Protein 3TD3 (pdb70)

Structure (mmCIF, N/CA/C/O backbone):
data_3TD3
#
_entry.id   3TD3
#
_cell.length_a   58.108
_cell.length_b   98.751
_cell.length_c   98.321
_cell.angle_alpha   90.00
_cell.angle_beta   105.84
_cell.angle_gamma   90.00
#
_symmetry.space_group_name_H-M   'P 1 21 1'
#
loop_
_entity.id
_entity.type
_entity.pdbx_description
1 polymer 'Outer membrane protein omp38'
2 non-polymer GLYCINE
3 water water
#
loop_
_atom_site.group_PDB
_atom_site.id
_atom_site.type_symbol
_atom_site.label_atom_id
_atom_site.label_alt_id
_atom_site.label_comp_id
_atom_site.label_asym_id
_atom_site.label_entity_id
_atom_site.label_seq_id
_atom_site.pdbx_PDB_ins_code
_atom_site.Cartn_x
_atom_site.Cartn_y
_atom_site.Cartn_z
_atom_site.occupancy
_atom_site.B_iso_or_equiv
_atom_site.auth_seq_id
_atom_site.auth_comp_id
_atom_site.auth_asym_id
_atom_site.auth_atom_id
_atom_site.pdbx_PDB_model_num
ATOM 1 N N . MET A 1 4 ? -19.792 43.438 -8.354 1.00 19.47 220 MET A N 1
ATOM 2 C CA . MET A 1 4 ? -18.553 44.145 -7.791 1.00 19.18 220 MET A CA 1
ATOM 3 C C . MET A 1 4 ? -17.703 43.148 -7.035 1.00 18.43 220 MET A C 1
ATOM 4 O O . MET A 1 4 ? -18.209 42.188 -6.409 1.00 21.23 220 MET A O 1
ATOM 9 N N . GLU A 1 5 ? -16.397 43.317 -7.131 1.00 15.24 221 GLU A N 1
ATOM 10 C CA . GLU A 1 5 ? -15.446 42.477 -6.416 1.00 15.83 221 GLU A CA 1
ATOM 11 C C . GLU A 1 5 ? -14.644 43.467 -5.570 1.00 15.61 221 GLU A C 1
ATOM 12 O O . GLU A 1 5 ? -14.243 44.527 -6.020 1.00 16.29 221 GLU A O 1
ATOM 18 N N . LEU A 1 6 ? -14.556 43.184 -4.302 1.00 11.92 222 LEU A N 1
ATOM 19 C CA . LEU A 1 6 ? -13.841 44.133 -3.405 1.00 12.10 222 LEU A CA 1
ATOM 20 C C . LEU A 1 6 ? -12.940 43.258 -2.497 1.00 12.21 222 LEU A C 1
ATOM 21 O O . LEU A 1 6 ? -13.443 42.285 -1.871 1.00 12.59 222 LEU A O 1
ATOM 26 N N . THR A 1 7 ? -11.656 43.599 -2.381 1.00 10.72 223 THR A N 1
ATOM 27 C CA . THR A 1 7 ? -10.794 42.836 -1.433 1.00 10.47 223 THR A CA 1
ATOM 28 C C . THR A 1 7 ? -9.959 43.857 -0.744 1.00 11.75 223 THR A C 1
ATOM 29 O O . THR A 1 7 ? -9.563 44.886 -1.340 1.00 11.25 223 THR A O 1
ATOM 33 N N . GLU A 1 8 ? -9.710 43.618 0.504 1.00 8.80 224 GLU A N 1
ATOM 34 C CA . GLU A 1 8 ? -8.751 44.443 1.232 1.00 6.06 224 GLU A CA 1
ATOM 35 C C . GLU A 1 8 ? -7.775 43.415 1.810 1.00 9.33 224 GLU A C 1
ATOM 36 O O . GLU A 1 8 ? -8.212 42.401 2.405 1.00 9.07 224 GLU A O 1
ATOM 42 N N . ASP A 1 9 ? -6.475 43.672 1.613 1.00 8.74 225 ASP A N 1
ATOM 43 C CA . ASP A 1 9 ? -5.485 42.661 2.054 1.00 8.76 225 ASP A CA 1
ATOM 44 C C . ASP A 1 9 ? -4.738 43.300 3.182 1.00 9.01 225 ASP A C 1
ATOM 45 O O . ASP A 1 9 ? -4.155 44.427 3.051 1.00 9.74 225 ASP A O 1
ATOM 50 N N . LEU A 1 10 ? -4.654 42.560 4.284 1.00 7.94 226 LEU A N 1
ATOM 51 C CA . LEU A 1 10 ? -3.862 42.984 5.443 1.00 8.46 226 LEU A CA 1
ATOM 52 C C . LEU A 1 10 ? -2.463 42.396 5.459 1.00 9.80 226 LEU A C 1
ATOM 53 O O . LEU A 1 10 ? -2.247 41.233 5.174 1.00 9.25 226 LEU A O 1
ATOM 58 N N . ASN A 1 11 ? -1.449 43.259 5.802 1.00 10.90 227 ASN A N 1
ATOM 59 C CA . ASN A 1 11 ? -0.072 42.722 6.018 1.00 10.81 227 ASN A CA 1
ATOM 60 C C . ASN A 1 11 ? 0.484 43.388 7.239 1.00 12.18 227 ASN A C 1
ATOM 61 O O . ASN A 1 11 ? 0.476 44.608 7.316 1.00 12.55 227 ASN A O 1
ATOM 66 N N . MET A 1 12 ? 0.791 42.616 8.279 1.00 10.24 228 MET A N 1
ATOM 67 C CA . MET A 1 12 ? 1.218 43.244 9.489 1.00 9.99 228 MET A CA 1
ATOM 68 C C . MET A 1 12 ? 2.427 42.427 9.994 1.00 8.46 228 MET A C 1
ATOM 69 O O . MET A 1 12 ? 2.427 41.196 9.884 1.00 9.14 228 MET A O 1
ATOM 74 N N . GLU A 1 13 ? 3.392 43.140 10.566 1.00 7.15 229 GLU A N 1
ATOM 75 C CA . GLU A 1 13 ? 4.612 42.466 11.097 1.00 7.70 229 GLU A CA 1
ATOM 76 C C . GLU A 1 13 ? 4.725 42.934 12.553 1.00 10.75 229 GLU A C 1
ATOM 77 O O . GLU A 1 13 ? 4.741 44.192 12.827 1.00 14.49 229 GLU A O 1
ATOM 83 N N . LEU A 1 14 ? 4.809 41.954 13.474 1.00 8.69 230 LEU A N 1
ATOM 84 C CA . LEU A 1 14 ? 4.939 42.219 14.910 1.00 7.86 230 LEU A CA 1
ATOM 85 C C . LEU A 1 14 ? 6.356 41.788 15.342 1.00 8.92 230 LEU A C 1
ATOM 86 O O . LEU A 1 14 ? 6.824 40.748 14.856 1.00 8.54 230 LEU A O 1
ATOM 91 N N . ARG A 1 15 ? 6.981 42.602 16.200 1.00 9.47 231 ARG A N 1
ATOM 92 C CA . ARG A 1 15 ? 8.326 42.214 16.758 1.00 8.98 231 ARG A CA 1
ATOM 93 C C . ARG A 1 15 ? 8.257 42.310 18.277 1.00 9.12 231 ARG A C 1
ATOM 94 O O . ARG A 1 15 ? 7.810 43.352 18.823 1.00 12.48 231 ARG A O 1
ATOM 102 N N . VAL A 1 16 ? 8.561 41.215 18.980 1.00 8.12 232 VAL A N 1
ATOM 103 C CA . VAL A 1 16 ? 8.502 41.275 20.407 1.00 7.56 232 VAL A CA 1
ATOM 104 C C . VAL A 1 16 ? 9.917 40.807 20.846 1.00 8.52 232 VAL A C 1
ATOM 105 O O . VAL A 1 16 ? 10.501 39.859 20.256 1.00 8.50 232 VAL A O 1
ATOM 109 N N . PHE A 1 17 ? 10.429 41.406 21.885 1.00 7.24 233 PHE A N 1
ATOM 110 C CA . PHE A 1 17 ? 11.823 40.993 22.335 1.00 8.06 233 PHE A CA 1
ATOM 111 C C . PHE A 1 17 ? 11.789 40.562 23.797 1.00 10.67 233 PHE A C 1
ATOM 112 O O . PHE A 1 17 ? 10.916 40.998 24.568 1.00 12.63 233 PHE A O 1
ATOM 120 N N . PHE A 1 18 ? 12.801 39.774 24.190 1.00 9.24 234 PHE A N 1
ATOM 121 C CA . PHE A 1 18 ? 12.725 39.078 25.441 1.00 8.73 234 PHE A CA 1
ATOM 122 C C . PHE A 1 18 ? 13.982 39.295 26.259 1.00 10.32 234 PHE A C 1
ATOM 123 O O . PHE A 1 18 ? 15.073 39.319 25.724 1.00 11.20 234 PHE A O 1
ATOM 131 N N . ASP A 1 19 ? 13.780 39.187 27.576 1.00 11.05 235 ASP A N 1
ATOM 132 C CA . ASP A 1 19 ? 15.002 39.099 28.405 1.00 11.64 235 ASP A CA 1
ATOM 133 C C . ASP A 1 19 ? 15.640 37.741 28.381 1.00 11.47 235 ASP A C 1
ATOM 134 O O . ASP A 1 19 ? 15.053 36.718 28.078 1.00 12.00 235 ASP A O 1
ATOM 139 N N . THR A 1 20 ? 16.903 37.656 28.822 1.00 13.21 236 THR A N 1
ATOM 140 C CA . THR A 1 20 ? 17.619 36.433 28.738 1.00 11.79 236 THR A CA 1
ATOM 141 C C . THR A 1 20 ? 16.978 35.371 29.536 1.00 14.06 236 THR A C 1
ATOM 142 O O . THR A 1 20 ? 16.574 35.661 30.666 1.00 14.84 236 THR A O 1
ATOM 146 N N . ASN A 1 21 ? 16.863 34.201 28.943 1.00 11.54 237 ASN A N 1
ATOM 147 C CA . ASN A 1 21 ? 16.219 33.027 29.547 1.00 14.02 237 ASN A CA 1
ATOM 148 C C . ASN A 1 21 ? 14.738 33.168 29.898 1.00 15.22 237 ASN A C 1
ATOM 149 O O . ASN A 1 21 ? 14.148 32.260 30.509 1.00 17.00 237 ASN A O 1
ATOM 154 N N . LYS A 1 22 ? 14.088 34.214 29.353 1.00 13.27 238 LYS A N 1
ATOM 155 C CA . LYS A 1 22 ? 12.713 34.496 29.687 1.00 12.06 238 LYS A CA 1
ATOM 156 C C . LYS A 1 22 ? 11.814 34.414 28.435 1.00 14.38 238 LYS A C 1
ATOM 157 O O . LYS A 1 22 ? 12.281 34.685 27.299 1.00 12.74 238 LYS A O 1
ATOM 163 N N . SER A 1 23 ? 10.552 34.071 28.670 1.00 13.40 239 SER A N 1
ATOM 164 C CA . SER A 1 23 ? 9.586 34.046 27.577 1.00 14.04 239 SER A CA 1
ATOM 165 C C . SER A 1 23 ? 8.325 34.799 27.917 1.00 14.71 239 SER A C 1
ATOM 166 O O . SER A 1 23 ? 7.356 34.765 27.164 1.00 13.68 239 SER A O 1
ATOM 169 N N . ASN A 1 24 ? 8.384 35.616 28.965 1.00 15.99 240 ASN A N 1
ATOM 170 C CA . ASN A 1 24 ? 7.229 36.506 29.222 1.00 17.50 240 ASN A CA 1
ATOM 171 C C . ASN A 1 24 ? 7.185 37.703 28.264 1.00 16.06 240 ASN A C 1
ATOM 172 O O . ASN A 1 24 ? 8.180 38.158 27.768 1.00 14.65 240 ASN A O 1
ATOM 177 N N . ILE A 1 25 ? 5.976 38.202 28.034 1.00 15.83 241 ILE A N 1
ATOM 178 C CA . ILE A 1 25 ? 5.750 39.380 27.303 1.00 15.68 241 ILE A CA 1
ATOM 179 C C . ILE A 1 25 ? 5.891 40.577 28.203 1.00 17.58 241 ILE A C 1
ATOM 180 O O . ILE A 1 25 ? 5.085 40.748 29.168 1.00 18.73 241 ILE A O 1
ATOM 185 N N . LYS A 1 26 ? 6.882 41.397 27.912 1.00 17.60 242 LYS A N 1
ATOM 186 C CA . LYS A 1 26 ? 7.130 42.655 28.651 1.00 21.67 242 LYS A CA 1
ATOM 187 C C . LYS A 1 26 ? 6.043 43.652 28.353 1.00 24.10 242 LYS A C 1
ATOM 188 O O . LYS A 1 26 ? 5.518 43.690 27.245 1.00 21.44 242 LYS A O 1
ATOM 194 N N . ASP A 1 27 ? 5.621 44.428 29.369 1.00 26.01 243 ASP A N 1
ATOM 195 C CA . ASP A 1 27 ? 4.461 45.290 29.219 1.00 28.73 243 ASP A CA 1
ATOM 196 C C . ASP A 1 27 ? 4.569 46.236 28.039 1.00 28.03 243 ASP A C 1
ATOM 197 O O . ASP A 1 27 ? 3.569 46.651 27.512 1.00 27.97 243 ASP A O 1
ATOM 202 N N . GLN A 1 28 ? 5.795 46.605 27.703 1.00 28.13 244 GLN A N 1
ATOM 203 C CA . GLN A 1 28 ? 6.236 47.360 26.523 1.00 30.17 244 GLN A CA 1
ATOM 204 C C . GLN A 1 28 ? 5.505 46.886 25.229 1.00 28.28 244 GLN A C 1
ATOM 205 O O . GLN A 1 28 ? 5.173 47.699 24.341 1.00 28.67 244 GLN A O 1
ATOM 211 N N . TYR A 1 29 ? 5.253 45.585 25.147 1.00 24.19 245 TYR A N 1
ATOM 212 C CA . TYR A 1 29 ? 4.845 44.985 23.851 1.00 23.22 245 TYR A CA 1
ATOM 213 C C . TYR A 1 29 ? 3.350 44.853 23.773 1.00 24.76 245 TYR A C 1
ATOM 214 O O . TYR A 1 29 ? 2.801 44.494 22.704 1.00 23.50 245 TYR A O 1
ATOM 223 N N . LYS A 1 30 ? 2.691 45.070 24.901 1.00 25.75 246 LYS A N 1
ATOM 224 C CA . LYS A 1 30 ? 1.249 44.830 25.036 1.00 28.16 246 LYS A CA 1
ATOM 225 C C . LYS A 1 30 ? 0.386 45.681 24.097 1.00 26.95 246 LYS A C 1
ATOM 226 O O . LYS A 1 30 ? -0.532 45.133 23.502 1.00 27.12 246 LYS A O 1
ATOM 232 N N . PRO A 1 31 ? 0.663 46.994 23.968 1.00 27.50 247 PRO A N 1
ATOM 233 C CA . PRO A 1 31 ? -0.054 47.780 22.944 1.00 26.69 247 PRO A CA 1
ATOM 234 C C . PRO A 1 31 ? 0.047 47.184 21.502 1.00 26.01 247 PRO A C 1
ATOM 235 O O . PRO A 1 31 ? -0.929 47.250 20.749 1.00 26.01 247 PRO A O 1
ATOM 239 N N . GLU A 1 32 ? 1.214 46.680 21.123 1.00 24.63 248 GLU A N 1
ATOM 240 C CA . GLU A 1 32 ? 1.420 46.118 19.781 1.00 23.69 248 GLU A CA 1
ATOM 241 C C . GLU A 1 32 ? 0.657 44.804 19.622 1.00 21.37 248 GLU A C 1
ATOM 242 O O . GLU A 1 32 ? -0.033 44.545 18.605 1.00 19.05 248 GLU A O 1
ATOM 248 N N . ILE A 1 33 ? 0.706 43.975 20.648 1.00 19.13 249 ILE A N 1
ATOM 249 C CA . ILE A 1 33 ? -0.056 42.768 20.635 1.00 17.95 249 ILE A CA 1
ATOM 250 C C . ILE A 1 33 ? -1.593 43.089 20.582 1.00 18.31 249 ILE A C 1
ATOM 251 O O . ILE A 1 33 ? -2.302 42.423 19.828 1.00 15.61 249 ILE A O 1
ATOM 256 N N . ALA A 1 34 ? -2.039 44.116 21.316 1.00 17.44 250 ALA A N 1
ATOM 257 C CA . ALA A 1 34 ? -3.466 44.560 21.266 1.00 18.70 250 ALA A CA 1
ATOM 258 C C . ALA A 1 34 ? -3.858 44.978 19.840 1.00 18.87 250 ALA A C 1
ATOM 259 O O . ALA A 1 34 ? -4.941 44.645 19.370 1.00 18.26 250 ALA A O 1
ATOM 261 N N . LYS A 1 35 ? -2.952 45.654 19.184 1.00 18.22 251 LYS A N 1
ATOM 262 C CA . LYS A 1 35 ? -3.197 46.103 17.788 1.00 18.45 251 LYS A CA 1
ATOM 263 C C . LYS A 1 35 ? -3.342 44.902 16.840 1.00 18.23 251 LYS A C 1
ATOM 264 O O . LYS A 1 35 ? -4.215 44.876 15.928 1.00 16.23 251 LYS A O 1
ATOM 270 N N . VAL A 1 36 ? -2.508 43.877 17.040 1.00 16.06 252 VAL A N 1
ATOM 271 C CA . VAL A 1 36 ? -2.640 42.688 16.227 1.00 13.37 252 VAL A CA 1
ATOM 272 C C . VAL A 1 36 ? -3.940 42.048 16.437 1.00 14.35 252 VAL A C 1
ATOM 273 O O . VAL A 1 36 ? -4.602 41.643 15.539 1.00 12.41 252 VAL A O 1
ATOM 277 N N . ALA A 1 37 ? -4.345 41.920 17.700 1.00 14.55 253 ALA A N 1
ATOM 278 C CA . ALA A 1 37 ? -5.638 41.334 17.934 1.00 14.18 253 ALA A CA 1
ATOM 279 C C . ALA A 1 37 ? -6.796 42.112 17.335 1.00 13.18 253 ALA A C 1
ATOM 280 O O . ALA A 1 37 ? -7.681 41.452 16.808 1.00 13.31 253 ALA A O 1
ATOM 282 N N . GLU A 1 38 ? -6.676 43.437 17.383 1.00 17.02 254 GLU A N 1
ATOM 283 C CA . GLU A 1 38 ? -7.671 44.299 16.716 1.00 17.22 254 GLU A CA 1
ATOM 284 C C . GLU A 1 38 ? -7.768 43.958 15.203 1.00 16.29 254 GLU A C 1
ATOM 285 O O . GLU A 1 38 ? -8.872 43.725 14.699 1.00 15.76 254 GLU A O 1
ATOM 291 N N . LYS A 1 39 ? -6.645 43.851 14.510 1.00 14.17 255 LYS A N 1
ATOM 292 C CA . LYS A 1 39 ? -6.708 43.521 13.094 1.00 12.94 255 LYS A CA 1
ATOM 293 C C . LYS A 1 39 ? -7.163 42.103 12.806 1.00 12.47 255 LYS A C 1
ATOM 294 O O . LYS A 1 39 ? -7.786 41.828 11.777 1.00 12.37 255 LYS A O 1
ATOM 300 N N . LEU A 1 40 ? -6.826 41.135 13.693 1.00 11.79 256 LEU A N 1
ATOM 301 C CA . LEU A 1 40 ? -7.339 39.850 13.569 1.00 12.32 256 LEU A CA 1
ATOM 302 C C . LEU A 1 40 ? -8.892 39.687 13.680 1.00 10.92 256 LEU A C 1
ATOM 303 O O . LEU A 1 40 ? -9.490 38.761 13.126 1.00 11.30 256 LEU A O 1
ATOM 308 N N . SER A 1 41 ? -9.464 40.622 14.449 1.00 14.02 257 SER A N 1
ATOM 309 C CA . SER A 1 41 ? -10.895 40.771 14.528 1.00 14.48 257 SER A CA 1
ATOM 310 C C . SER A 1 41 ? -11.452 41.497 13.276 1.00 13.07 257 SER A C 1
ATOM 311 O O . SER A 1 41 ? -12.471 41.026 12.758 1.00 15.74 257 SER A O 1
ATOM 314 N N . GLU A 1 42 ? -10.732 42.493 12.747 1.00 13.72 258 GLU A N 1
ATOM 315 C CA . GLU A 1 42 ? -11.188 43.332 11.563 1.00 14.97 258 GLU A CA 1
ATOM 316 C C . GLU A 1 42 ? -11.035 42.474 10.282 1.00 14.53 258 GLU A C 1
ATOM 317 O O . GLU A 1 42 ? -11.788 42.602 9.360 1.00 13.28 258 GLU A O 1
ATOM 323 N N . TYR A 1 43 ? -10.167 41.470 10.346 1.00 12.23 259 TYR A N 1
ATOM 324 C CA . TYR A 1 43 ? -9.946 40.539 9.214 1.00 10.00 259 TYR A CA 1
ATOM 325 C C . TYR A 1 43 ? -10.076 39.107 9.779 1.00 11.75 259 TYR A C 1
ATOM 326 O O . TYR A 1 43 ? -9.071 38.412 10.127 1.00 11.46 259 TYR A O 1
ATOM 335 N N . PRO A 1 44 ? -11.292 38.610 9.910 1.00 11.06 260 PRO A N 1
ATOM 336 C CA . PRO A 1 44 ? -11.512 37.338 10.662 1.00 14.30 260 PRO A CA 1
ATOM 337 C C . PRO A 1 44 ? -10.915 36.193 9.927 1.00 14.90 260 PRO A C 1
ATOM 338 O O . PRO A 1 44 ? -10.784 35.104 10.583 1.00 18.60 260 PRO A O 1
ATOM 342 N N . ASN A 1 45 ? -10.558 36.321 8.644 1.00 11.33 261 ASN A N 1
ATOM 343 C CA . ASN A 1 45 ? -9.940 35.235 7.887 1.00 11.14 261 ASN A CA 1
ATOM 344 C C . ASN A 1 45 ? -8.386 35.239 7.977 1.00 10.61 261 ASN A C 1
ATOM 345 O O . ASN A 1 45 ? -7.760 34.262 7.501 1.00 10.76 261 ASN A O 1
ATOM 350 N N . ALA A 1 46 ? -7.837 36.282 8.573 1.00 10.50 262 ALA A N 1
ATOM 351 C CA . ALA A 1 46 ? -6.337 36.481 8.571 1.00 7.84 262 ALA A CA 1
ATOM 352 C C . ALA A 1 46 ? -5.763 35.394 9.508 1.00 10.07 262 ALA A C 1
ATOM 353 O O . ALA A 1 46 ? -6.470 34.918 10.431 1.00 10.71 262 ALA A O 1
ATOM 355 N N . THR A 1 47 ? -4.498 35.050 9.244 1.00 8.38 263 THR A N 1
ATOM 356 C CA . THR A 1 47 ? -3.808 34.053 10.131 1.00 9.90 263 THR A CA 1
ATOM 357 C C . THR A 1 47 ? -2.472 34.704 10.508 1.00 10.07 263 THR A C 1
ATOM 358 O O . THR A 1 47 ? -2.023 35.680 9.889 1.00 7.83 263 THR A O 1
ATOM 362 N N . ALA A 1 48 ? -1.778 34.113 11.478 1.00 7.44 264 ALA A N 1
ATOM 363 C CA . ALA A 1 48 ? -0.504 34.685 11.878 1.00 7.73 264 ALA A CA 1
ATOM 364 C C . ALA A 1 48 ? 0.526 33.565 11.952 1.00 8.84 264 ALA A C 1
ATOM 365 O O . ALA A 1 48 ? 0.216 32.470 12.433 1.00 10.47 264 ALA A O 1
ATOM 367 N N . ARG A 1 49 ? 1.712 33.886 11.442 1.00 8.07 265 ARG A N 1
ATOM 368 C CA . ARG A 1 49 ? 2.867 32.964 11.487 1.00 8.74 265 ARG A CA 1
ATOM 369 C C . ARG A 1 49 ? 3.794 33.516 12.531 1.00 8.11 265 ARG A C 1
ATOM 370 O O . ARG A 1 49 ? 4.391 34.578 12.336 1.00 7.47 265 ARG A O 1
ATOM 378 N N . ILE A 1 50 ? 3.926 32.820 13.655 1.00 5.46 266 ILE A N 1
ATOM 379 C CA . ILE A 1 50 ? 4.607 33.384 14.841 1.00 7.80 266 ILE A CA 1
ATOM 380 C C . ILE A 1 50 ? 5.887 32.518 15.004 1.00 6.85 266 ILE A C 1
ATOM 381 O O . ILE A 1 50 ? 5.820 31.311 15.140 1.00 7.93 266 ILE A O 1
ATOM 386 N N . GLU A 1 51 ? 7.032 33.194 15.019 1.00 6.56 267 GLU A N 1
ATOM 387 C CA . GLU A 1 51 ? 8.350 32.484 15.029 1.00 6.42 267 GLU A CA 1
ATOM 388 C C . GLU A 1 51 ? 9.221 33.063 16.103 1.00 6.65 267 GLU A C 1
ATOM 389 O O . GLU A 1 51 ? 9.436 34.238 16.229 1.00 7.39 267 GLU A O 1
ATOM 395 N N . GLY A 1 52 ? 9.728 32.156 16.980 1.00 6.58 268 GLY A N 1
ATOM 396 C CA . GLY A 1 52 ? 10.555 32.572 18.122 1.00 6.31 268 GLY A CA 1
ATOM 397 C C . GLY A 1 52 ? 12.005 32.093 17.976 1.00 5.83 268 GLY A C 1
ATOM 398 O O . GLY A 1 52 ? 12.321 31.158 17.251 1.00 8.03 268 GLY A O 1
ATOM 399 N N . HIS A 1 53 ? 12.813 32.812 18.716 1.00 5.54 269 HIS A N 1
ATOM 400 C CA . HIS A 1 53 ? 14.304 32.752 18.526 1.00 6.79 269 HIS A CA 1
ATOM 401 C C . HIS A 1 53 ? 15.007 33.048 19.790 1.00 5.30 269 HIS A C 1
ATOM 402 O O . HIS A 1 53 ? 14.442 33.620 20.741 1.00 7.79 269 HIS A O 1
ATOM 409 N N . THR A 1 54 ? 16.263 32.607 19.820 1.00 8.20 270 THR A N 1
ATOM 410 C CA . THR A 1 54 ? 17.089 32.896 20.969 1.00 7.11 270 THR A CA 1
ATOM 411 C C . THR A 1 54 ? 18.419 33.481 20.516 1.00 7.99 270 THR A C 1
ATOM 412 O O . THR A 1 54 ? 18.783 33.387 19.313 1.00 7.64 270 THR A O 1
ATOM 416 N N . ASP A 1 55 ? 19.152 34.062 21.443 1.00 7.63 271 ASP A N 1
ATOM 417 C CA . ASP A 1 55 ? 20.598 34.295 21.157 1.00 8.06 271 ASP A CA 1
ATOM 418 C C . ASP A 1 55 ? 21.359 32.958 21.334 1.00 9.33 271 ASP A C 1
ATOM 419 O O . ASP A 1 55 ? 20.762 31.887 21.574 1.00 7.66 271 ASP A O 1
ATOM 424 N N . ASN A 1 56 ? 22.668 32.961 21.075 1.00 8.31 272 ASN A N 1
ATOM 425 C CA . ASN A 1 56 ? 23.385 31.649 20.984 1.00 10.00 272 ASN A CA 1
ATOM 426 C C . ASN A 1 56 ? 24.059 31.268 22.278 1.00 13.25 272 ASN A C 1
ATOM 427 O O . ASN A 1 56 ? 24.939 30.380 22.266 1.00 14.75 272 ASN A O 1
ATOM 432 N N . THR A 1 57 ? 23.692 31.885 23.408 1.00 11.96 273 THR A N 1
ATOM 433 C CA . THR A 1 57 ? 24.228 31.475 24.695 1.00 14.36 273 THR A CA 1
ATOM 434 C C . THR A 1 57 ? 23.443 30.318 25.352 1.00 14.85 273 THR A C 1
ATOM 435 O O . THR A 1 57 ? 22.208 30.208 25.279 1.00 13.98 273 THR A O 1
ATOM 439 N N . GLY A 1 58 ? 24.169 29.434 26.036 1.00 11.80 274 GLY A N 1
ATOM 440 C CA . GLY A 1 58 ? 23.406 28.426 26.755 1.00 12.58 274 GLY A CA 1
ATOM 441 C C . GLY A 1 58 ? 23.240 27.122 26.019 1.00 11.00 274 GLY A C 1
ATOM 442 O O . GLY A 1 58 ? 23.608 26.998 24.855 1.00 11.68 274 GLY A O 1
ATOM 443 N N . PRO A 1 59 ? 22.759 26.077 26.760 1.00 10.98 275 PRO A N 1
ATOM 444 C CA . PRO A 1 59 ? 22.661 24.755 26.136 1.00 10.41 275 PRO A CA 1
ATOM 445 C C . PRO A 1 59 ? 21.663 24.760 24.972 1.00 11.24 275 PRO A C 1
ATOM 446 O O . PRO A 1 59 ? 20.669 25.493 25.002 1.00 11.77 275 PRO A O 1
ATOM 450 N N . ARG A 1 60 ? 21.974 23.932 23.997 1.00 11.29 276 ARG A N 1
ATOM 451 C CA . ARG A 1 60 ? 21.150 23.972 22.751 1.00 12.67 276 ARG A CA 1
ATOM 452 C C . ARG A 1 60 ? 19.699 23.612 23.078 1.00 14.05 276 ARG A C 1
ATOM 453 O O . ARG A 1 60 ? 18.740 24.270 22.556 1.00 12.70 276 ARG A O 1
ATOM 461 N N . LYS A 1 61 ? 19.429 22.590 23.920 1.00 12.02 277 LYS A N 1
ATOM 462 C CA . LYS A 1 61 ? 17.967 22.276 24.142 1.00 13.47 277 LYS A CA 1
ATOM 463 C C . LYS A 1 61 ? 17.215 23.308 24.937 1.00 13.39 277 LYS A C 1
ATOM 464 O O . LYS A 1 61 ? 15.964 23.494 24.748 1.00 15.29 277 LYS A O 1
ATOM 470 N N . LEU A 1 62 ? 17.935 24.039 25.789 1.00 11.08 278 LEU A N 1
ATOM 471 C CA . LEU A 1 62 ? 17.346 25.118 26.530 1.00 10.64 278 LEU A CA 1
ATOM 472 C C . LEU A 1 62 ? 16.784 26.151 25.479 1.00 12.95 278 LEU A C 1
ATOM 473 O O . LEU A 1 62 ? 15.662 26.617 25.629 1.00 13.71 278 LEU A O 1
ATOM 478 N N . ASN A 1 63 ? 17.597 26.350 24.451 1.00 10.20 279 ASN A N 1
ATOM 479 C CA . ASN A 1 63 ? 17.256 27.361 23.403 1.00 9.52 279 ASN A CA 1
ATOM 480 C C . ASN A 1 63 ? 16.227 26.853 22.453 1.00 10.48 279 ASN A C 1
ATOM 481 O O . ASN A 1 63 ? 15.350 27.650 21.995 1.00 10.57 279 ASN A O 1
ATOM 486 N N . GLU A 1 64 ? 16.255 25.592 22.156 1.00 10.89 280 GLU A N 1
ATOM 487 C CA . GLU A 1 64 ? 15.127 25.060 21.347 1.00 11.32 280 GLU A CA 1
ATOM 488 C C . GLU A 1 64 ? 13.775 25.284 22.096 1.00 13.30 280 GLU A C 1
ATOM 489 O O . GLU A 1 64 ? 12.807 25.872 21.505 1.00 12.08 280 GLU A O 1
ATOM 495 N N . ARG A 1 65 ? 13.688 24.847 23.369 1.00 11.88 281 ARG A N 1
ATOM 496 C CA . ARG A 1 65 ? 12.502 25.015 24.173 1.00 11.84 281 ARG A CA 1
ATOM 497 C C . ARG A 1 65 ? 12.128 26.504 24.263 1.00 11.12 281 ARG A C 1
ATOM 498 O O . ARG A 1 65 ? 10.953 26.836 24.169 1.00 11.41 281 ARG A O 1
ATOM 506 N N . LEU A 1 66 ? 13.111 27.380 24.558 1.00 10.14 282 LEU A N 1
ATOM 507 C CA . LEU A 1 66 ? 12.825 28.756 24.938 1.00 9.37 282 LEU A CA 1
ATOM 508 C C . LEU A 1 66 ? 12.305 29.453 23.642 1.00 7.87 282 LEU A C 1
ATOM 509 O O . LEU A 1 66 ? 11.438 30.326 23.744 1.00 10.03 282 LEU A O 1
ATOM 514 N N . SER A 1 67 ? 12.917 29.128 22.512 1.00 8.11 283 SER A N 1
ATOM 515 C CA . SER A 1 67 ? 12.449 29.776 21.289 1.00 7.37 283 SER A CA 1
ATOM 516 C C . SER A 1 67 ? 11.003 29.432 21.026 1.00 8.99 283 SER A C 1
ATOM 517 O O . SER A 1 67 ? 10.248 30.362 20.636 1.00 9.56 283 SER A O 1
ATOM 520 N N . LEU A 1 68 ? 10.619 28.158 21.122 1.00 9.99 284 LEU A N 1
ATOM 521 C CA . LEU A 1 68 ? 9.173 27.745 20.963 1.00 10.49 284 LEU A CA 1
ATOM 522 C C . LEU A 1 68 ? 8.339 28.354 22.094 1.00 11.05 284 LEU A C 1
ATOM 523 O O . LEU A 1 68 ? 7.216 28.872 21.839 1.00 8.90 284 LEU A O 1
ATOM 528 N N . ALA A 1 69 ? 8.838 28.433 23.340 1.00 8.83 285 ALA A N 1
ATOM 529 C CA . ALA A 1 69 ? 8.096 29.095 24.389 1.00 9.50 285 ALA A CA 1
ATOM 530 C C . ALA A 1 69 ? 7.812 30.561 24.142 1.00 9.95 285 ALA A C 1
ATOM 531 O O . ALA A 1 69 ? 6.746 31.031 24.458 1.00 10.82 285 ALA A O 1
ATOM 533 N N . ARG A 1 70 ? 8.809 31.281 23.538 1.00 9.32 286 ARG A N 1
ATOM 534 C CA . ARG A 1 70 ? 8.547 32.620 23.175 1.00 9.37 286 ARG A CA 1
ATOM 535 C C . ARG A 1 70 ? 7.395 32.761 22.175 1.00 7.26 286 ARG A C 1
ATOM 536 O O . ARG A 1 70 ? 6.532 33.671 22.378 1.00 8.42 286 ARG A O 1
ATOM 544 N N . ALA A 1 71 ? 7.489 31.989 21.129 1.00 8.85 287 ALA A N 1
ATOM 545 C CA . ALA A 1 71 ? 6.392 32.005 20.073 1.00 8.35 287 ALA A CA 1
ATOM 546 C C . ALA A 1 71 ? 5.050 31.659 20.766 1.00 10.42 287 ALA A C 1
ATOM 547 O O . ALA A 1 71 ? 4.011 32.317 20.544 1.00 9.07 287 ALA A O 1
ATOM 549 N N . ASN A 1 72 ? 5.102 30.649 21.660 1.00 10.23 288 ASN A N 1
ATOM 550 C CA . ASN A 1 72 ? 3.837 30.297 22.331 1.00 12.41 288 ASN A CA 1
ATOM 551 C C . ASN A 1 72 ? 3.314 31.335 23.305 1.00 13.68 288 ASN A C 1
ATOM 552 O O . ASN A 1 72 ? 2.098 31.412 23.480 1.00 14.22 288 ASN A O 1
ATOM 557 N N . SER A 1 73 ? 4.177 32.168 23.921 1.00 10.16 289 SER A N 1
ATOM 558 C CA . SER A 1 73 ? 3.748 33.180 24.794 1.00 12.05 289 SER A CA 1
ATOM 559 C C . SER A 1 73 ? 3.018 34.242 24.007 1.00 13.08 289 SER A C 1
ATOM 560 O O . SER A 1 73 ? 2.034 34.749 24.464 1.00 13.76 289 SER A O 1
ATOM 563 N N . VAL A 1 74 ? 3.509 34.604 22.800 1.00 9.55 290 VAL A N 1
ATOM 564 C CA . VAL A 1 74 ? 2.761 35.530 21.976 1.00 9.12 290 VAL A CA 1
ATOM 565 C C . VAL A 1 74 ? 1.401 34.949 21.574 1.00 9.98 290 VAL A C 1
ATOM 566 O O . VAL A 1 74 ? 0.390 35.672 21.641 1.00 11.19 290 VAL A O 1
ATOM 570 N N . LYS A 1 75 ? 1.372 33.711 21.161 1.00 10.44 291 LYS A N 1
ATOM 571 C CA . LYS A 1 75 ? 0.100 33.049 20.771 1.00 9.71 291 LYS A CA 1
ATOM 572 C C . LYS A 1 75 ? -0.797 33.083 21.985 1.00 12.86 291 LYS A C 1
ATOM 573 O O . LYS A 1 75 ? -1.969 33.434 21.878 1.00 12.89 291 LYS A O 1
ATOM 579 N N . SER A 1 76 ? -0.265 32.691 23.141 1.00 13.58 292 SER A N 1
ATOM 580 C CA . SER A 1 76 ? -1.150 32.622 24.343 1.00 14.91 292 SER A CA 1
ATOM 581 C C . SER A 1 76 ? -1.728 33.982 24.697 1.00 15.69 292 SER A C 1
ATOM 582 O O . SER A 1 76 ? -2.885 34.013 25.101 1.00 18.84 292 SER A O 1
ATOM 585 N N . ALA A 1 77 ? -1.025 35.092 24.510 1.00 11.89 293 ALA A N 1
ATOM 586 C CA . ALA A 1 77 ? -1.522 36.431 24.802 1.00 15.91 293 ALA A CA 1
ATOM 587 C C . ALA A 1 77 ? -2.737 36.663 23.862 1.00 16.08 293 ALA A C 1
ATOM 588 O O . ALA A 1 77 ? -3.863 37.059 24.327 1.00 15.62 293 ALA A O 1
ATOM 590 N N . LEU A 1 78 ? -2.573 36.294 22.574 1.00 12.73 294 LEU A N 1
ATOM 591 C CA . LEU A 1 78 ? -3.690 36.464 21.589 1.00 12.15 294 LEU A CA 1
ATOM 592 C C . LEU A 1 78 ? -4.904 35.589 21.891 1.00 14.11 294 LEU A C 1
ATOM 593 O O . LEU A 1 78 ? -6.064 36.090 21.890 1.00 16.68 294 LEU A O 1
ATOM 598 N N . VAL A 1 79 ? -4.661 34.335 22.209 1.00 14.55 295 VAL A N 1
ATOM 599 C CA . VAL A 1 79 ? -5.730 33.329 22.471 1.00 16.10 295 VAL A CA 1
ATOM 600 C C . VAL A 1 79 ? -6.469 33.685 23.759 1.00 18.49 295 VAL A C 1
ATOM 601 O O . VAL A 1 79 ? -7.742 33.555 23.817 1.00 17.01 295 VAL A O 1
ATOM 605 N N . ASN A 1 80 ? -5.679 33.985 24.802 1.00 18.66 296 ASN A N 1
ATOM 606 C CA . ASN A 1 80 ? -6.220 34.105 26.215 1.00 21.43 296 ASN A CA 1
ATOM 607 C C . ASN A 1 80 ? -6.695 35.451 26.637 1.00 23.33 296 ASN A C 1
ATOM 608 O O . ASN A 1 80 ? -7.762 35.508 27.273 1.00 27.28 296 ASN A O 1
ATOM 613 N N . GLU A 1 81 ? -6.023 36.540 26.273 1.00 21.59 297 GLU A N 1
ATOM 614 C CA . GLU A 1 81 ? -6.406 37.859 26.613 1.00 22.54 297 GLU A CA 1
ATOM 615 C C . GLU A 1 81 ? -7.353 38.432 25.572 1.00 22.12 297 GLU A C 1
ATOM 616 O O . GLU A 1 81 ? -8.217 39.243 25.904 1.00 23.24 297 GLU A O 1
ATOM 622 N N . TYR A 1 82 ? -7.152 38.051 24.306 1.00 18.50 298 TYR A N 1
ATOM 623 C CA . TYR A 1 82 ? -7.933 38.680 23.247 1.00 16.97 298 TYR A CA 1
ATOM 624 C C . TYR A 1 82 ? -8.839 37.704 22.556 1.00 16.22 298 TYR A C 1
ATOM 625 O O . TYR A 1 82 ? -9.560 38.069 21.618 1.00 17.12 298 TYR A O 1
ATOM 634 N N . ASN A 1 83 ? -8.963 36.482 23.050 1.00 16.28 299 ASN A N 1
ATOM 635 C CA . ASN A 1 83 ? -9.953 35.497 22.466 1.00 16.66 299 ASN A CA 1
ATOM 636 C C . ASN A 1 83 ? -9.887 35.225 20.967 1.00 16.12 299 ASN A C 1
ATOM 637 O O . ASN A 1 83 ? -10.844 34.904 20.272 1.00 17.15 299 ASN A O 1
ATOM 642 N N . VAL A 1 84 ? -8.669 35.281 20.470 1.00 14.70 300 VAL A N 1
ATOM 643 C CA . VAL A 1 84 ? -8.436 34.902 19.109 1.00 12.70 300 VAL A CA 1
ATOM 644 C C . VAL A 1 84 ? -8.409 33.397 19.000 1.00 13.67 300 VAL A C 1
ATOM 645 O O . VAL A 1 84 ? -7.807 32.712 19.864 1.00 15.72 300 VAL A O 1
ATOM 649 N N . ASP A 1 85 ? -9.110 32.830 18.036 1.00 13.21 301 ASP A N 1
ATOM 650 C CA . ASP A 1 85 ? -9.083 31.376 17.817 1.00 15.63 301 ASP A CA 1
ATOM 651 C C . ASP A 1 85 ? -7.655 30.851 17.615 1.00 14.52 301 ASP A C 1
ATOM 652 O O . ASP A 1 85 ? -6.941 31.281 16.696 1.00 12.90 301 ASP A O 1
ATOM 657 N N . ALA A 1 86 ? -7.273 29.903 18.485 1.00 14.35 302 ALA A N 1
ATOM 658 C CA . ALA A 1 86 ? -5.935 29.406 18.467 1.00 13.79 302 ALA A CA 1
ATOM 659 C C . ALA A 1 86 ? -5.499 28.789 17.118 1.00 11.75 302 ALA A C 1
ATOM 660 O O . ALA A 1 86 ? -4.290 28.894 16.756 1.00 12.81 302 ALA A O 1
ATOM 662 N N . SER A 1 87 ? -6.444 28.194 16.336 1.00 11.02 303 SER A N 1
ATOM 663 C CA . SER A 1 87 ? -6.148 27.526 15.085 1.00 12.98 303 SER A CA 1
ATOM 664 C C . SER A 1 87 ? -5.746 28.537 14.016 1.00 10.68 303 SER A C 1
ATOM 665 O O . SER A 1 87 ? -5.181 28.071 13.033 1.00 11.19 303 SER A O 1
ATOM 668 N N . ARG A 1 88 ? -5.933 29.834 14.296 1.00 9.88 304 ARG A N 1
ATOM 669 C CA . ARG A 1 88 ? -5.538 30.820 13.274 1.00 8.62 304 ARG A CA 1
ATOM 670 C C . ARG A 1 88 ? -4.050 31.147 13.381 1.00 9.57 304 ARG A C 1
ATOM 671 O O . ARG A 1 88 ? -3.552 31.936 12.550 1.00 8.04 304 ARG A O 1
ATOM 679 N N . LEU A 1 89 ? -3.360 30.616 14.408 1.00 8.61 305 LEU A N 1
ATOM 680 C CA . LEU A 1 89 ? -2.035 31.147 14.771 1.00 8.05 305 LEU A CA 1
ATOM 681 C C . LEU A 1 89 ? -1.055 29.934 14.748 1.00 10.55 305 LEU A C 1
ATOM 682 O O . LEU A 1 89 ? -1.299 28.902 15.374 1.00 14.03 305 LEU A O 1
ATOM 687 N N . SER A 1 90 ? 0.022 29.991 13.992 1.00 6.99 306 SER A N 1
ATOM 688 C CA . SER A 1 90 ? 1.045 28.902 14.015 1.00 7.41 306 SER A CA 1
ATOM 689 C C . SER A 1 90 ? 2.243 29.416 14.822 1.00 6.43 306 SER A C 1
ATOM 690 O O . SER A 1 90 ? 2.470 30.629 14.925 1.00 7.27 306 SER A O 1
ATOM 693 N N . THR A 1 91 ? 2.897 28.462 15.487 1.00 6.54 307 THR A N 1
ATOM 694 C CA . THR A 1 91 ? 4.092 28.812 16.298 1.00 8.08 307 THR A CA 1
ATOM 695 C C . THR A 1 91 ? 5.171 27.825 15.957 1.00 6.66 307 THR A C 1
ATOM 696 O O . THR A 1 91 ? 4.938 26.579 15.707 1.00 12.02 307 THR A O 1
ATOM 700 N N . GLN A 1 92 ? 6.393 28.384 15.981 1.00 8.76 308 GLN A N 1
ATOM 701 C CA . GLN A 1 92 ? 7.556 27.536 15.701 1.00 7.47 308 GLN A CA 1
ATOM 702 C C . GLN A 1 92 ? 8.759 28.227 16.313 1.00 10.30 308 GLN A C 1
ATOM 703 O O . GLN A 1 92 ? 8.861 29.471 16.253 1.00 7.73 308 GLN A O 1
ATOM 709 N N . GLY A 1 93 ? 9.671 27.419 16.889 1.00 9.36 309 GLY A N 1
ATOM 710 C CA . GLY A 1 93 ? 10.903 28.005 17.432 1.00 9.21 309 GLY A CA 1
ATOM 711 C C . GLY A 1 93 ? 12.124 27.583 16.576 1.00 10.47 309 GLY A C 1
ATOM 712 O O . GLY A 1 93 ? 12.131 26.537 15.914 1.00 12.96 309 GLY A O 1
ATOM 713 N N . PHE A 1 94 ? 13.147 28.453 16.502 1.00 6.76 310 PHE A N 1
ATOM 714 C CA . PHE A 1 94 ? 14.314 28.225 15.639 1.00 8.81 310 PHE A CA 1
ATOM 715 C C . PHE A 1 94 ? 15.617 28.276 16.457 1.00 8.11 310 PHE A C 1
ATOM 716 O O . PHE A 1 94 ? 16.686 28.375 15.847 1.00 10.02 310 PHE A O 1
ATOM 724 N N . ALA A 1 95 ? 15.486 28.198 17.769 1.00 8.15 311 ALA A N 1
ATOM 725 C CA . ALA A 1 95 ? 16.671 28.265 18.654 1.00 8.79 311 ALA A CA 1
ATOM 726 C C . ALA A 1 95 ? 17.547 29.417 18.205 1.00 9.20 311 ALA A C 1
ATOM 727 O O . ALA A 1 95 ? 16.985 30.515 17.982 1.00 8.60 311 ALA A O 1
ATOM 729 N N . TRP A 1 96 ? 18.874 29.231 18.073 1.00 7.15 312 TRP A N 1
ATOM 730 C CA . TRP A 1 96 ? 19.724 30.410 17.690 1.00 7.27 312 TRP A CA 1
ATOM 731 C C . TRP A 1 96 ? 20.071 30.331 16.210 1.00 8.72 312 TRP A C 1
ATOM 732 O O . TRP A 1 96 ? 20.991 30.978 15.749 1.00 9.91 312 TRP A O 1
ATOM 743 N N . ASP A 1 97 ? 19.307 29.603 15.411 1.00 8.79 313 ASP A N 1
ATOM 744 C CA . ASP A 1 97 ? 19.676 29.319 14.044 1.00 7.88 313 ASP A CA 1
ATOM 745 C C . ASP A 1 97 ? 19.467 30.474 13.045 1.00 9.38 313 ASP A C 1
ATOM 746 O O . ASP A 1 97 ? 20.023 30.406 11.944 1.00 10.78 313 ASP A O 1
ATOM 751 N N . GLN A 1 98 ? 18.682 31.508 13.426 1.00 8.38 314 GLN A N 1
ATOM 752 C CA . GLN A 1 98 ? 18.343 32.562 12.484 1.00 9.18 314 GLN A CA 1
ATOM 753 C C . GLN A 1 98 ? 18.631 33.899 13.142 1.00 8.85 314 GLN A C 1
ATOM 754 O O . GLN A 1 98 ? 17.728 34.708 13.407 1.00 10.73 314 GLN A O 1
ATOM 760 N N . PRO A 1 99 ? 19.907 34.212 13.399 1.00 10.07 315 PRO A N 1
ATOM 761 C CA . PRO A 1 99 ? 20.179 35.488 14.027 1.00 10.03 315 PRO A CA 1
ATOM 762 C C . PRO A 1 99 ? 19.879 36.663 13.078 1.00 8.71 315 PRO A C 1
ATOM 763 O O . PRO A 1 99 ? 20.022 36.559 11.843 1.00 9.21 315 PRO A O 1
ATOM 767 N N . ILE A 1 100 ? 19.493 37.746 13.701 1.00 7.88 316 ILE A N 1
ATOM 768 C CA . ILE A 1 100 ? 19.326 39.069 13.004 1.00 5.91 316 ILE A CA 1
ATOM 769 C C . ILE A 1 100 ? 20.397 40.034 13.467 1.00 8.15 316 ILE A C 1
ATOM 770 O O . ILE A 1 100 ? 20.401 41.175 12.932 1.00 8.37 316 ILE A O 1
ATOM 775 N N . ALA A 1 101 ? 21.244 39.617 14.405 1.00 8.88 317 ALA A N 1
ATOM 776 C CA . ALA A 1 101 ? 22.278 40.572 14.892 1.00 10.42 317 ALA A CA 1
ATOM 777 C C . ALA A 1 101 ? 23.447 39.800 15.479 1.00 9.74 317 ALA A C 1
ATOM 778 O O . ALA A 1 101 ? 23.447 38.590 15.527 1.00 9.13 317 ALA A O 1
ATOM 780 N N . ASP A 1 102 ? 24.493 40.538 15.849 1.00 11.83 318 ASP A N 1
ATOM 781 C CA . ASP A 1 102 ? 25.735 39.981 16.302 1.00 12.76 318 ASP A CA 1
ATOM 782 C C . ASP A 1 102 ? 25.635 39.399 17.669 1.00 12.72 318 ASP A C 1
ATOM 783 O O . ASP A 1 102 ? 25.425 40.115 18.646 1.00 12.67 318 ASP A O 1
ATOM 788 N N . ASN A 1 103 ? 25.803 38.061 17.794 1.00 10.00 319 ASN A N 1
ATOM 789 C CA . ASN A 1 103 ? 25.770 37.496 19.154 1.00 10.46 319 ASN A CA 1
ATOM 790 C C . ASN A 1 103 ? 26.984 37.822 20.042 1.00 10.54 319 ASN A C 1
ATOM 791 O O . ASN A 1 103 ? 26.961 37.450 21.221 1.00 12.64 319 ASN A O 1
ATOM 796 N N . LYS A 1 104 ? 27.969 38.509 19.465 1.00 12.30 320 LYS A N 1
ATOM 797 C CA . LYS A 1 104 ? 29.133 38.914 20.291 1.00 13.49 320 LYS A CA 1
ATOM 798 C C . LYS A 1 104 ? 28.927 40.130 21.169 1.00 14.01 320 LYS A C 1
ATOM 799 O O . LYS A 1 104 ? 29.745 40.375 22.073 1.00 16.72 320 LYS A O 1
ATOM 805 N N . THR A 1 105 ? 27.793 40.825 20.998 1.00 12.33 321 THR A N 1
ATOM 806 C CA . THR A 1 105 ? 27.510 41.963 21.862 1.00 11.78 321 THR A CA 1
ATOM 807 C C . THR A 1 105 ? 26.218 41.778 22.624 1.00 9.22 321 THR A C 1
ATOM 808 O O . THR A 1 105 ? 25.290 41.021 22.175 1.00 10.65 321 THR A O 1
ATOM 812 N N . LYS A 1 106 ? 26.092 42.461 23.715 1.00 9.98 322 LYS A N 1
ATOM 813 C CA . LYS A 1 106 ? 24.878 42.438 24.519 1.00 10.88 322 LYS A CA 1
ATOM 814 C C . LYS A 1 106 ? 23.679 42.938 23.629 1.00 11.34 322 LYS A C 1
ATOM 815 O O . LYS A 1 106 ? 22.607 42.348 23.623 1.00 11.07 322 LYS A O 1
ATOM 821 N N . GLU A 1 107 ? 23.917 44.018 22.882 1.00 9.62 323 GLU A N 1
ATOM 822 C CA . GLU A 1 107 ? 22.845 44.606 22.069 1.00 9.50 323 GLU A CA 1
ATOM 823 C C . GLU A 1 107 ? 22.419 43.607 20.969 1.00 7.91 323 GLU A C 1
ATOM 824 O O . GLU A 1 107 ? 21.174 43.504 20.692 1.00 7.91 323 GLU A O 1
ATOM 830 N N . GLY A 1 108 ? 23.386 42.960 20.291 1.00 8.91 324 GLY A N 1
ATOM 831 C CA . GLY A 1 108 ? 22.977 42.000 19.246 1.00 8.24 324 GLY A CA 1
ATOM 832 C C . GLY A 1 108 ? 22.241 40.816 19.874 1.00 6.99 324 GLY A C 1
ATOM 833 O O . GLY A 1 108 ? 21.286 40.334 19.262 1.00 7.99 324 GLY A O 1
ATOM 834 N N . ARG A 1 109 ? 22.771 40.296 20.986 1.00 7.38 325 ARG A N 1
ATOM 835 C CA . ARG A 1 109 ? 22.037 39.170 21.635 1.00 7.25 325 ARG A CA 1
ATOM 836 C C . ARG A 1 109 ? 20.592 39.563 21.998 1.00 7.94 325 ARG A C 1
ATOM 837 O O . ARG A 1 109 ? 19.691 38.776 21.813 1.00 8.12 325 ARG A O 1
ATOM 845 N N . ALA A 1 110 ? 20.380 40.791 22.440 1.00 7.29 326 ALA A N 1
ATOM 846 C CA . ALA A 1 110 ? 19.062 41.270 22.829 1.00 7.59 326 ALA A CA 1
ATOM 847 C C . ALA A 1 110 ? 18.172 41.317 21.552 1.00 9.38 326 ALA A C 1
ATOM 848 O O . ALA A 1 110 ? 16.970 40.954 21.631 1.00 9.64 326 ALA A O 1
ATOM 850 N N . MET A 1 111 ? 18.751 41.665 20.415 1.00 6.91 327 MET A N 1
ATOM 851 C CA . MET A 1 111 ? 17.961 41.612 19.158 1.00 8.40 327 MET A CA 1
ATOM 852 C C . MET A 1 111 ? 17.567 40.250 18.757 1.00 7.91 327 MET A C 1
ATOM 853 O O . MET A 1 111 ? 16.497 40.022 18.144 1.00 7.37 327 MET A O 1
ATOM 858 N N . ASN A 1 112 ? 18.442 39.251 19.039 1.00 5.26 328 ASN A N 1
ATOM 859 C CA . ASN A 1 112 ? 18.144 37.895 18.649 1.00 5.96 328 ASN A CA 1
ATOM 860 C C . ASN A 1 112 ? 17.144 37.192 19.546 1.00 6.03 328 ASN A C 1
ATOM 861 O O . ASN A 1 112 ? 16.514 36.255 19.029 1.00 8.64 328 ASN A O 1
ATOM 866 N N . ARG A 1 113 ? 16.958 37.672 20.772 1.00 5.90 329 ARG A N 1
ATOM 867 C CA . ARG A 1 113 ? 15.942 37.113 21.690 1.00 5.75 329 ARG A CA 1
ATOM 868 C C . ARG A 1 113 ? 14.545 37.713 21.316 1.00 5.90 329 ARG A C 1
ATOM 869 O O . ARG A 1 113 ? 14.155 38.773 21.803 1.00 7.51 329 ARG A O 1
ATOM 877 N N . ARG A 1 114 ? 13.899 37.059 20.388 1.00 7.32 330 ARG A N 1
ATOM 878 C CA . ARG A 1 114 ? 12.748 37.728 19.736 1.00 7.24 330 ARG A CA 1
ATOM 879 C C . ARG A 1 114 ? 11.718 36.717 19.316 1.00 7.09 330 ARG A C 1
ATOM 880 O O . ARG A 1 114 ? 11.980 35.566 19.054 1.00 6.99 330 ARG A O 1
ATOM 888 N N . VAL A 1 115 ? 10.554 37.313 19.033 1.00 7.36 331 VAL A N 1
ATOM 889 C CA . VAL A 1 115 ? 9.499 36.661 18.240 1.00 6.28 331 VAL A CA 1
ATOM 890 C C . VAL A 1 115 ? 9.141 37.623 17.149 1.00 7.56 331 VAL A C 1
ATOM 891 O O . VAL A 1 115 ? 8.971 38.822 17.446 1.00 9.25 331 VAL A O 1
ATOM 895 N N . PHE A 1 116 ? 9.125 37.112 15.912 1.00 5.92 332 PHE A N 1
ATOM 896 C CA . PHE A 1 116 ? 8.644 37.936 14.749 1.00 6.61 332 PHE A CA 1
ATOM 897 C C . PHE A 1 116 ? 7.393 37.230 14.314 1.00 7.24 332 PHE A C 1
ATOM 898 O O . PHE A 1 116 ? 7.360 35.981 14.174 1.00 8.78 332 PHE A O 1
ATOM 906 N N . ALA A 1 117 ? 6.300 37.983 14.112 1.00 5.94 333 ALA A N 1
ATOM 907 C CA . ALA A 1 117 ? 5.111 37.340 13.578 1.00 7.84 333 ALA A CA 1
ATOM 908 C C . ALA A 1 117 ? 4.612 38.129 12.383 1.00 9.12 333 ALA A C 1
ATOM 909 O O . ALA A 1 117 ? 4.663 39.336 12.337 1.00 9.42 333 ALA A O 1
ATOM 911 N N . THR A 1 118 ? 4.129 37.377 11.401 1.00 8.36 334 THR A N 1
ATOM 912 C CA . THR A 1 118 ? 3.609 38.022 10.122 1.00 7.33 334 THR A CA 1
ATOM 913 C C . THR A 1 118 ? 2.161 37.652 10.122 1.00 8.48 334 THR A C 1
ATOM 914 O O . THR A 1 118 ? 1.826 36.463 10.252 1.00 8.35 334 THR A O 1
ATOM 918 N N . ILE A 1 119 ? 1.303 38.647 9.944 1.00 7.83 335 ILE A N 1
ATOM 919 C CA . ILE A 1 119 ? -0.112 38.390 9.988 1.00 8.66 335 ILE A CA 1
ATOM 920 C C . ILE A 1 119 ? -0.612 38.835 8.629 1.00 9.46 335 ILE A C 1
ATOM 921 O O . ILE A 1 119 ? -0.346 39.966 8.200 1.00 9.97 335 ILE A O 1
ATOM 926 N N . THR A 1 120 ? -1.282 37.940 7.914 1.00 7.29 336 THR A N 1
ATOM 927 C CA . THR A 1 120 ? -1.751 38.210 6.531 1.00 7.08 336 THR A CA 1
ATOM 928 C C . THR A 1 120 ? -3.186 37.708 6.384 1.00 9.10 336 THR A C 1
ATOM 929 O O . THR A 1 120 ? -3.642 36.819 7.016 1.00 7.95 336 THR A O 1
ATOM 933 N N . GLY A 1 121 ? -3.948 38.385 5.536 1.00 11.39 337 GLY A N 1
ATOM 934 C CA . GLY A 1 121 ? -5.184 37.733 5.035 1.00 10.28 337 GLY A CA 1
ATOM 935 C C . GLY A 1 121 ? -6.021 38.829 4.393 1.00 9.87 337 GLY A C 1
ATOM 936 O O . GLY A 1 121 ? -5.562 39.966 4.302 1.00 10.16 337 GLY A O 1
ATOM 937 N N . SER A 1 122 ? -7.188 38.449 3.914 1.00 9.35 338 SER A N 1
ATOM 938 C CA . SER A 1 122 ? -8.036 39.405 3.150 1.00 9.84 338 SER A CA 1
ATOM 939 C C . SER A 1 122 ? -9.392 39.415 3.738 1.00 10.42 338 SER A C 1
ATOM 940 O O . SER A 1 122 ? -9.848 38.463 4.416 1.00 9.70 338 SER A O 1
ATOM 943 N N . ARG A 1 123 ? -10.110 40.521 3.473 1.00 9.60 339 ARG A N 1
ATOM 944 C CA . ARG A 1 123 ? -11.556 40.580 3.739 1.00 9.76 339 ARG A CA 1
ATOM 945 C C . ARG A 1 123 ? -12.255 41.261 2.586 1.00 12.69 339 ARG A C 1
ATOM 946 O O . ARG A 1 123 ? -11.581 41.789 1.656 1.00 11.64 339 ARG A O 1
ATOM 955 N N . MET B 1 4 ? 22.050 28.183 51.480 1.00 18.49 220 MET B N 1
ATOM 956 C CA . MET B 1 4 ? 20.638 28.718 51.412 1.00 16.99 220 MET B CA 1
ATOM 957 C C . MET B 1 4 ? 19.766 27.905 52.329 1.00 18.28 220 MET B C 1
ATOM 958 O O . MET B 1 4 ? 19.882 26.684 52.353 1.00 21.72 220 MET B O 1
ATOM 963 N N . GLU B 1 5 ? 18.929 28.559 53.136 1.00 15.33 221 GLU B N 1
ATOM 964 C CA . GLU B 1 5 ? 17.854 27.839 53.820 1.00 16.85 221 GLU B CA 1
ATOM 965 C C . GLU B 1 5 ? 16.516 28.297 53.301 1.00 14.27 221 GLU B C 1
ATOM 966 O O . GLU B 1 5 ? 16.325 29.498 53.053 1.00 15.35 221 GLU B O 1
ATOM 972 N N . LEU B 1 6 ? 15.618 27.352 53.042 1.00 12.31 222 LEU B N 1
ATOM 973 C CA . LEU B 1 6 ? 14.325 27.716 52.455 1.00 12.41 222 LEU B CA 1
ATOM 974 C C . LEU B 1 6 ? 13.298 26.806 53.121 1.00 13.18 222 LEU B C 1
ATOM 975 O O . LEU B 1 6 ? 13.424 25.556 53.033 1.00 16.33 222 LEU B O 1
ATOM 980 N N . THR B 1 7 ? 12.305 27.456 53.734 1.00 14.20 223 THR B N 1
ATOM 981 C CA . THR B 1 7 ? 11.129 26.726 54.317 1.00 15.57 223 THR B CA 1
ATOM 982 C C . THR B 1 7 ? 9.848 27.346 53.803 1.00 14.62 223 THR B C 1
ATOM 983 O O . THR B 1 7 ? 9.754 28.573 53.695 1.00 15.34 223 THR B O 1
ATOM 987 N N . GLU B 1 8 ? 8.863 26.497 53.460 1.00 13.78 224 GLU B N 1
ATOM 988 C CA . GLU B 1 8 ? 7.500 27.070 53.285 1.00 13.28 224 GLU B CA 1
ATOM 989 C C . GLU B 1 8 ? 6.596 26.293 54.204 1.00 11.10 224 GLU B C 1
ATOM 990 O O . GLU B 1 8 ? 6.695 25.063 54.194 1.00 12.04 224 GLU B O 1
ATOM 996 N N . ASP B 1 9 ? 5.753 27.009 54.965 1.00 11.67 225 ASP B N 1
ATOM 997 C CA . ASP B 1 9 ? 4.896 26.326 56.008 1.00 12.54 225 ASP B CA 1
ATOM 998 C C . ASP B 1 9 ? 3.455 26.486 55.552 1.00 12.08 225 ASP B C 1
ATOM 999 O O . ASP B 1 9 ? 3.025 27.633 55.280 1.00 13.15 225 ASP B O 1
ATOM 1004 N N . LEU B 1 10 ? 2.767 25.333 55.407 1.00 11.46 226 LEU B N 1
ATOM 1005 C CA . LEU B 1 10 ? 1.352 25.269 54.965 1.00 8.37 226 LEU B CA 1
ATOM 1006 C C . LEU B 1 10 ? 0.484 25.201 56.250 1.00 10.46 226 LEU B C 1
ATOM 1007 O O . LEU B 1 10 ? 0.774 24.397 57.193 1.00 10.74 226 LEU B O 1
ATOM 1012 N N . ASN B 1 11 ? -0.557 26.053 56.243 1.00 10.87 227 ASN B N 1
ATOM 1013 C CA . ASN B 1 11 ? -1.605 25.913 57.298 1.00 12.20 227 ASN B CA 1
ATOM 1014 C C . ASN B 1 11 ? -2.911 25.935 56.533 1.00 14.33 227 ASN B C 1
ATOM 1015 O O . ASN B 1 11 ? -3.131 26.833 55.709 1.00 14.88 227 ASN B O 1
ATOM 1020 N N . MET B 1 12 ? -3.706 24.886 56.679 1.00 12.57 228 MET B N 1
ATOM 1021 C CA . MET B 1 12 ? -5.057 24.966 56.083 1.00 11.46 228 MET B CA 1
ATOM 1022 C C . MET B 1 12 ? -6.079 24.526 57.071 1.00 11.49 228 MET B C 1
ATOM 1023 O O . MET B 1 12 ? -5.830 23.652 57.859 1.00 11.34 228 MET B O 1
ATOM 1028 N N . GLU B 1 13 ? -7.292 25.100 56.949 1.00 11.60 229 GLU B N 1
ATOM 1029 C CA . GLU B 1 13 ? -8.424 24.585 57.695 1.00 12.22 229 GLU B CA 1
ATOM 1030 C C . GLU B 1 13 ? -9.576 24.359 56.760 1.00 12.50 229 GLU B C 1
ATOM 1031 O O . GLU B 1 13 ? -9.996 25.304 56.060 1.00 14.71 229 GLU B O 1
ATOM 1037 N N . LEU B 1 14 ? -10.064 23.134 56.731 1.00 11.26 230 LEU B N 1
ATOM 1038 C CA . LEU B 1 14 ? -11.258 22.772 55.971 1.00 11.46 230 LEU B CA 1
ATOM 1039 C C . LEU B 1 14 ? -12.397 22.545 56.967 1.00 11.86 230 LEU B C 1
ATOM 1040 O O . LEU B 1 14 ? -12.257 21.888 57.991 1.00 10.56 230 LEU B O 1
ATOM 1045 N N . ARG B 1 15 ? -13.542 23.118 56.602 1.00 9.59 231 ARG B N 1
ATOM 1046 C CA . ARG B 1 15 ? -14.726 22.960 57.514 1.00 10.67 231 ARG B CA 1
ATOM 1047 C C . ARG B 1 15 ? -15.839 22.286 56.666 1.00 11.09 231 ARG B C 1
ATOM 1048 O O . ARG B 1 15 ? -16.173 22.781 55.531 1.00 14.69 231 ARG B O 1
ATOM 1056 N N . VAL B 1 16 ? -16.383 21.186 57.144 1.00 9.94 232 VAL B N 1
ATOM 1057 C CA . VAL B 1 16 ? -17.495 20.527 56.365 1.00 10.47 232 VAL B CA 1
ATOM 1058 C C . VAL B 1 16 ? -18.653 20.420 57.316 1.00 11.10 232 VAL B C 1
ATOM 1059 O O . VAL B 1 16 ? -18.476 20.091 58.478 1.00 11.00 232 VAL B O 1
ATOM 1063 N N . PHE B 1 17 ? -19.883 20.664 56.807 1.00 11.02 233 PHE B N 1
ATOM 1064 C CA . PHE B 1 17 ? -21.023 20.686 57.729 1.00 11.19 233 PHE B CA 1
ATOM 1065 C C . PHE B 1 17 ? -21.991 19.614 57.254 1.00 11.81 233 PHE B C 1
ATOM 1066 O O . PHE B 1 17 ? -21.984 19.212 56.079 1.00 16.26 233 PHE B O 1
ATOM 1074 N N . PHE B 1 18 ? -22.787 19.161 58.208 1.00 11.02 234 PHE B N 1
ATOM 1075 C CA . PHE B 1 18 ? -23.623 17.965 58.029 1.00 12.19 234 PHE B CA 1
ATOM 1076 C C . PHE B 1 18 ? -25.056 18.181 58.382 1.00 13.69 234 PHE B C 1
ATOM 1077 O O . PHE B 1 18 ? -25.389 18.898 59.298 1.00 13.77 234 PHE B O 1
ATOM 1085 N N . ASP B 1 19 ? -25.925 17.464 57.671 1.00 16.98 235 ASP B N 1
ATOM 1086 C CA . ASP B 1 19 ? -27.308 17.416 58.149 1.00 17.97 235 ASP B CA 1
ATOM 1087 C C . ASP B 1 19 ? -27.478 16.559 59.415 1.00 16.33 235 ASP B C 1
ATOM 1088 O O . ASP B 1 19 ? -26.619 15.744 59.736 1.00 16.21 235 ASP B O 1
ATOM 1093 N N . THR B 1 20 ? -28.591 16.741 60.162 1.00 16.45 236 THR B N 1
ATOM 1094 C CA . THR B 1 20 ? -28.853 16.073 61.405 1.00 16.52 236 THR B CA 1
ATOM 1095 C C . THR B 1 20 ? -28.817 14.575 61.220 1.00 15.55 236 THR B C 1
ATOM 1096 O O . THR B 1 20 ? -29.404 14.025 60.237 1.00 17.06 236 THR B O 1
ATOM 1100 N N . ASN B 1 21 ? -28.055 13.906 62.065 1.00 16.60 237 ASN B N 1
ATOM 1101 C CA . ASN B 1 21 ? -27.764 12.471 62.029 1.00 17.11 237 ASN B CA 1
ATOM 1102 C C . ASN B 1 21 ? -27.153 11.914 60.774 1.00 16.74 237 ASN B C 1
ATOM 1103 O O . ASN B 1 21 ? -27.125 10.705 60.617 1.00 17.77 237 ASN B O 1
ATOM 1108 N N . LYS B 1 22 ? -26.631 12.768 59.920 1.00 15.72 238 LYS B N 1
ATOM 1109 C CA . LYS B 1 22 ? -25.988 12.292 58.700 1.00 15.47 238 LYS B CA 1
ATOM 1110 C C . LYS B 1 22 ? -24.447 12.482 58.752 1.00 15.06 238 LYS B C 1
ATOM 1111 O O . LYS B 1 22 ? -23.984 13.448 59.387 1.00 12.86 238 LYS B O 1
ATOM 1117 N N . SER B 1 23 ? -23.732 11.555 58.126 1.00 14.27 239 SER B N 1
ATOM 1118 C CA . SER B 1 23 ? -22.246 11.654 58.043 1.00 14.87 239 SER B CA 1
ATOM 1119 C C . SER B 1 23 ? -21.685 11.721 56.620 1.00 14.69 239 SER B C 1
ATOM 1120 O O . SER B 1 23 ? -20.463 11.617 56.443 1.00 15.93 239 SER B O 1
ATOM 1123 N N . ASN B 1 24 ? -22.541 11.851 55.619 1.00 15.48 240 ASN B N 1
ATOM 1124 C CA . ASN B 1 24 ? -22.097 11.917 54.272 1.00 16.54 240 ASN B CA 1
ATOM 1125 C C . ASN B 1 24 ? -21.643 13.309 53.930 1.00 14.88 240 ASN B C 1
ATOM 1126 O O . ASN B 1 24 ? -22.134 14.325 54.465 1.00 17.80 240 ASN B O 1
ATOM 1131 N N . ILE B 1 25 ? -20.641 13.340 53.071 1.00 15.05 241 ILE B N 1
ATOM 1132 C CA . ILE B 1 25 ? -20.103 14.637 52.576 1.00 16.39 241 ILE B CA 1
ATOM 1133 C C . ILE B 1 25 ? -20.929 15.120 51.371 1.00 14.18 241 ILE B C 1
ATOM 1134 O O . ILE B 1 25 ? -20.937 14.430 50.304 1.00 16.96 241 ILE B O 1
ATOM 1139 N N . LYS B 1 26 ? -21.495 16.302 51.520 1.00 13.05 242 LYS B N 1
ATOM 1140 C CA . LYS B 1 26 ? -22.270 16.899 50.422 1.00 13.16 242 LYS B CA 1
ATOM 1141 C C . LYS B 1 26 ? -21.327 17.220 49.273 1.00 12.45 242 LYS B C 1
ATOM 1142 O O . LYS B 1 26 ? -20.214 17.694 49.472 1.00 12.49 242 LYS B O 1
ATOM 1148 N N . ASP B 1 27 ? -21.814 17.019 48.026 1.00 12.74 243 ASP B N 1
ATOM 1149 C CA . ASP B 1 27 ? -20.945 17.348 46.902 1.00 14.19 243 ASP B CA 1
ATOM 1150 C C . ASP B 1 27 ? -20.435 18.791 46.879 1.00 12.51 243 ASP B C 1
ATOM 1151 O O . ASP B 1 27 ? -19.347 19.069 46.279 1.00 14.20 243 ASP B O 1
ATOM 1156 N N . GLN B 1 28 ? -21.131 19.716 47.528 1.00 11.96 244 GLN B N 1
ATOM 1157 C CA . GLN B 1 28 ? -20.700 21.097 47.552 1.00 14.16 244 GLN B CA 1
ATOM 1158 C C . GLN B 1 28 ? -19.280 21.308 48.185 1.00 12.48 244 GLN B C 1
ATOM 1159 O O . GLN B 1 28 ? -18.663 22.311 47.938 1.00 16.73 244 GLN B O 1
ATOM 1165 N N . TYR B 1 29 ? -18.850 20.317 48.971 1.00 12.90 245 TYR B N 1
ATOM 1166 C CA . TYR B 1 29 ? -17.510 20.415 49.650 1.00 11.70 245 TYR B CA 1
ATOM 1167 C C . TYR B 1 29 ? -16.456 19.768 48.847 1.00 12.03 245 TYR B C 1
ATOM 1168 O O . TYR B 1 29 ? -15.266 19.810 49.275 1.00 14.33 245 TYR B O 1
ATOM 1177 N N . LYS B 1 30 ? -16.794 19.144 47.731 1.00 10.12 246 LYS B N 1
ATOM 1178 C CA . LYS B 1 30 ? -15.737 18.410 46.960 1.00 11.60 246 LYS B CA 1
ATOM 1179 C C . LYS B 1 30 ? -14.630 19.337 46.447 1.00 11.18 246 LYS B C 1
ATOM 1180 O O . LYS B 1 30 ? -13.439 18.952 46.507 1.00 12.47 246 LYS B O 1
ATOM 1186 N N . PRO B 1 31 ? -14.958 20.549 45.953 1.00 11.03 247 PRO B N 1
ATOM 1187 C CA . PRO B 1 31 ? -13.781 21.385 45.521 1.00 11.63 247 PRO B CA 1
ATOM 1188 C C . PRO B 1 31 ? -12.786 21.736 46.676 1.00 11.87 247 PRO B C 1
ATOM 1189 O O . PRO B 1 31 ? -11.566 21.763 46.466 1.00 11.99 247 PRO B O 1
ATOM 1193 N N . GLU B 1 32 ? -13.331 22.030 47.870 1.00 12.90 248 GLU B N 1
ATOM 1194 C CA . GLU B 1 32 ? -12.434 22.321 49.008 1.00 13.26 248 GLU B CA 1
ATOM 1195 C C . GLU B 1 32 ? -11.587 21.135 49.372 1.00 11.68 248 GLU B C 1
ATOM 1196 O O . GLU B 1 32 ? -10.397 21.264 49.668 1.00 11.47 248 GLU B O 1
ATOM 1202 N N . ILE B 1 33 ? -12.204 19.957 49.373 1.00 10.57 249 ILE B N 1
ATOM 1203 C CA . ILE B 1 33 ? -11.509 18.695 49.640 1.00 10.23 249 ILE B CA 1
ATOM 1204 C C . ILE B 1 33 ? -10.424 18.480 48.596 1.00 9.41 249 ILE B C 1
ATOM 1205 O O . ILE B 1 33 ? -9.325 18.079 48.941 1.00 11.28 249 ILE B O 1
ATOM 1210 N N . ALA B 1 34 ? -10.777 18.702 47.341 1.00 8.74 250 ALA B N 1
ATOM 1211 C CA . ALA B 1 34 ? -9.737 18.555 46.327 1.00 10.28 250 ALA B CA 1
ATOM 1212 C C . ALA B 1 34 ? -8.584 19.520 46.476 1.00 10.71 250 ALA B C 1
ATOM 1213 O O . ALA B 1 34 ? -7.436 19.116 46.201 1.00 11.22 250 ALA B O 1
ATOM 1215 N N . LYS B 1 35 ? -8.837 20.726 46.946 1.00 10.66 251 LYS B N 1
ATOM 1216 C CA . LYS B 1 35 ? -7.763 21.725 47.176 1.00 11.36 251 LYS B CA 1
ATOM 1217 C C . LYS B 1 35 ? -6.917 21.251 48.331 1.00 12.33 251 LYS B C 1
ATOM 1218 O O . LYS B 1 35 ? -5.686 21.421 48.279 1.00 11.80 251 LYS B O 1
ATOM 1224 N N . VAL B 1 36 ? -7.543 20.658 49.387 1.00 10.72 252 VAL B N 1
ATOM 1225 C CA . VAL B 1 36 ? -6.724 20.027 50.430 1.00 9.30 252 VAL B CA 1
ATOM 1226 C C . VAL B 1 36 ? -5.835 18.949 49.858 1.00 9.92 252 VAL B C 1
ATOM 1227 O O . VAL B 1 36 ? -4.606 18.894 50.169 1.00 10.03 252 VAL B O 1
ATOM 1231 N N . ALA B 1 37 ? -6.388 18.017 49.078 1.00 10.50 253 ALA B N 1
ATOM 1232 C CA . ALA B 1 37 ? -5.573 17.004 48.427 1.00 10.37 253 ALA B CA 1
ATOM 1233 C C . ALA B 1 37 ? -4.464 17.547 47.577 1.00 11.54 253 ALA B C 1
ATOM 1234 O O . ALA B 1 37 ? -3.342 17.050 47.627 1.00 11.52 253 ALA B O 1
ATOM 1236 N N . GLU B 1 38 ? -4.761 18.588 46.827 1.00 11.42 254 GLU B N 1
ATOM 1237 C CA . GLU B 1 38 ? -3.664 19.213 46.016 1.00 10.47 254 GLU B CA 1
ATOM 1238 C C . GLU B 1 38 ? -2.498 19.667 46.944 1.00 11.30 254 GLU B C 1
ATOM 1239 O O . GLU B 1 38 ? -1.332 19.409 46.638 1.00 11.97 254 GLU B O 1
ATOM 1245 N N . LYS B 1 39 ? -2.832 20.365 48.026 1.00 10.88 255 LYS B N 1
ATOM 1246 C CA . LYS B 1 39 ? -1.753 20.882 48.915 1.00 10.17 255 LYS B CA 1
ATOM 1247 C C . LYS B 1 39 ? -1.066 19.734 49.623 1.00 12.39 255 LYS B C 1
ATOM 1248 O O . LYS B 1 39 ? 0.135 19.868 49.946 1.00 11.76 255 LYS B O 1
ATOM 1254 N N . LEU B 1 40 ? -1.762 18.631 49.911 1.00 7.95 256 LEU B N 1
ATOM 1255 C CA . LEU B 1 40 ? -1.119 17.481 50.562 1.00 9.37 256 LEU B CA 1
ATOM 1256 C C . LEU B 1 40 ? -0.136 16.820 49.580 1.00 11.33 256 LEU B C 1
ATOM 1257 O O . LEU B 1 40 ? 0.801 16.155 50.005 1.00 12.08 256 LEU B O 1
ATOM 1262 N N . SER B 1 41 ? -0.363 17.015 48.284 1.00 10.97 257 SER B N 1
ATOM 1263 C CA . SER B 1 41 ? 0.590 16.506 47.257 1.00 12.65 257 SER B CA 1
ATOM 1264 C C . SER B 1 41 ? 1.735 17.494 47.147 1.00 13.96 257 SER B C 1
ATOM 1265 O O . SER B 1 41 ? 2.926 17.054 47.034 1.00 16.15 257 SER B O 1
ATOM 1268 N N . GLU B 1 42 ? 1.466 18.788 47.202 1.00 13.21 258 GLU B N 1
ATOM 1269 C CA . GLU B 1 42 ? 2.472 19.851 47.166 1.00 12.76 258 GLU B CA 1
ATOM 1270 C C . GLU B 1 42 ? 3.409 19.885 48.359 1.00 14.02 258 GLU B C 1
ATOM 1271 O O . GLU B 1 42 ? 4.581 20.264 48.234 1.00 13.78 258 GLU B O 1
ATOM 1277 N N . TYR B 1 43 ? 2.878 19.533 49.523 1.00 10.45 259 TYR B N 1
ATOM 1278 C CA . TYR B 1 43 ? 3.643 19.461 50.768 1.00 11.06 259 TYR B CA 1
ATOM 1279 C C . TYR B 1 43 ? 3.564 18.004 51.214 1.00 10.45 259 TYR B C 1
ATOM 1280 O O . TYR B 1 43 ? 2.745 17.634 52.076 1.00 10.77 259 TYR B O 1
ATOM 1289 N N . PRO B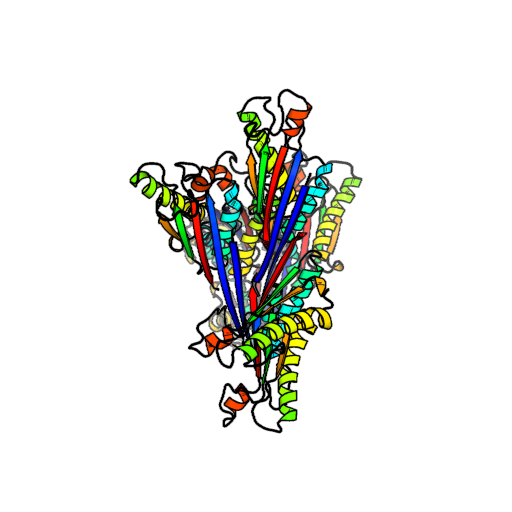 1 44 ? 4.349 17.082 50.683 1.00 11.15 260 PRO B N 1
ATOM 1290 C CA . PRO B 1 44 ? 4.148 15.671 50.898 1.00 13.37 260 PRO B CA 1
ATOM 1291 C C . PRO B 1 44 ? 4.382 15.181 52.322 1.00 11.62 260 PRO B C 1
ATOM 1292 O O . PRO B 1 44 ? 3.940 14.041 52.668 1.00 13.60 260 PRO B O 1
ATOM 1296 N N . ASN B 1 45 ? 5.018 16.013 53.138 1.00 12.33 261 ASN B N 1
ATOM 1297 C CA . ASN B 1 45 ? 5.173 15.687 54.554 1.00 13.27 261 ASN B CA 1
ATOM 1298 C C . ASN B 1 45 ? 4.081 16.224 55.396 1.00 12.05 261 ASN B C 1
ATOM 1299 O O . ASN B 1 45 ? 4.025 15.891 56.601 1.00 12.48 261 ASN B O 1
ATOM 1304 N N . ALA B 1 46 ? 3.147 16.959 54.786 1.00 11.09 262 ALA B N 1
ATOM 1305 C CA . ALA B 1 46 ? 2.076 17.518 55.641 1.00 10.41 262 ALA B CA 1
ATOM 1306 C C . ALA B 1 46 ? 1.155 16.427 56.141 1.00 8.07 262 ALA B C 1
ATOM 1307 O O . ALA B 1 46 ? 1.007 15.331 55.562 1.00 10.27 262 ALA B O 1
ATOM 1309 N N . THR B 1 47 ? 0.502 16.755 57.285 1.00 9.59 263 THR B N 1
ATOM 1310 C CA . THR B 1 47 ? -0.485 15.830 57.907 1.00 9.99 263 THR B CA 1
ATOM 1311 C C . THR B 1 47 ? -1.770 16.571 58.211 1.00 10.00 263 THR B C 1
ATOM 1312 O O . THR B 1 47 ? -1.764 17.766 58.176 1.00 10.22 263 THR B O 1
ATOM 1316 N N . ALA B 1 48 ? -2.854 15.819 58.424 1.00 9.45 264 ALA B N 1
ATOM 1317 C CA . ALA B 1 48 ? -4.127 16.448 58.819 1.00 8.75 264 ALA B CA 1
ATOM 1318 C C . ALA B 1 48 ? -4.689 15.856 60.043 1.00 7.91 264 ALA B C 1
ATOM 1319 O O . ALA B 1 48 ? -4.717 14.635 60.154 1.00 9.21 264 ALA B O 1
ATOM 1321 N N . ARG B 1 49 ? -5.190 16.765 60.851 1.00 7.73 265 ARG B N 1
ATOM 1322 C CA . ARG B 1 49 ? -5.891 16.391 62.098 1.00 7.41 265 ARG B CA 1
ATOM 1323 C C . ARG B 1 49 ? -7.355 16.635 61.792 1.00 7.79 265 ARG B C 1
ATOM 1324 O O . ARG B 1 49 ? -7.742 17.797 61.684 1.00 7.72 265 ARG B O 1
ATOM 1332 N N . ILE B 1 50 ? -8.121 15.559 61.642 1.00 7.63 266 ILE B N 1
ATOM 1333 C CA . ILE B 1 50 ? -9.535 15.733 61.185 1.00 7.10 266 ILE B CA 1
ATOM 1334 C C . ILE B 1 50 ? -10.393 15.412 62.438 1.00 7.43 266 ILE B C 1
ATOM 1335 O O . ILE B 1 50 ? -10.187 14.353 63.116 1.00 9.12 266 ILE B O 1
ATOM 1340 N N . GLU B 1 51 ? -11.241 16.394 62.804 1.00 6.79 267 GLU B N 1
ATOM 1341 C CA . GLU B 1 51 ? -12.058 16.276 64.126 1.00 7.58 267 GLU B CA 1
ATOM 1342 C C . GLU B 1 51 ? -13.481 16.447 63.792 1.00 8.41 267 GLU B C 1
ATOM 1343 O O . GLU B 1 51 ? -13.846 17.432 63.170 1.00 9.07 267 GLU B O 1
ATOM 1349 N N . GLY B 1 52 ? -14.289 15.455 64.182 1.00 7.24 268 GLY B N 1
ATOM 1350 C CA . GLY B 1 52 ? -15.731 15.454 63.891 1.00 8.08 268 GLY B CA 1
ATOM 1351 C C . GLY B 1 52 ? -16.582 15.793 65.153 1.00 7.88 268 GLY B C 1
ATOM 1352 O O . GLY B 1 52 ? -16.136 15.516 66.277 1.00 8.75 268 GLY B O 1
ATOM 1353 N N . HIS B 1 53 ? -17.756 16.361 64.924 1.00 8.50 269 HIS B N 1
ATOM 1354 C CA . HIS B 1 53 ? -18.527 16.962 66.033 1.00 7.39 269 HIS B CA 1
ATOM 1355 C C . HIS B 1 53 ? -19.974 16.745 65.763 1.00 9.30 269 HIS B C 1
ATOM 1356 O O . HIS B 1 53 ? -20.376 16.549 64.626 1.00 9.79 269 HIS B O 1
ATOM 1363 N N . THR B 1 54 ? -20.769 16.818 66.854 1.00 11.23 270 THR B N 1
ATOM 1364 C CA . THR B 1 54 ? -22.214 16.761 66.621 1.00 12.22 270 THR B CA 1
ATOM 1365 C C . THR B 1 54 ? -22.851 17.951 67.325 1.00 12.03 270 THR B C 1
ATOM 1366 O O . THR B 1 54 ? -22.244 18.608 68.163 1.00 12.28 270 THR B O 1
ATOM 1370 N N . ASP B 1 55 ? -24.107 18.268 66.946 1.00 13.10 271 ASP B N 1
ATOM 1371 C CA . ASP B 1 55 ? -24.932 19.090 67.879 1.00 15.05 271 ASP B CA 1
ATOM 1372 C C . ASP B 1 55 ? -25.288 18.269 69.115 1.00 15.59 271 ASP B C 1
ATOM 1373 O O . ASP B 1 55 ? -24.946 17.091 69.233 1.00 13.86 271 ASP B O 1
ATOM 1378 N N . ASN B 1 56 ? -25.912 18.916 70.096 1.00 16.54 272 ASN B N 1
ATOM 1379 C CA . ASN B 1 56 ? -26.090 18.166 71.383 1.00 19.15 272 ASN B CA 1
ATOM 1380 C C . ASN B 1 56 ? -27.427 17.440 71.475 1.00 21.23 272 ASN B C 1
ATOM 1381 O O . ASN B 1 56 ? -27.854 17.097 72.571 1.00 23.37 272 ASN B O 1
ATOM 1386 N N . THR B 1 57 ? -28.143 17.300 70.385 1.00 21.24 273 THR B N 1
ATOM 1387 C CA . THR B 1 57 ? -29.395 16.575 70.418 1.00 21.85 273 THR B CA 1
ATOM 1388 C C . THR B 1 57 ? -29.144 15.070 70.290 1.00 21.12 273 THR B C 1
ATOM 1389 O O . THR B 1 57 ? -28.283 14.635 69.486 1.00 19.52 273 THR B O 1
ATOM 1393 N N . GLY B 1 58 ? -29.983 14.258 70.963 1.00 21.02 274 GLY B N 1
ATOM 1394 C CA . GLY B 1 58 ? -29.922 12.825 70.824 1.00 18.98 274 GLY B CA 1
ATOM 1395 C C . GLY B 1 58 ? -29.060 12.143 71.836 1.00 18.99 274 GLY B C 1
ATOM 1396 O O . GLY B 1 58 ? -28.491 12.783 72.697 1.00 21.79 274 GLY B O 1
ATOM 1397 N N . PRO B 1 59 ? -28.914 10.814 71.736 1.00 19.07 275 PRO B N 1
ATOM 1398 C CA . PRO B 1 59 ? -28.208 10.094 72.789 1.00 19.10 275 PRO B CA 1
ATOM 1399 C C . PRO B 1 59 ? -26.702 10.164 72.739 1.00 19.38 275 PRO B C 1
ATOM 1400 O O . PRO B 1 59 ? -26.154 10.309 71.624 1.00 19.75 275 PRO B O 1
ATOM 1404 N N . ARG B 1 60 ? -26.034 9.969 73.861 1.00 18.77 276 ARG B N 1
ATOM 1405 C CA . ARG B 1 60 ? -24.589 10.273 73.932 1.00 18.12 276 ARG B CA 1
ATOM 1406 C C . ARG B 1 60 ? -23.752 9.297 73.079 1.00 17.96 276 ARG B C 1
ATOM 1407 O O . ARG B 1 60 ? -22.952 9.750 72.210 1.00 14.94 276 ARG B O 1
ATOM 1415 N N . LYS B 1 61 ? -23.957 7.985 73.207 1.00 17.20 277 LYS B N 1
ATOM 1416 C CA . LYS B 1 61 ? -23.155 7.011 72.423 1.00 18.77 277 LYS B CA 1
ATOM 1417 C C . LYS B 1 61 ? -23.347 7.076 70.912 1.00 17.49 277 LYS B C 1
ATOM 1418 O O . LYS B 1 61 ? -22.365 7.067 70.174 1.00 16.71 277 LYS B O 1
ATOM 1424 N N . LEU B 1 62 ? -24.554 7.325 70.458 1.00 17.17 278 LEU B N 1
ATOM 1425 C CA . LEU B 1 62 ? -24.838 7.459 69.038 1.00 18.61 278 LEU B CA 1
ATOM 1426 C C . LEU B 1 62 ? -24.090 8.703 68.481 1.00 17.27 278 LEU B C 1
ATOM 1427 O O . LEU B 1 62 ? -23.545 8.672 67.372 1.00 17.23 278 LEU B O 1
ATOM 1432 N N . ASN B 1 63 ? -24.023 9.752 69.276 1.00 13.79 279 ASN B N 1
ATOM 1433 C CA . ASN B 1 63 ? -23.323 11.022 68.888 1.00 14.08 279 ASN B CA 1
ATOM 1434 C C . ASN B 1 63 ? -21.831 10.944 69.009 1.00 15.47 279 ASN B C 1
ATOM 1435 O O . ASN B 1 63 ? -21.120 11.574 68.165 1.00 12.49 279 ASN B O 1
ATOM 1440 N N . GLU B 1 64 ? -21.352 10.141 69.950 1.00 12.94 280 GLU B N 1
ATOM 1441 C CA . GLU B 1 64 ? -19.910 9.786 69.871 1.00 12.33 280 GLU B CA 1
ATOM 1442 C C . GLU B 1 64 ? -19.560 9.094 68.543 1.00 14.08 280 GLU B C 1
ATOM 1443 O O . GLU B 1 64 ? -18.596 9.533 67.845 1.00 13.00 280 GLU B O 1
ATOM 1449 N N . ARG B 1 65 ? -20.428 8.148 68.154 1.00 12.30 281 ARG B N 1
ATOM 1450 C CA . ARG B 1 65 ? -20.168 7.408 66.944 1.00 13.67 281 ARG B CA 1
ATOM 1451 C C . ARG B 1 65 ? -20.325 8.311 65.731 1.00 11.36 281 ARG B C 1
ATOM 1452 O O . ARG B 1 65 ? -19.502 8.264 64.787 1.00 11.90 281 ARG B O 1
ATOM 1460 N N . LEU B 1 66 ? -21.309 9.159 65.776 1.00 12.61 282 LEU B N 1
ATOM 1461 C CA . LEU B 1 66 ? -21.633 10.004 64.649 1.00 12.85 282 LEU B CA 1
ATOM 1462 C C . LEU B 1 66 ? -20.492 11.028 64.409 1.00 13.43 282 LEU B C 1
ATOM 1463 O O . LEU B 1 66 ? -20.095 11.233 63.252 1.00 11.68 282 LEU B O 1
ATOM 1468 N N . SER B 1 67 ? -19.953 11.593 65.515 1.00 11.57 283 SER B N 1
ATOM 1469 C CA . SER B 1 67 ? -18.903 12.566 65.306 1.00 10.53 283 SER B CA 1
ATOM 1470 C C . SER B 1 67 ? -17.665 11.873 64.638 1.00 10.45 283 SER B C 1
ATOM 1471 O O . SER B 1 67 ? -16.998 12.519 63.801 1.00 9.58 283 SER B O 1
ATOM 1474 N N . LEU B 1 68 ? -17.272 10.681 65.084 1.00 9.19 284 LEU B N 1
ATOM 1475 C CA . LEU B 1 68 ? -16.166 9.971 64.497 1.00 10.04 284 LEU B CA 1
ATOM 1476 C C . LEU B 1 68 ? -16.492 9.559 63.075 1.00 10.96 284 LEU B C 1
ATOM 1477 O O . LEU B 1 68 ? -15.628 9.736 62.190 1.00 11.37 284 LEU B O 1
ATOM 1482 N N . ALA B 1 69 ? -17.707 9.070 62.796 1.00 11.86 285 ALA B N 1
ATOM 1483 C CA . ALA B 1 69 ? -18.053 8.753 61.423 1.00 11.78 285 ALA B CA 1
ATOM 1484 C C . ALA B 1 69 ? -17.939 9.975 60.484 1.00 11.23 285 ALA B C 1
ATOM 1485 O O . ALA B 1 69 ? -17.447 9.826 59.308 1.00 11.82 285 ALA B O 1
ATOM 1487 N N . ARG B 1 70 ? -18.325 11.180 60.967 1.00 9.79 286 ARG B N 1
ATOM 1488 C CA . ARG B 1 70 ? -18.133 12.429 60.185 1.00 8.24 286 ARG B CA 1
ATOM 1489 C C . ARG B 1 70 ? -16.646 12.652 59.816 1.00 10.12 286 ARG B C 1
ATOM 1490 O O . ARG B 1 70 ? -16.279 12.901 58.639 1.00 8.92 286 ARG B O 1
ATOM 1498 N N . ALA B 1 71 ? -15.781 12.534 60.850 1.00 8.61 287 ALA B N 1
ATOM 1499 C CA . ALA B 1 71 ? -14.344 12.677 60.618 1.00 9.28 287 ALA B CA 1
ATOM 1500 C C . ALA B 1 71 ? -13.813 11.611 59.637 1.00 10.07 287 ALA B C 1
ATOM 1501 O O . ALA B 1 71 ? -13.063 11.951 58.678 1.00 10.00 287 ALA B O 1
ATOM 1503 N N . ASN B 1 72 ? -14.283 10.385 59.824 1.00 10.18 288 ASN B N 1
ATOM 1504 C CA . ASN B 1 72 ? -13.895 9.300 58.957 1.00 10.51 288 ASN B CA 1
ATOM 1505 C C . ASN B 1 72 ? -14.389 9.466 57.530 1.00 9.70 288 ASN B C 1
ATOM 1506 O O . ASN B 1 72 ? -13.694 9.008 56.589 1.00 10.69 288 ASN B O 1
ATOM 1511 N N . SER B 1 73 ? -15.500 10.163 57.311 1.00 11.93 289 SER B N 1
ATOM 1512 C CA . SER B 1 73 ? -15.940 10.417 55.951 1.00 11.54 289 SER B CA 1
ATOM 1513 C C . SER B 1 73 ? -15.017 11.338 55.234 1.00 12.23 289 SER B C 1
ATOM 1514 O O . SER B 1 73 ? -14.741 11.144 54.059 1.00 12.57 289 SER B O 1
ATOM 1517 N N . VAL B 1 74 ? -14.469 12.347 55.922 1.00 10.47 290 VAL B N 1
ATOM 1518 C CA . VAL B 1 74 ? -13.526 13.240 55.298 1.00 9.93 290 VAL B CA 1
ATOM 1519 C C . VAL B 1 74 ? -12.208 12.489 54.995 1.00 8.13 290 VAL B C 1
ATOM 1520 O O . VAL B 1 74 ? -11.629 12.655 53.881 1.00 9.25 290 VAL B O 1
ATOM 1524 N N . LYS B 1 75 ? -11.741 11.669 55.976 1.00 8.46 291 LYS B N 1
ATOM 1525 C CA . LYS B 1 75 ? -10.532 10.923 55.733 1.00 10.88 291 LYS B CA 1
ATOM 1526 C C . LYS B 1 75 ? -10.770 9.962 54.538 1.00 10.33 291 LYS B C 1
ATOM 1527 O O . LYS B 1 75 ? -9.903 9.844 53.653 1.00 10.84 291 LYS B O 1
ATOM 1533 N N . SER B 1 76 ? -11.930 9.295 54.501 1.00 9.93 292 SER B N 1
ATOM 1534 C CA . SER B 1 76 ? -12.166 8.292 53.435 1.00 12.75 292 SER B CA 1
ATOM 1535 C C . SER B 1 76 ? -12.191 9.004 52.056 1.00 11.85 292 SER B C 1
ATOM 1536 O O . SER B 1 76 ? -11.713 8.424 51.076 1.00 11.84 292 SER B O 1
ATOM 1539 N N . ALA B 1 77 ? -12.753 10.212 51.959 1.00 9.83 293 ALA B N 1
ATOM 1540 C CA . ALA B 1 77 ? -12.687 10.968 50.651 1.00 9.80 293 ALA B CA 1
ATOM 1541 C C . ALA B 1 77 ? -11.236 11.219 50.244 1.00 12.11 293 ALA B C 1
ATOM 1542 O O . ALA B 1 77 ? -10.879 10.996 49.095 1.00 10.68 293 ALA B O 1
ATOM 1544 N N . LEU B 1 78 ? -10.373 11.628 51.192 1.00 9.42 294 LEU B N 1
ATOM 1545 C CA . LEU B 1 78 ? -9.009 11.960 50.781 1.00 9.72 294 LEU B CA 1
ATOM 1546 C C . LEU B 1 78 ? -8.293 10.648 50.381 1.00 10.53 294 LEU B C 1
ATOM 1547 O O . LEU B 1 78 ? -7.526 10.632 49.401 1.00 9.97 294 LEU B O 1
ATOM 1552 N N . VAL B 1 79 ? -8.508 9.583 51.138 1.00 10.99 295 VAL B N 1
ATOM 1553 C CA . VAL B 1 79 ? -7.810 8.339 50.885 1.00 11.57 295 VAL B CA 1
ATOM 1554 C C . VAL B 1 79 ? -8.290 7.681 49.609 1.00 13.31 295 VAL B C 1
ATOM 1555 O O . VAL B 1 79 ? -7.463 7.297 48.739 1.00 14.28 295 VAL B O 1
ATOM 1559 N N . ASN B 1 80 ? -9.597 7.636 49.446 1.00 14.15 296 ASN B N 1
ATOM 1560 C CA . ASN B 1 80 ? -10.217 6.872 48.322 1.00 15.32 296 ASN B CA 1
ATOM 1561 C C . ASN B 1 80 ? -10.396 7.665 47.036 1.00 16.53 296 ASN B C 1
ATOM 1562 O O . ASN B 1 80 ? -10.162 7.116 45.927 1.00 19.34 296 ASN B O 1
ATOM 1567 N N . GLU B 1 81 ? -10.698 8.944 47.127 1.00 13.62 297 GLU B N 1
ATOM 1568 C CA . GLU B 1 81 ? -10.865 9.754 45.941 1.00 15.56 297 GLU B CA 1
ATOM 1569 C C . GLU B 1 81 ? -9.615 10.443 45.466 1.00 13.73 297 GLU B C 1
ATOM 1570 O O . GLU B 1 81 ? -9.466 10.792 44.287 1.00 15.15 297 GLU B O 1
ATOM 1576 N N . TYR B 1 82 ? -8.666 10.659 46.373 1.00 13.27 298 TYR B N 1
ATOM 1577 C CA . TYR B 1 82 ? -7.490 11.458 46.093 1.00 11.40 298 TYR B CA 1
ATOM 1578 C C . TYR B 1 82 ? -6.180 10.705 46.325 1.00 10.83 298 TYR B C 1
ATOM 1579 O O . TYR B 1 82 ? -5.152 11.312 46.147 1.00 13.43 298 TYR B O 1
ATOM 1588 N N . ASN B 1 83 ? -6.275 9.422 46.756 1.00 12.43 299 ASN B N 1
ATOM 1589 C CA . ASN B 1 83 ? -5.109 8.528 46.952 1.00 13.67 299 ASN B CA 1
ATOM 1590 C C . ASN B 1 83 ? -4.149 9.104 47.999 1.00 13.72 299 ASN B C 1
ATOM 1591 O O . ASN B 1 83 ? -2.963 8.952 47.874 1.00 15.19 299 ASN B O 1
ATOM 1596 N N . VAL B 1 84 ? -4.643 9.852 48.979 1.00 11.21 300 VAL B N 1
ATOM 1597 C CA . VAL B 1 84 ? -3.729 10.321 50.030 1.00 10.03 300 VAL B CA 1
ATOM 1598 C C . VAL B 1 84 ? -3.442 9.148 50.941 1.00 9.65 300 VAL B C 1
ATOM 1599 O O . VAL B 1 84 ? -4.333 8.326 51.243 1.00 11.56 300 VAL B O 1
ATOM 1603 N N . ASP B 1 85 ? -2.161 9.025 51.372 1.00 8.84 301 ASP B N 1
ATOM 1604 C CA . ASP B 1 85 ? -1.851 7.922 52.312 1.00 11.76 301 ASP B CA 1
ATOM 1605 C C . ASP B 1 85 ? -2.589 8.107 53.628 1.00 10.37 301 ASP B C 1
ATOM 1606 O O . ASP B 1 85 ? -2.509 9.169 54.280 1.00 10.43 301 ASP B O 1
ATOM 1611 N N . ALA B 1 86 ? -3.282 7.046 54.010 1.00 9.80 302 ALA B N 1
ATOM 1612 C CA . ALA B 1 86 ? -4.167 7.104 55.218 1.00 8.67 302 ALA B CA 1
ATOM 1613 C C . ALA B 1 86 ? -3.368 7.461 56.470 1.00 10.54 302 ALA B C 1
ATOM 1614 O O . ALA B 1 86 ? -3.884 8.132 57.373 1.00 10.69 302 ALA B O 1
ATOM 1616 N N . SER B 1 87 ? -2.094 7.038 56.508 1.00 11.58 303 SER B N 1
ATOM 1617 C CA . SER B 1 87 ? -1.335 7.274 57.711 1.00 12.45 303 SER B CA 1
ATOM 1618 C C . SER B 1 87 ? -0.997 8.772 57.955 1.00 11.23 303 SER B C 1
ATOM 1619 O O . SER B 1 87 ? -0.502 9.145 59.049 1.00 11.62 303 SER B O 1
ATOM 1622 N N . ARG B 1 88 ? -1.240 9.648 56.974 1.00 9.57 304 ARG B N 1
ATOM 1623 C CA . ARG B 1 88 ? -0.982 11.044 57.124 1.00 8.67 304 ARG B CA 1
ATOM 1624 C C . ARG B 1 88 ? -2.173 11.718 57.784 1.00 7.93 304 ARG B C 1
ATOM 1625 O O . ARG B 1 88 ? -2.058 12.919 58.064 1.00 8.29 304 ARG B O 1
ATOM 1633 N N . LEU B 1 89 ? -3.267 10.981 58.060 1.00 9.09 305 LEU B N 1
ATOM 1634 C CA . LEU B 1 89 ? -4.512 11.677 58.421 1.00 9.44 305 LEU B CA 1
ATOM 1635 C C . LEU B 1 89 ? -5.016 11.020 59.738 1.00 9.93 305 LEU B C 1
ATOM 1636 O O . LEU B 1 89 ? -5.082 9.849 59.849 1.00 12.65 305 LEU B O 1
ATOM 1641 N N . SER B 1 90 ? -5.243 11.806 60.748 1.00 9.44 306 SER B N 1
ATOM 1642 C CA . SER B 1 90 ? -5.871 11.243 61.935 1.00 9.09 306 SER B CA 1
ATOM 1643 C C . SER B 1 90 ? -7.337 11.651 61.971 1.00 8.47 306 SER B C 1
ATOM 1644 O O . SER B 1 90 ? -7.700 12.690 61.462 1.00 8.22 306 SER B O 1
ATOM 1647 N N . THR B 1 91 ? -8.118 10.813 62.619 1.00 8.49 307 THR B N 1
ATOM 1648 C CA . THR B 1 91 ? -9.563 11.174 62.853 1.00 9.18 307 THR B CA 1
ATOM 1649 C C . THR B 1 91 ? -9.930 10.981 64.300 1.00 10.02 307 THR B C 1
ATOM 1650 O O . THR B 1 91 ? -9.382 10.106 64.979 1.00 11.39 307 THR B O 1
ATOM 1654 N N . GLN B 1 92 ? -10.749 11.902 64.769 1.00 8.75 308 GLN B N 1
ATOM 1655 C CA . GLN B 1 92 ? -11.276 11.813 66.159 1.00 9.55 308 GLN B CA 1
ATOM 1656 C C . GLN B 1 92 ? -12.649 12.432 66.189 1.00 8.47 308 GLN B C 1
ATOM 1657 O O . GLN B 1 92 ? -12.869 13.438 65.563 1.00 8.64 308 GLN B O 1
ATOM 1663 N N . GLY B 1 93 ? -13.537 11.876 67.049 1.00 10.50 309 GLY B N 1
ATOM 1664 C CA . GLY B 1 93 ? -14.852 12.513 67.191 1.00 9.14 309 GLY B CA 1
ATOM 1665 C C . GLY B 1 93 ? -14.979 12.969 68.619 1.00 11.90 309 GLY B C 1
ATOM 1666 O O . GLY B 1 93 ? -14.451 12.309 69.508 1.00 14.51 309 GLY B O 1
ATOM 1667 N N . PHE B 1 94 ? -15.642 14.092 68.746 1.00 10.48 310 PHE B N 1
ATOM 1668 C CA . PHE B 1 94 ? -15.776 14.740 70.067 1.00 12.37 310 PHE B CA 1
ATOM 1669 C C . PHE B 1 94 ? -17.223 14.820 70.496 1.00 11.71 310 PHE B C 1
ATOM 1670 O O . PHE B 1 94 ? -17.543 15.587 71.415 1.00 12.19 310 PHE B O 1
ATOM 1678 N N . ALA B 1 95 ? -18.107 14.073 69.825 1.00 12.11 311 ALA B N 1
ATOM 1679 C CA . ALA B 1 95 ? -19.545 14.237 70.090 1.00 11.32 311 ALA B CA 1
ATOM 1680 C C . ALA B 1 95 ? -19.929 15.704 70.124 1.00 12.06 311 ALA B C 1
ATOM 1681 O O . ALA B 1 95 ? -19.525 16.463 69.245 1.00 10.53 311 ALA B O 1
ATOM 1683 N N . TRP B 1 96 ? -20.677 16.140 71.177 1.00 11.78 312 TRP B N 1
ATOM 1684 C CA . TRP B 1 96 ? -21.141 17.516 71.315 1.00 12.33 312 TRP B CA 1
ATOM 1685 C C . TRP B 1 96 ? -20.279 18.303 72.276 1.00 14.53 312 TRP B C 1
ATOM 1686 O O . TRP B 1 96 ? -20.672 19.361 72.735 1.00 14.02 312 TRP B O 1
ATOM 1697 N N . ASP B 1 97 ? -19.100 17.798 72.590 1.00 13.12 313 ASP B N 1
ATOM 1698 C CA . ASP B 1 97 ? -18.319 18.370 73.724 1.00 14.16 313 ASP B CA 1
ATOM 1699 C C . ASP B 1 97 ? -17.609 19.662 73.357 1.00 15.24 313 ASP B C 1
ATOM 1700 O O . ASP B 1 97 ? -17.125 20.401 74.252 1.00 15.39 313 ASP B O 1
ATOM 1705 N N . GLN B 1 98 ? -17.445 19.928 72.049 1.00 13.06 314 GLN B N 1
ATOM 1706 C CA . GLN B 1 98 ? -16.809 21.152 71.624 1.00 12.12 314 GLN B CA 1
ATOM 1707 C C . GLN B 1 98 ? -17.681 21.995 70.682 1.00 14.54 314 GLN B C 1
ATOM 1708 O O . GLN B 1 98 ? -17.371 22.104 69.491 1.00 14.13 314 GLN B O 1
ATOM 1714 N N . PRO B 1 99 ? -18.731 22.613 71.211 1.00 14.05 315 PRO B N 1
ATOM 1715 C CA . PRO B 1 99 ? -19.542 23.468 70.344 1.00 16.08 315 PRO B CA 1
ATOM 1716 C C . PRO B 1 99 ? -18.795 24.714 69.829 1.00 15.10 315 PRO B C 1
ATOM 1717 O O . PRO B 1 99 ? -17.948 25.283 70.527 1.00 18.77 315 PRO B O 1
ATOM 1721 N N . ILE B 1 100 ? -19.139 25.147 68.634 1.00 16.27 316 ILE B N 1
ATOM 1722 C CA . ILE B 1 100 ? -18.666 26.466 68.262 1.00 15.60 316 ILE B CA 1
ATOM 1723 C C . ILE B 1 100 ? -19.808 27.429 68.210 1.00 18.64 316 ILE B C 1
ATOM 1724 O O . ILE B 1 100 ? -19.609 28.631 67.921 1.00 19.62 316 ILE B O 1
ATOM 1729 N N . ALA B 1 101 ? -21.016 26.920 68.445 1.00 17.85 317 ALA B N 1
ATOM 1730 C CA . ALA B 1 101 ? -22.168 27.778 68.341 1.00 19.50 317 ALA B CA 1
ATOM 1731 C C . ALA B 1 101 ? -23.207 27.332 69.378 1.00 19.46 317 ALA B C 1
ATOM 1732 O O . ALA B 1 101 ? -23.106 26.278 70.036 1.00 19.88 317 ALA B O 1
ATOM 1734 N N . ASP B 1 102 ? -24.249 28.128 69.492 1.00 21.40 318 ASP B N 1
ATOM 1735 C CA . ASP B 1 102 ? -25.281 27.888 70.497 1.00 21.95 318 ASP B CA 1
ATOM 1736 C C . ASP B 1 102 ? -26.275 26.821 70.020 1.00 20.47 318 ASP B C 1
ATOM 1737 O O . ASP B 1 102 ? -27.045 27.016 69.053 1.00 22.60 318 ASP B O 1
ATOM 1742 N N . ASN B 1 103 ? -26.294 25.705 70.739 1.00 20.60 319 ASN B N 1
ATOM 1743 C CA . ASN B 1 103 ? -27.206 24.580 70.498 1.00 20.46 319 ASN B CA 1
ATOM 1744 C C . ASN B 1 103 ? -28.699 24.935 70.645 1.00 24.18 319 ASN B C 1
ATOM 1745 O O . ASN B 1 103 ? -29.563 24.152 70.249 1.00 23.19 319 ASN B O 1
ATOM 1750 N N . LYS B 1 104 ? -28.990 26.132 71.154 1.00 27.19 320 LYS B N 1
ATOM 1751 C CA . LYS B 1 104 ? -30.427 26.571 71.294 1.00 29.07 320 LYS B CA 1
ATOM 1752 C C . LYS B 1 104 ? -31.134 27.051 69.994 1.00 30.04 320 LYS B C 1
ATOM 1753 O O . LYS B 1 104 ? -32.385 27.031 69.903 1.00 30.27 320 LYS B O 1
ATOM 1759 N N . THR B 1 105 ? -30.361 27.416 68.972 1.00 28.95 321 THR B N 1
ATOM 1760 C CA . THR B 1 105 ? -30.891 27.937 67.721 1.00 29.01 321 THR B CA 1
ATOM 1761 C C . THR B 1 105 ? -30.656 26.909 66.637 1.00 28.94 321 THR B C 1
ATOM 1762 O O . THR B 1 105 ? -29.646 26.170 66.662 1.00 27.90 321 THR B O 1
ATOM 1766 N N . LYS B 1 106 ? -31.564 26.851 65.678 1.00 27.68 322 LYS B N 1
ATOM 1767 C CA . LYS B 1 106 ? -31.344 25.981 64.545 1.00 26.65 322 LYS B CA 1
ATOM 1768 C C . LYS B 1 106 ? -29.993 26.309 63.836 1.00 23.75 322 LYS B C 1
ATOM 1769 O O . LYS B 1 106 ? -29.326 25.405 63.371 1.00 22.68 322 LYS B O 1
ATOM 1775 N N . GLU B 1 107 ? -29.608 27.586 63.761 1.00 22.35 323 GLU B N 1
ATOM 1776 C CA . GLU B 1 107 ? -28.438 27.980 63.024 1.00 21.53 323 GLU B CA 1
ATOM 1777 C C . GLU B 1 107 ? -27.211 27.439 63.822 1.00 20.97 323 GLU B C 1
ATOM 1778 O O . GLU B 1 107 ? -26.191 27.069 63.252 1.00 21.59 323 GLU B O 1
ATOM 1784 N N . GLY B 1 108 ? -27.301 27.459 65.139 1.00 19.02 324 GLY B N 1
ATOM 1785 C CA . GLY B 1 108 ? -26.172 27.136 65.983 1.00 19.08 324 GLY B CA 1
ATOM 1786 C C . GLY B 1 108 ? -25.930 25.625 65.931 1.00 19.37 324 GLY B C 1
ATOM 1787 O O . GLY B 1 108 ? -24.794 25.131 65.862 1.00 17.16 324 GLY B O 1
ATOM 1788 N N . ARG B 1 109 ? -27.030 24.875 65.998 1.00 18.53 325 ARG B N 1
ATOM 1789 C CA . ARG B 1 109 ? -26.893 23.420 65.868 1.00 17.54 325 ARG B CA 1
ATOM 1790 C C . ARG B 1 109 ? -26.277 23.074 64.507 1.00 17.03 325 ARG B C 1
ATOM 1791 O O . ARG B 1 109 ? -25.495 22.099 64.417 1.00 17.70 325 ARG B O 1
ATOM 1799 N N . ALA B 1 110 ? -26.684 23.787 63.434 1.00 15.31 326 ALA B N 1
ATOM 1800 C CA . ALA B 1 110 ? -26.198 23.494 62.082 1.00 17.08 326 ALA B CA 1
ATOM 1801 C C . ALA B 1 110 ? -24.680 23.756 62.093 1.00 15.44 326 ALA B C 1
ATOM 1802 O O . ALA B 1 110 ? -23.935 22.936 61.527 1.00 17.56 326 ALA B O 1
ATOM 1804 N N . MET B 1 111 ? -24.238 24.864 62.708 1.00 16.78 327 MET B N 1
ATOM 1805 C CA . MET B 1 111 ? -22.781 25.098 62.814 1.00 17.21 327 MET B CA 1
ATOM 1806 C C . MET B 1 111 ? -22.024 24.025 63.601 1.00 14.26 327 MET B C 1
ATOM 1807 O O . MET B 1 111 ? -20.850 23.697 63.272 1.00 14.46 327 MET B O 1
ATOM 1812 N N . ASN B 1 112 ? -22.686 23.445 64.619 1.00 13.56 328 ASN B N 1
ATOM 1813 C CA . ASN B 1 112 ? -22.007 22.391 65.430 1.00 11.11 328 ASN B CA 1
ATOM 1814 C C . ASN B 1 112 ? -21.827 21.062 64.747 1.00 12.04 328 ASN B C 1
ATOM 1815 O O . ASN B 1 112 ? -20.947 20.291 65.166 1.00 14.43 328 ASN B O 1
ATOM 1820 N N . ARG B 1 113 ? -22.716 20.738 63.771 1.00 12.23 329 ARG B N 1
ATOM 1821 C CA . ARG B 1 113 ? -22.708 19.454 63.116 1.00 9.97 329 ARG B CA 1
ATOM 1822 C C . ARG B 1 113 ? -21.603 19.573 62.012 1.00 12.07 329 ARG B C 1
ATOM 1823 O O . ARG B 1 113 ? -21.815 19.998 60.854 1.00 12.64 329 ARG B O 1
ATOM 1831 N N . ARG B 1 114 ? -20.370 19.179 62.371 1.00 12.10 330 ARG B N 1
ATOM 1832 C CA . ARG B 1 114 ? -19.260 19.661 61.453 1.00 10.58 330 ARG B CA 1
ATOM 1833 C C . ARG B 1 114 ? -18.034 18.808 61.616 1.00 10.68 330 ARG B C 1
ATOM 1834 O O . ARG B 1 114 ? -17.910 18.021 62.524 1.00 10.04 330 ARG B O 1
ATOM 1842 N N . VAL B 1 115 ? -17.146 18.902 60.630 1.00 8.71 331 VAL B N 1
ATOM 1843 C CA . VAL B 1 115 ? -15.754 18.346 60.789 1.00 8.98 331 VAL B CA 1
ATOM 1844 C C . VAL B 1 115 ? -14.904 19.543 60.536 1.00 7.94 331 VAL B C 1
ATOM 1845 O O . VAL B 1 115 ? -15.111 20.299 59.590 1.00 9.93 331 VAL B O 1
ATOM 1849 N N . PHE B 1 116 ? -13.864 19.718 61.354 1.00 8.51 332 PHE B N 1
ATOM 1850 C CA . PHE B 1 116 ? -12.840 20.694 61.004 1.00 10.18 332 PHE B CA 1
ATOM 1851 C C . PHE B 1 116 ? -11.576 19.855 60.785 1.00 8.73 332 PHE B C 1
ATOM 1852 O O . PHE B 1 116 ? -11.222 19.003 61.644 1.00 10.57 332 PHE B O 1
ATOM 1860 N N . ALA B 1 117 ? -10.901 20.081 59.654 1.00 8.86 333 ALA B N 1
ATOM 1861 C CA . ALA B 1 117 ? -9.618 19.344 59.384 1.00 9.93 333 ALA B CA 1
ATOM 1862 C C . ALA B 1 117 ? -8.572 20.470 59.377 1.00 8.57 333 ALA B C 1
ATOM 1863 O O . ALA B 1 117 ? -8.686 21.447 58.675 1.00 11.78 333 ALA B O 1
ATOM 1865 N N . THR B 1 118 ? -7.474 20.266 60.108 1.00 8.91 334 THR B N 1
ATOM 1866 C CA . THR B 1 118 ? -6.414 21.250 60.140 1.00 9.29 334 THR B CA 1
ATOM 1867 C C . THR B 1 118 ? -5.202 20.546 59.516 1.00 9.49 334 THR B C 1
ATOM 1868 O O . THR B 1 118 ? -4.753 19.483 59.977 1.00 8.80 334 THR B O 1
ATOM 1872 N N . ILE B 1 119 ? -4.677 21.177 58.488 1.00 10.28 335 ILE B N 1
ATOM 1873 C CA . ILE B 1 119 ? -3.580 20.580 57.732 1.00 10.75 335 ILE B CA 1
ATOM 1874 C C . ILE B 1 119 ? -2.361 21.407 58.051 1.00 11.63 335 ILE B C 1
ATOM 1875 O O . ILE B 1 119 ? -2.408 22.621 57.982 1.00 12.58 335 ILE B O 1
ATOM 1880 N N . THR B 1 120 ? -1.252 20.766 58.466 1.00 10.98 336 THR B N 1
ATOM 1881 C CA . THR B 1 120 ? 0.007 21.556 58.731 1.00 12.25 336 THR B CA 1
ATOM 1882 C C . THR B 1 120 ? 1.154 20.761 58.124 1.00 11.73 336 THR B C 1
ATOM 1883 O O . THR B 1 120 ? 1.153 19.548 57.960 1.00 11.74 336 THR B O 1
ATOM 1887 N N . GLY B 1 121 ? 2.203 21.483 57.860 1.00 12.63 337 GLY B N 1
ATOM 1888 C CA . GLY B 1 121 ? 3.390 20.823 57.321 1.00 12.08 337 GLY B CA 1
ATOM 1889 C C . GLY B 1 121 ? 4.264 21.816 56.617 1.00 11.84 337 GLY B C 1
ATOM 1890 O O . GLY B 1 121 ? 3.876 22.923 56.391 1.00 12.90 337 GLY B O 1
ATOM 1891 N N . SER B 1 122 ? 5.491 21.378 56.378 1.00 12.38 338 SER B N 1
ATOM 1892 C CA . SER B 1 122 ? 6.440 22.251 55.643 1.00 12.56 338 SER B CA 1
ATOM 1893 C C . SER B 1 122 ? 7.045 21.514 54.519 1.00 10.17 338 SER B C 1
ATOM 1894 O O . SER B 1 122 ? 7.088 20.269 54.464 1.00 11.11 338 SER B O 1
ATOM 1897 N N . ARG B 1 123 ? 7.656 22.306 53.677 1.00 10.35 339 ARG B N 1
ATOM 1898 C CA . ARG B 1 123 ? 8.506 21.761 52.566 1.00 11.68 339 ARG B CA 1
ATOM 1899 C C . ARG B 1 123 ? 9.690 22.694 52.386 1.00 15.64 339 ARG B C 1
ATOM 1900 O O . ARG B 1 123 ? 10.618 22.217 51.626 1.00 16.73 339 ARG B O 1
ATOM 1909 N N . MET C 1 4 ? 5.286 49.705 14.430 1.00 36.60 220 MET C N 1
ATOM 1910 C CA . MET C 1 4 ? 4.750 48.520 13.653 1.00 34.20 220 MET C CA 1
ATOM 1911 C C . MET C 1 4 ? 4.544 48.682 12.182 1.00 33.18 220 MET C C 1
ATOM 1912 O O . MET C 1 4 ? 4.135 49.764 11.672 1.00 35.84 220 MET C O 1
ATOM 1917 N N . GLU C 1 5 ? 4.796 47.599 11.462 1.00 28.10 221 GLU C N 1
ATOM 1918 C CA . GLU C 1 5 ? 4.565 47.697 10.070 1.00 24.50 221 GLU C CA 1
ATOM 1919 C C . GLU C 1 5 ? 3.167 47.125 9.892 1.00 21.16 221 GLU C C 1
ATOM 1920 O O . GLU C 1 5 ? 2.858 46.019 10.272 1.00 16.03 221 GLU C O 1
ATOM 1926 N N . LEU C 1 6 ? 2.292 47.953 9.320 1.00 17.95 222 LEU C N 1
ATOM 1927 C CA . LEU C 1 6 ? 0.940 47.524 9.088 1.00 16.54 222 LEU C CA 1
ATOM 1928 C C . LEU C 1 6 ? 0.487 48.253 7.815 1.00 14.51 222 LEU C C 1
ATOM 1929 O O . LEU C 1 6 ? 0.614 49.498 7.730 1.00 15.79 222 LEU C O 1
ATOM 1934 N N . THR C 1 7 ? -0.018 47.477 6.887 1.00 13.35 223 THR C N 1
ATOM 1935 C CA . THR C 1 7 ? -0.619 48.090 5.664 1.00 13.19 223 THR C CA 1
ATOM 1936 C C . THR C 1 7 ? -1.862 47.302 5.268 1.00 11.80 223 THR C C 1
ATOM 1937 O O . THR C 1 7 ? -2.041 46.129 5.554 1.00 11.08 223 THR C O 1
ATOM 1941 N N . GLU C 1 8 ? -2.769 48.068 4.659 1.00 9.61 224 GLU C N 1
ATOM 1942 C CA . GLU C 1 8 ? -3.947 47.455 4.068 1.00 9.26 224 GLU C CA 1
ATOM 1943 C C . GLU C 1 8 ? -4.010 47.890 2.644 1.00 9.75 224 GLU C C 1
ATOM 1944 O O . GLU C 1 8 ? -3.917 49.098 2.407 1.00 10.55 224 GLU C O 1
ATOM 1950 N N . ASP C 1 9 ? -4.233 46.934 1.729 1.00 7.32 225 ASP C N 1
ATOM 1951 C CA . ASP C 1 9 ? -4.256 47.248 0.298 1.00 8.66 225 ASP C CA 1
ATOM 1952 C C . ASP C 1 9 ? -5.677 47.039 -0.186 1.00 9.47 225 ASP C C 1
ATOM 1953 O O . ASP C 1 9 ? -6.249 45.974 0.040 1.00 10.02 225 ASP C O 1
ATOM 1958 N N . LEU C 1 10 ? -6.215 48.052 -0.869 1.00 7.34 226 LEU C N 1
ATOM 1959 C CA . LEU C 1 10 ? -7.543 47.947 -1.555 1.00 7.67 226 LEU C CA 1
ATOM 1960 C C . LEU C 1 10 ? -7.426 47.563 -2.976 1.00 6.11 226 LEU C C 1
ATOM 1961 O O . LEU C 1 10 ? -6.660 48.181 -3.736 1.00 7.34 226 LEU C O 1
ATOM 1966 N N . ASN C 1 11 ? -8.268 46.593 -3.405 1.00 7.35 227 ASN C N 1
ATOM 1967 C CA . ASN C 1 11 ? -8.399 46.229 -4.798 1.00 10.14 227 ASN C CA 1
ATOM 1968 C C . ASN C 1 11 ? -9.878 46.034 -5.068 1.00 11.78 227 ASN C C 1
ATOM 1969 O O . ASN C 1 11 ? -10.542 45.264 -4.425 1.00 14.49 227 ASN C O 1
ATOM 1974 N N . MET C 1 12 ? -10.454 46.818 -5.965 1.00 10.94 228 MET C N 1
ATOM 1975 C CA . MET C 1 12 ? -11.876 46.618 -6.239 1.00 9.46 228 MET C CA 1
ATOM 1976 C C . MET C 1 12 ? -12.070 46.625 -7.742 1.00 10.65 228 MET C C 1
ATOM 1977 O O . MET C 1 12 ? -11.333 47.296 -8.502 1.00 11.41 228 MET C O 1
ATOM 1982 N N . GLU C 1 13 ? -13.101 45.914 -8.176 1.00 9.07 229 GLU C N 1
ATOM 1983 C CA . GLU C 1 13 ? -13.459 45.957 -9.572 1.00 11.59 229 GLU C CA 1
ATOM 1984 C C . GLU C 1 13 ? -14.969 46.218 -9.651 1.00 13.90 229 GLU C C 1
ATOM 1985 O O . GLU C 1 13 ? -15.726 45.551 -8.952 1.00 15.18 229 GLU C O 1
ATOM 1991 N N . LEU C 1 14 ? -15.386 47.262 -10.384 1.00 12.51 230 LEU C N 1
ATOM 1992 C CA . LEU C 1 14 ? -16.829 47.628 -10.507 1.00 14.49 230 LEU C CA 1
ATOM 1993 C C . LEU C 1 14 ? -17.167 47.218 -11.994 1.00 13.95 230 LEU C C 1
ATOM 1994 O O . LEU C 1 14 ? -16.334 47.490 -12.907 1.00 12.98 230 LEU C O 1
ATOM 1999 N N . ARG C 1 15 ? -18.321 46.583 -12.283 1.00 13.93 231 ARG C N 1
ATOM 2000 C CA . ARG C 1 15 ? -18.761 46.337 -13.641 1.00 14.57 231 ARG C CA 1
ATOM 2001 C C . ARG C 1 15 ? -20.144 46.914 -13.736 1.00 12.66 231 ARG C C 1
ATOM 2002 O O . ARG C 1 15 ? -21.062 46.570 -12.945 1.00 13.57 231 ARG C O 1
ATOM 2010 N N . VAL C 1 16 ? -20.296 47.859 -14.669 1.00 9.49 232 VAL C N 1
ATOM 2011 C CA . VAL C 1 16 ? -21.648 48.501 -14.927 1.00 10.29 232 VAL C CA 1
ATOM 2012 C C . VAL C 1 16 ? -22.006 48.152 -16.365 1.00 13.37 232 VAL C C 1
ATOM 2013 O O . VAL C 1 16 ? -21.143 48.212 -17.246 1.00 13.45 232 VAL C O 1
ATOM 2017 N N . PHE C 1 17 ? -23.276 47.778 -16.578 1.00 12.00 233 PHE C N 1
ATOM 2018 C CA . PHE C 1 17 ? -23.709 47.405 -17.959 1.00 11.96 233 PHE C CA 1
ATOM 2019 C C . PHE C 1 17 ? -24.774 48.369 -18.477 1.00 12.45 233 PHE C C 1
ATOM 2020 O O . PHE C 1 17 ? -25.445 49.045 -17.729 1.00 12.47 233 PHE C O 1
ATOM 2028 N N . PHE C 1 18 ? -24.807 48.489 -19.812 1.00 10.11 234 PHE C N 1
ATOM 2029 C CA . PHE C 1 18 ? -25.634 49.494 -20.444 1.00 10.86 234 PHE C CA 1
ATOM 2030 C C . PHE C 1 18 ? -26.530 48.909 -21.566 1.00 12.74 234 PHE C C 1
ATOM 2031 O O . PHE C 1 18 ? -26.169 47.949 -22.283 1.00 15.35 234 PHE C O 1
ATOM 2039 N N . ASP C 1 19 ? -27.619 49.595 -21.702 1.00 13.63 235 ASP C N 1
ATOM 2040 C CA . ASP C 1 19 ? -28.497 49.236 -22.831 1.00 17.25 235 ASP C CA 1
ATOM 2041 C C . ASP C 1 19 ? -27.900 49.816 -24.134 1.00 19.12 235 ASP C C 1
ATOM 2042 O O . ASP C 1 19 ? -27.119 50.776 -24.138 1.00 17.92 235 ASP C O 1
ATOM 2047 N N . THR C 1 20 ? -28.386 49.256 -25.253 1.00 17.58 236 THR C N 1
ATOM 2048 C CA . THR C 1 20 ? -27.957 49.664 -26.591 1.00 18.55 236 THR C CA 1
ATOM 2049 C C . THR C 1 20 ? -28.088 51.191 -26.799 1.00 16.59 236 THR C C 1
ATOM 2050 O O . THR C 1 20 ? -29.146 51.827 -26.498 1.00 17.87 236 THR C O 1
ATOM 2054 N N . ASN C 1 21 ? -26.967 51.793 -27.252 1.00 16.66 237 ASN C N 1
ATOM 2055 C CA . ASN C 1 21 ? -26.790 53.251 -27.435 1.00 15.18 237 ASN C CA 1
ATOM 2056 C C . ASN C 1 21 ? -26.905 54.189 -26.252 1.00 15.06 237 ASN C C 1
ATOM 2057 O O . ASN C 1 21 ? -26.857 55.441 -26.402 1.00 16.92 237 ASN C O 1
ATOM 2062 N N . LYS C 1 22 ? -26.892 53.571 -25.034 1.00 15.62 238 LYS C N 1
ATOM 2063 C CA . LYS C 1 22 ? -27.143 54.338 -23.829 1.00 13.55 238 LYS C CA 1
ATOM 2064 C C . LYS C 1 22 ? -25.849 54.431 -23.000 1.00 9.89 238 LYS C C 1
ATOM 2065 O O . LYS C 1 22 ? -25.091 53.467 -22.955 1.00 12.02 238 LYS C O 1
ATOM 2071 N N . SER C 1 23 ? -25.747 55.556 -22.333 1.00 11.88 239 SER C N 1
ATOM 2072 C CA . SER C 1 23 ? -24.620 55.803 -21.449 1.00 12.15 239 SER C CA 1
ATOM 2073 C C . SER C 1 23 ? -25.039 56.234 -20.081 1.00 13.45 239 SER C C 1
ATOM 2074 O O . SER C 1 23 ? -24.172 56.626 -19.247 1.00 11.94 239 SER C O 1
ATOM 2077 N N . ASN C 1 24 ? -26.338 56.089 -19.794 1.00 12.44 240 ASN C N 1
ATOM 2078 C CA . ASN C 1 24 ? -26.869 56.411 -18.437 1.00 12.80 240 ASN C CA 1
ATOM 2079 C C . ASN C 1 24 ? -26.463 55.209 -17.469 1.00 10.83 240 ASN C C 1
ATOM 2080 O O . ASN C 1 24 ? -26.347 54.025 -17.828 1.00 13.44 240 ASN C O 1
ATOM 2085 N N . ILE C 1 25 ? -26.336 55.555 -16.182 1.00 13.18 241 ILE C N 1
ATOM 2086 C CA . ILE C 1 25 ? -26.169 54.532 -15.116 1.00 12.88 241 ILE C CA 1
ATOM 2087 C C . ILE C 1 25 ? -27.616 54.139 -14.619 1.00 11.88 241 ILE C C 1
ATOM 2088 O O . ILE C 1 25 ? -28.346 55.010 -14.028 1.00 13.11 241 ILE C O 1
ATOM 2093 N N . LYS C 1 26 ? -27.910 52.876 -14.826 1.00 13.17 242 LYS C N 1
ATOM 2094 C CA . LYS C 1 26 ? -29.205 52.341 -14.405 1.00 13.75 242 LYS C CA 1
ATOM 2095 C C . LYS C 1 26 ? -29.206 52.305 -12.905 1.00 14.07 242 LYS C C 1
ATOM 2096 O O . LYS C 1 26 ? -28.145 52.138 -12.267 1.00 13.30 242 LYS C O 1
ATOM 2102 N N . ASP C 1 27 ? -30.419 52.535 -12.381 1.00 14.63 243 ASP C N 1
ATOM 2103 C CA . ASP C 1 27 ? -30.560 52.643 -10.922 1.00 16.60 243 ASP C CA 1
ATOM 2104 C C . ASP C 1 27 ? -30.012 51.432 -10.164 1.00 14.38 243 ASP C C 1
ATOM 2105 O O . ASP C 1 27 ? -29.539 51.638 -9.031 1.00 13.37 243 ASP C O 1
ATOM 2110 N N . GLN C 1 28 ? -30.022 50.243 -10.731 1.00 13.36 244 GLN C N 1
ATOM 2111 C CA . GLN C 1 28 ? -29.621 49.055 -10.015 1.00 10.90 244 GLN C CA 1
ATOM 2112 C C . GLN C 1 28 ? -28.083 49.186 -9.685 1.00 8.47 244 GLN C C 1
ATOM 2113 O O . GLN C 1 28 ? -27.592 48.394 -8.871 1.00 10.12 244 GLN C O 1
ATOM 2119 N N . TYR C 1 29 ? -27.366 50.043 -10.426 1.00 8.96 245 TYR C N 1
ATOM 2120 C CA . TYR C 1 29 ? -25.875 50.141 -10.251 1.00 9.34 245 TYR C CA 1
ATOM 2121 C C . TYR C 1 29 ? -25.527 51.157 -9.186 1.00 8.41 245 TYR C C 1
ATOM 2122 O O . TYR C 1 29 ? -24.354 51.235 -8.793 1.00 9.03 245 TYR C O 1
ATOM 2131 N N . LYS C 1 30 ? -26.481 51.937 -8.670 1.00 9.14 246 LYS C N 1
ATOM 2132 C CA . LYS C 1 30 ? -26.173 52.948 -7.699 1.00 11.03 246 LYS C CA 1
ATOM 2133 C C . LYS C 1 30 ? -25.521 52.385 -6.417 1.00 10.05 246 LYS C C 1
ATOM 2134 O O . LYS C 1 30 ? -24.609 52.991 -5.872 1.00 10.84 246 LYS C O 1
ATOM 2140 N N . PRO C 1 31 ? -26.003 51.244 -5.895 1.00 8.36 247 PRO C N 1
ATOM 2141 C CA . PRO C 1 31 ? -25.354 50.771 -4.646 1.00 7.85 247 PRO C CA 1
ATOM 2142 C C . PRO C 1 31 ? -23.855 50.455 -4.837 1.00 7.69 247 PRO C C 1
ATOM 2143 O O . PRO C 1 31 ? -23.075 50.672 -3.905 1.00 8.03 247 PRO C O 1
ATOM 2147 N N . GLU C 1 32 ? -23.535 49.965 -6.035 1.00 8.07 248 GLU C N 1
ATOM 2148 C CA . GLU C 1 32 ? -22.102 49.618 -6.311 1.00 9.95 248 GLU C CA 1
ATOM 2149 C C . GLU C 1 32 ? -21.301 50.901 -6.386 1.00 9.21 248 GLU C C 1
ATOM 2150 O O . GLU C 1 32 ? -20.181 50.929 -5.852 1.00 7.46 248 GLU C O 1
ATOM 2156 N N . ILE C 1 33 ? -21.827 51.915 -7.054 1.00 8.64 249 ILE C N 1
ATOM 2157 C CA . ILE C 1 33 ? -21.068 53.212 -7.140 1.00 9.86 249 ILE C CA 1
ATOM 2158 C C . ILE C 1 33 ? -20.882 53.794 -5.746 1.00 8.10 249 ILE C C 1
ATOM 2159 O O . ILE C 1 33 ? -19.802 54.272 -5.425 1.00 9.12 249 ILE C O 1
ATOM 2164 N N . ALA C 1 34 ? -21.957 53.734 -4.914 1.00 6.92 250 ALA C N 1
ATOM 2165 C CA . ALA C 1 34 ? -21.834 54.201 -3.575 1.00 7.26 250 ALA C CA 1
ATOM 2166 C C . ALA C 1 34 ? -20.738 53.462 -2.827 1.00 6.63 250 ALA C C 1
ATOM 2167 O O . ALA C 1 34 ? -20.024 54.055 -2.036 1.00 7.70 250 ALA C O 1
ATOM 2169 N N . LYS C 1 35 ? -20.621 52.148 -3.047 1.00 6.91 251 LYS C N 1
ATOM 2170 C CA . LYS C 1 35 ? -19.548 51.448 -2.353 1.00 6.44 251 LYS C CA 1
ATOM 2171 C C . LYS C 1 35 ? -18.176 51.850 -2.808 1.00 7.76 251 LYS C C 1
ATOM 2172 O O . LYS C 1 35 ? -17.262 51.924 -1.980 1.00 6.04 251 LYS C O 1
ATOM 2178 N N . VAL C 1 36 ? -18.031 52.028 -4.120 1.00 7.54 252 VAL C N 1
ATOM 2179 C CA . VAL C 1 36 ? -16.744 52.595 -4.637 1.00 6.57 252 VAL C CA 1
ATOM 2180 C C . VAL C 1 36 ? -16.463 53.901 -3.969 1.00 6.92 252 VAL C C 1
ATOM 2181 O O . VAL C 1 36 ? -15.322 54.102 -3.500 1.00 7.29 252 VAL C O 1
ATOM 2185 N N . ALA C 1 37 ? -17.435 54.793 -3.857 1.00 6.69 253 ALA C N 1
ATOM 2186 C CA . ALA C 1 37 ? -17.180 56.089 -3.229 1.00 7.35 253 ALA C CA 1
ATOM 2187 C C . ALA C 1 37 ? -16.769 55.921 -1.765 1.00 7.71 253 ALA C C 1
ATOM 2188 O O . ALA C 1 37 ? -15.840 56.605 -1.336 1.00 9.62 253 ALA C O 1
ATOM 2190 N N . GLU C 1 38 ? -17.441 55.027 -1.046 1.00 7.05 254 GLU C N 1
ATOM 2191 C CA . GLU C 1 38 ? -17.009 54.756 0.355 1.00 6.83 254 GLU C CA 1
ATOM 2192 C C . GLU C 1 38 ? -15.584 54.251 0.409 1.00 6.69 254 GLU C C 1
ATOM 2193 O O . GLU C 1 38 ? -14.803 54.827 1.250 1.00 7.56 254 GLU C O 1
ATOM 2199 N N . LYS C 1 39 ? -15.152 53.385 -0.490 1.00 6.43 255 LYS C N 1
ATOM 2200 C CA . LYS C 1 39 ? -13.776 52.944 -0.349 1.00 8.23 255 LYS C CA 1
ATOM 2201 C C . LYS C 1 39 ? -12.749 53.991 -0.827 1.00 7.82 255 LYS C C 1
ATOM 2202 O O . LYS C 1 39 ? -11.607 54.019 -0.296 1.00 6.69 255 LYS C O 1
ATOM 2208 N N . LEU C 1 40 ? -13.136 54.853 -1.752 1.00 7.04 256 LEU C N 1
ATOM 2209 C CA . LEU C 1 40 ? -12.234 55.970 -2.145 1.00 7.31 256 LEU C CA 1
ATOM 2210 C C . LEU C 1 40 ? -12.039 56.965 -0.987 1.00 6.72 256 LEU C C 1
ATOM 2211 O O . LEU C 1 40 ? -10.977 57.651 -0.947 1.00 8.40 256 LEU C O 1
ATOM 2216 N N . SER C 1 41 ? -12.978 57.041 -0.028 1.00 5.52 257 SER C N 1
ATOM 2217 C CA . SER C 1 41 ? -12.836 57.917 1.159 1.00 8.22 257 SER C CA 1
ATOM 2218 C C . SER C 1 41 ? -12.007 57.155 2.200 1.00 8.72 257 SER C C 1
ATOM 2219 O O . SER C 1 41 ? -11.109 57.736 2.825 1.00 9.22 257 SER C O 1
ATOM 2222 N N . GLU C 1 42 ? -12.235 55.841 2.339 1.00 7.89 258 GLU C N 1
ATOM 2223 C CA . GLU C 1 42 ? -11.504 55.059 3.324 1.00 8.61 258 GLU C CA 1
ATOM 2224 C C . GLU C 1 42 ? -10.048 54.883 2.965 1.00 6.50 258 GLU C C 1
ATOM 2225 O O . GLU C 1 42 ? -9.220 54.710 3.891 1.00 6.68 258 GLU C O 1
ATOM 2231 N N . TYR C 1 43 ? -9.727 54.949 1.684 1.00 6.43 259 TYR C N 1
ATOM 2232 C CA . TYR C 1 43 ? -8.362 54.844 1.164 1.00 7.16 259 TYR C CA 1
ATOM 2233 C C . TYR C 1 43 ? -8.145 56.141 0.352 1.00 6.68 259 TYR C C 1
ATOM 2234 O O . TYR C 1 43 ? -8.266 56.125 -0.853 1.00 8.75 259 TYR C O 1
ATOM 2243 N N . PRO C 1 44 ? -7.691 57.183 1.047 1.00 7.84 260 PRO C N 1
ATOM 2244 C CA . PRO C 1 44 ? -7.663 58.447 0.323 1.00 6.83 260 PRO C CA 1
ATOM 2245 C C . PRO C 1 44 ? -6.631 58.503 -0.766 1.00 7.41 260 PRO C C 1
ATOM 2246 O O . PRO C 1 44 ? -6.730 59.386 -1.674 1.00 9.35 260 PRO C O 1
ATOM 2250 N N . ASN C 1 45 ? -5.628 57.639 -0.766 1.00 6.76 261 ASN C N 1
ATOM 2251 C CA . ASN C 1 45 ? -4.706 57.655 -1.899 1.00 8.11 261 ASN C CA 1
ATOM 2252 C C . ASN C 1 45 ? -5.179 56.829 -3.085 1.00 7.95 261 ASN C C 1
ATOM 2253 O O . ASN C 1 45 ? -4.474 56.712 -4.134 1.00 9.84 261 ASN C O 1
ATOM 2258 N N . ALA C 1 46 ? -6.424 56.280 -3.020 1.00 8.36 262 ALA C N 1
ATOM 2259 C CA . ALA C 1 46 ? -6.720 55.283 -4.033 1.00 6.48 262 ALA C CA 1
ATOM 2260 C C . ALA C 1 46 ? -7.093 56.052 -5.313 1.00 8.73 262 ALA C C 1
ATOM 2261 O O . ALA C 1 46 ? -7.488 57.185 -5.231 1.00 9.27 262 ALA C O 1
ATOM 2263 N N . THR C 1 47 ? -6.964 55.363 -6.388 1.00 8.51 263 THR C N 1
ATOM 2264 C CA . THR C 1 47 ? -7.324 55.915 -7.737 1.00 8.95 263 THR C CA 1
ATOM 2265 C C . THR C 1 47 ? -8.122 54.868 -8.459 1.00 9.22 263 THR C C 1
ATOM 2266 O O . THR C 1 47 ? -8.180 53.651 -8.115 1.00 10.94 263 THR C O 1
ATOM 2270 N N . ALA C 1 48 ? -8.795 55.280 -9.526 1.00 8.98 264 ALA C N 1
ATOM 2271 C CA . ALA C 1 48 ? -9.597 54.311 -10.312 1.00 9.22 264 ALA C CA 1
ATOM 2272 C C . ALA C 1 48 ? -9.219 54.460 -11.770 1.00 11.23 264 ALA C C 1
ATOM 2273 O O . ALA C 1 48 ? -9.094 55.604 -12.253 1.00 10.45 264 ALA C O 1
ATOM 2275 N N . ARG C 1 49 ? -9.225 53.329 -12.465 1.00 9.24 265 ARG C N 1
ATOM 2276 C CA . ARG C 1 49 ? -9.027 53.345 -13.955 1.00 9.35 265 ARG C CA 1
ATOM 2277 C C . ARG C 1 49 ? -10.348 52.845 -14.518 1.00 9.28 265 ARG C C 1
ATOM 2278 O O . ARG C 1 49 ? -10.684 51.675 -14.332 1.00 10.46 265 ARG C O 1
ATOM 2286 N N . ILE C 1 50 ? -11.115 53.759 -15.097 1.00 9.31 266 ILE C N 1
ATOM 2287 C CA . ILE C 1 50 ? -12.472 53.403 -15.603 1.00 9.54 266 ILE C CA 1
ATOM 2288 C C . ILE C 1 50 ? -12.465 53.255 -17.107 1.00 10.85 266 ILE C C 1
ATOM 2289 O O . ILE C 1 50 ? -11.966 54.143 -17.822 1.00 9.84 266 ILE C O 1
ATOM 2294 N N . GLU C 1 51 ? -12.848 52.095 -17.572 1.00 9.52 267 GLU C N 1
ATOM 2295 C CA . GLU C 1 51 ? -12.684 51.756 -18.998 1.00 11.36 267 GLU C CA 1
ATOM 2296 C C . GLU C 1 51 ? -14.038 51.409 -19.532 1.00 10.04 267 GLU C C 1
ATOM 2297 O O . GLU C 1 51 ? -14.732 50.543 -18.977 1.00 9.92 267 GLU C O 1
ATOM 2303 N N . GLY C 1 52 ? -14.428 52.105 -20.621 1.00 7.35 268 GLY C N 1
ATOM 2304 C CA . GLY C 1 52 ? -15.779 51.817 -21.235 1.00 10.22 268 GLY C CA 1
ATOM 2305 C C . GLY C 1 52 ? -15.614 51.132 -22.585 1.00 10.91 268 GLY C C 1
ATOM 2306 O O . GLY C 1 52 ? -14.536 51.244 -23.257 1.00 11.97 268 GLY C O 1
ATOM 2307 N N . HIS C 1 53 ? -16.711 50.483 -22.955 1.00 11.73 269 HIS C N 1
ATOM 2308 C CA . HIS C 1 53 ? -16.720 49.543 -24.063 1.00 12.40 269 HIS C CA 1
ATOM 2309 C C . HIS C 1 53 ? -18.110 49.575 -24.692 1.00 13.28 269 HIS C C 1
ATOM 2310 O O . HIS C 1 53 ? -19.136 49.931 -24.068 1.00 13.54 269 HIS C O 1
ATOM 2317 N N . THR C 1 54 ? -18.120 49.093 -25.946 1.00 13.80 270 THR C N 1
ATOM 2318 C CA . THR C 1 54 ? -19.360 48.947 -26.723 1.00 13.30 270 THR C CA 1
ATOM 2319 C C . THR C 1 54 ? -19.447 47.526 -27.291 1.00 16.19 270 THR C C 1
ATOM 2320 O O . THR C 1 54 ? -18.463 46.785 -27.322 1.00 15.47 270 THR C O 1
ATOM 2324 N N . ASP C 1 55 ? -20.648 47.130 -27.669 1.00 18.37 271 ASP C N 1
ATOM 2325 C CA . ASP C 1 55 ? -20.694 45.953 -28.546 1.00 21.55 271 ASP C CA 1
ATOM 2326 C C . ASP C 1 55 ? -20.256 46.404 -29.940 1.00 23.79 271 ASP C C 1
ATOM 2327 O O . ASP C 1 55 ? -19.963 47.587 -30.148 1.00 22.49 271 ASP C O 1
ATOM 2332 N N . ASN C 1 56 ? -20.226 45.473 -30.901 1.00 24.89 272 ASN C N 1
ATOM 2333 C CA . ASN C 1 56 ? -19.642 45.818 -32.223 1.00 26.46 272 ASN C CA 1
ATOM 2334 C C . ASN C 1 56 ? -20.624 46.363 -33.282 1.00 28.46 272 ASN C C 1
ATOM 2335 O O . ASN C 1 56 ? -20.283 46.449 -34.480 1.00 29.53 272 ASN C O 1
ATOM 2340 N N . THR C 1 57 ? -21.837 46.702 -32.875 1.00 28.43 273 THR C N 1
ATOM 2341 C CA . THR C 1 57 ? -22.858 47.155 -33.775 1.00 29.01 273 THR C CA 1
ATOM 2342 C C . THR C 1 57 ? -22.768 48.699 -33.916 1.00 28.52 273 THR C C 1
ATOM 2343 O O . THR C 1 57 ? -22.390 49.415 -32.970 1.00 27.91 273 THR C O 1
ATOM 2347 N N . GLY C 1 58 ? -23.088 49.261 -35.103 1.00 28.56 274 GLY C N 1
ATOM 2348 C CA . GLY C 1 58 ? -23.114 50.728 -35.273 1.00 26.98 274 GLY C CA 1
ATOM 2349 C C . GLY C 1 58 ? -21.797 51.314 -35.804 1.00 27.15 274 GLY C C 1
ATOM 2350 O O . GLY C 1 58 ? -20.818 50.589 -35.883 1.00 28.28 274 GLY C O 1
ATOM 2351 N N . PRO C 1 59 ? -21.751 52.631 -36.148 1.00 27.05 275 PRO C N 1
ATOM 2352 C CA . PRO C 1 59 ? -20.537 53.225 -36.748 1.00 27.70 275 PRO C CA 1
ATOM 2353 C C . PRO C 1 59 ? -19.367 53.212 -35.740 1.00 27.68 275 PRO C C 1
ATOM 2354 O O . PRO C 1 59 ? -19.638 53.353 -34.504 1.00 25.51 275 PRO C O 1
ATOM 2358 N N . ARG C 1 60 ? -18.121 53.064 -36.246 1.00 26.34 276 ARG C N 1
ATOM 2359 C CA . ARG C 1 60 ? -16.890 53.127 -35.390 1.00 25.22 276 ARG C CA 1
ATOM 2360 C C . ARG C 1 60 ? -16.895 54.420 -34.568 1.00 23.99 276 ARG C C 1
ATOM 2361 O O . ARG C 1 60 ? -16.633 54.403 -33.358 1.00 21.57 276 ARG C O 1
ATOM 2369 N N . LYS C 1 61 ? -17.283 55.517 -35.207 1.00 21.87 277 LYS C N 1
ATOM 2370 C CA . LYS C 1 61 ? -17.320 56.822 -34.599 1.00 20.84 277 LYS C CA 1
ATOM 2371 C C . LYS C 1 61 ? -18.281 56.954 -33.386 1.00 19.93 277 LYS C C 1
ATOM 2372 O O . LYS C 1 61 ? -17.958 57.629 -32.396 1.00 21.83 277 LYS C O 1
ATOM 2378 N N . LEU C 1 62 ? -19.467 56.372 -33.543 1.00 18.05 278 LEU C N 1
ATOM 2379 C CA . LEU C 1 62 ? -20.470 56.263 -32.464 1.00 15.39 278 LEU C CA 1
ATOM 2380 C C . LEU C 1 62 ? -19.797 55.524 -31.277 1.00 14.26 278 LEU C C 1
ATOM 2381 O O . LEU C 1 62 ? -19.914 56.039 -30.139 1.00 16.83 278 LEU C O 1
ATOM 2386 N N . ASN C 1 63 ? -19.085 54.438 -31.572 1.00 17.32 279 ASN C N 1
ATOM 2387 C CA . ASN C 1 63 ? -18.644 53.535 -30.519 1.00 17.34 279 ASN C CA 1
ATOM 2388 C C . ASN C 1 63 ? -17.408 54.052 -29.849 1.00 17.63 279 ASN C C 1
ATOM 2389 O O . ASN C 1 63 ? -17.246 53.818 -28.640 1.00 16.75 279 ASN C O 1
ATOM 2394 N N . GLU C 1 64 ? -16.570 54.794 -30.568 1.00 16.47 280 GLU C N 1
ATOM 2395 C CA . GLU C 1 64 ? -15.485 55.505 -29.896 1.00 15.82 280 GLU C CA 1
ATOM 2396 C C . GLU C 1 64 ? -16.085 56.468 -28.844 1.00 17.25 280 GLU C C 1
ATOM 2397 O O . GLU C 1 64 ? -15.635 56.524 -27.672 1.00 17.46 280 GLU C O 1
ATOM 2403 N N . ARG C 1 65 ? -17.132 57.191 -29.220 1.00 15.87 281 ARG C N 1
ATOM 2404 C CA . ARG C 1 65 ? -17.674 58.214 -28.347 1.00 16.52 281 ARG C CA 1
ATOM 2405 C C . ARG C 1 65 ? -18.455 57.523 -27.239 1.00 12.75 281 ARG C C 1
ATOM 2406 O O . ARG C 1 65 ? -18.341 58.006 -26.070 1.00 14.53 281 ARG C O 1
ATOM 2414 N N . LEU C 1 66 ? -19.234 56.501 -27.595 1.00 14.15 282 LEU C N 1
ATOM 2415 C CA . LEU C 1 66 ? -20.153 55.826 -26.642 1.00 13.55 282 LEU C CA 1
ATOM 2416 C C . LEU C 1 66 ? -19.331 55.146 -25.536 1.00 13.70 282 LEU C C 1
ATOM 2417 O O . LEU C 1 66 ? -19.766 55.214 -24.330 1.00 12.36 282 LEU C O 1
ATOM 2422 N N . SER C 1 67 ? -18.275 54.437 -25.933 1.00 12.12 283 SER C N 1
ATOM 2423 C CA . SER C 1 67 ? -17.379 53.753 -24.928 1.00 12.47 283 SER C CA 1
ATOM 2424 C C . SER C 1 67 ? -16.870 54.774 -23.939 1.00 12.54 283 SER C C 1
ATOM 2425 O O . SER C 1 67 ? -16.927 54.550 -22.704 1.00 10.51 283 SER C O 1
ATOM 2428 N N . LEU C 1 68 ? -16.347 55.916 -24.390 1.00 11.74 284 LEU C N 1
ATOM 2429 C CA . LEU C 1 68 ? -15.842 56.937 -23.474 1.00 10.21 284 LEU C CA 1
ATOM 2430 C C . LEU C 1 68 ? -16.963 57.603 -22.676 1.00 11.23 284 LEU C C 1
ATOM 2431 O O . LEU C 1 68 ? -16.781 57.889 -21.490 1.00 11.45 284 LEU C O 1
ATOM 2436 N N . ALA C 1 69 ? -18.113 57.875 -23.303 1.00 9.99 285 ALA C N 1
ATOM 2437 C CA . ALA C 1 69 ? -19.213 58.450 -22.579 1.00 10.13 285 ALA C CA 1
ATOM 2438 C C . ALA C 1 69 ? -19.646 57.541 -21.448 1.00 9.61 285 ALA C C 1
ATOM 2439 O O . ALA C 1 69 ? -20.010 58.066 -20.375 1.00 9.91 285 ALA C O 1
ATOM 2441 N N . ARG C 1 70 ? -19.581 56.231 -21.676 1.00 10.18 286 ARG C N 1
ATOM 2442 C CA . ARG C 1 70 ? -20.009 55.338 -20.577 1.00 9.98 286 ARG C CA 1
ATOM 2443 C C . ARG C 1 70 ? -18.980 55.415 -19.398 1.00 9.11 286 ARG C C 1
ATOM 2444 O O . ARG C 1 70 ? -19.431 55.489 -18.223 1.00 9.64 286 ARG C O 1
ATOM 2452 N N . ALA C 1 71 ? -17.710 55.421 -19.725 1.00 8.79 287 ALA C N 1
ATOM 2453 C CA . ALA C 1 71 ? -16.665 55.625 -18.633 1.00 9.23 287 ALA C CA 1
ATOM 2454 C C . ALA C 1 71 ? -16.877 56.965 -17.971 1.00 8.81 287 ALA C C 1
ATOM 2455 O O . ALA C 1 71 ? -16.861 57.060 -16.742 1.00 9.17 287 ALA C O 1
ATOM 2457 N N . ASN C 1 72 ? -17.103 58.057 -18.756 1.00 9.05 288 ASN C N 1
ATOM 2458 C CA . ASN C 1 72 ? -17.378 59.317 -18.155 1.00 9.91 288 ASN C CA 1
ATOM 2459 C C . ASN C 1 72 ? -18.622 59.434 -17.296 1.00 8.88 288 ASN C C 1
ATOM 2460 O O . ASN C 1 72 ? -18.659 60.227 -16.406 1.00 9.35 288 ASN C O 1
ATOM 2465 N N . SER C 1 73 ? -19.645 58.618 -17.633 1.00 9.14 289 SER C N 1
ATOM 2466 C CA . SER C 1 73 ? -20.843 58.587 -16.823 1.00 9.31 289 SER C CA 1
ATOM 2467 C C . SER C 1 73 ? -20.587 58.038 -15.423 1.00 8.61 289 SER C C 1
ATOM 2468 O O . SER C 1 73 ? -21.117 58.567 -14.453 1.00 9.51 289 SER C O 1
ATOM 2471 N N . VAL C 1 74 ? -19.765 56.965 -15.386 1.00 8.67 290 VAL C N 1
ATOM 2472 C CA . VAL C 1 74 ? -19.287 56.427 -14.080 1.00 7.72 290 VAL C CA 1
ATOM 2473 C C . VAL C 1 74 ? -18.475 57.449 -13.298 1.00 9.54 290 VAL C C 1
ATOM 2474 O O . VAL C 1 74 ? -18.799 57.722 -12.135 1.00 9.40 290 VAL C O 1
ATOM 2478 N N . LYS C 1 75 ? -17.551 58.114 -13.997 1.00 8.02 291 LYS C N 1
ATOM 2479 C CA . LYS C 1 75 ? -16.768 59.155 -13.323 1.00 7.60 291 LYS C CA 1
ATOM 2480 C C . LYS C 1 75 ? -17.650 60.308 -12.840 1.00 7.88 291 LYS C C 1
ATOM 2481 O O . LYS C 1 75 ? -17.484 60.783 -11.720 1.00 8.43 291 LYS C O 1
ATOM 2487 N N . SER C 1 76 ? -18.648 60.700 -13.669 1.00 8.44 292 SER C N 1
ATOM 2488 C CA . SER C 1 76 ? -19.492 61.808 -13.307 1.00 9.74 292 SER C CA 1
ATOM 2489 C C . SER C 1 76 ? -20.303 61.488 -12.069 1.00 9.94 292 SER C C 1
ATOM 2490 O O . SER C 1 76 ? -20.506 62.366 -11.266 1.00 11.29 292 SER C O 1
ATOM 2493 N N . ALA C 1 77 ? -20.841 60.243 -11.971 1.00 8.06 293 ALA C N 1
ATOM 2494 C CA . ALA C 1 77 ? -21.600 59.890 -10.808 1.00 9.92 293 ALA C CA 1
ATOM 2495 C C . ALA C 1 77 ? -20.686 60.072 -9.585 1.00 8.84 293 ALA C C 1
ATOM 2496 O O . ALA C 1 77 ? -21.092 60.632 -8.575 1.00 9.59 293 ALA C O 1
ATOM 2498 N N . LEU C 1 78 ? -19.450 59.551 -9.652 1.00 7.66 294 LEU C N 1
ATOM 2499 C CA . LEU C 1 78 ? -18.538 59.693 -8.477 1.00 6.98 294 LEU C CA 1
ATOM 2500 C C . LEU C 1 78 ? -18.218 61.131 -8.144 1.00 10.44 294 LEU C C 1
ATOM 2501 O O . LEU C 1 78 ? -18.264 61.551 -6.996 1.00 9.64 294 LEU C O 1
ATOM 2506 N N . VAL C 1 79 ? -17.886 61.899 -9.173 1.00 9.46 295 VAL C N 1
ATOM 2507 C CA . VAL C 1 79 ? -17.528 63.288 -8.930 1.00 10.81 295 VAL C CA 1
ATOM 2508 C C . VAL C 1 79 ? -18.682 64.148 -8.417 1.00 11.94 295 VAL C C 1
ATOM 2509 O O . VAL C 1 79 ? -18.547 64.926 -7.428 1.00 13.96 295 VAL C O 1
ATOM 2513 N N . ASN C 1 80 ? -19.837 64.001 -9.054 1.00 11.82 296 ASN C N 1
ATOM 2514 C CA . ASN C 1 80 ? -20.947 64.924 -8.866 1.00 13.10 296 ASN C CA 1
ATOM 2515 C C . ASN C 1 80 ? -21.817 64.494 -7.725 1.00 15.50 296 ASN C C 1
ATOM 2516 O O . ASN C 1 80 ? -22.283 65.367 -6.985 1.00 17.84 296 ASN C O 1
ATOM 2521 N N . GLU C 1 81 ? -22.009 63.196 -7.536 1.00 14.22 297 GLU C N 1
ATOM 2522 C CA . GLU C 1 81 ? -22.951 62.725 -6.507 1.00 15.47 297 GLU C CA 1
ATOM 2523 C C . GLU C 1 81 ? -22.243 62.366 -5.212 1.00 13.56 297 GLU C C 1
ATOM 2524 O O . GLU C 1 81 ? -22.899 62.349 -4.191 1.00 14.93 297 GLU C O 1
ATOM 2530 N N . TYR C 1 82 ? -20.955 62.010 -5.297 1.00 12.59 298 TYR C N 1
ATOM 2531 C CA . TYR C 1 82 ? -20.158 61.562 -4.118 1.00 9.41 298 TYR C CA 1
ATOM 2532 C C . TYR C 1 82 ? -18.992 62.476 -3.808 1.00 13.05 298 TYR C C 1
ATOM 2533 O O . TYR C 1 82 ? -18.176 62.229 -2.871 1.00 15.29 298 TYR C O 1
ATOM 2542 N N . ASN C 1 83 ? -18.923 63.571 -4.556 1.00 14.44 299 ASN C N 1
ATOM 2543 C CA . ASN C 1 83 ? -17.840 64.531 -4.269 1.00 13.65 299 ASN C CA 1
ATOM 2544 C C . ASN C 1 83 ? -16.431 63.880 -4.306 1.00 12.41 299 ASN C C 1
ATOM 2545 O O . ASN C 1 83 ? -15.522 64.248 -3.554 1.00 14.85 299 ASN C O 1
ATOM 2550 N N . VAL C 1 84 ? -16.201 62.939 -5.235 1.00 10.17 300 VAL C N 1
ATOM 2551 C CA . VAL C 1 84 ? -14.870 62.348 -5.350 1.00 10.61 300 VAL C CA 1
ATOM 2552 C C . VAL C 1 84 ? -14.077 63.252 -6.305 1.00 12.12 300 VAL C C 1
ATOM 2553 O O . VAL C 1 84 ? -14.587 63.704 -7.322 1.00 12.14 300 VAL C O 1
ATOM 2557 N N . ASP C 1 85 ? -12.816 63.536 -5.989 1.00 10.48 301 ASP C N 1
ATOM 2558 C CA . ASP C 1 85 ? -12.026 64.422 -6.814 1.00 11.43 301 ASP C CA 1
ATOM 2559 C C . ASP C 1 85 ? -11.869 63.793 -8.212 1.00 10.95 301 ASP C C 1
ATOM 2560 O O . ASP C 1 85 ? -11.443 62.628 -8.367 1.00 10.38 301 ASP C O 1
ATOM 2565 N N . ALA C 1 86 ? -12.131 64.559 -9.273 1.00 10.82 302 ALA C N 1
ATOM 2566 C CA . ALA C 1 86 ? -11.953 64.026 -10.588 1.00 11.18 302 ALA C CA 1
ATOM 2567 C C . ALA C 1 86 ? -10.644 63.505 -10.999 1.00 10.43 302 ALA C C 1
ATOM 2568 O O . ALA C 1 86 ? -10.518 62.566 -11.753 1.00 11.89 302 ALA C O 1
ATOM 2570 N N . SER C 1 87 ? -9.556 64.134 -10.478 1.00 10.58 303 SER C N 1
ATOM 2571 C CA . SER C 1 87 ? -8.251 63.720 -10.942 1.00 11.55 303 SER C CA 1
ATOM 2572 C C . SER C 1 87 ? -7.799 62.359 -10.489 1.00 11.40 303 SER C C 1
ATOM 2573 O O . SER C 1 87 ? -6.799 61.815 -10.973 1.00 13.53 303 SER C O 1
ATOM 2576 N N . ARG C 1 88 ? -8.528 61.786 -9.557 1.00 9.21 304 ARG C N 1
ATOM 2577 C CA . ARG C 1 88 ? -8.197 60.437 -9.108 1.00 9.32 304 ARG C CA 1
ATOM 2578 C C . ARG C 1 88 ? -8.768 59.356 -10.041 1.00 10.16 304 ARG C C 1
ATOM 2579 O O . ARG C 1 88 ? -8.618 58.165 -9.845 1.00 10.37 304 ARG C O 1
ATOM 2587 N N . LEU C 1 89 ? -9.593 59.768 -10.991 1.00 8.42 305 LEU C N 1
ATOM 2588 C CA . LEU C 1 89 ? -10.327 58.834 -11.824 1.00 8.38 305 LEU C CA 1
ATOM 2589 C C . LEU C 1 89 ? -9.990 59.024 -13.290 1.00 8.77 305 LEU C C 1
ATOM 2590 O O . LEU C 1 89 ? -10.338 60.055 -13.885 1.00 13.34 305 LEU C O 1
ATOM 2595 N N . SER C 1 90 ? -9.410 58.008 -13.887 1.00 9.85 306 SER C N 1
ATOM 2596 C CA . SER C 1 90 ? -9.094 58.114 -15.304 1.00 9.00 306 SER C CA 1
ATOM 2597 C C . SER C 1 90 ? -10.271 57.534 -16.065 1.00 10.51 306 SER C C 1
ATOM 2598 O O . SER C 1 90 ? -10.902 56.581 -15.632 1.00 11.83 306 SER C O 1
ATOM 2601 N N . THR C 1 91 ? -10.466 58.043 -17.274 1.00 8.61 307 THR C N 1
ATOM 2602 C CA . THR C 1 91 ? -11.434 57.374 -18.131 1.00 8.56 307 THR C CA 1
ATOM 2603 C C . THR C 1 91 ? -10.850 57.142 -19.543 1.00 10.36 307 THR C C 1
ATOM 2604 O O . THR C 1 91 ? -10.064 57.943 -20.061 1.00 13.82 307 THR C O 1
ATOM 2608 N N . GLN C 1 92 ? -11.256 56.014 -20.124 1.00 9.92 308 GLN C N 1
ATOM 2609 C CA . GLN C 1 92 ? -10.881 55.706 -21.502 1.00 11.28 308 GLN C CA 1
ATOM 2610 C C . GLN C 1 92 ? -11.968 54.885 -22.119 1.00 12.14 308 GLN C C 1
ATOM 2611 O O . GLN C 1 92 ? -12.566 54.045 -21.448 1.00 11.82 308 GLN C O 1
ATOM 2617 N N . GLY C 1 93 ? -12.190 55.041 -23.434 1.00 11.28 309 GLY C N 1
ATOM 2618 C CA . GLY C 1 93 ? -13.143 54.208 -24.124 1.00 12.60 309 GLY C CA 1
ATOM 2619 C C . GLY C 1 93 ? -12.380 53.301 -25.141 1.00 13.70 309 GLY C C 1
ATOM 2620 O O . GLY C 1 93 ? -11.322 53.716 -25.682 1.00 14.72 309 GLY C O 1
ATOM 2621 N N . PHE C 1 94 ? -12.837 52.085 -25.298 1.00 12.99 310 PHE C N 1
ATOM 2622 C CA . PHE C 1 94 ? -12.097 51.114 -26.187 1.00 14.15 310 PHE C CA 1
ATOM 2623 C C . PHE C 1 94 ? -12.988 50.712 -27.334 1.00 13.45 310 PHE C C 1
ATOM 2624 O O . PHE C 1 94 ? -12.712 49.697 -28.005 1.00 14.03 310 PHE C O 1
ATOM 2632 N N . ALA C 1 95 ? -14.042 51.494 -27.549 1.00 14.05 311 ALA C N 1
ATOM 2633 C CA . ALA C 1 95 ? -15.112 51.089 -28.501 1.00 14.35 311 ALA C CA 1
ATOM 2634 C C . ALA C 1 95 ? -15.353 49.602 -28.454 1.00 16.95 311 ALA C C 1
ATOM 2635 O O . ALA C 1 95 ? -15.563 49.050 -27.344 1.00 16.99 311 ALA C O 1
ATOM 2637 N N . TRP C 1 96 ? -15.405 48.875 -29.599 1.00 18.17 312 TRP C N 1
ATOM 2638 C CA . TRP C 1 96 ? -15.614 47.444 -29.591 1.00 18.33 312 TRP C CA 1
ATOM 2639 C C . TRP C 1 96 ? -14.350 46.573 -29.570 1.00 19.27 312 TRP C C 1
ATOM 2640 O O . TRP C 1 96 ? -14.429 45.331 -29.768 1.00 20.33 312 TRP C O 1
ATOM 2651 N N . ASP C 1 97 ? -13.199 47.176 -29.276 1.00 20.13 313 ASP C N 1
ATOM 2652 C CA . ASP C 1 97 ? -11.902 46.536 -29.453 1.00 21.97 313 ASP C CA 1
ATOM 2653 C C . ASP C 1 97 ? -11.607 45.433 -28.420 1.00 21.67 313 ASP C C 1
ATOM 2654 O O . ASP C 1 97 ? -10.708 44.606 -28.652 1.00 22.57 313 ASP C O 1
ATOM 2659 N N . GLN C 1 98 ? -12.311 45.441 -27.278 1.00 22.15 314 GLN C N 1
ATOM 2660 C CA . GLN C 1 98 ? -12.015 44.502 -26.184 1.00 22.24 314 GLN C CA 1
ATOM 2661 C C . GLN C 1 98 ? -13.250 43.769 -25.773 1.00 22.57 314 GLN C C 1
ATOM 2662 O O . GLN C 1 98 ? -13.810 44.005 -24.666 1.00 23.37 314 GLN C O 1
ATOM 2668 N N . PRO C 1 99 ? -13.749 42.858 -26.648 1.00 23.50 315 PRO C N 1
ATOM 2669 C CA . PRO C 1 99 ? -14.938 42.149 -26.240 1.00 23.48 315 PRO C CA 1
ATOM 2670 C C . PRO C 1 99 ? -14.647 41.185 -25.102 1.00 23.85 315 PRO C C 1
ATOM 2671 O O . PRO C 1 99 ? -13.517 40.676 -24.980 1.00 24.07 315 PRO C O 1
ATOM 2675 N N . ILE C 1 100 ? -15.659 40.921 -24.294 1.00 24.98 316 ILE C N 1
ATOM 2676 C CA . ILE C 1 100 ? -15.572 39.896 -23.272 1.00 27.54 316 ILE C CA 1
ATOM 2677 C C . ILE C 1 100 ? -16.561 38.785 -23.569 1.00 29.34 316 ILE C C 1
ATOM 2678 O O . ILE C 1 100 ? -16.574 37.761 -22.882 1.00 30.72 316 ILE C O 1
ATOM 2683 N N . ALA C 1 101 ? -17.427 38.992 -24.559 1.00 30.77 317 ALA C N 1
ATOM 2684 C CA . ALA C 1 101 ? -18.362 37.958 -24.943 1.00 31.21 317 ALA C CA 1
ATOM 2685 C C . ALA C 1 101 ? -18.585 38.018 -26.436 1.00 32.06 317 ALA C C 1
ATOM 2686 O O . ALA C 1 101 ? -18.118 38.928 -27.130 1.00 29.15 317 ALA C O 1
ATOM 2688 N N . ASP C 1 102 ? -19.318 37.005 -26.895 1.00 34.75 318 ASP C N 1
ATOM 2689 C CA . ASP C 1 102 ? -19.667 36.807 -28.295 1.00 35.93 318 ASP C CA 1
ATOM 2690 C C . ASP C 1 102 ? -20.605 37.880 -28.770 1.00 34.03 318 ASP C C 1
ATOM 2691 O O . ASP C 1 102 ? -21.760 37.956 -28.321 1.00 34.19 318 ASP C O 1
ATOM 2696 N N . ASN C 1 103 ? -20.142 38.734 -29.690 1.00 33.00 319 ASN C N 1
ATOM 2697 C CA . ASN C 1 103 ? -21.056 39.720 -30.271 1.00 31.45 319 ASN C CA 1
ATOM 2698 C C . ASN C 1 103 ? -22.233 39.153 -31.170 1.00 33.88 319 ASN C C 1
ATOM 2699 O O . ASN C 1 103 ? -23.167 39.891 -31.564 1.00 31.46 319 ASN C O 1
ATOM 2704 N N . LYS C 1 104 ? -22.193 37.856 -31.483 1.00 36.51 320 LYS C N 1
ATOM 2705 C CA . LYS C 1 104 ? -23.258 37.271 -32.334 1.00 39.26 320 LYS C CA 1
ATOM 2706 C C . LYS C 1 104 ? -24.575 36.979 -31.610 1.00 40.64 320 LYS C C 1
ATOM 2707 O O . LYS C 1 104 ? -25.586 36.693 -32.275 1.00 41.48 320 LYS C O 1
ATOM 2713 N N . THR C 1 105 ? -24.561 37.030 -30.272 1.00 41.26 321 THR C N 1
ATOM 2714 C CA . THR C 1 105 ? -25.738 36.743 -29.442 1.00 40.77 321 THR C CA 1
ATOM 2715 C C . THR C 1 105 ? -26.151 38.025 -28.685 1.00 41.56 321 THR C C 1
ATOM 2716 O O . THR C 1 105 ? -25.268 38.850 -28.346 1.00 40.14 321 THR C O 1
ATOM 2720 N N . LYS C 1 106 ? -27.463 38.209 -28.486 1.00 40.76 322 LYS C N 1
ATOM 2721 C CA . LYS C 1 106 ? -28.052 39.348 -27.763 1.00 41.36 322 LYS C CA 1
ATOM 2722 C C . LYS C 1 106 ? -27.381 39.456 -26.401 1.00 40.65 322 LYS C C 1
ATOM 2723 O O . LYS C 1 106 ? -27.073 40.563 -25.922 1.00 39.30 322 LYS C O 1
ATOM 2729 N N . GLU C 1 107 ? -27.152 38.297 -25.788 1.00 39.98 323 GLU C N 1
ATOM 2730 C CA . GLU C 1 107 ? -26.597 38.235 -24.442 1.00 39.63 323 GLU C CA 1
ATOM 2731 C C . GLU C 1 107 ? -25.068 38.469 -24.385 1.00 37.13 323 GLU C C 1
ATOM 2732 O O . GLU C 1 107 ? -24.554 39.008 -23.390 1.00 36.04 323 GLU C O 1
ATOM 2738 N N . GLY C 1 108 ? -24.354 38.083 -25.433 1.00 34.11 324 GLY C N 1
ATOM 2739 C CA . GLY C 1 108 ? -22.966 38.467 -25.598 1.00 32.56 324 GLY C CA 1
ATOM 2740 C C . GLY C 1 108 ? -22.856 39.977 -25.805 1.00 30.08 324 GLY C C 1
ATOM 2741 O O . GLY C 1 108 ? -22.025 40.671 -25.154 1.00 29.21 324 GLY C O 1
ATOM 2742 N N . ARG C 1 109 ? -23.692 40.504 -26.683 1.00 29.19 325 ARG C N 1
ATOM 2743 C CA . ARG C 1 109 ? -23.716 41.973 -26.876 1.00 27.78 325 ARG C CA 1
ATOM 2744 C C . ARG C 1 109 ? -23.995 42.733 -25.558 1.00 26.30 325 ARG C C 1
ATOM 2745 O O . ARG C 1 109 ? -23.318 43.750 -25.308 1.00 25.58 325 ARG C O 1
ATOM 2753 N N . ALA C 1 110 ? -24.940 42.255 -24.745 1.00 26.64 326 ALA C N 1
ATOM 2754 C CA . ALA C 1 110 ? -25.237 42.870 -23.419 1.00 24.52 326 ALA C CA 1
ATOM 2755 C C . ALA C 1 110 ? -24.023 42.881 -22.526 1.00 22.78 326 ALA C C 1
ATOM 2756 O O . ALA C 1 110 ? -23.802 43.871 -21.848 1.00 19.91 326 ALA C O 1
ATOM 2758 N N . MET C 1 111 ? -23.264 41.804 -22.501 1.00 22.76 327 MET C N 1
ATOM 2759 C CA . MET C 1 111 ? -22.034 41.743 -21.710 1.00 23.08 327 MET C CA 1
ATOM 2760 C C . MET C 1 111 ? -20.997 42.760 -22.185 1.00 22.93 327 MET C C 1
ATOM 2761 O O . MET C 1 111 ? -20.217 43.274 -21.374 1.00 21.86 327 MET C O 1
ATOM 2766 N N . ASN C 1 112 ? -20.952 43.030 -23.496 1.00 19.59 328 ASN C N 1
ATOM 2767 C CA . ASN C 1 112 ? -19.863 43.883 -24.020 1.00 19.31 328 ASN C CA 1
ATOM 2768 C C . ASN C 1 112 ? -20.123 45.327 -23.765 1.00 18.70 328 ASN C C 1
ATOM 2769 O O . ASN C 1 112 ? -19.164 46.113 -23.726 1.00 18.34 328 ASN C O 1
ATOM 2774 N N . ARG C 1 113 ? -21.396 45.693 -23.617 1.00 15.27 329 ARG C N 1
ATOM 2775 C CA . ARG C 1 113 ? -21.815 47.076 -23.345 1.00 13.34 329 ARG C CA 1
ATOM 2776 C C . ARG C 1 113 ? -21.591 47.372 -21.851 1.00 12.16 329 ARG C C 1
ATOM 2777 O O . ARG C 1 113 ? -22.511 47.218 -21.037 1.00 13.52 329 ARG C O 1
ATOM 2785 N N . ARG C 1 114 ? -20.394 47.863 -21.516 1.00 11.63 330 ARG C N 1
ATOM 2786 C CA . ARG C 1 114 ? -20.054 47.801 -20.086 1.00 10.29 330 ARG C CA 1
ATOM 2787 C C . ARG C 1 114 ? -18.976 48.847 -19.830 1.00 12.54 330 ARG C C 1
ATOM 2788 O O . ARG C 1 114 ? -18.235 49.311 -20.736 1.00 11.44 330 ARG C O 1
ATOM 2796 N N . VAL C 1 115 ? -18.863 49.165 -18.556 1.00 10.47 331 VAL C N 1
ATOM 2797 C CA . VAL C 1 115 ? -17.682 49.825 -18.041 1.00 10.06 331 VAL C CA 1
ATOM 2798 C C . VAL C 1 115 ? -17.108 48.879 -17.009 1.00 12.28 331 VAL C C 1
ATOM 2799 O O . VAL C 1 115 ? -17.883 48.353 -16.154 1.00 11.33 331 VAL C O 1
ATOM 2803 N N . PHE C 1 116 ? -15.792 48.699 -17.034 1.00 10.38 332 PHE C N 1
ATOM 2804 C CA . PHE C 1 116 ? -15.089 48.047 -15.928 1.00 11.86 332 PHE C CA 1
ATOM 2805 C C . PHE C 1 116 ? -14.174 49.072 -15.286 1.00 9.71 332 PHE C C 1
ATOM 2806 O O . PHE C 1 116 ? -13.428 49.765 -15.935 1.00 10.32 332 PHE C O 1
ATOM 2814 N N . ALA C 1 117 ? -14.251 49.197 -13.966 1.00 9.93 333 ALA C N 1
ATOM 2815 C CA . ALA C 1 117 ? -13.409 50.093 -13.272 1.00 9.65 333 ALA C CA 1
ATOM 2816 C C . ALA C 1 117 ? -12.576 49.329 -12.271 1.00 11.89 333 ALA C C 1
ATOM 2817 O O . ALA C 1 117 ? -13.129 48.507 -11.550 1.00 13.95 333 ALA C O 1
ATOM 2819 N N . THR C 1 118 ? -11.294 49.647 -12.197 1.00 11.98 334 THR C N 1
ATOM 2820 C CA . THR C 1 118 ? -10.378 48.994 -11.291 1.00 11.69 334 THR C CA 1
ATOM 2821 C C . THR C 1 118 ? -9.919 50.086 -10.298 1.00 12.72 334 THR C C 1
ATOM 2822 O O . THR C 1 118 ? -9.363 51.088 -10.729 1.00 13.20 334 THR C O 1
ATOM 2826 N N . ILE C 1 119 ? -10.122 49.815 -9.015 1.00 10.47 335 ILE C N 1
ATOM 2827 C CA . ILE C 1 119 ? -9.827 50.811 -7.968 1.00 10.52 335 ILE C CA 1
ATOM 2828 C C . ILE C 1 119 ? -8.679 50.176 -7.168 1.00 12.68 335 ILE C C 1
ATOM 2829 O O . ILE C 1 119 ? -8.747 49.012 -6.764 1.00 13.15 335 ILE C O 1
ATOM 2834 N N . THR C 1 120 ? -7.608 50.924 -6.963 1.00 11.22 336 THR C N 1
ATOM 2835 C CA . THR C 1 120 ? -6.500 50.409 -6.148 1.00 8.72 336 THR C CA 1
ATOM 2836 C C . THR C 1 120 ? -6.027 51.467 -5.187 1.00 10.49 336 THR C C 1
ATOM 2837 O O . THR C 1 120 ? -6.063 52.638 -5.545 1.00 8.63 336 THR C O 1
ATOM 2841 N N . GLY C 1 121 ? -5.626 51.092 -3.975 1.00 9.74 337 GLY C N 1
ATOM 2842 C CA . GLY C 1 121 ? -5.141 52.053 -3.015 1.00 8.89 337 GLY C CA 1
ATOM 2843 C C . GLY C 1 121 ? -4.491 51.312 -1.891 1.00 8.47 337 GLY C C 1
ATOM 2844 O O . GLY C 1 121 ? -4.568 50.078 -1.907 1.00 8.07 337 GLY C O 1
ATOM 2845 N N . SER C 1 122 ? -3.973 52.076 -0.943 1.00 8.62 338 SER C N 1
ATOM 2846 C CA . SER C 1 122 ? -3.306 51.464 0.264 1.00 9.82 338 SER C CA 1
ATOM 2847 C C . SER C 1 122 ? -3.438 52.447 1.416 1.00 12.07 338 SER C C 1
ATOM 2848 O O . SER C 1 122 ? -3.575 53.673 1.205 1.00 13.24 338 SER C O 1
ATOM 2851 N N . ARG C 1 123 ? -3.402 51.940 2.635 1.00 11.72 339 ARG C N 1
ATOM 2852 C CA . ARG C 1 123 ? -3.418 52.813 3.809 1.00 11.73 339 ARG C CA 1
ATOM 2853 C C . ARG C 1 123 ? -2.609 52.188 4.965 1.00 13.04 339 ARG C C 1
ATOM 2854 O O . ARG C 1 123 ? -2.267 50.984 4.842 1.00 14.97 339 ARG C O 1
ATOM 2863 N N . SER D 1 2 ? -16.982 31.020 52.251 1.00 26.41 218 SER D N 1
ATOM 2864 C CA . SER D 1 2 ? -16.017 29.902 52.057 1.00 23.95 218 SER D CA 1
ATOM 2865 C C . SER D 1 2 ? -15.938 29.044 53.335 1.00 21.20 218 SER D C 1
ATOM 2866 O O . SER D 1 2 ? -16.253 29.482 54.453 1.00 23.03 218 SER D O 1
ATOM 2869 N N . HIS D 1 3 ? -15.481 27.828 53.094 1.00 19.65 219 HIS D N 1
ATOM 2870 C CA . HIS D 1 3 ? -15.413 26.794 54.089 1.00 17.65 219 HIS D CA 1
ATOM 2871 C C . HIS D 1 3 ? -14.007 26.276 54.225 1.00 19.35 219 HIS D C 1
ATOM 2872 O O . HIS D 1 3 ? -13.794 25.260 54.862 1.00 18.14 219 HIS D O 1
ATOM 2879 N N . MET D 1 4 ? -13.072 27.003 53.621 1.00 18.54 220 MET D N 1
ATOM 2880 C CA . MET D 1 4 ? -11.687 26.491 53.675 1.00 19.92 220 MET D CA 1
ATOM 2881 C C . MET D 1 4 ? -10.801 27.668 53.494 1.00 20.68 220 MET D C 1
ATOM 2882 O O . MET D 1 4 ? -10.961 28.447 52.544 1.00 23.81 220 MET D O 1
ATOM 2887 N N . GLU D 1 5 ? -9.821 27.806 54.366 1.00 20.60 221 GLU D N 1
ATOM 2888 C CA . GLU D 1 5 ? -8.837 28.872 54.174 1.00 22.43 221 GLU D CA 1
ATOM 2889 C C . GLU D 1 5 ? -7.422 28.200 54.206 1.00 19.00 221 GLU D C 1
ATOM 2890 O O . GLU D 1 5 ? -7.229 27.140 54.779 1.00 14.92 221 GLU D O 1
ATOM 2896 N N . LEU D 1 6 ? -6.481 28.801 53.504 1.00 17.14 222 LEU D N 1
ATOM 2897 C CA . LEU D 1 6 ? -5.118 28.279 53.559 1.00 16.36 222 LEU D CA 1
ATOM 2898 C C . LEU D 1 6 ? -4.154 29.454 53.499 1.00 14.99 222 LEU D C 1
ATOM 2899 O O . LEU D 1 6 ? -4.441 30.534 52.975 1.00 18.06 222 LEU D O 1
ATOM 2904 N N . THR D 1 7 ? -3.022 29.245 54.129 1.00 14.02 223 THR D N 1
ATOM 2905 C CA . THR D 1 7 ? -1.926 30.218 54.115 1.00 13.93 223 THR D CA 1
ATOM 2906 C C . THR D 1 7 ? -0.624 29.393 53.870 1.00 12.74 223 THR D C 1
ATOM 2907 O O . THR D 1 7 ? -0.536 28.185 54.285 1.00 13.62 223 THR D O 1
ATOM 2911 N N . GLU D 1 8 ? 0.301 30.002 53.140 1.00 11.76 224 GLU D N 1
ATOM 2912 C CA . GLU D 1 8 ? 1.657 29.440 53.022 1.00 12.08 224 GLU D CA 1
ATOM 2913 C C . GLU D 1 8 ? 2.605 30.542 53.428 1.00 13.35 224 GLU D C 1
ATOM 2914 O O . GLU D 1 8 ? 2.471 31.715 52.965 1.00 15.20 224 GLU D O 1
ATOM 2920 N N . ASP D 1 9 ? 3.595 30.181 54.241 1.00 14.17 225 ASP D N 1
ATOM 2921 C CA . ASP D 1 9 ? 4.483 31.237 54.740 1.00 14.30 225 ASP D CA 1
ATOM 2922 C C . ASP D 1 9 ? 5.877 30.896 54.250 1.00 12.52 225 ASP D C 1
ATOM 2923 O O . ASP D 1 9 ? 6.354 29.762 54.473 1.00 13.84 225 ASP D O 1
ATOM 2928 N N . LEU D 1 10 ? 6.541 31.899 53.639 1.00 12.05 226 LEU D N 1
ATOM 2929 C CA . LEU D 1 10 ? 7.904 31.701 53.076 1.00 12.76 226 LEU D CA 1
ATOM 2930 C C . LEU D 1 10 ? 8.922 32.211 54.079 1.00 10.81 226 LEU D C 1
ATOM 2931 O O . LEU D 1 10 ? 8.805 33.305 54.555 1.00 12.32 226 LEU D O 1
ATOM 2936 N N . ASN D 1 11 ? 9.961 31.401 54.353 1.00 12.16 227 ASN D N 1
ATOM 2937 C CA . ASN D 1 11 ? 11.121 31.909 55.122 1.00 12.70 227 ASN D CA 1
ATOM 2938 C C . ASN D 1 11 ? 12.363 31.439 54.444 1.00 13.21 227 ASN D C 1
ATOM 2939 O O . ASN D 1 11 ? 12.510 30.256 54.213 1.00 14.66 227 ASN D O 1
ATOM 2944 N N . MET D 1 12 ? 13.239 32.345 54.002 1.00 11.07 228 MET D N 1
ATOM 2945 C CA . MET D 1 12 ? 14.509 31.892 53.368 1.00 10.92 228 MET D CA 1
ATOM 2946 C C . MET D 1 12 ? 15.643 32.685 53.994 1.00 11.64 228 MET D C 1
ATOM 2947 O O . MET D 1 12 ? 15.436 33.819 54.449 1.00 12.01 228 MET D O 1
ATOM 2952 N N . GLU D 1 13 ? 16.771 32.059 54.072 1.00 11.22 229 GLU D N 1
ATOM 2953 C CA . GLU D 1 13 ? 18.002 32.736 54.443 1.00 13.75 229 GLU D CA 1
ATOM 2954 C C . GLU D 1 13 ? 19.061 32.467 53.332 1.00 15.44 229 GLU D C 1
ATOM 2955 O O . GLU D 1 13 ? 19.183 31.360 52.890 1.00 18.25 229 GLU D O 1
ATOM 2961 N N . LEU D 1 14 ? 19.702 33.506 52.823 1.00 15.71 230 LEU D N 1
ATOM 2962 C CA . LEU D 1 14 ? 20.759 33.389 51.732 1.00 15.07 230 LEU D CA 1
ATOM 2963 C C . LEU D 1 14 ? 22.023 33.906 52.443 1.00 16.25 230 LEU D C 1
ATOM 2964 O O . LEU D 1 14 ? 21.953 34.928 53.153 1.00 15.40 230 LEU D O 1
ATOM 2969 N N . ARG D 1 15 ? 23.166 33.199 52.299 1.00 14.50 231 ARG D N 1
ATOM 2970 C CA . ARG D 1 15 ? 24.431 33.671 52.869 1.00 15.25 231 ARG D CA 1
ATOM 2971 C C . ARG D 1 15 ? 25.353 33.791 51.625 1.00 14.95 231 ARG D C 1
ATOM 2972 O O . ARG D 1 15 ? 25.456 32.844 50.813 1.00 15.16 231 ARG D O 1
ATOM 2980 N N . VAL D 1 16 ? 25.954 34.962 51.467 1.00 13.91 232 VAL D N 1
ATOM 2981 C CA . VAL D 1 16 ? 26.928 35.164 50.393 1.00 12.60 232 VAL D CA 1
ATOM 2982 C C . VAL D 1 16 ? 28.224 35.553 51.084 1.00 12.43 232 VAL D C 1
ATOM 2983 O O . VAL D 1 16 ? 28.193 36.390 51.987 1.00 12.51 232 VAL D O 1
ATOM 2987 N N . PHE D 1 17 ? 29.377 35.002 50.638 1.00 11.61 233 PHE D N 1
ATOM 2988 C CA . PHE D 1 17 ? 30.659 35.315 51.292 1.00 11.93 233 PHE D CA 1
ATOM 2989 C C . PHE D 1 17 ? 31.583 36.026 50.272 1.00 11.01 233 PHE D C 1
ATOM 2990 O O . PHE D 1 17 ? 31.447 35.831 49.061 1.00 13.30 233 PHE D O 1
ATOM 2998 N N . PHE D 1 18 ? 32.504 36.837 50.833 1.00 11.83 234 PHE D N 1
ATOM 2999 C CA . PHE D 1 18 ? 33.294 37.739 49.963 1.00 12.56 234 PHE D CA 1
ATOM 3000 C C . PHE D 1 18 ? 34.724 37.678 50.316 1.00 13.51 234 PHE D C 1
ATOM 3001 O O . PHE D 1 18 ? 35.119 37.447 51.443 1.00 13.11 234 PHE D O 1
ATOM 3009 N N . ASP D 1 19 ? 35.538 37.963 49.277 1.00 15.54 235 ASP D N 1
ATOM 3010 C CA . ASP D 1 19 ? 36.955 38.129 49.517 1.00 15.90 235 ASP D CA 1
ATOM 3011 C C . ASP D 1 19 ? 37.260 39.519 50.198 1.00 16.74 235 ASP D C 1
ATOM 3012 O O . ASP D 1 19 ? 36.488 40.484 50.096 1.00 15.95 235 ASP D O 1
ATOM 3017 N N . THR D 1 20 ? 38.445 39.571 50.772 1.00 16.35 236 THR D N 1
ATOM 3018 C CA . THR D 1 20 ? 38.933 40.767 51.494 1.00 18.90 236 THR D CA 1
ATOM 3019 C C . THR D 1 20 ? 38.822 42.007 50.649 1.00 18.38 236 THR D C 1
ATOM 3020 O O . THR D 1 20 ? 39.235 42.026 49.501 1.00 18.26 236 THR D O 1
ATOM 3024 N N . ASN D 1 21 ? 38.134 43.012 51.198 1.00 16.59 237 ASN D N 1
ATOM 3025 C CA . ASN D 1 21 ? 37.910 44.316 50.557 1.00 16.96 237 ASN D CA 1
ATOM 3026 C C . ASN D 1 21 ? 37.160 44.269 49.236 1.00 17.13 237 ASN D C 1
ATOM 3027 O O . ASN D 1 21 ? 37.126 45.257 48.496 1.00 17.73 237 ASN D O 1
ATOM 3032 N N . LYS D 1 22 ? 36.454 43.160 48.959 1.00 13.71 238 LYS D N 1
ATOM 3033 C CA . LYS D 1 22 ? 35.694 43.023 47.794 1.00 15.32 238 LYS D CA 1
ATOM 3034 C C . LYS D 1 22 ? 34.196 42.920 48.082 1.00 16.10 238 LYS D C 1
ATOM 3035 O O . LYS D 1 22 ? 33.838 42.407 49.139 1.00 14.29 238 LYS D O 1
ATOM 3041 N N . SER D 1 23 ? 33.388 43.389 47.143 1.00 14.71 239 SER D N 1
ATOM 3042 C CA . SER D 1 23 ? 31.905 43.331 47.263 1.00 13.29 239 SER D CA 1
ATOM 3043 C C . SER D 1 23 ? 31.265 42.696 46.071 1.00 14.30 239 SER D C 1
ATOM 3044 O O . SER D 1 23 ? 30.072 42.880 45.833 1.00 13.99 239 SER D O 1
ATOM 3047 N N . ASN D 1 24 ? 32.073 41.998 45.237 1.00 14.97 240 ASN D N 1
ATOM 3048 C CA . ASN D 1 24 ? 31.488 41.317 44.091 1.00 14.28 240 ASN D CA 1
ATOM 3049 C C . ASN D 1 24 ? 30.836 39.970 44.562 1.00 13.02 240 ASN D C 1
ATOM 3050 O O . ASN D 1 24 ? 31.384 39.338 45.434 1.00 15.97 240 ASN D O 1
ATOM 3055 N N . ILE D 1 25 ? 29.835 39.554 43.794 1.00 13.52 241 ILE D N 1
ATOM 3056 C CA . ILE D 1 25 ? 29.118 38.259 44.013 1.00 14.63 241 ILE D CA 1
ATOM 3057 C C . ILE D 1 25 ? 29.824 37.202 43.111 1.00 14.57 241 ILE D C 1
ATOM 3058 O O . ILE D 1 25 ? 29.833 37.368 41.855 1.00 15.18 241 ILE D O 1
ATOM 3063 N N . LYS D 1 26 ? 30.456 36.251 43.751 1.00 13.24 242 LYS D N 1
ATOM 3064 C CA . LYS D 1 26 ? 31.148 35.187 43.013 1.00 13.65 242 LYS D CA 1
ATOM 3065 C C . LYS D 1 26 ? 30.153 34.256 42.339 1.00 14.48 242 LYS D C 1
ATOM 3066 O O . LYS D 1 26 ? 29.000 34.120 42.725 1.00 14.20 242 LYS D O 1
ATOM 3072 N N . ASP D 1 27 ? 30.593 33.647 41.251 1.00 13.46 243 ASP D N 1
ATOM 3073 C CA . ASP D 1 27 ? 29.695 32.920 40.359 1.00 14.95 243 ASP D CA 1
ATOM 3074 C C . ASP D 1 27 ? 28.960 31.823 41.089 1.00 12.33 243 ASP D C 1
ATOM 3075 O O . ASP D 1 27 ? 27.817 31.453 40.664 1.00 13.64 243 ASP D O 1
ATOM 3080 N N . GLN D 1 28 ? 29.580 31.264 42.124 1.00 13.00 244 GLN D N 1
ATOM 3081 C CA . GLN D 1 28 ? 28.968 30.048 42.737 1.00 12.55 244 GLN D CA 1
ATOM 3082 C C . GLN D 1 28 ? 27.659 30.438 43.468 1.00 12.18 244 GLN D C 1
ATOM 3083 O O . GLN D 1 28 ? 26.841 29.538 43.778 1.00 13.99 244 GLN D O 1
ATOM 3089 N N . TYR D 1 29 ? 27.431 31.728 43.678 1.00 12.56 245 TYR D N 1
ATOM 3090 C CA . TYR D 1 29 ? 26.196 32.151 44.364 1.00 12.20 245 TYR D CA 1
ATOM 3091 C C . TYR D 1 29 ? 25.013 32.384 43.464 1.00 12.71 245 TYR D C 1
ATOM 3092 O O . TYR D 1 29 ? 23.900 32.612 43.958 1.00 13.08 245 TYR D O 1
ATOM 3101 N N . LYS D 1 30 ? 25.195 32.312 42.135 1.00 11.26 246 LYS D N 1
ATOM 3102 C CA . LYS D 1 30 ? 24.091 32.650 41.234 1.00 13.42 246 LYS D CA 1
ATOM 3103 C C . LYS D 1 30 ? 22.869 31.720 41.397 1.00 10.86 246 LYS D C 1
ATOM 3104 O O . LYS D 1 30 ? 21.732 32.245 41.416 1.00 11.19 246 LYS D O 1
ATOM 3110 N N . PRO D 1 31 ? 23.023 30.373 41.566 1.00 10.28 247 PRO D N 1
ATOM 3111 C CA . PRO D 1 31 ? 21.837 29.535 41.699 1.00 9.09 247 PRO D CA 1
ATOM 3112 C C . PRO D 1 31 ? 20.970 29.915 42.957 1.00 9.15 247 PRO D C 1
ATOM 3113 O O . PRO D 1 31 ? 19.750 29.864 42.879 1.00 10.39 247 PRO D O 1
ATOM 3117 N N . GLU D 1 32 ? 21.685 30.276 44.012 1.00 9.33 248 GLU D N 1
ATOM 3118 C CA . GLU D 1 32 ? 20.934 30.629 45.275 1.00 9.68 248 GLU D CA 1
ATOM 3119 C C . GLU D 1 32 ? 20.216 31.994 45.129 1.00 10.39 248 GLU D C 1
ATOM 3120 O O . GLU D 1 32 ? 19.036 32.146 45.538 1.00 10.04 248 GLU D O 1
ATOM 3126 N N . ILE D 1 33 ? 20.857 32.921 44.424 1.00 10.49 249 ILE D N 1
ATOM 3127 C CA . ILE D 1 33 ? 20.211 34.208 44.109 1.00 10.01 249 ILE D CA 1
ATOM 3128 C C . ILE D 1 33 ? 18.975 33.953 43.268 1.00 9.44 249 ILE D C 1
ATOM 3129 O O . ILE D 1 33 ? 17.922 34.590 43.476 1.00 12.19 249 ILE D O 1
ATOM 3134 N N . ALA D 1 34 ? 19.177 33.133 42.245 1.00 9.82 250 ALA D N 1
ATOM 3135 C CA . ALA D 1 34 ? 18.078 32.819 41.352 1.00 8.88 250 ALA D CA 1
ATOM 3136 C C . ALA D 1 34 ? 16.883 32.212 42.118 1.00 10.99 250 ALA D C 1
ATOM 3137 O O . ALA D 1 34 ? 15.741 32.447 41.794 1.00 11.59 250 ALA D O 1
ATOM 3139 N N . LYS D 1 35 ? 17.164 31.371 43.096 1.00 11.12 251 LYS D N 1
ATOM 3140 C CA . LYS D 1 35 ? 16.082 30.658 43.815 1.00 9.60 251 LYS D CA 1
ATOM 3141 C C . LYS D 1 35 ? 15.408 31.677 44.721 1.00 11.42 251 LYS D C 1
ATOM 3142 O O . LYS D 1 35 ? 14.180 31.600 44.846 1.00 12.59 251 LYS D O 1
ATOM 3148 N N . VAL D 1 36 ? 16.110 32.652 45.287 1.00 10.95 252 VAL D N 1
ATOM 3149 C CA . VAL D 1 36 ? 15.500 33.782 46.002 1.00 10.39 252 VAL D CA 1
ATOM 3150 C C . VAL D 1 36 ? 14.583 34.521 45.054 1.00 12.36 252 VAL D C 1
ATOM 3151 O O . VAL D 1 36 ? 13.461 34.867 45.417 1.00 12.20 252 VAL D O 1
ATOM 3155 N N . ALA D 1 37 ? 15.064 34.877 43.865 1.00 11.40 253 ALA D N 1
ATOM 3156 C CA . ALA D 1 37 ? 14.219 35.623 42.917 1.00 13.31 253 ALA D CA 1
ATOM 3157 C C . ALA D 1 37 ? 12.949 34.846 42.578 1.00 11.61 253 ALA D C 1
ATOM 3158 O O . ALA D 1 37 ? 11.828 35.434 42.509 1.00 15.17 253 ALA D O 1
ATOM 3160 N N . GLU D 1 38 ? 13.063 33.538 42.393 1.00 11.71 254 GLU D N 1
ATOM 3161 C CA . GLU D 1 38 ? 11.933 32.705 42.130 1.00 12.33 254 GLU D CA 1
ATOM 3162 C C . GLU D 1 38 ? 10.904 32.735 43.224 1.00 14.56 254 GLU D C 1
ATOM 3163 O O . GLU D 1 38 ? 9.696 32.926 42.942 1.00 13.70 254 GLU D O 1
ATOM 3169 N N . LYS D 1 39 ? 11.342 32.544 44.466 1.00 12.75 255 LYS D N 1
ATOM 3170 C CA . LYS D 1 39 ? 10.413 32.613 45.576 1.00 13.03 255 LYS D CA 1
ATOM 3171 C C . LYS D 1 39 ? 9.835 34.034 45.733 1.00 13.59 255 LYS D C 1
ATOM 3172 O O . LYS D 1 39 ? 8.654 34.133 46.133 1.00 14.92 255 LYS D O 1
ATOM 3178 N N . LEU D 1 40 ? 10.574 35.104 45.472 1.00 11.36 256 LEU D N 1
ATOM 3179 C CA . LEU D 1 40 ? 10.031 36.520 45.491 1.00 13.63 256 LEU D CA 1
ATOM 3180 C C . LEU D 1 40 ? 8.921 36.696 44.452 1.00 16.34 256 LEU D C 1
ATOM 3181 O O . LEU D 1 40 ? 7.969 37.396 44.707 1.00 16.74 256 LEU D O 1
ATOM 3186 N N . SER D 1 41 ? 8.990 35.979 43.357 1.00 14.58 257 SER D N 1
ATOM 3187 C CA . SER D 1 41 ? 7.948 36.033 42.351 1.00 18.74 257 SER D CA 1
ATOM 3188 C C . SER D 1 41 ? 6.734 35.205 42.771 1.00 17.98 257 SER D C 1
ATOM 3189 O O . SER D 1 41 ? 5.572 35.600 42.517 1.00 20.14 257 SER D O 1
ATOM 3192 N N . GLU D 1 42 ? 6.985 34.039 43.366 1.00 16.32 258 GLU D N 1
ATOM 3193 C CA . GLU D 1 42 ? 5.935 33.138 43.880 1.00 16.57 258 GLU D CA 1
ATOM 3194 C C . GLU D 1 42 ? 5.167 33.711 45.065 1.00 17.83 258 GLU D C 1
ATOM 3195 O O . GLU D 1 42 ? 3.999 33.337 45.297 1.00 19.34 258 GLU D O 1
ATOM 3201 N N . TYR D 1 43 ? 5.827 34.550 45.836 1.00 14.66 259 TYR D N 1
ATOM 3202 C CA . TYR D 1 43 ? 5.226 35.243 47.031 1.00 14.30 259 TYR D CA 1
ATOM 3203 C C . TYR D 1 43 ? 5.334 36.724 46.820 1.00 15.36 259 TYR D C 1
ATOM 3204 O O . TYR D 1 43 ? 6.289 37.330 47.260 1.00 13.04 259 TYR D O 1
ATOM 3213 N N . PRO D 1 44 ? 4.348 37.323 46.090 1.00 16.59 260 PRO D N 1
ATOM 3214 C CA . PRO D 1 44 ? 4.529 38.691 45.651 1.00 18.60 260 PRO D CA 1
ATOM 3215 C C . PRO D 1 44 ? 4.553 39.655 46.783 1.00 17.97 260 PRO D C 1
ATOM 3216 O O . PRO D 1 44 ? 5.069 40.750 46.590 1.00 20.57 260 PRO D O 1
ATOM 3220 N N . ASN D 1 45 ? 4.054 39.286 47.960 1.00 16.69 261 ASN D N 1
ATOM 3221 C CA . ASN D 1 45 ? 4.160 40.179 49.073 1.00 18.34 261 ASN D CA 1
ATOM 3222 C C . ASN D 1 45 ? 5.413 40.031 49.903 1.00 16.73 261 ASN D C 1
ATOM 3223 O O . ASN D 1 45 ? 5.631 40.705 50.912 1.00 18.30 261 ASN D O 1
ATOM 3228 N N . ALA D 1 46 ? 6.245 39.092 49.506 1.00 17.87 262 ALA D N 1
ATOM 3229 C CA . ALA D 1 46 ? 7.466 38.856 50.325 1.00 16.14 262 ALA D CA 1
ATOM 3230 C C . ALA D 1 46 ? 8.474 39.988 50.182 1.00 15.49 262 ALA D C 1
ATOM 3231 O O . ALA D 1 46 ? 8.457 40.760 49.224 1.00 17.27 262 ALA D O 1
ATOM 3233 N N . THR D 1 47 ? 9.259 40.162 51.218 1.00 13.59 263 THR D N 1
ATOM 3234 C CA . THR D 1 47 ? 10.290 41.193 51.185 1.00 15.85 263 THR D CA 1
ATOM 3235 C C . THR D 1 47 ? 11.594 40.575 51.654 1.00 16.88 263 THR D C 1
ATOM 3236 O O . THR D 1 47 ? 11.618 39.533 52.298 1.00 15.04 263 THR D O 1
ATOM 3240 N N . ALA D 1 48 ? 12.712 41.247 51.364 1.00 16.42 264 ALA D N 1
ATOM 3241 C CA . ALA D 1 48 ? 13.979 40.728 51.847 1.00 15.54 264 ALA D CA 1
ATOM 3242 C C . ALA D 1 48 ? 14.669 41.802 52.649 1.00 16.86 264 ALA D C 1
ATOM 3243 O O . ALA D 1 48 ? 14.636 43.020 52.288 1.00 16.57 264 ALA D O 1
ATOM 3245 N N . ARG D 1 49 ? 15.330 41.388 53.716 1.00 15.19 265 ARG D N 1
ATOM 3246 C CA . ARG D 1 49 ? 16.206 42.222 54.505 1.00 16.33 265 ARG D CA 1
ATOM 3247 C C . ARG D 1 49 ? 17.661 41.764 54.278 1.00 13.70 265 ARG D C 1
ATOM 3248 O O . ARG D 1 49 ? 18.028 40.611 54.553 1.00 14.28 265 ARG D O 1
ATOM 3256 N N . ILE D 1 50 ? 18.442 42.605 53.599 1.00 13.10 266 ILE D N 1
ATOM 3257 C CA . ILE D 1 50 ? 19.763 42.182 53.131 1.00 13.26 266 ILE D CA 1
ATOM 3258 C C . ILE D 1 50 ? 20.788 42.916 53.975 1.00 12.22 266 ILE D C 1
ATOM 3259 O O . ILE D 1 50 ? 20.866 44.154 53.980 1.00 14.22 266 ILE D O 1
ATOM 3264 N N . GLU D 1 51 ? 21.607 42.188 54.670 1.00 11.36 267 GLU D N 1
ATOM 3265 C CA . GLU D 1 51 ? 22.482 42.688 55.711 1.00 10.99 267 GLU D CA 1
ATOM 3266 C C . GLU D 1 51 ? 23.919 42.374 55.427 1.00 11.88 267 GLU D C 1
ATOM 3267 O O . GLU D 1 51 ? 24.292 41.168 55.276 1.00 11.59 267 GLU D O 1
ATOM 3273 N N . GLY D 1 52 ? 24.758 43.420 55.326 1.00 9.84 268 GLY D N 1
ATOM 3274 C CA . GLY D 1 52 ? 26.148 43.128 54.969 1.00 10.87 268 GLY D CA 1
ATOM 3275 C C . GLY D 1 52 ? 27.133 43.380 56.076 1.00 12.19 268 GLY D C 1
ATOM 3276 O O . GLY D 1 52 ? 26.835 44.118 57.038 1.00 12.49 268 GLY D O 1
ATOM 3277 N N . HIS D 1 53 ? 28.267 42.688 56.015 1.00 12.34 269 HIS D N 1
ATOM 3278 C CA . HIS D 1 53 ? 29.214 42.629 57.127 1.00 11.40 269 HIS D CA 1
ATOM 3279 C C . HIS D 1 53 ? 30.653 42.544 56.646 1.00 11.27 269 HIS D C 1
ATOM 3280 O O . HIS D 1 53 ? 30.912 42.180 55.490 1.00 11.38 269 HIS D O 1
ATOM 3287 N N . THR D 1 54 ? 31.567 42.911 57.546 1.00 10.02 270 THR D N 1
ATOM 3288 C CA . THR D 1 54 ? 32.993 42.789 57.270 1.00 11.96 270 THR D CA 1
ATOM 3289 C C . THR D 1 54 ? 33.702 41.991 58.340 1.00 13.39 270 THR D C 1
ATOM 3290 O O . THR D 1 54 ? 33.159 41.887 59.460 1.00 12.62 270 THR D O 1
ATOM 3294 N N . ASP D 1 55 ? 34.936 41.506 58.081 1.00 13.92 271 ASP D N 1
ATOM 3295 C CA . ASP D 1 55 ? 35.795 41.128 59.226 1.00 16.24 271 ASP D CA 1
ATOM 3296 C C . ASP D 1 55 ? 36.372 42.434 59.802 1.00 18.44 271 ASP D C 1
ATOM 3297 O O . ASP D 1 55 ? 36.035 43.540 59.287 1.00 18.76 271 ASP D O 1
ATOM 3302 N N . ASN D 1 56 ? 37.150 42.306 60.875 1.00 17.69 272 ASN D N 1
ATOM 3303 C CA . ASN D 1 56 ? 37.520 43.530 61.677 1.00 20.22 272 ASN D CA 1
ATOM 3304 C C . ASN D 1 56 ? 38.876 44.147 61.308 1.00 20.44 272 ASN D C 1
ATOM 3305 O O . ASN D 1 56 ? 39.453 44.921 62.092 1.00 22.70 272 ASN D O 1
ATOM 3310 N N . THR D 1 57 ? 39.361 43.826 60.123 1.00 20.04 273 THR D N 1
ATOM 3311 C CA . THR D 1 57 ? 40.613 44.368 59.653 1.00 22.04 273 THR D CA 1
ATOM 3312 C C . THR D 1 57 ? 40.345 45.611 58.838 1.00 21.99 273 THR D C 1
ATOM 3313 O O . THR D 1 57 ? 39.358 45.707 58.109 1.00 20.76 273 THR D O 1
ATOM 3317 N N . GLY D 1 58 ? 41.251 46.578 58.949 1.00 22.12 274 GLY D N 1
ATOM 3318 C CA . GLY D 1 58 ? 41.167 47.786 58.138 1.00 20.49 274 GLY D CA 1
ATOM 3319 C C . GLY D 1 58 ? 40.444 48.924 58.859 1.00 20.66 274 GLY D C 1
ATOM 3320 O O . GLY D 1 58 ? 39.989 48.785 59.994 1.00 20.64 274 GLY D O 1
ATOM 3321 N N . PRO D 1 59 ? 40.418 50.098 58.225 1.00 23.05 275 PRO D N 1
ATOM 3322 C CA . PRO D 1 59 ? 39.826 51.216 58.965 1.00 23.23 275 PRO D CA 1
ATOM 3323 C C . PRO D 1 59 ? 38.323 51.168 59.051 1.00 22.91 275 PRO D C 1
ATOM 3324 O O . PRO D 1 59 ? 37.652 50.569 58.136 1.00 22.39 275 PRO D O 1
ATOM 3328 N N . ARG D 1 60 ? 37.794 51.700 60.155 1.00 21.49 276 ARG D N 1
ATOM 3329 C CA . ARG D 1 60 ? 36.359 51.711 60.332 1.00 22.18 276 ARG D CA 1
ATOM 3330 C C . ARG D 1 60 ? 35.492 52.194 59.158 1.00 22.01 276 ARG D C 1
ATOM 3331 O O . ARG D 1 60 ? 34.510 51.492 58.740 1.00 21.21 276 ARG D O 1
ATOM 3339 N N . LYS D 1 61 ? 35.749 53.399 58.665 1.00 20.42 277 LYS D N 1
ATOM 3340 C CA . LYS D 1 61 ? 34.816 53.958 57.684 1.00 23.03 277 LYS D CA 1
ATOM 3341 C C . LYS D 1 61 ? 34.764 53.124 56.404 1.00 21.24 277 LYS D C 1
ATOM 3342 O O . LYS D 1 61 ? 33.675 52.901 55.872 1.00 23.57 277 LYS D O 1
ATOM 3348 N N . LEU D 1 62 ? 35.934 52.709 55.942 1.00 20.62 278 LEU D N 1
ATOM 3349 C CA . LEU D 1 62 ? 36.064 51.816 54.778 1.00 20.16 278 LEU D CA 1
ATOM 3350 C C . LEU D 1 62 ? 35.184 50.585 54.988 1.00 18.29 278 LEU D C 1
ATOM 3351 O O . LEU D 1 62 ? 34.447 50.236 54.069 1.00 18.82 278 LEU D O 1
ATOM 3356 N N . ASN D 1 63 ? 35.239 49.984 56.172 1.00 17.16 279 ASN D N 1
ATOM 3357 C CA . ASN D 1 63 ? 34.383 48.796 56.459 1.00 16.20 279 ASN D CA 1
ATOM 3358 C C . ASN D 1 63 ? 32.906 49.081 56.603 1.00 17.08 279 ASN D C 1
ATOM 3359 O O . ASN D 1 63 ? 32.046 48.267 56.186 1.00 16.24 279 ASN D O 1
ATOM 3364 N N . GLU D 1 64 ? 32.530 50.238 57.155 1.00 16.67 280 GLU D N 1
ATOM 3365 C CA . GLU D 1 64 ? 31.141 50.605 57.090 1.00 15.30 280 GLU D CA 1
ATOM 3366 C C . GLU D 1 64 ? 30.709 50.681 55.614 1.00 15.30 280 GLU D C 1
ATOM 3367 O O . GLU D 1 64 ? 29.656 50.098 55.229 1.00 15.32 280 GLU D O 1
ATOM 3373 N N . ARG D 1 65 ? 31.488 51.390 54.742 1.00 15.10 281 ARG D N 1
ATOM 3374 C CA . ARG D 1 65 ? 31.073 51.439 53.340 1.00 14.69 281 ARG D CA 1
ATOM 3375 C C . ARG D 1 65 ? 31.081 50.069 52.670 1.00 13.12 281 ARG D C 1
ATOM 3376 O O . ARG D 1 65 ? 30.157 49.775 51.905 1.00 14.64 281 ARG D O 1
ATOM 3384 N N . LEU D 1 66 ? 32.040 49.268 53.059 1.00 12.44 282 LEU D N 1
ATOM 3385 C CA . LEU D 1 66 ? 32.199 47.908 52.387 1.00 12.59 282 LEU D CA 1
ATOM 3386 C C . LEU D 1 66 ? 31.025 47.004 52.829 1.00 13.07 282 LEU D C 1
ATOM 3387 O O . LEU D 1 66 ? 30.471 46.271 51.955 1.00 12.80 282 LEU D O 1
ATOM 3392 N N . SER D 1 67 ? 30.620 47.059 54.097 1.00 13.24 283 SER D N 1
ATOM 3393 C CA . SER D 1 67 ? 29.461 46.179 54.469 1.00 12.86 283 SER D CA 1
ATOM 3394 C C . SER D 1 67 ? 28.222 46.545 53.711 1.00 12.98 283 SER D C 1
ATOM 3395 O O . SER D 1 67 ? 27.442 45.721 53.257 1.00 10.79 283 SER D O 1
ATOM 3398 N N . LEU D 1 68 ? 27.976 47.864 53.530 1.00 12.52 284 LEU D N 1
ATOM 3399 C CA . LEU D 1 68 ? 26.803 48.274 52.837 1.00 13.28 284 LEU D CA 1
ATOM 3400 C C . LEU D 1 68 ? 26.939 47.993 51.348 1.00 13.13 284 LEU D C 1
ATOM 3401 O O . LEU D 1 68 ? 25.941 47.587 50.709 1.00 12.16 284 LEU D O 1
ATOM 3406 N N . ALA D 1 69 ? 28.164 48.147 50.774 1.00 13.05 285 ALA D N 1
ATOM 3407 C CA . ALA D 1 69 ? 28.366 47.801 49.392 1.00 14.02 285 ALA D CA 1
ATOM 3408 C C . ALA D 1 69 ? 28.077 46.302 49.117 1.00 12.39 285 ALA D C 1
ATOM 3409 O O . ALA D 1 69 ? 27.463 45.998 48.123 1.00 12.19 285 ALA D O 1
ATOM 3411 N N . ARG D 1 70 ? 28.436 45.449 50.084 1.00 12.09 286 ARG D N 1
ATOM 3412 C CA . ARG D 1 70 ? 28.139 43.960 49.958 1.00 11.58 286 ARG D CA 1
ATOM 3413 C C . ARG D 1 70 ? 26.652 43.747 49.912 1.00 12.42 286 ARG D C 1
ATOM 3414 O O . ARG D 1 70 ? 26.145 43.022 49.035 1.00 12.13 286 ARG D O 1
ATOM 3422 N N . ALA D 1 71 ? 25.913 44.394 50.831 1.00 10.83 287 ALA D N 1
ATOM 3423 C CA . ALA D 1 71 ? 24.491 44.226 50.754 1.00 12.19 287 ALA D CA 1
ATOM 3424 C C . ALA D 1 71 ? 23.879 44.774 49.495 1.00 10.99 287 ALA D C 1
ATOM 3425 O O . ALA D 1 71 ? 22.942 44.183 48.913 1.00 12.01 287 ALA D O 1
ATOM 3427 N N . ASN D 1 72 ? 24.344 45.968 49.111 1.00 11.01 288 ASN D N 1
ATOM 3428 C CA . ASN D 1 72 ? 23.830 46.548 47.883 1.00 11.73 288 ASN D CA 1
ATOM 3429 C C . ASN D 1 72 ? 24.203 45.738 46.639 1.00 11.75 288 ASN D C 1
ATOM 3430 O O . ASN D 1 72 ? 23.403 45.803 45.700 1.00 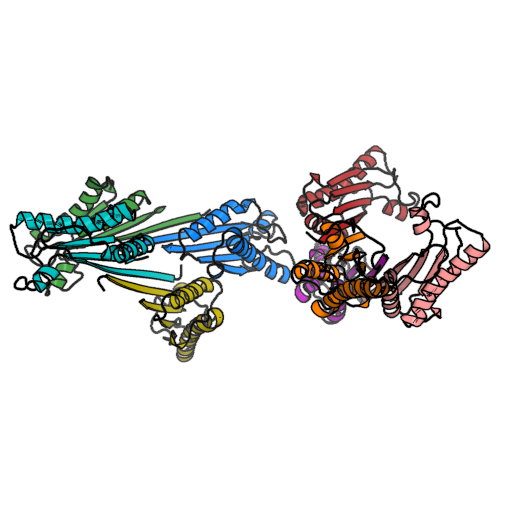14.55 288 ASN D O 1
ATOM 3435 N N . SER D 1 73 ? 25.286 44.962 46.633 1.00 11.77 289 SER D N 1
ATOM 3436 C CA . SER D 1 73 ? 25.588 44.099 45.470 1.00 12.68 289 SER D CA 1
ATOM 3437 C C . SER D 1 73 ? 24.529 43.023 45.344 1.00 13.59 289 SER D C 1
ATOM 3438 O O . SER D 1 73 ? 24.121 42.704 44.222 1.00 15.73 289 SER D O 1
ATOM 3441 N N . VAL D 1 74 ? 24.112 42.439 46.494 1.00 11.84 290 VAL D N 1
ATOM 3442 C CA . VAL D 1 74 ? 23.026 41.467 46.447 1.00 13.37 290 VAL D CA 1
ATOM 3443 C C . VAL D 1 74 ? 21.726 42.068 45.966 1.00 11.76 290 VAL D C 1
ATOM 3444 O O . VAL D 1 74 ? 20.994 41.483 45.102 1.00 11.44 290 VAL D O 1
ATOM 3448 N N . LYS D 1 75 ? 21.365 43.227 46.546 1.00 11.42 291 LYS D N 1
ATOM 3449 C CA . LYS D 1 75 ? 20.186 43.919 46.074 1.00 12.78 291 LYS D CA 1
ATOM 3450 C C . LYS D 1 75 ? 20.220 44.234 44.571 1.00 13.77 291 LYS D C 1
ATOM 3451 O O . LYS D 1 75 ? 19.240 43.948 43.832 1.00 15.22 291 LYS D O 1
ATOM 3457 N N . SER D 1 76 ? 21.350 44.734 44.142 1.00 14.66 292 SER D N 1
ATOM 3458 C CA . SER D 1 76 ? 21.525 45.126 42.751 1.00 17.14 292 SER D CA 1
ATOM 3459 C C . SER D 1 76 ? 21.367 43.904 41.819 1.00 15.92 292 SER D C 1
ATOM 3460 O O . SER D 1 76 ? 20.771 44.031 40.706 1.00 18.22 292 SER D O 1
ATOM 3463 N N . ALA D 1 77 ? 21.925 42.734 42.240 1.00 16.25 293 ALA D N 1
ATOM 3464 C CA . ALA D 1 77 ? 21.750 41.526 41.457 1.00 15.95 293 ALA D CA 1
ATOM 3465 C C . ALA D 1 77 ? 20.270 41.245 41.310 1.00 16.39 293 ALA D C 1
ATOM 3466 O O . ALA D 1 77 ? 19.691 41.050 40.202 1.00 18.06 293 ALA D O 1
ATOM 3468 N N . LEU D 1 78 ? 19.567 41.245 42.440 1.00 16.11 294 LEU D N 1
ATOM 3469 C CA . LEU D 1 78 ? 18.162 40.982 42.322 1.00 14.53 294 LEU D CA 1
ATOM 3470 C C . LEU D 1 78 ? 17.319 41.990 41.499 1.00 18.47 294 LEU D C 1
ATOM 3471 O O . LEU D 1 78 ? 16.382 41.544 40.794 1.00 19.76 294 LEU D O 1
ATOM 3476 N N . VAL D 1 79 ? 17.545 43.272 41.718 1.00 19.16 295 VAL D N 1
ATOM 3477 C CA . VAL D 1 79 ? 16.860 44.344 40.977 1.00 21.40 295 VAL D CA 1
ATOM 3478 C C . VAL D 1 79 ? 17.227 44.267 39.496 1.00 23.06 295 VAL D C 1
ATOM 3479 O O . VAL D 1 79 ? 16.340 44.231 38.611 1.00 23.41 295 VAL D O 1
ATOM 3483 N N . ASN D 1 80 ? 18.524 44.256 39.197 1.00 23.19 296 ASN D N 1
ATOM 3484 C CA . ASN D 1 80 ? 18.951 44.414 37.809 1.00 24.89 296 ASN D CA 1
ATOM 3485 C C . ASN D 1 80 ? 18.958 43.162 37.003 1.00 25.33 296 ASN D C 1
ATOM 3486 O O . ASN D 1 80 ? 18.627 43.225 35.836 1.00 29.14 296 ASN D O 1
ATOM 3491 N N . GLU D 1 81 ? 19.327 42.039 37.577 1.00 25.45 297 GLU D N 1
ATOM 3492 C CA . GLU D 1 81 ? 19.320 40.770 36.798 1.00 26.42 297 GLU D CA 1
ATOM 3493 C C . GLU D 1 81 ? 17.989 40.080 36.844 1.00 28.15 297 GLU D C 1
ATOM 3494 O O . GLU D 1 81 ? 17.602 39.480 35.873 1.00 31.02 297 GLU D O 1
ATOM 3500 N N . TYR D 1 82 ? 17.245 40.175 37.953 1.00 28.32 298 TYR D N 1
ATOM 3501 C CA . TYR D 1 82 ? 15.999 39.396 38.089 1.00 28.36 298 TYR D CA 1
ATOM 3502 C C . TYR D 1 82 ? 14.764 40.284 38.136 1.00 29.54 298 TYR D C 1
ATOM 3503 O O . TYR D 1 82 ? 13.649 39.787 38.371 1.00 32.15 298 TYR D O 1
ATOM 3512 N N . ASN D 1 83 ? 14.935 41.596 37.959 1.00 30.76 299 ASN D N 1
ATOM 3513 C CA . ASN D 1 83 ? 13.835 42.578 37.872 1.00 31.44 299 ASN D CA 1
ATOM 3514 C C . ASN D 1 83 ? 12.946 42.613 39.119 1.00 31.36 299 ASN D C 1
ATOM 3515 O O . ASN D 1 83 ? 11.745 42.927 39.053 1.00 30.27 299 ASN D O 1
ATOM 3520 N N . VAL D 1 84 ? 13.537 42.332 40.295 1.00 27.26 300 VAL D N 1
ATOM 3521 C CA . VAL D 1 84 ? 12.786 42.485 41.526 1.00 25.30 300 VAL D CA 1
ATOM 3522 C C . VAL D 1 84 ? 12.601 43.959 41.791 1.00 25.16 300 VAL D C 1
ATOM 3523 O O . VAL D 1 84 ? 13.539 44.752 41.649 1.00 24.75 300 VAL D O 1
ATOM 3527 N N . ASP D 1 85 ? 11.373 44.363 42.160 1.00 23.86 301 ASP D N 1
ATOM 3528 C CA . ASP D 1 85 ? 11.099 45.692 42.639 1.00 24.74 301 ASP D CA 1
ATOM 3529 C C . ASP D 1 85 ? 12.010 46.091 43.824 1.00 24.84 301 ASP D C 1
ATOM 3530 O O . ASP D 1 85 ? 12.023 45.438 44.866 1.00 22.69 301 ASP D O 1
ATOM 3535 N N . ALA D 1 86 ? 12.774 47.171 43.676 1.00 24.42 302 ALA D N 1
ATOM 3536 C CA . ALA D 1 86 ? 13.715 47.584 44.672 1.00 22.75 302 ALA D CA 1
ATOM 3537 C C . ALA D 1 86 ? 13.047 47.952 45.977 1.00 22.97 302 ALA D C 1
ATOM 3538 O O . ALA D 1 86 ? 13.689 47.817 47.043 1.00 20.97 302 ALA D O 1
ATOM 3540 N N . SER D 1 87 ? 11.752 48.372 45.934 1.00 21.39 303 SER D N 1
ATOM 3541 C CA . SER D 1 87 ? 11.069 48.709 47.171 1.00 23.56 303 SER D CA 1
ATOM 3542 C C . SER D 1 87 ? 10.842 47.498 48.102 1.00 21.15 303 SER D C 1
ATOM 3543 O O . SER D 1 87 ? 10.693 47.700 49.336 1.00 22.48 303 SER D O 1
ATOM 3546 N N . ARG D 1 88 ? 10.956 46.277 47.561 1.00 19.91 304 ARG D N 1
ATOM 3547 C CA . ARG D 1 88 ? 10.812 45.039 48.409 1.00 17.92 304 ARG D CA 1
ATOM 3548 C C . ARG D 1 88 ? 12.093 44.633 49.153 1.00 16.72 304 ARG D C 1
ATOM 3549 O O . ARG D 1 88 ? 12.114 43.665 49.901 1.00 16.69 304 ARG D O 1
ATOM 3557 N N . LEU D 1 89 ? 13.190 45.358 48.918 1.00 14.81 305 LEU D N 1
ATOM 3558 C CA . LEU D 1 89 ? 14.475 44.863 49.408 1.00 16.25 305 LEU D CA 1
ATOM 3559 C C . LEU D 1 89 ? 15.129 45.949 50.166 1.00 16.59 305 LEU D C 1
ATOM 3560 O O . LEU D 1 89 ? 15.384 47.052 49.634 1.00 20.20 305 LEU D O 1
ATOM 3565 N N . SER D 1 90 ? 15.415 45.664 51.400 1.00 15.70 306 SER D N 1
ATOM 3566 C CA . SER D 1 90 ? 16.103 46.635 52.211 1.00 16.78 306 SER D CA 1
ATOM 3567 C C . SER D 1 90 ? 17.587 46.235 52.309 1.00 16.78 306 SER D C 1
ATOM 3568 O O . SER D 1 90 ? 17.905 45.040 52.256 1.00 16.44 306 SER D O 1
ATOM 3571 N N . THR D 1 91 ? 18.500 47.209 52.487 1.00 14.47 307 THR D N 1
ATOM 3572 C CA . THR D 1 91 ? 19.888 46.894 52.747 1.00 12.43 307 THR D CA 1
ATOM 3573 C C . THR D 1 91 ? 20.500 47.685 53.885 1.00 13.76 307 THR D C 1
ATOM 3574 O O . THR D 1 91 ? 20.083 48.855 54.170 1.00 11.97 307 THR D O 1
ATOM 3578 N N . GLN D 1 92 ? 21.446 47.072 54.566 1.00 12.15 308 GLN D N 1
ATOM 3579 C CA . GLN D 1 92 ? 22.032 47.701 55.709 1.00 12.73 308 GLN D CA 1
ATOM 3580 C C . GLN D 1 92 ? 23.405 47.109 55.869 1.00 12.88 308 GLN D C 1
ATOM 3581 O O . GLN D 1 92 ? 23.553 45.876 55.705 1.00 13.41 308 GLN D O 1
ATOM 3587 N N . GLY D 1 93 ? 24.396 47.904 56.237 1.00 12.72 309 GLY D N 1
ATOM 3588 C CA . GLY D 1 93 ? 25.682 47.430 56.566 1.00 14.06 309 GLY D CA 1
ATOM 3589 C C . GLY D 1 93 ? 26.019 47.558 58.019 1.00 14.01 309 GLY D C 1
ATOM 3590 O O . GLY D 1 93 ? 25.599 48.552 58.671 1.00 18.25 309 GLY D O 1
ATOM 3591 N N . PHE D 1 94 ? 26.718 46.600 58.562 1.00 14.27 310 PHE D N 1
ATOM 3592 C CA . PHE D 1 94 ? 27.036 46.581 60.020 1.00 15.14 310 PHE D CA 1
ATOM 3593 C C . PHE D 1 94 ? 28.507 46.614 60.265 1.00 16.78 310 PHE D C 1
ATOM 3594 O O . PHE D 1 94 ? 28.940 46.387 61.395 1.00 15.61 310 PHE D O 1
ATOM 3602 N N . ALA D 1 95 ? 29.319 46.929 59.237 1.00 14.56 311 ALA D N 1
ATOM 3603 C CA . ALA D 1 95 ? 30.761 46.808 59.427 1.00 15.65 311 ALA D CA 1
ATOM 3604 C C . ALA D 1 95 ? 31.147 45.550 60.098 1.00 16.64 311 ALA D C 1
ATOM 3605 O O . ALA D 1 95 ? 30.639 44.505 59.713 1.00 15.55 311 ALA D O 1
ATOM 3607 N N . TRP D 1 96 ? 32.012 45.603 61.120 1.00 16.49 312 TRP D N 1
ATOM 3608 C CA . TRP D 1 96 ? 32.440 44.416 61.854 1.00 18.45 312 TRP D CA 1
ATOM 3609 C C . TRP D 1 96 ? 31.690 44.169 63.189 1.00 18.64 312 TRP D C 1
ATOM 3610 O O . TRP D 1 96 ? 32.201 43.437 64.045 1.00 19.61 312 TRP D O 1
ATOM 3621 N N . ASP D 1 97 ? 30.551 44.837 63.373 1.00 18.81 313 ASP D N 1
ATOM 3622 C CA . ASP D 1 97 ? 29.842 44.841 64.673 1.00 20.77 313 ASP D CA 1
ATOM 3623 C C . ASP D 1 97 ? 29.111 43.558 64.995 1.00 22.90 313 ASP D C 1
ATOM 3624 O O . ASP D 1 97 ? 28.669 43.362 66.152 1.00 21.88 313 ASP D O 1
ATOM 3629 N N . GLN D 1 98 ? 28.871 42.712 63.978 1.00 20.30 314 GLN D N 1
ATOM 3630 C CA . GLN D 1 98 ? 28.133 41.455 64.227 1.00 21.70 314 GLN D CA 1
ATOM 3631 C C . GLN D 1 98 ? 28.905 40.260 63.681 1.00 20.86 314 GLN D C 1
ATOM 3632 O O . GLN D 1 98 ? 28.440 39.631 62.726 1.00 20.65 314 GLN D O 1
ATOM 3638 N N . PRO D 1 99 ? 30.048 39.936 64.303 1.00 19.38 315 PRO D N 1
ATOM 3639 C CA . PRO D 1 99 ? 30.769 38.737 63.943 1.00 19.99 315 PRO D CA 1
ATOM 3640 C C . PRO D 1 99 ? 29.963 37.466 64.163 1.00 20.49 315 PRO D C 1
ATOM 3641 O O . PRO D 1 99 ? 29.176 37.414 65.103 1.00 21.49 315 PRO D O 1
ATOM 3645 N N . ILE D 1 100 ? 30.081 36.496 63.251 1.00 20.44 316 ILE D N 1
ATOM 3646 C CA . ILE D 1 100 ? 29.565 35.109 63.504 1.00 19.90 316 ILE D CA 1
ATOM 3647 C C . ILE D 1 100 ? 30.716 34.138 63.792 1.00 21.35 316 ILE D C 1
ATOM 3648 O O . ILE D 1 100 ? 30.488 32.977 64.170 1.00 22.42 316 ILE D O 1
ATOM 3653 N N . ALA D 1 101 ? 31.935 34.596 63.635 1.00 21.88 317 ALA D N 1
ATOM 3654 C CA . ALA D 1 101 ? 33.103 33.801 63.895 1.00 22.54 317 ALA D CA 1
ATOM 3655 C C . ALA D 1 101 ? 34.276 34.608 64.420 1.00 23.35 317 ALA D C 1
ATOM 3656 O O . ALA D 1 101 ? 34.253 35.872 64.451 1.00 22.19 317 ALA D O 1
ATOM 3658 N N . ASP D 1 102 ? 35.336 33.904 64.795 1.00 24.92 318 ASP D N 1
ATOM 3659 C CA . ASP D 1 102 ? 36.475 34.511 65.460 1.00 26.30 318 ASP D CA 1
ATOM 3660 C C . ASP D 1 102 ? 37.331 35.290 64.505 1.00 25.85 318 ASP D C 1
ATOM 3661 O O . ASP D 1 102 ? 37.937 34.733 63.603 1.00 25.39 318 ASP D O 1
ATOM 3666 N N . ASN D 1 103 ? 37.423 36.609 64.691 1.00 26.30 319 ASN D N 1
ATOM 3667 C CA . ASN D 1 103 ? 38.216 37.423 63.784 1.00 26.59 319 ASN D CA 1
ATOM 3668 C C . ASN D 1 103 ? 39.703 37.170 63.925 1.00 28.80 319 ASN D C 1
ATOM 3669 O O . ASN D 1 103 ? 40.499 37.648 63.105 1.00 25.92 319 ASN D O 1
ATOM 3674 N N . LYS D 1 104 ? 40.086 36.396 64.951 1.00 31.03 320 LYS D N 1
ATOM 3675 C CA . LYS D 1 104 ? 41.519 36.101 65.134 1.00 33.13 320 LYS D CA 1
ATOM 3676 C C . LYS D 1 104 ? 42.004 34.968 64.212 1.00 33.28 320 LYS D C 1
ATOM 3677 O O . LYS D 1 104 ? 43.207 34.771 64.108 1.00 34.82 320 LYS D O 1
ATOM 3683 N N . THR D 1 105 ? 41.093 34.242 63.544 1.00 31.89 321 THR D N 1
ATOM 3684 C CA . THR D 1 105 ? 41.527 33.211 62.603 1.00 30.68 321 THR D CA 1
ATOM 3685 C C . THR D 1 105 ? 41.264 33.614 61.135 1.00 29.95 321 THR D C 1
ATOM 3686 O O . THR D 1 105 ? 40.311 34.349 60.847 1.00 26.92 321 THR D O 1
ATOM 3690 N N . LYS D 1 106 ? 42.051 33.075 60.209 1.00 29.14 322 LYS D N 1
ATOM 3691 C CA . LYS D 1 106 ? 41.744 33.232 58.793 1.00 29.51 322 LYS D CA 1
ATOM 3692 C C . LYS D 1 106 ? 40.296 32.761 58.407 1.00 27.32 322 LYS D C 1
ATOM 3693 O O . LYS D 1 106 ? 39.589 33.511 57.703 1.00 26.73 322 LYS D O 1
ATOM 3699 N N . GLU D 1 107 ? 39.828 31.553 58.829 1.00 25.14 323 GLU D N 1
ATOM 3700 C CA . GLU D 1 107 ? 38.499 31.076 58.336 1.00 23.35 323 GLU D CA 1
ATOM 3701 C C . GLU D 1 107 ? 37.426 31.823 59.126 1.00 21.49 323 GLU D C 1
ATOM 3702 O O . GLU D 1 107 ? 36.324 31.957 58.650 1.00 21.51 323 GLU D O 1
ATOM 3708 N N . GLY D 1 108 ? 37.767 32.294 60.320 1.00 22.92 324 GLY D N 1
ATOM 3709 C CA . GLY D 1 108 ? 36.757 33.106 61.129 1.00 20.03 324 GLY D CA 1
ATOM 3710 C C . GLY D 1 108 ? 36.491 34.438 60.386 1.00 19.46 324 GLY D C 1
ATOM 3711 O O . GLY D 1 108 ? 35.314 34.821 60.076 1.00 19.03 324 GLY D O 1
ATOM 3712 N N . ARG D 1 109 ? 37.573 35.086 59.982 1.00 19.85 325 ARG D N 1
ATOM 3713 C CA . ARG D 1 109 ? 37.467 36.352 59.223 1.00 18.73 325 ARG D CA 1
ATOM 3714 C C . ARG D 1 109 ? 36.700 36.110 57.943 1.00 18.36 325 ARG D C 1
ATOM 3715 O O . ARG D 1 109 ? 35.833 36.923 57.523 1.00 17.47 325 ARG D O 1
ATOM 3723 N N . ALA D 1 110 ? 36.994 34.981 57.277 1.00 18.34 326 ALA D N 1
ATOM 3724 C CA . ALA D 1 110 ? 36.305 34.670 56.062 1.00 16.75 326 ALA D CA 1
ATOM 3725 C C . ALA D 1 110 ? 34.767 34.492 56.245 1.00 17.23 326 ALA D C 1
ATOM 3726 O O . ALA D 1 110 ? 33.962 34.969 55.456 1.00 16.18 326 ALA D O 1
ATOM 3728 N N . MET D 1 111 ? 34.381 33.858 57.354 1.00 16.83 327 MET D N 1
ATOM 3729 C CA . MET D 1 111 ? 32.975 33.683 57.617 1.00 18.57 327 MET D CA 1
ATOM 3730 C C . MET D 1 111 ? 32.299 35.005 57.923 1.00 16.03 327 MET D C 1
ATOM 3731 O O . MET D 1 111 ? 31.155 35.177 57.602 1.00 15.36 327 MET D O 1
ATOM 3736 N N . ASN D 1 112 ? 33.077 35.967 58.471 1.00 15.17 328 ASN D N 1
ATOM 3737 C CA . ASN D 1 112 ? 32.554 37.343 58.762 1.00 14.59 328 ASN D CA 1
ATOM 3738 C C . ASN D 1 112 ? 32.352 38.258 57.547 1.00 15.04 328 ASN D C 1
ATOM 3739 O O . ASN D 1 112 ? 31.501 39.172 57.604 1.00 15.92 328 ASN D O 1
ATOM 3744 N N . ARG D 1 113 ? 33.060 37.987 56.457 1.00 14.34 329 ARG D N 1
ATOM 3745 C CA . ARG D 1 113 ? 32.953 38.836 55.250 1.00 13.00 329 ARG D CA 1
ATOM 3746 C C . ARG D 1 113 ? 31.720 38.313 54.476 1.00 11.81 329 ARG D C 1
ATOM 3747 O O . ARG D 1 113 ? 31.846 37.448 53.622 1.00 12.92 329 ARG D O 1
ATOM 3755 N N . ARG D 1 114 ? 30.521 38.750 54.847 1.00 12.41 330 ARG D N 1
ATOM 3756 C CA . ARG D 1 114 ? 29.309 38.098 54.325 1.00 11.62 330 ARG D CA 1
ATOM 3757 C C . ARG D 1 114 ? 28.131 39.061 54.129 1.00 12.36 330 ARG D C 1
ATOM 3758 O O . ARG D 1 114 ? 28.121 40.181 54.659 1.00 13.78 330 ARG D O 1
ATOM 3766 N N . VAL D 1 115 ? 27.151 38.613 53.389 1.00 10.17 331 VAL D N 1
ATOM 3767 C CA . VAL D 1 115 ? 25.795 39.147 53.378 1.00 10.64 331 VAL D CA 1
ATOM 3768 C C . VAL D 1 115 ? 24.897 38.016 53.857 1.00 11.94 331 VAL D C 1
ATOM 3769 O O . VAL D 1 115 ? 25.039 36.881 53.406 1.00 13.87 331 VAL D O 1
ATOM 3773 N N . PHE D 1 116 ? 24.026 38.314 54.825 1.00 12.07 332 PHE D N 1
ATOM 3774 C CA . PHE D 1 116 ? 22.912 37.411 55.136 1.00 12.80 332 PHE D CA 1
ATOM 3775 C C . PHE D 1 116 ? 21.634 38.113 54.685 1.00 11.42 332 PHE D C 1
ATOM 3776 O O . PHE D 1 116 ? 21.412 39.283 55.029 1.00 12.73 332 PHE D O 1
ATOM 3784 N N . ALA D 1 117 ? 20.853 37.446 53.892 1.00 11.71 333 ALA D N 1
ATOM 3785 C CA . ALA D 1 117 ? 19.593 37.957 53.386 1.00 11.99 333 ALA D CA 1
ATOM 3786 C C . ALA D 1 117 ? 18.472 37.110 53.968 1.00 14.56 333 ALA D C 1
ATOM 3787 O O . ALA D 1 117 ? 18.539 35.891 53.888 1.00 13.97 333 ALA D O 1
ATOM 3789 N N . THR D 1 118 ? 17.470 37.786 54.557 1.00 11.70 334 THR D N 1
ATOM 3790 C CA . THR D 1 118 ? 16.326 37.052 55.125 1.00 12.16 334 THR D CA 1
ATOM 3791 C C . THR D 1 118 ? 15.122 37.453 54.325 1.00 12.26 334 THR D C 1
ATOM 3792 O O . THR D 1 118 ? 14.860 38.640 54.162 1.00 13.10 334 THR D O 1
ATOM 3796 N N . ILE D 1 119 ? 14.433 36.481 53.786 1.00 9.69 335 ILE D N 1
ATOM 3797 C CA . ILE D 1 119 ? 13.288 36.702 52.943 1.00 14.31 335 ILE D CA 1
ATOM 3798 C C . ILE D 1 119 ? 12.090 36.153 53.685 1.00 13.66 335 ILE D C 1
ATOM 3799 O O . ILE D 1 119 ? 12.145 35.033 54.196 1.00 14.06 335 ILE D O 1
ATOM 3804 N N . THR D 1 120 ? 11.069 36.972 53.860 1.00 14.95 336 THR D N 1
ATOM 3805 C CA . THR D 1 120 ? 9.855 36.500 54.580 1.00 15.35 336 THR D CA 1
ATOM 3806 C C . THR D 1 120 ? 8.680 36.952 53.795 1.00 14.68 336 THR D C 1
ATOM 3807 O O . THR D 1 120 ? 8.655 38.015 53.164 1.00 14.46 336 THR D O 1
ATOM 3811 N N . GLY D 1 121 ? 7.650 36.132 53.787 1.00 15.31 337 GLY D N 1
ATOM 3812 C CA . GLY D 1 121 ? 6.411 36.546 53.170 1.00 17.69 337 GLY D CA 1
ATOM 3813 C C . GLY D 1 121 ? 5.341 35.501 53.368 1.00 15.87 337 GLY D C 1
ATOM 3814 O O . GLY D 1 121 ? 5.579 34.456 53.928 1.00 15.07 337 GLY D O 1
ATOM 3815 N N . SER D 1 122 ? 4.162 35.766 52.842 1.00 16.59 338 SER D N 1
ATOM 3816 C CA . SER D 1 122 ? 3.115 34.743 52.932 1.00 17.42 338 SER D CA 1
ATOM 3817 C C . SER D 1 122 ? 2.199 34.909 51.753 1.00 14.99 338 SER D C 1
ATOM 3818 O O . SER D 1 122 ? 2.145 35.969 51.109 1.00 18.43 338 SER D O 1
ATOM 3821 N N . ARG D 1 123 ? 1.457 33.868 51.442 1.00 15.09 339 ARG D N 1
ATOM 3822 C CA . ARG D 1 123 ? 0.465 33.999 50.338 1.00 15.34 339 ARG D CA 1
ATOM 3823 C C . ARG D 1 123 ? -0.772 33.183 50.814 1.00 19.10 339 ARG D C 1
ATOM 3824 O O . ARG D 1 123 ? -1.843 33.308 50.134 1.00 18.96 339 ARG D O 1
ATOM 3833 N N . MET E 1 4 ? 6.280 18.773 63.663 1.00 19.90 220 MET E N 1
ATOM 3834 C CA . MET E 1 4 ? 7.444 17.862 63.206 1.00 19.63 220 MET E CA 1
ATOM 3835 C C . MET E 1 4 ? 8.402 18.648 62.302 1.00 19.52 220 MET E C 1
ATOM 3836 O O . MET E 1 4 ? 7.948 19.433 61.458 1.00 21.10 220 MET E O 1
ATOM 3841 N N . GLU E 1 5 ? 9.720 18.505 62.536 1.00 19.42 221 GLU E N 1
ATOM 3842 C CA . GLU E 1 5 ? 10.739 19.093 61.688 1.00 20.05 221 GLU E CA 1
ATOM 3843 C C . GLU E 1 5 ? 11.399 17.900 61.009 1.00 17.93 221 GLU E C 1
ATOM 3844 O O . GLU E 1 5 ? 11.708 16.859 61.667 1.00 18.15 221 GLU E O 1
ATOM 3850 N N . LEU E 1 6 ? 11.526 17.969 59.682 1.00 14.53 222 LEU E N 1
ATOM 3851 C CA . LEU E 1 6 ? 12.183 16.895 59.032 1.00 12.23 222 LEU E CA 1
ATOM 3852 C C . LEU E 1 6 ? 13.083 17.494 57.912 1.00 13.02 222 LEU E C 1
ATOM 3853 O O . LEU E 1 6 ? 12.606 18.304 57.104 1.00 14.27 222 LEU E O 1
ATOM 3858 N N . THR E 1 7 ? 14.344 17.142 57.913 1.00 12.44 223 THR E N 1
ATOM 3859 C CA . THR E 1 7 ? 15.172 17.650 56.794 1.00 15.22 223 THR E CA 1
ATOM 3860 C C . THR E 1 7 ? 16.060 16.518 56.345 1.00 13.46 223 THR E C 1
ATOM 3861 O O . THR E 1 7 ? 16.459 15.619 57.094 1.00 12.47 223 THR E O 1
ATOM 3865 N N . GLU E 1 8 ? 16.324 16.448 55.046 1.00 9.79 224 GLU E N 1
ATOM 3866 C CA . GLU E 1 8 ? 17.305 15.508 54.527 1.00 9.65 224 GLU E CA 1
ATOM 3867 C C . GLU E 1 8 ? 18.243 16.360 53.689 1.00 10.28 224 GLU E C 1
ATOM 3868 O O . GLU E 1 8 ? 17.773 17.190 52.900 1.00 11.69 224 GLU E O 1
ATOM 3874 N N . ASP E 1 9 ? 19.535 16.161 53.951 1.00 9.08 225 ASP E N 1
ATOM 3875 C CA . ASP E 1 9 ? 20.530 17.015 53.283 1.00 11.23 225 ASP E CA 1
ATOM 3876 C C . ASP E 1 9 ? 21.287 16.158 52.292 1.00 10.28 225 ASP E C 1
ATOM 3877 O O . ASP E 1 9 ? 21.873 15.161 52.677 1.00 10.08 225 ASP E O 1
ATOM 3882 N N . LEU E 1 10 ? 21.444 16.664 51.055 1.00 8.52 226 LEU E N 1
ATOM 3883 C CA . LEU E 1 10 ? 22.185 15.942 50.020 1.00 8.86 226 LEU E CA 1
ATOM 3884 C C . LEU E 1 10 ? 23.570 16.629 49.895 1.00 8.94 226 LEU E C 1
ATOM 3885 O O . LEU E 1 10 ? 23.673 17.830 49.829 1.00 11.55 226 LEU E O 1
ATOM 3890 N N . ASN E 1 11 ? 24.575 15.760 49.796 1.00 11.02 227 ASN E N 1
ATOM 3891 C CA . ASN E 1 11 ? 25.927 16.226 49.391 1.00 12.87 227 ASN E CA 1
ATOM 3892 C C . ASN E 1 11 ? 26.426 15.236 48.364 1.00 11.90 227 ASN E C 1
ATOM 3893 O O . ASN E 1 11 ? 26.514 14.030 48.635 1.00 13.68 227 ASN E O 1
ATOM 3898 N N . MET E 1 12 ? 26.778 15.746 47.165 1.00 11.16 228 MET E N 1
ATOM 3899 C CA . MET E 1 12 ? 27.311 14.892 46.145 1.00 7.99 228 MET E CA 1
ATOM 3900 C C . MET E 1 12 ? 28.487 15.589 45.465 1.00 5.68 228 MET E C 1
ATOM 3901 O O . MET E 1 12 ? 28.490 16.826 45.323 1.00 8.94 228 MET E O 1
ATOM 3906 N N . GLU E 1 13 ? 29.472 14.728 45.109 1.00 7.27 229 GLU E N 1
ATOM 3907 C CA . GLU E 1 13 ? 30.661 15.242 44.384 1.00 8.23 229 GLU E CA 1
ATOM 3908 C C . GLU E 1 13 ? 30.834 14.416 43.148 1.00 9.47 229 GLU E C 1
ATOM 3909 O O . GLU E 1 13 ? 30.916 13.163 43.203 1.00 13.25 229 GLU E O 1
ATOM 3915 N N . LEU E 1 14 ? 30.973 15.137 42.024 1.00 7.94 230 LEU E N 1
ATOM 3916 C CA . LEU E 1 14 ? 31.131 14.457 40.761 1.00 7.73 230 LEU E CA 1
ATOM 3917 C C . LEU E 1 14 ? 32.489 14.916 40.224 1.00 6.66 230 LEU E C 1
ATOM 3918 O O . LEU E 1 14 ? 32.879 16.071 40.377 1.00 8.13 230 LEU E O 1
ATOM 3923 N N . ARG E 1 15 ? 33.221 13.953 39.648 1.00 7.10 231 ARG E N 1
ATOM 3924 C CA . ARG E 1 15 ? 34.491 14.321 38.984 1.00 7.92 231 ARG E CA 1
ATOM 3925 C C . ARG E 1 15 ? 34.503 13.769 37.544 1.00 8.99 231 ARG E C 1
ATOM 3926 O O . ARG E 1 15 ? 34.191 12.593 37.309 1.00 11.75 231 ARG E O 1
ATOM 3934 N N . VAL E 1 16 ? 34.790 14.678 36.611 1.00 8.14 232 VAL E N 1
ATOM 3935 C CA . VAL E 1 16 ? 34.853 14.274 35.170 1.00 9.74 232 VAL E CA 1
ATOM 3936 C C . VAL E 1 16 ? 36.243 14.683 34.692 1.00 7.75 232 VAL E C 1
ATOM 3937 O O . VAL E 1 16 ? 36.737 15.752 35.021 1.00 8.94 232 VAL E O 1
ATOM 3941 N N . PHE E 1 17 ? 36.911 13.766 33.977 1.00 9.49 233 PHE E N 1
ATOM 3942 C CA . PHE E 1 17 ? 38.243 14.077 33.394 1.00 8.97 233 PHE E CA 1
ATOM 3943 C C . PHE E 1 17 ? 38.219 14.106 31.863 1.00 9.87 233 PHE E C 1
ATOM 3944 O O . PHE E 1 17 ? 37.373 13.410 31.238 1.00 13.86 233 PHE E O 1
ATOM 3952 N N . PHE E 1 18 ? 39.137 14.936 31.361 1.00 10.83 234 PHE E N 1
ATOM 3953 C CA . PHE E 1 18 ? 39.159 15.310 29.936 1.00 11.49 234 PHE E CA 1
ATOM 3954 C C . PHE E 1 18 ? 40.465 14.957 29.253 1.00 13.59 234 PHE E C 1
ATOM 3955 O O . PHE E 1 18 ? 41.510 15.037 29.843 1.00 12.63 234 PHE E O 1
ATOM 3963 N N . ASP E 1 19 ? 40.316 14.740 27.960 1.00 15.18 235 ASP E N 1
ATOM 3964 C CA . ASP E 1 19 ? 41.528 14.711 27.120 1.00 18.19 235 ASP E CA 1
ATOM 3965 C C . ASP E 1 19 ? 42.121 16.076 26.805 1.00 17.39 235 ASP E C 1
ATOM 3966 O O . ASP E 1 19 ? 41.497 17.160 26.876 1.00 14.41 235 ASP E O 1
ATOM 3971 N N . THR E 1 20 ? 43.399 16.076 26.353 1.00 15.24 236 THR E N 1
ATOM 3972 C CA . THR E 1 20 ? 44.124 17.339 26.218 1.00 16.31 236 THR E CA 1
ATOM 3973 C C . THR E 1 20 ? 43.419 18.176 25.155 1.00 16.15 236 THR E C 1
ATOM 3974 O O . THR E 1 20 ? 42.989 17.589 24.086 1.00 18.52 236 THR E O 1
ATOM 3978 N N . ASN E 1 21 ? 43.202 19.452 25.480 1.00 15.60 237 ASN E N 1
ATOM 3979 C CA . ASN E 1 21 ? 42.462 20.388 24.647 1.00 18.62 237 ASN E CA 1
ATOM 3980 C C . ASN E 1 21 ? 41.038 20.067 24.279 1.00 18.18 237 ASN E C 1
ATOM 3981 O O . ASN E 1 21 ? 40.506 20.738 23.337 1.00 18.21 237 ASN E O 1
ATOM 3986 N N . LYS E 1 22 ? 40.384 19.120 24.958 1.00 17.23 238 LYS E N 1
ATOM 3987 C CA . LYS E 1 22 ? 39.022 18.684 24.642 1.00 16.00 238 LYS E CA 1
ATOM 3988 C C . LYS E 1 22 ? 38.086 19.023 25.856 1.00 16.39 238 LYS E C 1
ATOM 3989 O O . LYS E 1 22 ? 38.529 18.972 27.022 1.00 13.43 238 LYS E O 1
ATOM 3995 N N . SER E 1 23 ? 36.841 19.311 25.524 1.00 15.24 239 SER E N 1
ATOM 3996 C CA . SER E 1 23 ? 35.823 19.654 26.571 1.00 14.71 239 SER E CA 1
ATOM 3997 C C . SER E 1 23 ? 34.635 18.728 26.433 1.00 15.54 239 SER E C 1
ATOM 3998 O O . SER E 1 23 ? 33.603 18.896 27.105 1.00 15.59 239 SER E O 1
ATOM 4001 N N . ASN E 1 24 ? 34.752 17.659 25.634 1.00 17.38 240 ASN E N 1
ATOM 4002 C CA . ASN E 1 24 ? 33.661 16.646 25.525 1.00 17.96 240 ASN E CA 1
ATOM 4003 C C . ASN E 1 24 ? 33.708 15.694 26.721 1.00 17.41 240 ASN E C 1
ATOM 4004 O O . ASN E 1 24 ? 34.784 15.389 27.262 1.00 18.28 240 ASN E O 1
ATOM 4009 N N . ILE E 1 25 ? 32.533 15.243 27.113 1.00 17.00 241 ILE E N 1
ATOM 4010 C CA . ILE E 1 25 ? 32.354 14.312 28.228 1.00 15.05 241 ILE E CA 1
ATOM 4011 C C . ILE E 1 25 ? 32.412 12.889 27.689 1.00 14.72 241 ILE E C 1
ATOM 4012 O O . ILE E 1 25 ? 31.518 12.441 26.913 1.00 13.79 241 ILE E O 1
ATOM 4017 N N . LYS E 1 26 ? 33.402 12.141 28.119 1.00 14.24 242 LYS E N 1
ATOM 4018 C CA . LYS E 1 26 ? 33.373 10.729 27.734 1.00 15.35 242 LYS E CA 1
ATOM 4019 C C . LYS E 1 26 ? 32.183 9.974 28.199 1.00 16.07 242 LYS E C 1
ATOM 4020 O O . LYS E 1 26 ? 31.651 10.155 29.278 1.00 13.55 242 LYS E O 1
ATOM 4026 N N . ASP E 1 27 ? 31.741 8.989 27.400 1.00 15.50 243 ASP E N 1
ATOM 4027 C CA . ASP E 1 27 ? 30.506 8.269 27.749 1.00 15.71 243 ASP E CA 1
ATOM 4028 C C . ASP E 1 27 ? 30.605 7.437 29.056 1.00 15.05 243 ASP E C 1
ATOM 4029 O O . ASP E 1 27 ? 29.533 7.118 29.627 1.00 15.29 243 ASP E O 1
ATOM 4034 N N . GLN E 1 28 ? 31.838 7.062 29.498 1.00 16.42 244 GLN E N 1
ATOM 4035 C CA . GLN E 1 28 ? 31.988 6.374 30.768 1.00 16.96 244 GLN E CA 1
ATOM 4036 C C . GLN E 1 28 ? 31.392 7.188 31.910 1.00 15.30 244 GLN E C 1
ATOM 4037 O O . GLN E 1 28 ? 31.054 6.582 32.962 1.00 17.13 244 GLN E O 1
ATOM 4043 N N . TYR E 1 29 ? 31.257 8.502 31.705 1.00 12.71 245 TYR E N 1
ATOM 4044 C CA . TYR E 1 29 ? 30.725 9.396 32.811 1.00 15.00 245 TYR E CA 1
ATOM 4045 C C . TYR E 1 29 ? 29.234 9.527 32.775 1.00 16.14 245 TYR E C 1
ATOM 4046 O O . TYR E 1 29 ? 28.558 10.137 33.705 1.00 14.63 245 TYR E O 1
ATOM 4055 N N . LYS E 1 30 ? 28.625 8.944 31.746 1.00 13.23 246 LYS E N 1
ATOM 4056 C CA . LYS E 1 30 ? 27.183 9.087 31.681 1.00 13.84 246 LYS E CA 1
ATOM 4057 C C . LYS E 1 30 ? 26.386 8.526 32.868 1.00 13.55 246 LYS E C 1
ATOM 4058 O O . LYS E 1 30 ? 25.418 9.165 33.276 1.00 13.28 246 LYS E O 1
ATOM 4064 N N . PRO E 1 31 ? 26.786 7.385 33.451 1.00 14.14 247 PRO E N 1
ATOM 4065 C CA . PRO E 1 31 ? 25.973 6.906 34.583 1.00 14.89 247 PRO E CA 1
ATOM 4066 C C . PRO E 1 31 ? 26.046 7.887 35.797 1.00 13.84 247 PRO E C 1
ATOM 4067 O O . PRO E 1 31 ? 25.012 8.082 36.446 1.00 11.90 247 PRO E O 1
ATOM 4071 N N . GLU E 1 32 ? 27.222 8.495 35.999 1.00 12.85 248 GLU E N 1
ATOM 4072 C CA . GLU E 1 32 ? 27.331 9.435 37.180 1.00 13.43 248 GLU E CA 1
ATOM 4073 C C . GLU E 1 32 ? 26.585 10.692 36.912 1.00 13.96 248 GLU E C 1
ATOM 4074 O O . GLU E 1 32 ? 25.924 11.243 37.798 1.00 12.34 248 GLU E O 1
ATOM 4080 N N . ILE E 1 33 ? 26.606 11.161 35.669 1.00 13.22 249 ILE E N 1
ATOM 4081 C CA . ILE E 1 33 ? 25.822 12.346 35.383 1.00 12.20 249 ILE E CA 1
ATOM 4082 C C . ILE E 1 33 ? 24.324 12.021 35.554 1.00 12.14 249 ILE E C 1
ATOM 4083 O O . ILE E 1 33 ? 23.539 12.885 36.062 1.00 13.21 249 ILE E O 1
ATOM 4088 N N . ALA E 1 34 ? 23.871 10.869 35.120 1.00 11.29 250 ALA E N 1
ATOM 4089 C CA . ALA E 1 34 ? 22.444 10.499 35.316 1.00 13.19 250 ALA E CA 1
ATOM 4090 C C . ALA E 1 34 ? 22.126 10.431 36.806 1.00 11.94 250 ALA E C 1
ATOM 4091 O O . ALA E 1 34 ? 21.068 10.849 37.172 1.00 11.61 250 ALA E O 1
ATOM 4093 N N . LYS E 1 35 ? 23.047 9.909 37.603 1.00 11.74 251 LYS E N 1
ATOM 4094 C CA . LYS E 1 35 ? 22.764 9.838 39.070 1.00 11.73 251 LYS E CA 1
ATOM 4095 C C . LYS E 1 35 ? 22.662 11.224 39.683 1.00 11.67 251 LYS E C 1
ATOM 4096 O O . LYS E 1 35 ? 21.771 11.468 40.551 1.00 12.02 251 LYS E O 1
ATOM 4102 N N . VAL E 1 36 ? 23.483 12.121 39.232 1.00 11.21 252 VAL E N 1
ATOM 4103 C CA . VAL E 1 36 ? 23.361 13.564 39.654 1.00 9.32 252 VAL E CA 1
ATOM 4104 C C . VAL E 1 36 ? 22.007 14.129 39.201 1.00 10.59 252 VAL E C 1
ATOM 4105 O O . VAL E 1 36 ? 21.281 14.742 39.999 1.00 11.66 252 VAL E O 1
ATOM 4109 N N . ALA E 1 37 ? 21.591 13.825 37.975 1.00 10.98 253 ALA E N 1
ATOM 4110 C CA . ALA E 1 37 ? 20.235 14.270 37.578 1.00 10.32 253 ALA E CA 1
ATOM 4111 C C . ALA E 1 37 ? 19.095 13.690 38.436 1.00 11.44 253 ALA E C 1
ATOM 4112 O O . ALA E 1 37 ? 18.152 14.361 38.745 1.00 13.13 253 ALA E O 1
ATOM 4114 N N . GLU E 1 38 ? 19.193 12.422 38.718 1.00 11.29 254 GLU E N 1
ATOM 4115 C CA . GLU E 1 38 ? 18.196 11.751 39.618 1.00 13.69 254 GLU E CA 1
ATOM 4116 C C . GLU E 1 38 ? 18.140 12.481 40.940 1.00 13.36 254 GLU E C 1
ATOM 4117 O O . GLU E 1 38 ? 17.022 12.821 41.355 1.00 12.68 254 GLU E O 1
ATOM 4123 N N . LYS E 1 39 ? 19.299 12.795 41.546 1.00 12.90 255 LYS E N 1
ATOM 4124 C CA . LYS E 1 39 ? 19.236 13.445 42.867 1.00 11.69 255 LYS E CA 1
ATOM 4125 C C . LYS E 1 39 ? 18.766 14.875 42.747 1.00 11.94 255 LYS E C 1
ATOM 4126 O O . LYS E 1 39 ? 18.126 15.412 43.634 1.00 12.26 255 LYS E O 1
ATOM 4132 N N . LEU E 1 40 ? 19.075 15.539 41.608 1.00 10.68 256 LEU E N 1
ATOM 4133 C CA . LEU E 1 40 ? 18.524 16.878 41.457 1.00 9.44 256 LEU E CA 1
ATOM 4134 C C . LEU E 1 40 ? 16.996 16.928 41.316 1.00 9.13 256 LEU E C 1
ATOM 4135 O O . LEU E 1 40 ? 16.358 17.899 41.641 1.00 13.02 256 LEU E O 1
ATOM 4140 N N . SER E 1 41 ? 16.406 15.829 40.865 1.00 11.66 257 SER E N 1
ATOM 4141 C CA . SER E 1 41 ? 14.987 15.687 40.809 1.00 13.98 257 SER E CA 1
ATOM 4142 C C . SER E 1 41 ? 14.390 15.304 42.202 1.00 13.50 257 SER E C 1
ATOM 4143 O O . SER E 1 41 ? 13.356 15.855 42.599 1.00 14.37 257 SER E O 1
ATOM 4146 N N . GLU E 1 42 ? 15.161 14.523 42.944 1.00 11.35 258 GLU E N 1
ATOM 4147 C CA . GLU E 1 42 ? 14.690 14.019 44.314 1.00 11.55 258 GLU E CA 1
ATOM 4148 C C . GLU E 1 42 ? 14.843 15.151 45.320 1.00 12.39 258 GLU E C 1
ATOM 4149 O O . GLU E 1 42 ? 14.048 15.205 46.273 1.00 12.54 258 GLU E O 1
ATOM 4155 N N . TYR E 1 43 ? 15.793 16.069 45.100 1.00 10.10 259 TYR E N 1
ATOM 4156 C CA . TYR E 1 43 ? 16.010 17.297 45.898 1.00 9.88 259 TYR E CA 1
ATOM 4157 C C . TYR E 1 43 ? 15.855 18.516 45.027 1.00 11.28 259 TYR E C 1
ATOM 4158 O O . TYR E 1 43 ? 16.860 19.133 44.577 1.00 10.70 259 TYR E O 1
ATOM 4167 N N . PRO E 1 44 ? 14.609 18.868 44.727 1.00 12.14 260 PRO E N 1
ATOM 4168 C CA . PRO E 1 44 ? 14.367 19.889 43.715 1.00 12.47 260 PRO E CA 1
ATOM 4169 C C . PRO E 1 44 ? 14.919 21.250 44.055 1.00 14.16 260 PRO E C 1
ATOM 4170 O O . PRO E 1 44 ? 15.045 22.052 43.089 1.00 13.77 260 PRO E O 1
ATOM 4174 N N . ASN E 1 45 ? 15.292 21.539 45.323 1.00 11.79 261 ASN E N 1
ATOM 4175 C CA . ASN E 1 45 ? 15.899 22.787 45.613 1.00 10.92 261 ASN E CA 1
ATOM 4176 C C . ASN E 1 45 ? 17.449 22.760 45.596 1.00 9.58 261 ASN E C 1
ATOM 4177 O O . ASN E 1 45 ? 18.062 23.809 45.751 1.00 9.78 261 ASN E O 1
ATOM 4182 N N . ALA E 1 46 ? 18.017 21.557 45.375 1.00 7.98 262 ALA E N 1
ATOM 4183 C CA . ALA E 1 46 ? 19.490 21.478 45.373 1.00 8.35 262 ALA E CA 1
ATOM 4184 C C . ALA E 1 46 ? 20.076 22.310 44.183 1.00 10.12 262 ALA E C 1
ATOM 4185 O O . ALA E 1 46 ? 19.412 22.442 43.114 1.00 10.46 262 ALA E O 1
ATOM 4187 N N . THR E 1 47 ? 21.330 22.706 44.350 1.00 9.30 263 THR E N 1
ATOM 4188 C CA . THR E 1 47 ? 22.000 23.462 43.242 1.00 9.36 263 THR E CA 1
ATOM 4189 C C . THR E 1 47 ? 23.333 22.805 43.018 1.00 8.25 263 THR E C 1
ATOM 4190 O O . THR E 1 47 ? 23.810 22.002 43.862 1.00 9.51 263 THR E O 1
ATOM 4194 N N . ALA E 1 48 ? 23.985 23.092 41.901 1.00 8.02 264 ALA E N 1
ATOM 4195 C CA . ALA E 1 48 ? 25.314 22.481 41.623 1.00 9.44 264 ALA E CA 1
ATOM 4196 C C . ALA E 1 48 ? 26.290 23.561 41.322 1.00 9.74 264 ALA E C 1
ATOM 4197 O O . ALA E 1 48 ? 25.952 24.481 40.600 1.00 11.43 264 ALA E O 1
ATOM 4199 N N . ARG E 1 49 ? 27.496 23.434 41.872 1.00 8.99 265 ARG E N 1
ATOM 4200 C CA . ARG E 1 49 ? 28.599 24.335 41.612 1.00 9.87 265 ARG E CA 1
ATOM 4201 C C . ARG E 1 49 ? 29.582 23.493 40.791 1.00 8.58 265 ARG E C 1
ATOM 4202 O O . ARG E 1 49 ? 30.186 22.590 41.281 1.00 9.29 265 ARG E O 1
ATOM 4210 N N . ILE E 1 50 ? 29.711 23.888 39.529 1.00 7.94 266 ILE E N 1
ATOM 4211 C CA . ILE E 1 50 ? 30.477 23.117 38.513 1.00 6.35 266 ILE E CA 1
ATOM 4212 C C . ILE E 1 50 ? 31.702 23.932 38.183 1.00 8.27 266 ILE E C 1
ATOM 4213 O O . ILE E 1 50 ? 31.594 25.058 37.687 1.00 8.84 266 ILE E O 1
ATOM 4218 N N . GLU E 1 51 ? 32.867 23.340 38.414 1.00 6.99 267 GLU E N 1
ATOM 4219 C CA . GLU E 1 51 ? 34.166 24.128 38.244 1.00 6.85 267 GLU E CA 1
ATOM 4220 C C . GLU E 1 51 ? 35.081 23.279 37.379 1.00 7.59 267 GLU E C 1
ATOM 4221 O O . GLU E 1 51 ? 35.348 22.116 37.574 1.00 9.83 267 GLU E O 1
ATOM 4227 N N . GLY E 1 52 ? 35.530 23.987 36.331 1.00 7.78 268 GLY E N 1
ATOM 4228 C CA . GLY E 1 52 ? 36.398 23.344 35.289 1.00 8.25 268 GLY E CA 1
ATOM 4229 C C . GLY E 1 52 ? 37.838 23.854 35.426 1.00 8.27 268 GLY E C 1
ATOM 4230 O O . GLY E 1 52 ? 38.090 24.953 35.900 1.00 8.20 268 GLY E O 1
ATOM 4231 N N . HIS E 1 53 ? 38.730 23.001 34.910 1.00 8.72 269 HIS E N 1
ATOM 4232 C CA . HIS E 1 53 ? 40.174 23.180 35.108 1.00 8.98 269 HIS E CA 1
ATOM 4233 C C . HIS E 1 53 ? 40.928 22.623 33.907 1.00 8.81 269 HIS E C 1
ATOM 4234 O O . HIS E 1 53 ? 40.438 21.795 33.178 1.00 10.13 269 HIS E O 1
ATOM 4241 N N . THR E 1 54 ? 42.163 23.103 33.848 1.00 10.95 270 THR E N 1
ATOM 4242 C CA . THR E 1 54 ? 43.062 22.569 32.843 1.00 10.54 270 THR E CA 1
ATOM 4243 C C . THR E 1 54 ? 44.383 22.152 33.506 1.00 10.54 270 THR E C 1
ATOM 4244 O O . THR E 1 54 ? 44.707 22.600 34.625 1.00 11.47 270 THR E O 1
ATOM 4248 N N . ASP E 1 55 ? 45.186 21.425 32.680 1.00 10.94 271 ASP E N 1
ATOM 4249 C CA . ASP E 1 55 ? 46.592 21.431 33.014 1.00 11.85 271 ASP E CA 1
ATOM 4250 C C . ASP E 1 55 ? 47.300 22.757 32.612 1.00 13.70 271 ASP E C 1
ATOM 4251 O O . ASP E 1 55 ? 46.651 23.675 32.035 1.00 14.77 271 ASP E O 1
ATOM 4256 N N . ASN E 1 56 ? 48.613 22.883 32.887 1.00 13.65 272 ASN E N 1
ATOM 4257 C CA . ASN E 1 56 ? 49.282 24.176 32.663 1.00 15.24 272 ASN E CA 1
ATOM 4258 C C . ASN E 1 56 ? 49.949 24.272 31.295 1.00 16.18 272 ASN E C 1
ATOM 4259 O O . ASN E 1 56 ? 50.837 25.119 31.158 1.00 18.40 272 ASN E O 1
ATOM 4264 N N . THR E 1 57 ? 49.568 23.417 30.364 1.00 17.17 273 THR E N 1
ATOM 4265 C CA . THR E 1 57 ? 50.168 23.522 29.019 1.00 19.56 273 THR E CA 1
ATOM 4266 C C . THR E 1 57 ? 49.411 24.547 28.206 1.00 20.04 273 THR E C 1
ATOM 4267 O O . THR E 1 57 ? 48.177 24.568 28.250 1.00 18.82 273 THR E O 1
ATOM 4271 N N . GLY E 1 58 ? 50.099 25.359 27.399 1.00 18.05 274 GLY E N 1
ATOM 4272 C CA . GLY E 1 58 ? 49.353 26.327 26.584 1.00 17.81 274 GLY E CA 1
ATOM 4273 C C . GLY E 1 58 ? 49.207 27.665 27.224 1.00 18.58 274 GLY E C 1
ATOM 4274 O O . GLY E 1 58 ? 49.501 27.877 28.400 1.00 21.31 274 GLY E O 1
ATOM 4275 N N . PRO E 1 59 ? 48.720 28.661 26.451 1.00 18.72 275 PRO E N 1
ATOM 4276 C CA . PRO E 1 59 ? 48.573 30.055 26.858 1.00 19.86 275 PRO E CA 1
ATOM 4277 C C . PRO E 1 59 ? 47.395 30.187 27.765 1.00 19.37 275 PRO E C 1
ATOM 4278 O O . PRO E 1 59 ? 46.387 29.453 27.658 1.00 20.19 275 PRO E O 1
ATOM 4282 N N . ARG E 1 60 ? 47.547 31.154 28.639 1.00 18.96 276 ARG E N 1
ATOM 4283 C CA . ARG E 1 60 ? 46.500 31.427 29.660 1.00 19.62 276 ARG E CA 1
ATOM 4284 C C . ARG E 1 60 ? 45.087 31.595 29.079 1.00 22.43 276 ARG E C 1
ATOM 4285 O O . ARG E 1 60 ? 44.124 30.882 29.478 1.00 20.02 276 ARG E O 1
ATOM 4293 N N . LYS E 1 61 ? 44.914 32.490 28.097 1.00 22.02 277 LYS E N 1
ATOM 4294 C CA . LYS E 1 61 ? 43.548 32.840 27.710 1.00 23.93 277 LYS E CA 1
ATOM 4295 C C . LYS E 1 61 ? 42.851 31.639 27.127 1.00 22.67 277 LYS E C 1
ATOM 4296 O O . LYS E 1 61 ? 41.651 31.385 27.411 1.00 23.83 277 LYS E O 1
ATOM 4302 N N . LEU E 1 62 ? 43.610 30.833 26.387 1.00 21.69 278 LEU E N 1
ATOM 4303 C CA . LEU E 1 62 ? 43.092 29.637 25.824 1.00 19.74 278 LEU E CA 1
ATOM 4304 C C . LEU E 1 62 ? 42.575 28.655 26.964 1.00 18.41 278 LEU E C 1
ATOM 4305 O O . LEU E 1 62 ? 41.549 27.983 26.820 1.00 17.21 278 LEU E O 1
ATOM 4310 N N . ASN E 1 63 ? 43.381 28.526 27.988 1.00 17.15 279 ASN E N 1
ATOM 4311 C CA . ASN E 1 63 ? 43.000 27.562 29.063 1.00 15.61 279 ASN E CA 1
ATOM 4312 C C . ASN E 1 63 ? 41.907 28.157 29.960 1.00 16.08 279 ASN E C 1
ATOM 4313 O O . ASN E 1 63 ? 41.158 27.387 30.571 1.00 15.26 279 ASN E O 1
ATOM 4318 N N . GLU E 1 64 ? 41.845 29.453 30.106 1.00 14.32 280 GLU E N 1
ATOM 4319 C CA . GLU E 1 64 ? 40.587 30.058 30.714 1.00 14.07 280 GLU E CA 1
ATOM 4320 C C . GLU E 1 64 ? 39.369 29.663 29.964 1.00 16.04 280 GLU E C 1
ATOM 4321 O O . GLU E 1 64 ? 38.389 29.091 30.566 1.00 15.58 280 GLU E O 1
ATOM 4327 N N . ARG E 1 65 ? 39.385 29.780 28.626 1.00 15.67 281 ARG E N 1
ATOM 4328 C CA . ARG E 1 65 ? 38.223 29.325 27.815 1.00 14.64 281 ARG E CA 1
ATOM 4329 C C . ARG E 1 65 ? 37.899 27.815 27.935 1.00 15.47 281 ARG E C 1
ATOM 4330 O O . ARG E 1 65 ? 36.737 27.416 28.014 1.00 16.19 281 ARG E O 1
ATOM 4338 N N . LEU E 1 66 ? 38.943 26.978 27.951 1.00 12.33 282 LEU E N 1
ATOM 4339 C CA . LEU E 1 66 ? 38.811 25.547 27.890 1.00 13.19 282 LEU E CA 1
ATOM 4340 C C . LEU E 1 66 ? 38.239 25.073 29.266 1.00 10.12 282 LEU E C 1
ATOM 4341 O O . LEU E 1 66 ? 37.389 24.243 29.285 1.00 10.85 282 LEU E O 1
ATOM 4346 N N . SER E 1 67 ? 38.774 25.647 30.323 1.00 12.10 283 SER E N 1
ATOM 4347 C CA . SER E 1 67 ? 38.253 25.232 31.696 1.00 7.98 283 SER E CA 1
ATOM 4348 C C . SER E 1 67 ? 36.772 25.619 31.804 1.00 11.39 283 SER E C 1
ATOM 4349 O O . SER E 1 67 ? 35.973 24.819 32.379 1.00 9.79 283 SER E O 1
ATOM 4352 N N . LEU E 1 68 ? 36.418 26.791 31.289 1.00 11.23 284 LEU E N 1
ATOM 4353 C CA . LEU E 1 68 ? 34.987 27.171 31.371 1.00 11.75 284 LEU E CA 1
ATOM 4354 C C . LEU E 1 68 ? 34.164 26.276 30.465 1.00 12.90 284 LEU E C 1
ATOM 4355 O O . LEU E 1 68 ? 33.033 25.793 30.826 1.00 10.01 284 LEU E O 1
ATOM 4360 N N . ALA E 1 69 ? 34.673 25.907 29.266 1.00 10.05 285 ALA E N 1
ATOM 4361 C CA . ALA E 1 69 ? 33.970 24.989 28.388 1.00 10.86 285 ALA E CA 1
ATOM 4362 C C . ALA E 1 69 ? 33.731 23.589 28.984 1.00 10.13 285 ALA E C 1
ATOM 4363 O O . ALA E 1 69 ? 32.723 23.006 28.784 1.00 11.92 285 ALA E O 1
ATOM 4365 N N . ARG E 1 70 ? 34.708 23.109 29.775 1.00 9.23 286 ARG E N 1
ATOM 4366 C CA . ARG E 1 70 ? 34.573 21.840 30.443 1.00 9.13 286 ARG E CA 1
ATOM 4367 C C . ARG E 1 70 ? 33.383 21.936 31.476 1.00 7.63 286 ARG E C 1
ATOM 4368 O O . ARG E 1 70 ? 32.597 21.034 31.423 1.00 9.03 286 ARG E O 1
ATOM 4376 N N . ALA E 1 71 ? 33.368 23.012 32.228 1.00 10.24 287 ALA E N 1
ATOM 4377 C CA . ALA E 1 71 ? 32.272 23.138 33.247 1.00 9.48 287 ALA E CA 1
ATOM 4378 C C . ALA E 1 71 ? 30.943 23.232 32.478 1.00 10.07 287 ALA E C 1
ATOM 4379 O O . ALA E 1 71 ? 29.954 22.593 32.807 1.00 10.07 287 ALA E O 1
ATOM 4381 N N . ASN E 1 72 ? 30.952 24.033 31.412 1.00 8.56 288 ASN E N 1
ATOM 4382 C CA . ASN E 1 72 ? 29.708 24.138 30.613 1.00 10.27 288 ASN E CA 1
ATOM 4383 C C . ASN E 1 72 ? 29.279 22.887 29.968 1.00 9.70 288 ASN E C 1
ATOM 4384 O O . ASN E 1 72 ? 28.097 22.697 29.689 1.00 11.81 288 ASN E O 1
ATOM 4389 N N . SER E 1 73 ? 30.212 21.935 29.626 1.00 10.30 289 SER E N 1
ATOM 4390 C CA . SER E 1 73 ? 29.774 20.679 29.061 1.00 11.05 289 SER E CA 1
ATOM 4391 C C . SER E 1 73 ? 28.962 19.876 30.043 1.00 11.24 289 SER E C 1
ATOM 4392 O O . SER E 1 73 ? 27.993 19.213 29.704 1.00 10.36 289 SER E O 1
ATOM 4395 N N . VAL E 1 74 ? 29.380 19.946 31.324 1.00 10.03 290 VAL E N 1
ATOM 4396 C CA . VAL E 1 74 ? 28.629 19.204 32.355 1.00 9.80 290 VAL E CA 1
ATOM 4397 C C 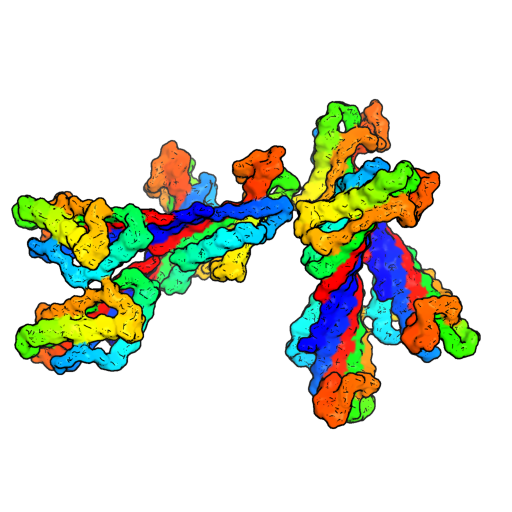. VAL E 1 74 ? 27.234 19.841 32.620 1.00 8.70 290 VAL E C 1
ATOM 4398 O O . VAL E 1 74 ? 26.257 19.103 32.627 1.00 9.13 290 VAL E O 1
ATOM 4402 N N . LYS E 1 75 ? 27.194 21.171 32.650 1.00 8.58 291 LYS E N 1
ATOM 4403 C CA . LYS E 1 75 ? 25.917 21.859 32.749 1.00 9.27 291 LYS E CA 1
ATOM 4404 C C . LYS E 1 75 ? 25.048 21.496 31.539 1.00 10.67 291 LYS E C 1
ATOM 4405 O O . LYS E 1 75 ? 23.849 21.215 31.714 1.00 9.43 291 LYS E O 1
ATOM 4411 N N . SER E 1 76 ? 25.590 21.550 30.315 1.00 10.86 292 SER E N 1
ATOM 4412 C CA . SER E 1 76 ? 24.770 21.246 29.135 1.00 10.92 292 SER E CA 1
ATOM 4413 C C . SER E 1 76 ? 24.216 19.837 29.151 1.00 11.73 292 SER E C 1
ATOM 4414 O O . SER E 1 76 ? 23.157 19.537 28.678 1.00 11.88 292 SER E O 1
ATOM 4417 N N . ALA E 1 77 ? 25.044 18.880 29.598 1.00 10.38 293 ALA E N 1
ATOM 4418 C CA . ALA E 1 77 ? 24.551 17.534 29.684 1.00 11.83 293 ALA E CA 1
ATOM 4419 C C . ALA E 1 77 ? 23.323 17.466 30.599 1.00 10.69 293 ALA E C 1
ATOM 4420 O O . ALA E 1 77 ? 22.364 16.864 30.297 1.00 10.32 293 ALA E O 1
ATOM 4422 N N . LEU E 1 78 ? 23.372 18.124 31.751 1.00 7.44 294 LEU E N 1
ATOM 4423 C CA . LEU E 1 78 ? 22.231 18.057 32.659 1.00 8.56 294 LEU E CA 1
ATOM 4424 C C . LEU E 1 78 ? 20.958 18.730 32.076 1.00 8.74 294 LEU E C 1
ATOM 4425 O O . LEU E 1 78 ? 19.888 18.270 32.289 1.00 9.35 294 LEU E O 1
ATOM 4430 N N . VAL E 1 79 ? 21.201 19.870 31.463 1.00 9.80 295 VAL E N 1
ATOM 4431 C CA . VAL E 1 79 ? 20.044 20.637 30.889 1.00 9.69 295 VAL E CA 1
ATOM 4432 C C . VAL E 1 79 ? 19.491 19.953 29.608 1.00 10.47 295 VAL E C 1
ATOM 4433 O O . VAL E 1 79 ? 18.312 19.758 29.455 1.00 11.40 295 VAL E O 1
ATOM 4437 N N . ASN E 1 80 ? 20.375 19.593 28.677 1.00 10.67 296 ASN E N 1
ATOM 4438 C CA . ASN E 1 80 ? 19.937 19.015 27.400 1.00 11.56 296 ASN E CA 1
ATOM 4439 C C . ASN E 1 80 ? 19.335 17.640 27.602 1.00 11.61 296 ASN E C 1
ATOM 4440 O O . ASN E 1 80 ? 18.353 17.289 26.987 1.00 14.31 296 ASN E O 1
ATOM 4445 N N . GLU E 1 81 ? 20.009 16.769 28.402 1.00 10.60 297 GLU E N 1
ATOM 4446 C CA . GLU E 1 81 ? 19.629 15.332 28.431 1.00 10.81 297 GLU E CA 1
ATOM 4447 C C . GLU E 1 81 ? 18.602 15.099 29.488 1.00 13.76 297 GLU E C 1
ATOM 4448 O O . GLU E 1 81 ? 17.764 14.217 29.320 1.00 16.11 297 GLU E O 1
ATOM 4454 N N . TYR E 1 82 ? 18.649 15.901 30.571 1.00 12.31 298 TYR E N 1
ATOM 4455 C CA . TYR E 1 82 ? 17.810 15.597 31.755 1.00 11.36 298 TYR E CA 1
ATOM 4456 C C . TYR E 1 82 ? 16.860 16.681 32.151 1.00 12.70 298 TYR E C 1
ATOM 4457 O O . TYR E 1 82 ? 16.114 16.536 33.133 1.00 14.41 298 TYR E O 1
ATOM 4466 N N . ASN E 1 83 ? 16.832 17.775 31.369 1.00 13.09 299 ASN E N 1
ATOM 4467 C CA . ASN E 1 83 ? 15.864 18.794 31.537 1.00 16.39 299 ASN E CA 1
ATOM 4468 C C . ASN E 1 83 ? 16.033 19.471 32.894 1.00 13.00 299 ASN E C 1
ATOM 4469 O O . ASN E 1 83 ? 15.073 20.030 33.432 1.00 15.99 299 ASN E O 1
ATOM 4474 N N . VAL E 1 84 ? 17.251 19.490 33.465 1.00 11.57 300 VAL E N 1
ATOM 4475 C CA . VAL E 1 84 ? 17.437 20.228 34.685 1.00 9.90 300 VAL E CA 1
ATOM 4476 C C . VAL E 1 84 ? 17.331 21.730 34.419 1.00 11.22 300 VAL E C 1
ATOM 4477 O O . VAL E 1 84 ? 17.853 22.208 33.390 1.00 12.16 300 VAL E O 1
ATOM 4481 N N . ASP E 1 85 ? 16.716 22.462 35.334 1.00 10.80 301 ASP E N 1
ATOM 4482 C CA . ASP E 1 85 ? 16.697 23.915 35.219 1.00 10.43 301 ASP E CA 1
ATOM 4483 C C . ASP E 1 85 ? 18.091 24.506 35.256 1.00 10.74 301 ASP E C 1
ATOM 4484 O O . ASP E 1 85 ? 18.861 24.337 36.228 1.00 10.27 301 ASP E O 1
ATOM 4489 N N . ALA E 1 86 ? 18.451 25.199 34.153 1.00 9.99 302 ALA E N 1
ATOM 4490 C CA . ALA E 1 86 ? 19.802 25.717 34.060 1.00 10.65 302 ALA E CA 1
ATOM 4491 C C . ALA E 1 86 ? 20.175 26.634 35.169 1.00 9.04 302 ALA E C 1
ATOM 4492 O O . ALA E 1 86 ? 21.366 26.764 35.551 1.00 12.33 302 ALA E O 1
ATOM 4494 N N . SER E 1 87 ? 19.149 27.323 35.765 1.00 11.48 303 SER E N 1
ATOM 4495 C CA . SER E 1 87 ? 19.451 28.276 36.790 1.00 9.76 303 SER E CA 1
ATOM 4496 C C . SER E 1 87 ? 19.921 27.668 38.133 1.00 9.40 303 SER E C 1
ATOM 4497 O O . SER E 1 87 ? 20.543 28.372 38.946 1.00 10.28 303 SER E O 1
ATOM 4500 N N . ARG E 1 88 ? 19.784 26.366 38.206 1.00 8.00 304 ARG E N 1
ATOM 4501 C CA . ARG E 1 88 ? 20.223 25.668 39.449 1.00 7.08 304 ARG E CA 1
ATOM 4502 C C . ARG E 1 88 ? 21.717 25.374 39.410 1.00 9.00 304 ARG E C 1
ATOM 4503 O O . ARG E 1 88 ? 22.235 24.788 40.328 1.00 8.78 304 ARG E O 1
ATOM 4511 N N . LEU E 1 89 ? 22.397 25.705 38.283 1.00 6.83 305 LEU E N 1
ATOM 4512 C CA . LEU E 1 89 ? 23.773 25.114 38.039 1.00 7.73 305 LEU E CA 1
ATOM 4513 C C . LEU E 1 89 ? 24.684 26.278 37.705 1.00 9.18 305 LEU E C 1
ATOM 4514 O O . LEU E 1 89 ? 24.356 27.105 36.810 1.00 10.91 305 LEU E O 1
ATOM 4519 N N . SER E 1 90 ? 25.735 26.438 38.476 1.00 7.78 306 SER E N 1
ATOM 4520 C CA . SER E 1 90 ? 26.697 27.464 38.113 1.00 9.08 306 SER E CA 1
ATOM 4521 C C . SER E 1 90 ? 27.887 26.830 37.409 1.00 8.25 306 SER E C 1
ATOM 4522 O O . SER E 1 90 ? 28.207 25.673 37.658 1.00 9.03 306 SER E O 1
ATOM 4525 N N . THR E 1 91 ? 28.489 27.611 36.492 1.00 10.32 307 THR E N 1
ATOM 4526 C CA . THR E 1 91 ? 29.754 27.094 35.876 1.00 11.30 307 THR E CA 1
ATOM 4527 C C . THR E 1 91 ? 30.826 28.181 35.995 1.00 10.65 307 THR E C 1
ATOM 4528 O O . THR E 1 91 ? 30.558 29.423 35.937 1.00 12.29 307 THR E O 1
ATOM 4532 N N . GLN E 1 92 ? 32.056 27.729 36.206 1.00 9.77 308 GLN E N 1
ATOM 4533 C CA . GLN E 1 92 ? 33.167 28.633 36.330 1.00 10.46 308 GLN E CA 1
ATOM 4534 C C . GLN E 1 92 ? 34.407 27.848 35.902 1.00 11.39 308 GLN E C 1
ATOM 4535 O O . GLN E 1 92 ? 34.557 26.689 36.234 1.00 10.38 308 GLN E O 1
ATOM 4541 N N . GLY E 1 93 ? 35.330 28.511 35.158 1.00 9.82 309 GLY E N 1
ATOM 4542 C CA . GLY E 1 93 ? 36.613 27.835 34.861 1.00 11.66 309 GLY E CA 1
ATOM 4543 C C . GLY E 1 93 ? 37.755 28.540 35.612 1.00 10.89 309 GLY E C 1
ATOM 4544 O O . GLY E 1 93 ? 37.764 29.778 35.786 1.00 13.17 309 GLY E O 1
ATOM 4545 N N . 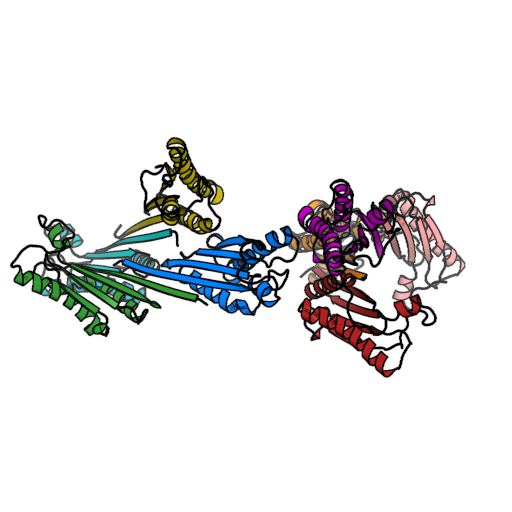PHE E 1 94 ? 38.783 27.757 35.987 1.00 9.18 310 PHE E N 1
ATOM 4546 C CA . PHE E 1 94 ? 39.904 28.188 36.826 1.00 11.19 310 PHE E CA 1
ATOM 4547 C C . PHE E 1 94 ? 41.254 28.040 36.099 1.00 11.91 310 PHE E C 1
ATOM 4548 O O . PHE E 1 94 ? 42.316 28.190 36.755 1.00 13.63 310 PHE E O 1
ATOM 4556 N N . ALA E 1 95 ? 41.163 27.768 34.793 1.00 13.33 311 ALA E N 1
ATOM 4557 C CA . ALA E 1 95 ? 42.402 27.473 33.948 1.00 13.56 311 ALA E CA 1
ATOM 4558 C C . ALA E 1 95 ? 43.274 26.523 34.821 1.00 13.33 311 ALA E C 1
ATOM 4559 O O . ALA E 1 95 ? 42.727 25.517 35.338 1.00 10.53 311 ALA E O 1
ATOM 4561 N N . TRP E 1 96 ? 44.585 26.772 34.958 1.00 12.53 312 TRP E N 1
ATOM 4562 C CA . TRP E 1 96 ? 45.522 25.891 35.701 1.00 14.23 312 TRP E CA 1
ATOM 4563 C C . TRP E 1 96 ? 45.751 26.321 37.140 1.00 14.10 312 TRP E C 1
ATOM 4564 O O . TRP E 1 96 ? 46.698 25.863 37.769 1.00 14.43 312 TRP E O 1
ATOM 4575 N N . ASP E 1 97 ? 44.926 27.199 37.686 1.00 13.32 313 ASP E N 1
ATOM 4576 C CA . ASP E 1 97 ? 45.167 27.770 39.023 1.00 16.21 313 ASP E CA 1
ATOM 4577 C C . ASP E 1 97 ? 45.027 26.805 40.226 1.00 14.09 313 ASP E C 1
ATOM 4578 O O . ASP E 1 97 ? 45.571 27.061 41.313 1.00 14.90 313 ASP E O 1
ATOM 4583 N N . GLN E 1 98 ? 44.270 25.705 40.056 1.00 10.88 314 GLN E N 1
ATOM 4584 C CA . GLN E 1 98 ? 43.984 24.784 41.174 1.00 13.29 314 GLN E CA 1
ATOM 4585 C C . GLN E 1 98 ? 44.367 23.400 40.746 1.00 10.41 314 GLN E C 1
ATOM 4586 O O . GLN E 1 98 ? 43.545 22.461 40.586 1.00 10.94 314 GLN E O 1
ATOM 4592 N N . PRO E 1 99 ? 45.697 23.109 40.582 1.00 10.64 315 PRO E N 1
ATOM 4593 C CA . PRO E 1 99 ? 46.056 21.711 40.227 1.00 10.86 315 PRO E CA 1
ATOM 4594 C C . PRO E 1 99 ? 45.812 20.744 41.349 1.00 10.83 315 PRO E C 1
ATOM 4595 O O . PRO E 1 99 ? 45.892 21.201 42.503 1.00 12.28 315 PRO E O 1
ATOM 4599 N N . ILE E 1 100 ? 45.494 19.516 41.027 1.00 10.46 316 ILE E N 1
ATOM 4600 C CA . ILE E 1 100 ? 45.390 18.464 42.067 1.00 12.25 316 ILE E CA 1
ATOM 4601 C C . ILE E 1 100 ? 46.490 17.481 41.912 1.00 13.54 316 ILE E C 1
ATOM 4602 O O . ILE E 1 100 ? 46.509 16.456 42.587 1.00 14.62 316 ILE E O 1
ATOM 4607 N N . ALA E 1 101 ? 47.370 17.761 40.943 1.00 13.34 317 ALA E N 1
ATOM 4608 C CA . ALA E 1 101 ? 48.447 16.754 40.625 1.00 13.09 317 ALA E CA 1
ATOM 4609 C C . ALA E 1 101 ? 49.591 17.461 39.911 1.00 13.69 317 ALA E C 1
ATOM 4610 O O . ALA E 1 101 ? 49.494 18.640 39.568 1.00 13.45 317 ALA E O 1
ATOM 4612 N N . ASP E 1 102 ? 50.766 16.796 39.845 1.00 15.25 318 ASP E N 1
ATOM 4613 C CA . ASP E 1 102 ? 51.947 17.357 39.155 1.00 16.05 318 ASP E CA 1
ATOM 4614 C C . ASP E 1 102 ? 51.867 17.543 37.665 1.00 14.36 318 ASP E C 1
ATOM 4615 O O . ASP E 1 102 ? 51.647 16.574 36.921 1.00 17.04 318 ASP E O 1
ATOM 4620 N N . ASN E 1 103 ? 51.966 18.819 37.259 1.00 15.97 319 ASN E N 1
ATOM 4621 C CA . ASN E 1 103 ? 51.848 19.159 35.831 1.00 16.21 319 ASN E CA 1
ATOM 4622 C C . ASN E 1 103 ? 53.090 18.715 35.061 1.00 18.24 319 ASN E C 1
ATOM 4623 O O . ASN E 1 103 ? 53.047 18.693 33.847 1.00 17.42 319 ASN E O 1
ATOM 4628 N N . LYS E 1 104 ? 54.130 18.301 35.796 1.00 19.57 320 LYS E N 1
ATOM 4629 C CA . LYS E 1 104 ? 55.362 17.775 35.167 1.00 21.93 320 LYS E CA 1
ATOM 4630 C C . LYS E 1 104 ? 55.235 16.406 34.550 1.00 22.55 320 LYS E C 1
ATOM 4631 O O . LYS E 1 104 ? 56.104 15.971 33.809 1.00 25.44 320 LYS E O 1
ATOM 4637 N N . THR E 1 105 ? 54.203 15.670 34.907 1.00 20.68 321 THR E N 1
ATOM 4638 C CA . THR E 1 105 ? 54.007 14.337 34.507 1.00 20.22 321 THR E CA 1
ATOM 4639 C C . THR E 1 105 ? 52.716 14.129 33.653 1.00 21.50 321 THR E C 1
ATOM 4640 O O . THR E 1 105 ? 51.730 14.854 33.866 1.00 18.50 321 THR E O 1
ATOM 4644 N N . LYS E 1 106 ? 52.722 13.165 32.741 1.00 19.69 322 LYS E N 1
ATOM 4645 C CA . LYS E 1 106 ? 51.535 12.747 31.960 1.00 20.58 322 LYS E CA 1
ATOM 4646 C C . LYS E 1 106 ? 50.358 12.431 32.856 1.00 20.21 322 LYS E C 1
ATOM 4647 O O . LYS E 1 106 ? 49.241 12.872 32.614 1.00 16.75 322 LYS E O 1
ATOM 4653 N N . GLU E 1 107 ? 50.618 11.624 33.867 1.00 18.19 323 GLU E N 1
ATOM 4654 C CA . GLU E 1 107 ? 49.507 11.184 34.713 1.00 20.43 323 GLU E CA 1
ATOM 4655 C C . GLU E 1 107 ? 48.968 12.395 35.489 1.00 17.63 323 GLU E C 1
ATOM 4656 O O . GLU E 1 107 ? 47.769 12.462 35.695 1.00 16.90 323 GLU E O 1
ATOM 4662 N N . GLY E 1 108 ? 49.846 13.297 35.946 1.00 16.11 324 GLY E N 1
ATOM 4663 C CA . GLY E 1 108 ? 49.414 14.455 36.792 1.00 14.88 324 GLY E CA 1
ATOM 4664 C C . GLY E 1 108 ? 48.624 15.418 35.918 1.00 14.51 324 GLY E C 1
ATOM 4665 O O . GLY E 1 108 ? 47.571 15.911 36.342 1.00 13.37 324 GLY E O 1
ATOM 4666 N N . ARG E 1 109 ? 49.108 15.689 34.706 1.00 13.73 325 ARG E N 1
ATOM 4667 C CA . ARG E 1 109 ? 48.329 16.565 33.820 1.00 12.62 325 ARG E CA 1
ATOM 4668 C C . ARG E 1 109 ? 46.940 15.990 33.545 1.00 11.87 325 ARG E C 1
ATOM 4669 O O . ARG E 1 109 ? 45.996 16.827 33.410 1.00 13.37 325 ARG E O 1
ATOM 4677 N N . ALA E 1 110 ? 46.792 14.688 33.383 1.00 12.47 326 ALA E N 1
ATOM 4678 C CA . ALA E 1 110 ? 45.516 13.990 33.113 1.00 11.96 326 ALA E CA 1
ATOM 4679 C C . ALA E 1 110 ? 44.577 14.269 34.318 1.00 14.75 326 ALA E C 1
ATOM 4680 O O . ALA E 1 110 ? 43.362 14.489 34.119 1.00 14.51 326 ALA E O 1
ATOM 4682 N N . MET E 1 111 ? 45.155 14.261 35.509 1.00 11.06 327 MET E N 1
ATOM 4683 C CA . MET E 1 111 ? 44.265 14.588 36.675 1.00 10.81 327 MET E CA 1
ATOM 4684 C C . MET E 1 111 ? 43.804 16.008 36.689 1.00 10.93 327 MET E C 1
ATOM 4685 O O . MET E 1 111 ? 42.756 16.306 37.249 1.00 10.76 327 MET E O 1
ATOM 4690 N N . ASN E 1 112 ? 44.626 16.935 36.182 1.00 9.17 328 ASN E N 1
ATOM 4691 C CA . ASN E 1 112 ? 44.353 18.360 36.264 1.00 8.11 328 ASN E CA 1
ATOM 4692 C C . ASN E 1 112 ? 43.294 18.780 35.221 1.00 10.15 328 ASN E C 1
ATOM 4693 O O . ASN E 1 112 ? 42.645 19.815 35.444 1.00 13.05 328 ASN E O 1
ATOM 4698 N N . ARG E 1 113 ? 43.148 17.998 34.179 1.00 10.88 329 ARG E N 1
ATOM 4699 C CA . ARG E 1 113 ? 42.131 18.304 33.094 1.00 9.42 329 ARG E CA 1
ATOM 4700 C C . ARG E 1 113 ? 40.779 17.646 33.588 1.00 6.84 329 ARG E C 1
ATOM 4701 O O . ARG E 1 113 ? 40.427 16.474 33.369 1.00 8.91 329 ARG E O 1
ATOM 4709 N N . ARG E 1 114 ? 40.004 18.515 34.243 1.00 9.78 330 ARG E N 1
ATOM 4710 C CA . ARG E 1 114 ? 38.879 17.979 34.991 1.00 8.07 330 ARG E CA 1
ATOM 4711 C C . ARG E 1 114 ? 37.785 19.009 35.212 1.00 5.14 330 ARG E C 1
ATOM 4712 O O . ARG E 1 114 ? 38.005 20.230 35.196 1.00 9.43 330 ARG E O 1
ATOM 4720 N N . VAL E 1 115 ? 36.613 18.444 35.606 1.00 6.87 331 VAL E N 1
ATOM 4721 C CA . VAL E 1 115 ? 35.570 19.283 36.270 1.00 6.89 331 VAL E CA 1
ATOM 4722 C C . VAL E 1 115 ? 35.339 18.601 37.610 1.00 7.31 331 VAL E C 1
ATOM 4723 O O . VAL E 1 115 ? 35.171 17.364 37.647 1.00 9.12 331 VAL E O 1
ATOM 4727 N N . PHE E 1 116 ? 35.222 19.445 38.620 1.00 7.74 332 PHE E N 1
ATOM 4728 C CA . PHE E 1 116 ? 34.667 18.962 39.898 1.00 8.75 332 PHE E CA 1
ATOM 4729 C C . PHE E 1 116 ? 33.309 19.667 40.016 1.00 7.97 332 PHE E C 1
ATOM 4730 O O . PHE E 1 116 ? 33.214 20.908 39.881 1.00 9.43 332 PHE E O 1
ATOM 4738 N N . ALA E 1 117 ? 32.319 18.890 40.363 1.00 7.76 333 ALA E N 1
ATOM 4739 C CA . ALA E 1 117 ? 31.022 19.539 40.625 1.00 8.65 333 ALA E CA 1
ATOM 4740 C C . ALA E 1 117 ? 30.549 19.150 42.041 1.00 7.82 333 ALA E C 1
ATOM 4741 O O . ALA E 1 117 ? 30.698 17.971 42.412 1.00 9.99 333 ALA E O 1
ATOM 4743 N N . THR E 1 118 ? 30.005 20.103 42.770 1.00 8.46 334 THR E N 1
ATOM 4744 C CA . THR E 1 118 ? 29.479 19.763 44.136 1.00 9.61 334 THR E CA 1
ATOM 4745 C C . THR E 1 118 ? 27.990 20.086 44.067 1.00 8.70 334 THR E C 1
ATOM 4746 O O . THR E 1 118 ? 27.623 21.205 43.687 1.00 8.90 334 THR E O 1
ATOM 4750 N N . ILE E 1 119 ? 27.167 19.137 44.496 1.00 9.26 335 ILE E N 1
ATOM 4751 C CA . ILE E 1 119 ? 25.711 19.256 44.490 1.00 10.57 335 ILE E CA 1
ATOM 4752 C C . ILE E 1 119 ? 25.293 19.215 45.956 1.00 9.87 335 ILE E C 1
ATOM 4753 O O . ILE E 1 119 ? 25.703 18.353 46.686 1.00 13.06 335 ILE E O 1
ATOM 4758 N N . THR E 1 120 ? 24.614 20.263 46.337 1.00 8.35 336 THR E N 1
ATOM 4759 C CA . THR E 1 120 ? 24.158 20.314 47.768 1.00 7.61 336 THR E CA 1
ATOM 4760 C C . THR E 1 120 ? 22.716 20.836 47.758 1.00 10.11 336 THR E C 1
ATOM 4761 O O . THR E 1 120 ? 22.226 21.544 46.949 1.00 9.94 336 THR E O 1
ATOM 4765 N N . GLY E 1 121 ? 21.997 20.469 48.821 1.00 11.60 337 GLY E N 1
ATOM 4766 C CA . GLY E 1 121 ? 20.667 20.987 49.001 1.00 11.27 337 GLY E CA 1
ATOM 4767 C C . GLY E 1 121 ? 19.954 20.148 50.014 1.00 10.65 337 GLY E C 1
ATOM 4768 O O . GLY E 1 121 ? 20.455 19.132 50.450 1.00 12.67 337 GLY E O 1
ATOM 4769 N N . SER E 1 122 ? 18.732 20.603 50.333 1.00 11.92 338 SER E N 1
ATOM 4770 C CA . SER E 1 122 ? 17.944 19.891 51.394 1.00 11.48 338 SER E CA 1
ATOM 4771 C C . SER E 1 122 ? 16.537 19.756 50.891 1.00 10.31 338 SER E C 1
ATOM 4772 O O . SER E 1 122 ? 16.086 20.523 49.993 1.00 10.97 338 SER E O 1
ATOM 4775 N N . ARG E 1 123 ? 15.848 18.775 51.471 1.00 11.24 339 ARG E N 1
ATOM 4776 C CA . ARG E 1 123 ? 14.409 18.662 51.194 1.00 12.15 339 ARG E CA 1
ATOM 4777 C C . ARG E 1 123 ? 13.718 18.332 52.542 1.00 14.30 339 ARG E C 1
ATOM 4778 O O . ARG E 1 123 ? 14.445 17.997 53.521 1.00 13.20 339 ARG E O 1
ATOM 4787 N N . SER F 1 2 ? -1.507 35.891 1.569 1.00 30.14 218 SER F N 1
ATOM 4788 C CA . SER F 1 2 ? -1.337 34.707 2.436 1.00 29.20 218 SER F CA 1
ATOM 4789 C C . SER F 1 2 ? -1.391 33.488 1.447 1.00 29.49 218 SER F C 1
ATOM 4790 O O . SER F 1 2 ? -1.367 33.687 0.244 1.00 30.41 218 SER F O 1
ATOM 4793 N N . HIS F 1 3 ? -1.504 32.238 1.887 1.00 28.83 219 HIS F N 1
ATOM 4794 C CA . HIS F 1 3 ? -1.536 31.149 0.877 1.00 28.36 219 HIS F CA 1
ATOM 4795 C C . HIS F 1 3 ? -2.992 30.739 0.515 1.00 28.23 219 HIS F C 1
ATOM 4796 O O . HIS F 1 3 ? -3.217 29.698 -0.124 1.00 27.74 219 HIS F O 1
ATOM 4803 N N . MET F 1 4 ? -3.972 31.553 0.964 1.00 23.37 220 MET F N 1
ATOM 4804 C CA . MET F 1 4 ? -5.373 31.101 0.884 1.00 19.22 220 MET F CA 1
ATOM 4805 C C . MET F 1 4 ? -6.264 32.180 0.310 1.00 18.10 220 MET F C 1
ATOM 4806 O O . MET F 1 4 ? -6.145 33.355 0.696 1.00 20.56 220 MET F O 1
ATOM 4811 N N . GLU F 1 5 ? -7.190 31.788 -0.572 1.00 15.24 221 GLU F N 1
ATOM 4812 C CA . GLU F 1 5 ? -8.262 32.703 -1.066 1.00 17.15 221 GLU F CA 1
ATOM 4813 C C . GLU F 1 5 ? -9.578 32.088 -0.616 1.00 16.33 221 GLU F C 1
ATOM 4814 O O . GLU F 1 5 ? -9.695 30.846 -0.619 1.00 16.92 221 GLU F O 1
ATOM 4820 N N . LEU F 1 6 ? -10.455 32.882 -0.031 1.00 13.59 222 LEU F N 1
ATOM 4821 C CA . LEU F 1 6 ? -11.704 32.307 0.419 1.00 12.85 222 LEU F CA 1
ATOM 4822 C C . LEU F 1 6 ? -12.805 33.349 0.126 1.00 12.25 222 LEU F C 1
ATOM 4823 O O . LEU F 1 6 ? -12.609 34.503 0.522 1.00 14.92 222 LEU F O 1
ATOM 4828 N N . THR F 1 7 ? -13.830 32.954 -0.574 1.00 8.94 223 THR F N 1
ATOM 4829 C CA . THR F 1 7 ? -14.981 33.821 -0.939 1.00 13.04 223 THR F CA 1
ATOM 4830 C C . THR F 1 7 ? -16.234 33.031 -0.574 1.00 12.34 223 THR F C 1
ATOM 4831 O O . THR F 1 7 ? -16.317 31.811 -0.762 1.00 12.37 223 THR F O 1
ATOM 4835 N N . GLU F 1 8 ? -17.238 33.743 -0.056 1.00 10.60 224 GLU F N 1
ATOM 4836 C CA . GLU F 1 8 ? -18.599 33.165 0.029 1.00 9.71 224 GLU F CA 1
ATOM 4837 C C . GLU F 1 8 ? -19.547 34.132 -0.648 1.00 11.06 224 GLU F C 1
ATOM 4838 O O . GLU F 1 8 ? -19.458 35.337 -0.399 1.00 9.73 224 GLU F O 1
ATOM 4844 N N . ASP F 1 9 ? -20.343 33.590 -1.546 1.00 9.42 225 ASP F N 1
ATOM 4845 C CA . ASP F 1 9 ? -21.202 34.459 -2.435 1.00 9.98 225 ASP F CA 1
ATOM 4846 C C . ASP F 1 9 ? -22.665 34.185 -1.977 1.00 11.87 225 ASP F C 1
ATOM 4847 O O . ASP F 1 9 ? -23.153 33.032 -2.063 1.00 11.95 225 ASP F O 1
ATOM 4852 N N . LEU F 1 10 ? -23.351 35.284 -1.645 1.00 8.71 226 LEU F N 1
ATOM 4853 C CA . LEU F 1 10 ? -24.757 35.233 -1.197 1.00 7.36 226 LEU F CA 1
ATOM 4854 C C . LEU F 1 10 ? -25.652 35.539 -2.405 1.00 8.11 226 LEU F C 1
ATOM 4855 O O . LEU F 1 10 ? -25.388 36.444 -3.187 1.00 7.49 226 LEU F O 1
ATOM 4860 N N . ASN F 1 11 ? -26.702 34.717 -2.552 1.00 8.17 227 ASN F N 1
ATOM 4861 C CA . ASN F 1 11 ? -27.763 34.986 -3.584 1.00 9.49 227 ASN F CA 1
ATOM 4862 C C . ASN F 1 11 ? -29.085 34.805 -2.837 1.00 8.50 227 ASN F C 1
ATOM 4863 O O . ASN F 1 11 ? -29.343 33.743 -2.268 1.00 11.93 227 ASN F O 1
ATOM 4868 N N . MET F 1 12 ? -29.926 35.839 -2.864 1.00 7.96 228 MET F N 1
ATOM 4869 C CA . MET F 1 12 ? -31.266 35.624 -2.189 1.00 7.11 228 MET F CA 1
ATOM 4870 C C . MET F 1 12 ? -32.271 36.283 -3.104 1.00 7.89 228 MET F C 1
ATOM 4871 O O . MET F 1 12 ? -31.979 37.299 -3.757 1.00 8.76 228 MET F O 1
ATOM 4876 N N . GLU F 1 13 ? -33.425 35.667 -3.190 1.00 7.70 229 GLU F N 1
ATOM 4877 C CA . GLU F 1 13 ? -34.521 36.330 -3.922 1.00 9.12 229 GLU F CA 1
ATOM 4878 C C . GLU F 1 13 ? -35.705 36.374 -2.981 1.00 8.70 229 GLU F C 1
ATOM 4879 O O . GLU F 1 13 ? -36.103 35.363 -2.422 1.00 10.21 229 GLU F O 1
ATOM 4885 N N . LEU F 1 14 ? -36.282 37.565 -2.755 1.00 6.38 230 LEU F N 1
ATOM 4886 C CA . LEU F 1 14 ? -37.455 37.704 -1.870 1.00 7.00 230 LEU F CA 1
ATOM 4887 C C . LEU F 1 14 ? -38.583 38.118 -2.814 1.00 7.13 230 LEU F C 1
ATOM 4888 O O . LEU F 1 14 ? -38.390 39.038 -3.627 1.00 7.21 230 LEU F O 1
ATOM 4893 N N . ARG F 1 15 ? -39.726 37.467 -2.693 1.00 5.86 231 ARG F N 1
ATOM 4894 C CA . ARG F 1 15 ? -40.907 37.822 -3.536 1.00 5.71 231 ARG F CA 1
ATOM 4895 C C . ARG F 1 15 ? -42.051 38.227 -2.658 1.00 6.75 231 ARG F C 1
ATOM 4896 O O . ARG F 1 15 ? -42.397 37.493 -1.718 1.00 11.58 231 ARG F O 1
ATOM 4904 N N . VAL F 1 16 ? -42.567 39.454 -2.835 1.00 7.19 232 VAL F N 1
ATOM 4905 C CA . VAL F 1 16 ? -43.645 39.953 -1.983 1.00 6.96 232 VAL F CA 1
ATOM 4906 C C . VAL F 1 16 ? -44.805 40.277 -2.949 1.00 7.19 232 VAL F C 1
ATOM 4907 O O . VAL F 1 16 ? -44.618 40.887 -4.003 1.00 8.06 232 VAL F O 1
ATOM 4911 N N . PHE F 1 17 ? -46.035 39.810 -2.586 1.00 7.94 233 PHE F N 1
ATOM 4912 C CA . PHE F 1 17 ? -47.203 40.095 -3.458 1.00 7.68 233 PHE F CA 1
ATOM 4913 C C . PHE F 1 17 ? -48.176 40.997 -2.748 1.00 9.02 233 PHE F C 1
ATOM 4914 O O . PHE F 1 17 ? -48.193 41.102 -1.524 1.00 10.54 233 PHE F O 1
ATOM 4922 N N . PHE F 1 18 ? -48.982 41.699 -3.542 1.00 9.91 234 PHE F N 1
ATOM 4923 C CA . PHE F 1 18 ? -49.786 42.776 -3.042 1.00 11.31 234 PHE F CA 1
ATOM 4924 C C . PHE F 1 18 ? -51.241 42.611 -3.562 1.00 10.42 234 PHE F C 1
ATOM 4925 O O . PHE F 1 18 ? -51.453 42.138 -4.667 1.00 11.51 234 PHE F O 1
ATOM 4933 N N . ASP F 1 19 ? -52.139 43.209 -2.786 1.00 13.44 235 ASP F N 1
ATOM 4934 C CA . ASP F 1 19 ? -53.505 43.387 -3.238 1.00 14.98 235 ASP F CA 1
ATOM 4935 C C . ASP F 1 19 ? -53.676 44.494 -4.297 1.00 16.17 235 ASP F C 1
ATOM 4936 O O . ASP F 1 19 ? -52.854 45.416 -4.441 1.00 15.96 235 ASP F O 1
ATOM 4941 N N . THR F 1 20 ? -54.771 44.442 -5.069 1.00 14.90 236 THR F N 1
ATOM 4942 C CA . THR F 1 20 ? -55.005 45.487 -6.085 1.00 16.14 236 THR F CA 1
ATOM 4943 C C . THR F 1 20 ? -54.927 46.904 -5.474 1.00 16.27 236 THR F C 1
ATOM 4944 O O . THR F 1 20 ? -55.545 47.197 -4.420 1.00 17.18 236 THR F O 1
ATOM 4948 N N . ASN F 1 21 ? -54.198 47.756 -6.227 1.00 14.37 237 ASN F N 1
ATOM 4949 C CA . ASN F 1 21 ? -53.904 49.138 -5.887 1.00 15.96 237 ASN F CA 1
ATOM 4950 C C . ASN F 1 21 ? -53.324 49.373 -4.478 1.00 14.96 237 ASN F C 1
ATOM 4951 O O . ASN F 1 21 ? -53.361 50.505 -3.915 1.00 17.32 237 ASN F O 1
ATOM 4956 N N . LYS F 1 22 ? -52.636 48.332 -3.959 1.00 13.33 238 LYS F N 1
ATOM 4957 C CA . LYS F 1 22 ? -52.077 48.504 -2.602 1.00 12.92 238 LYS F CA 1
ATOM 4958 C C . LYS F 1 22 ? -50.542 48.255 -2.715 1.00 11.03 238 LYS F C 1
ATOM 4959 O O . LYS F 1 22 ? -50.099 47.516 -3.561 1.00 11.48 238 LYS F O 1
ATOM 4965 N N . SER F 1 23 ? -49.842 48.920 -1.849 1.00 12.81 239 SER F N 1
ATOM 4966 C CA . SER F 1 23 ? -48.374 48.797 -1.812 1.00 11.96 239 SER F CA 1
ATOM 4967 C C . SER F 1 23 ? -47.880 48.571 -0.408 1.00 11.16 239 SER F C 1
ATOM 4968 O O . SER F 1 23 ? -46.668 48.662 -0.155 1.00 12.10 239 SER F O 1
ATOM 4971 N N . ASN F 1 24 ? -48.743 48.161 0.503 1.00 13.46 240 ASN F N 1
ATOM 4972 C CA . ASN F 1 24 ? -48.342 47.768 1.830 1.00 12.86 240 ASN F CA 1
ATOM 4973 C C . ASN F 1 24 ? -47.824 46.347 1.869 1.00 12.87 240 ASN F C 1
ATOM 4974 O O . ASN F 1 24 ? -48.360 45.476 1.186 1.00 12.81 240 ASN F O 1
ATOM 4979 N N . ILE F 1 25 ? -46.849 46.158 2.737 1.00 10.58 241 ILE F N 1
ATOM 4980 C CA . ILE F 1 25 ? -46.323 44.815 2.987 1.00 12.62 241 ILE F CA 1
ATOM 4981 C C . ILE F 1 25 ? -47.132 44.100 4.078 1.00 10.49 241 ILE F C 1
ATOM 4982 O O . ILE F 1 25 ? -47.194 44.563 5.235 1.00 12.61 241 ILE F O 1
ATOM 4987 N N . LYS F 1 26 ? -47.748 42.975 3.728 1.00 10.82 242 LYS F N 1
ATOM 4988 C CA . LYS F 1 26 ? -48.509 42.192 4.758 1.00 10.22 242 LYS F CA 1
ATOM 4989 C C . LYS F 1 26 ? -47.534 41.671 5.792 1.00 8.93 242 LYS F C 1
ATOM 4990 O O . LYS F 1 26 ? -46.394 41.300 5.520 1.00 10.44 242 LYS F O 1
ATOM 4996 N N . ASP F 1 27 ? -48.022 41.596 7.035 1.00 8.96 243 ASP F N 1
ATOM 4997 C CA . ASP F 1 27 ? -47.139 41.081 8.099 1.00 8.38 243 ASP F CA 1
ATOM 4998 C C . ASP F 1 27 ? -46.620 39.670 7.888 1.00 9.38 243 ASP F C 1
ATOM 4999 O O . ASP F 1 27 ? -45.623 39.290 8.472 1.00 10.71 243 ASP F O 1
ATOM 5004 N N . GLN F 1 28 ? -47.337 38.883 7.079 1.00 10.79 244 GLN F N 1
ATOM 5005 C CA . GLN F 1 28 ? -46.848 37.508 6.823 1.00 11.20 244 GLN F CA 1
ATOM 5006 C C . GLN F 1 28 ? -45.442 37.535 6.214 1.00 11.19 244 GLN F C 1
ATOM 5007 O O . GLN F 1 28 ? -44.723 36.529 6.298 1.00 10.56 244 GLN F O 1
ATOM 5013 N N . TYR F 1 29 ? -45.022 38.674 5.625 1.00 10.47 245 TYR F N 1
ATOM 5014 C CA . TYR F 1 29 ? -43.715 38.706 4.979 1.00 8.34 245 TYR F CA 1
ATOM 5015 C C . TYR F 1 29 ? -42.578 39.094 5.919 1.00 10.28 245 TYR F C 1
ATOM 5016 O O . TYR F 1 29 ? -41.421 39.086 5.533 1.00 10.83 245 TYR F O 1
ATOM 5025 N N . LYS F 1 30 ? -42.939 39.486 7.165 1.00 7.46 246 LYS F N 1
ATOM 5026 C CA . LYS F 1 30 ? -41.919 40.073 8.019 1.00 8.70 246 LYS F CA 1
ATOM 5027 C C . LYS F 1 30 ? -40.757 39.100 8.338 1.00 8.77 246 LYS F C 1
ATOM 5028 O O . LYS F 1 30 ? -39.623 39.521 8.402 1.00 9.88 246 LYS F O 1
ATOM 5034 N N . PRO F 1 31 ? -41.030 37.803 8.577 1.00 8.00 247 PRO F N 1
ATOM 5035 C CA . PRO F 1 31 ? -39.858 36.965 8.827 1.00 7.60 247 PRO F CA 1
ATOM 5036 C C . PRO F 1 31 ? -38.883 36.894 7.622 1.00 7.08 247 PRO F C 1
ATOM 5037 O O . PRO F 1 31 ? -37.660 36.735 7.831 1.00 7.71 247 PRO F O 1
ATOM 5041 N N . GLU F 1 32 ? -39.421 36.924 6.425 1.00 9.04 248 GLU F N 1
ATOM 5042 C CA . GLU F 1 32 ? -38.527 36.832 5.222 1.00 9.24 248 GLU F CA 1
ATOM 5043 C C . GLU F 1 32 ? -37.758 38.098 5.116 1.00 10.64 248 GLU F C 1
ATOM 5044 O O . GLU F 1 32 ? -36.567 38.052 4.795 1.00 10.39 248 GLU F O 1
ATOM 5050 N N . ILE F 1 33 ? -38.416 39.262 5.325 1.00 8.60 249 ILE F N 1
ATOM 5051 C CA . ILE F 1 33 ? -37.676 40.543 5.333 1.00 8.44 249 ILE F CA 1
ATOM 5052 C C . ILE F 1 33 ? -36.580 40.524 6.400 1.00 8.18 249 ILE F C 1
ATOM 5053 O O . ILE F 1 33 ? -35.459 40.987 6.158 1.00 7.58 249 ILE F O 1
ATOM 5058 N N . ALA F 1 34 ? -36.873 39.990 7.610 1.00 7.19 250 ALA F N 1
ATOM 5059 C CA . ALA F 1 34 ? -35.893 39.978 8.684 1.00 6.72 250 ALA F CA 1
ATOM 5060 C C . ALA F 1 34 ? -34.750 39.074 8.292 1.00 6.95 250 ALA F C 1
ATOM 5061 O O . ALA F 1 34 ? -33.578 39.376 8.634 1.00 8.58 250 ALA F O 1
ATOM 5063 N N . LYS F 1 35 ? -35.045 37.974 7.562 1.00 7.83 251 LYS F N 1
ATOM 5064 C CA . LYS F 1 35 ? -33.932 37.084 7.084 1.00 9.81 251 LYS F CA 1
ATOM 5065 C C . LYS F 1 35 ? -33.054 37.797 6.100 1.00 9.77 251 LYS F C 1
ATOM 5066 O O . LYS F 1 35 ? -31.798 37.658 6.129 1.00 10.48 251 LYS F O 1
ATOM 5072 N N . VAL F 1 36 ? -33.677 38.614 5.238 1.00 7.03 252 VAL F N 1
ATOM 5073 C CA . VAL F 1 36 ? -32.879 39.412 4.250 1.00 7.36 252 VAL F CA 1
ATOM 5074 C C . VAL F 1 36 ? -32.005 40.379 5.019 1.00 7.64 252 VAL F C 1
ATOM 5075 O O . VAL F 1 36 ? -30.808 40.456 4.755 1.00 8.46 252 VAL F O 1
ATOM 5079 N N . ALA F 1 37 ? -32.542 41.050 6.051 1.00 6.74 253 ALA F N 1
ATOM 5080 C CA . ALA F 1 37 ? -31.696 41.921 6.810 1.00 7.03 253 ALA F CA 1
ATOM 5081 C C . ALA F 1 37 ? -30.571 41.186 7.512 1.00 6.88 253 ALA F C 1
ATOM 5082 O O . ALA F 1 37 ? -29.490 41.700 7.569 1.00 8.04 253 ALA F O 1
ATOM 5084 N N . GLU F 1 38 ? -30.893 40.065 8.108 1.00 7.77 254 GLU F N 1
ATOM 5085 C CA . GLU F 1 38 ? -29.826 39.236 8.727 1.00 8.54 254 GLU F CA 1
ATOM 5086 C C . GLU F 1 38 ? -28.651 39.029 7.761 1.00 9.23 254 GLU F C 1
ATOM 5087 O O . GLU F 1 38 ? -27.478 39.221 8.123 1.00 9.04 254 GLU F O 1
ATOM 5093 N N . LYS F 1 39 ? -29.014 38.565 6.560 1.00 8.15 255 LYS F N 1
ATOM 5094 C CA . LYS F 1 39 ? -27.955 38.237 5.574 1.00 8.33 255 LYS F CA 1
ATOM 5095 C C . LYS F 1 39 ? -27.229 39.505 5.099 1.00 9.62 255 LYS F C 1
ATOM 5096 O O . LYS F 1 39 ? -26.043 39.432 4.817 1.00 9.45 255 LYS F O 1
ATOM 5102 N N . LEU F 1 40 ? -27.919 40.627 4.959 1.00 8.59 256 LEU F N 1
ATOM 5103 C CA . LEU F 1 40 ? -27.231 41.881 4.730 1.00 7.49 256 LEU F CA 1
ATOM 5104 C C . LEU F 1 40 ? -26.257 42.297 5.784 1.00 7.90 256 LEU F C 1
ATOM 5105 O O . LEU F 1 40 ? -25.303 42.973 5.480 1.00 9.34 256 LEU F O 1
ATOM 5110 N N . SER F 1 41 ? -26.507 41.935 7.026 1.00 8.99 257 SER F N 1
ATOM 5111 C CA . SER F 1 41 ? -25.546 42.174 8.120 1.00 7.83 257 SER F CA 1
ATOM 5112 C C . SER F 1 41 ? -24.397 41.170 8.047 1.00 10.18 257 SER F C 1
ATOM 5113 O O . SER F 1 41 ? -23.221 41.597 8.245 1.00 12.77 257 SER F O 1
ATOM 5116 N N . GLU F 1 42 ? -24.707 39.922 7.726 1.00 10.95 258 GLU F N 1
ATOM 5117 C CA . GLU F 1 42 ? -23.636 38.872 7.590 1.00 10.06 258 GLU F CA 1
ATOM 5118 C C . GLU F 1 42 ? -22.719 39.137 6.391 1.00 9.97 258 GLU F C 1
ATOM 5119 O O . GLU F 1 42 ? -21.590 38.609 6.364 1.00 11.45 258 GLU F O 1
ATOM 5125 N N . TYR F 1 43 ? -23.263 39.775 5.336 1.00 7.26 259 TYR F N 1
ATOM 5126 C CA . TYR F 1 43 ? -22.489 40.052 4.100 1.00 7.36 259 TYR F CA 1
ATOM 5127 C C . TYR F 1 43 ? -22.602 41.553 3.918 1.00 8.72 259 TYR F C 1
ATOM 5128 O O . TYR F 1 43 ? -23.437 42.051 3.163 1.00 7.98 259 TYR F O 1
ATOM 5137 N N . PRO F 1 44 ? -21.848 42.312 4.700 1.00 9.16 260 PRO F N 1
ATOM 5138 C CA . PRO F 1 44 ? -21.956 43.765 4.702 1.00 11.32 260 PRO F CA 1
ATOM 5139 C C . PRO F 1 44 ? -21.699 44.413 3.403 1.00 11.74 260 PRO F C 1
ATOM 5140 O O . PRO F 1 44 ? -22.132 45.607 3.311 1.00 14.12 260 PRO F O 1
ATOM 5144 N N . ASN F 1 45 ? -21.078 43.784 2.438 1.00 11.12 261 ASN F N 1
ATOM 5145 C CA . ASN F 1 45 ? -20.949 44.381 1.105 1.00 11.58 261 ASN F CA 1
ATOM 5146 C C . ASN F 1 45 ? -22.093 44.093 0.138 1.00 10.72 261 ASN F C 1
ATOM 5147 O O . ASN F 1 45 ? -22.117 44.657 -0.933 1.00 10.99 261 ASN F O 1
ATOM 5152 N N . ALA F 1 46 ? -23.031 43.206 0.517 1.00 7.26 262 ALA F N 1
ATOM 5153 C CA . ALA F 1 46 ? -24.096 42.837 -0.385 1.00 7.38 262 ALA F CA 1
ATOM 5154 C C . ALA F 1 46 ? -25.023 44.001 -0.628 1.00 7.60 262 ALA F C 1
ATOM 5155 O O . ALA F 1 46 ? -25.107 44.923 0.162 1.00 8.58 262 ALA F O 1
ATOM 5157 N N . THR F 1 47 ? -25.718 43.944 -1.741 1.00 6.35 263 THR F N 1
ATOM 5158 C CA . THR F 1 47 ? -26.637 45.011 -2.134 1.00 6.87 263 THR F CA 1
ATOM 5159 C C . THR F 1 47 ? -27.904 44.351 -2.604 1.00 9.02 263 THR F C 1
ATOM 5160 O O . THR F 1 47 ? -27.951 43.149 -2.823 1.00 9.20 263 THR F O 1
ATOM 5164 N N . ALA F 1 48 ? -28.991 45.137 -2.701 1.00 7.06 264 ALA F N 1
ATOM 5165 C CA . ALA F 1 48 ? -30.262 44.572 -3.167 1.00 6.92 264 ALA F CA 1
ATOM 5166 C C . ALA F 1 48 ? -30.805 45.370 -4.296 1.00 8.38 264 ALA F C 1
ATOM 5167 O O . ALA F 1 48 ? -30.794 46.606 -4.252 1.00 9.04 264 ALA F O 1
ATOM 5169 N N . ARG F 1 49 ? -31.266 44.649 -5.333 1.00 7.23 265 ARG F N 1
ATOM 5170 C CA . ARG F 1 49 ? -31.986 45.186 -6.482 1.00 5.15 265 ARG F CA 1
ATOM 5171 C C . ARG F 1 49 ? -33.470 44.899 -6.257 1.00 6.35 265 ARG F C 1
ATOM 5172 O O . ARG F 1 49 ? -33.888 43.734 -6.386 1.00 7.43 265 ARG F O 1
ATOM 5180 N N . ILE F 1 50 ? -34.245 45.945 -5.974 1.00 5.13 266 ILE F N 1
ATOM 5181 C CA . ILE F 1 50 ? -35.627 45.725 -5.594 1.00 7.68 266 ILE F CA 1
ATOM 5182 C C . ILE F 1 50 ? -36.457 46.236 -6.776 1.00 7.94 266 ILE F C 1
ATOM 5183 O O . ILE F 1 50 ? -36.335 47.370 -7.184 1.00 7.96 266 ILE F O 1
ATOM 5188 N N . GLU F 1 51 ? -37.333 45.394 -7.300 1.00 7.55 267 GLU F N 1
ATOM 5189 C CA . GLU F 1 51 ? -38.117 45.724 -8.510 1.00 7.50 267 GLU F CA 1
ATOM 5190 C C . GLU F 1 51 ? -39.588 45.458 -8.256 1.00 9.14 267 GLU F C 1
ATOM 5191 O O . GLU F 1 51 ? -39.971 44.332 -7.933 1.00 8.14 267 GLU F O 1
ATOM 5197 N N . GLY F 1 52 ? -40.430 46.498 -8.521 1.00 6.62 268 GLY F N 1
ATOM 5198 C CA . GLY F 1 52 ? -41.852 46.397 -8.286 1.00 7.56 268 GLY F CA 1
ATOM 5199 C C . GLY F 1 52 ? -42.633 46.506 -9.600 1.00 8.43 268 GLY F C 1
ATOM 5200 O O . GLY F 1 52 ? -42.109 46.940 -10.604 1.00 9.67 268 GLY F O 1
ATOM 5201 N N . HIS F 1 53 ? -43.779 45.851 -9.559 1.00 7.19 269 HIS F N 1
ATOM 5202 C CA . HIS F 1 53 ? -44.634 45.581 -10.727 1.00 8.47 269 HIS F CA 1
ATOM 5203 C C . HIS F 1 53 ? -46.090 45.683 -10.370 1.00 8.17 269 HIS F C 1
ATOM 5204 O O . HIS F 1 53 ? -46.503 45.613 -9.193 1.00 9.98 269 HIS F O 1
ATOM 5211 N N . THR F 1 54 ? -46.891 45.793 -11.455 1.00 8.77 270 THR F N 1
ATOM 5212 C CA . THR F 1 54 ? -48.345 45.812 -11.306 1.00 7.73 270 THR F CA 1
ATOM 5213 C C . THR F 1 54 ? -48.936 44.800 -12.340 1.00 8.36 270 THR F C 1
ATOM 5214 O O . THR F 1 54 ? -48.262 44.311 -13.276 1.00 10.85 270 THR F O 1
ATOM 5218 N N . ASP F 1 55 ? -50.200 44.464 -12.069 1.00 10.54 271 ASP F N 1
ATOM 5219 C CA . ASP F 1 55 ? -50.968 43.867 -13.136 1.00 13.08 271 ASP F CA 1
ATOM 5220 C C . ASP F 1 55 ? -51.340 44.942 -14.171 1.00 13.26 271 ASP F C 1
ATOM 5221 O O . ASP F 1 55 ? -50.966 46.111 -14.053 1.00 12.31 271 ASP F O 1
ATOM 5226 N N . ASN F 1 56 ? -52.041 44.562 -15.218 1.00 15.55 272 ASN F N 1
ATOM 5227 C CA . ASN F 1 56 ? -52.192 45.541 -16.355 1.00 14.76 272 ASN F CA 1
ATOM 5228 C C . ASN F 1 56 ? -53.492 46.274 -16.346 1.00 16.66 272 ASN F C 1
ATOM 5229 O O . ASN F 1 56 ? -53.847 46.857 -17.450 1.00 18.63 272 ASN F O 1
ATOM 5234 N N . THR F 1 57 ? -54.173 46.260 -15.212 1.00 16.74 273 THR F N 1
ATOM 5235 C CA . THR F 1 57 ? -55.436 46.960 -15.037 1.00 19.43 273 THR F CA 1
ATOM 5236 C C . THR F 1 57 ? -55.203 48.367 -14.548 1.00 21.00 273 THR F C 1
ATOM 5237 O O . THR F 1 57 ? -54.307 48.645 -13.722 1.00 19.44 273 THR F O 1
ATOM 5241 N N . GLY F 1 58 ? -55.995 49.276 -15.098 1.00 20.54 274 GLY F N 1
ATOM 5242 C CA . GLY F 1 58 ? -55.909 50.710 -14.678 1.00 20.42 274 GLY F CA 1
ATOM 5243 C C . GLY F 1 58 ? -55.018 51.537 -15.525 1.00 16.60 274 GLY F C 1
ATOM 5244 O O . GLY F 1 58 ? -54.357 51.062 -16.434 1.00 19.61 274 GLY F O 1
ATOM 5245 N N . PRO F 1 59 ? -54.923 52.853 -15.184 1.00 19.86 275 PRO F N 1
ATOM 5246 C CA . PRO F 1 59 ? -54.157 53.845 -15.942 1.00 19.03 275 PRO F CA 1
ATOM 5247 C C . PRO F 1 59 ? -52.612 53.686 -15.923 1.00 18.09 275 PRO F C 1
ATOM 5248 O O . PRO F 1 59 ? -52.058 53.206 -14.946 1.00 18.86 275 PRO F O 1
ATOM 5252 N N . ARG F 1 60 ? -51.901 54.063 -16.979 1.00 18.98 276 ARG F N 1
ATOM 5253 C CA . ARG F 1 60 ? -50.469 53.810 -17.095 1.00 18.68 276 ARG F CA 1
ATOM 5254 C C . ARG F 1 60 ? -49.599 54.474 -16.027 1.00 20.86 276 ARG F C 1
ATOM 5255 O O . ARG F 1 60 ? -48.815 53.774 -15.318 1.00 18.21 276 ARG F O 1
ATOM 5263 N N . LYS F 1 61 ? -49.700 55.797 -15.870 1.00 19.20 277 LYS F N 1
ATOM 5264 C CA . LYS F 1 61 ? -48.813 56.461 -14.954 1.00 19.95 277 LYS F CA 1
ATOM 5265 C C . LYS F 1 61 ? -49.163 56.070 -13.520 1.00 18.20 277 LYS F C 1
ATOM 5266 O O . LYS F 1 61 ? -48.252 55.919 -12.686 1.00 17.96 277 LYS F O 1
ATOM 5272 N N . LEU F 1 62 ? -50.449 55.915 -13.224 1.00 19.09 278 LEU F N 1
ATOM 5273 C CA . LEU F 1 62 ? -50.896 55.413 -11.931 1.00 15.57 278 LEU F CA 1
ATOM 5274 C C . LEU F 1 62 ? -50.117 54.088 -11.575 1.00 14.54 278 LEU F C 1
ATOM 5275 O O . LEU F 1 62 ? -49.600 53.928 -10.470 1.00 16.09 278 LEU F O 1
ATOM 5280 N N . ASN F 1 63 ? -49.987 53.230 -12.571 1.00 15.03 279 ASN F N 1
ATOM 5281 C CA . ASN F 1 63 ? -49.322 51.907 -12.322 1.00 14.46 279 ASN F CA 1
ATOM 5282 C C . ASN F 1 63 ? -47.834 52.005 -12.405 1.00 15.45 279 ASN F C 1
ATOM 5283 O O . ASN F 1 63 ? -47.135 51.241 -11.719 1.00 14.27 279 ASN F O 1
ATOM 5288 N N . GLU F 1 64 ? -47.263 52.970 -13.171 1.00 14.03 280 GLU F N 1
ATOM 5289 C CA . GLU F 1 64 ? -45.822 53.246 -13.004 1.00 13.91 280 GLU F CA 1
ATOM 5290 C C . GLU F 1 64 ? -45.556 53.642 -11.535 1.00 14.75 280 GLU F C 1
ATOM 5291 O O . GLU F 1 64 ? -44.638 53.076 -10.867 1.00 14.19 280 GLU F O 1
ATOM 5297 N N . ARG F 1 65 ? -46.340 54.554 -11.019 1.00 14.02 281 ARG F N 1
ATOM 5298 C CA . ARG F 1 65 ? -46.152 54.979 -9.651 1.00 14.20 281 ARG F CA 1
ATOM 5299 C C . ARG F 1 65 ? -46.360 53.857 -8.608 1.00 13.19 281 ARG F C 1
ATOM 5300 O O . ARG F 1 65 ? -45.617 53.749 -7.673 1.00 13.14 281 ARG F O 1
ATOM 5308 N N . LEU F 1 66 ? -47.390 53.046 -8.789 1.00 12.49 282 LEU F N 1
ATOM 5309 C CA . LEU F 1 66 ? -47.727 51.970 -7.907 1.00 11.41 282 LEU F CA 1
ATOM 5310 C C . LEU F 1 66 ? -46.526 50.942 -7.916 1.00 8.84 282 LEU F C 1
ATOM 5311 O O . LEU F 1 66 ? -46.186 50.451 -6.802 1.00 9.36 282 LEU F O 1
ATOM 5316 N N . SER F 1 67 ? -46.058 50.581 -9.091 1.00 9.11 283 SER F N 1
ATOM 5317 C CA . SER F 1 67 ? -44.921 49.609 -9.173 1.00 8.14 283 SER F CA 1
ATOM 5318 C C . SER F 1 67 ? -43.759 50.137 -8.326 1.00 10.88 283 SER F C 1
ATOM 5319 O O . SER F 1 67 ? -43.141 49.330 -7.585 1.00 9.77 283 SER F O 1
ATOM 5322 N N . LEU F 1 68 ? -43.359 51.411 -8.471 1.00 9.38 284 LEU F N 1
ATOM 5323 C CA . LEU F 1 68 ? -42.230 51.904 -7.711 1.00 8.89 284 LEU F CA 1
ATOM 5324 C C . LEU F 1 68 ? -42.610 52.013 -6.210 1.00 8.36 284 LEU F C 1
ATOM 5325 O O . LEU F 1 68 ? -41.763 51.710 -5.320 1.00 9.89 284 LEU F O 1
ATOM 5330 N N . ALA F 1 69 ? -43.862 52.339 -5.811 1.00 7.96 285 ALA F N 1
ATOM 5331 C CA . ALA F 1 69 ? -44.191 52.405 -4.408 1.00 9.16 285 ALA F CA 1
ATOM 5332 C C . ALA F 1 69 ? -44.060 51.043 -3.758 1.00 8.28 285 ALA F C 1
ATOM 5333 O O . ALA F 1 69 ? -43.652 50.944 -2.631 1.00 9.13 285 ALA F O 1
ATOM 5335 N N . ARG F 1 70 ? -44.393 50.005 -4.520 1.00 8.86 286 ARG F N 1
ATOM 5336 C CA . ARG F 1 70 ? -44.258 48.641 -3.962 1.00 7.98 286 ARG F CA 1
ATOM 5337 C C . ARG F 1 70 ? -42.776 48.357 -3.699 1.00 7.56 286 ARG F C 1
ATOM 5338 O O . ARG F 1 70 ? -42.484 47.821 -2.617 1.00 8.01 286 ARG F O 1
ATOM 5346 N N . ALA F 1 71 ? -41.889 48.694 -4.671 1.00 7.70 287 ALA F N 1
ATOM 5347 C CA . ALA F 1 71 ? -40.443 48.453 -4.424 1.00 7.25 287 ALA F CA 1
ATOM 5348 C C . ALA F 1 71 ? -39.992 49.291 -3.213 1.00 7.46 287 ALA F C 1
ATOM 5349 O O . ALA F 1 71 ? -39.224 48.857 -2.349 1.00 7.44 287 ALA F O 1
ATOM 5351 N N . ASN F 1 72 ? -40.479 50.560 -3.131 1.00 6.88 288 ASN F N 1
ATOM 5352 C CA . ASN F 1 72 ? -40.042 51.391 -1.998 1.00 6.85 288 ASN F CA 1
ATOM 5353 C C . ASN F 1 72 ? -40.475 50.936 -0.652 1.00 6.82 288 ASN F C 1
ATOM 5354 O O . ASN F 1 72 ? -39.903 51.232 0.370 1.00 9.10 288 ASN F O 1
ATOM 5359 N N . SER F 1 73 ? -41.621 50.203 -0.634 1.00 7.81 289 SER F N 1
ATOM 5360 C CA . SER F 1 73 ? -42.131 49.669 0.659 1.00 7.74 289 SER F CA 1
ATOM 5361 C C . SER F 1 73 ? -41.156 48.636 1.226 1.00 7.59 289 SER F C 1
ATOM 5362 O O . SER F 1 73 ? -40.886 48.592 2.450 1.00 9.29 289 SER F O 1
ATOM 5365 N N . VAL F 1 74 ? -40.603 47.803 0.286 1.00 7.95 290 VAL F N 1
ATOM 5366 C CA . VAL F 1 74 ? -39.578 46.859 0.736 1.00 7.78 290 VAL F CA 1
ATOM 5367 C C . VAL F 1 74 ? -38.308 47.551 1.223 1.00 6.40 290 VAL F C 1
ATOM 5368 O O . VAL F 1 74 ? -37.731 47.253 2.310 1.00 6.70 290 VAL F O 1
ATOM 5372 N N . LYS F 1 75 ? -37.888 48.560 0.404 1.00 7.11 291 LYS F N 1
ATOM 5373 C CA . LYS F 1 75 ? -36.654 49.296 0.800 1.00 6.98 291 LYS F CA 1
ATOM 5374 C C . LYS F 1 75 ? -36.943 49.966 2.161 1.00 7.07 291 LYS F C 1
ATOM 5375 O O . LYS F 1 75 ? -36.103 49.948 3.090 1.00 7.31 291 LYS F O 1
ATOM 5381 N N . SER F 1 76 ? -38.135 50.549 2.307 1.00 7.16 292 SER F N 1
ATOM 5382 C CA . SER F 1 76 ? -38.445 51.264 3.575 1.00 7.88 292 SER F CA 1
ATOM 5383 C C . SER F 1 76 ? -38.426 50.348 4.802 1.00 8.10 292 SER F C 1
ATOM 5384 O O . SER F 1 76 ? -37.979 50.714 5.859 1.00 7.44 292 SER F O 1
ATOM 5387 N N . ALA F 1 77 ? -38.926 49.110 4.612 1.00 6.09 293 ALA F N 1
ATOM 5388 C CA . ALA F 1 77 ? -38.885 48.164 5.707 1.00 8.19 293 ALA F CA 1
ATOM 5389 C C . ALA F 1 77 ? -37.429 47.872 6.162 1.00 6.77 293 ALA F C 1
ATOM 5390 O O . ALA F 1 77 ? -37.082 47.921 7.318 1.00 7.07 293 ALA F O 1
ATOM 5392 N N . LEU F 1 78 ? -36.596 47.608 5.162 1.00 6.50 294 LEU F N 1
ATOM 5393 C CA . LEU F 1 78 ? -35.219 47.300 5.504 1.00 5.60 294 LEU F CA 1
ATOM 5394 C C . LEU F 1 78 ? -34.486 48.440 6.140 1.00 6.73 294 LEU F C 1
ATOM 5395 O O . LEU F 1 78 ? -33.721 48.268 7.098 1.00 6.83 294 LEU F O 1
ATOM 5400 N N . VAL F 1 79 ? -34.766 49.650 5.648 1.00 8.38 295 VAL F N 1
ATOM 5401 C CA . VAL F 1 79 ? -34.051 50.843 6.166 1.00 6.81 295 VAL F CA 1
ATOM 5402 C C . VAL F 1 79 ? -34.548 51.183 7.530 1.00 7.27 295 VAL F C 1
ATOM 5403 O O . VAL F 1 79 ? -33.744 51.417 8.470 1.00 10.25 295 VAL F O 1
ATOM 5407 N N . ASN F 1 80 ? -35.849 51.276 7.686 1.00 8.02 296 ASN F N 1
ATOM 5408 C CA . ASN F 1 80 ? -36.379 51.889 8.915 1.00 9.82 296 ASN F CA 1
ATOM 5409 C C . ASN F 1 80 ? -36.587 50.903 10.041 1.00 11.55 296 ASN F C 1
ATOM 5410 O O . ASN F 1 80 ? -36.397 51.239 11.221 1.00 12.73 296 ASN F O 1
ATOM 5415 N N . GLU F 1 81 ? -37.011 49.659 9.716 1.00 10.37 297 GLU F N 1
ATOM 5416 C CA . GLU F 1 81 ? -37.145 48.619 10.756 1.00 10.57 297 GLU F CA 1
ATOM 5417 C C . GLU F 1 81 ? -35.880 47.872 11.033 1.00 10.85 297 GLU F C 1
ATOM 5418 O O . GLU F 1 81 ? -35.718 47.384 12.119 1.00 12.61 297 GLU F O 1
ATOM 5424 N N . TYR F 1 82 ? -34.970 47.744 10.016 1.00 9.42 298 TYR F N 1
ATOM 5425 C CA . TYR F 1 82 ? -33.773 46.882 10.204 1.00 10.85 298 TYR F CA 1
ATOM 5426 C C . TYR F 1 82 ? -32.454 47.660 10.104 1.00 11.36 298 TYR F C 1
ATOM 5427 O O . TYR F 1 82 ? -31.380 47.056 10.255 1.00 14.90 298 TYR F O 1
ATOM 5436 N N . ASN F 1 83 ? -32.574 48.986 10.003 1.00 11.86 299 ASN F N 1
ATOM 5437 C CA . ASN F 1 83 ? -31.398 49.856 9.909 1.00 12.86 299 ASN F CA 1
ATOM 5438 C C . ASN F 1 83 ? -30.391 49.518 8.865 1.00 11.58 299 ASN F C 1
ATOM 5439 O O . ASN F 1 83 ? -29.193 49.836 9.021 1.00 14.57 299 ASN F O 1
ATOM 5444 N N . VAL F 1 84 ? -30.883 48.965 7.750 1.00 8.43 300 VAL F N 1
ATOM 5445 C CA . VAL F 1 84 ? -29.982 48.746 6.614 1.00 8.56 300 VAL F CA 1
ATOM 5446 C C . VAL F 1 84 ? -29.679 50.094 5.969 1.00 8.05 300 VAL F C 1
ATOM 5447 O O . VAL F 1 84 ? -30.579 50.939 5.811 1.00 9.30 300 VAL F O 1
ATOM 5451 N N . ASP F 1 85 ? -28.415 50.331 5.612 1.00 8.29 301 ASP F N 1
ATOM 5452 C CA . ASP F 1 85 ? -28.075 51.569 4.916 1.00 9.24 301 ASP F CA 1
ATOM 5453 C C . ASP F 1 85 ? -28.806 51.666 3.587 1.00 9.02 301 ASP F C 1
ATOM 5454 O O . ASP F 1 85 ? -28.711 50.788 2.718 1.00 7.57 301 ASP F O 1
ATOM 5459 N N . ALA F 1 86 ? -29.567 52.741 3.379 1.00 7.48 302 ALA F N 1
ATOM 5460 C CA . ALA F 1 86 ? -30.365 52.858 2.200 1.00 6.59 302 ALA F CA 1
ATOM 5461 C C . ALA F 1 86 ? -29.590 52.823 0.897 1.00 5.43 302 ALA F C 1
ATOM 5462 O O . ALA F 1 86 ? -30.128 52.445 -0.128 1.00 8.33 302 ALA F O 1
ATOM 5464 N N . SER F 1 87 ? -28.316 53.258 0.977 1.00 6.89 303 SER F N 1
ATOM 5465 C CA . SER F 1 87 ? -27.480 53.256 -0.227 1.00 7.76 303 SER F CA 1
ATOM 5466 C C . SER F 1 87 ? -27.151 51.896 -0.756 1.00 8.23 303 SER F C 1
ATOM 5467 O O . SER F 1 87 ? -26.772 51.783 -1.913 1.00 8.80 303 SER F O 1
ATOM 5470 N N . ARG F 1 88 ? -27.368 50.849 0.031 1.00 7.98 304 ARG F N 1
ATOM 5471 C CA . ARG F 1 88 ? -27.163 49.486 -0.421 1.00 6.18 304 ARG F CA 1
ATOM 5472 C C . ARG F 1 88 ? -28.308 48.943 -1.252 1.00 8.15 304 ARG F C 1
ATOM 5473 O O . ARG F 1 88 ? -28.202 47.830 -1.772 1.00 6.80 304 ARG F O 1
ATOM 5481 N N . LEU F 1 89 ? -29.400 49.755 -1.380 1.00 5.99 305 LEU F N 1
ATOM 5482 C CA . LEU F 1 89 ? -30.655 49.206 -1.910 1.00 7.38 305 LEU F CA 1
ATOM 5483 C C . LEU F 1 89 ? -31.151 50.073 -3.045 1.00 6.99 305 LEU F C 1
ATOM 5484 O O . LEU F 1 89 ? -31.276 51.300 -2.879 1.00 9.63 305 LEU F O 1
ATOM 5489 N N . SER F 1 90 ? -31.401 49.455 -4.201 1.00 6.27 306 SER F N 1
ATOM 5490 C CA . SER F 1 90 ? -31.975 50.240 -5.290 1.00 6.11 306 SER F CA 1
ATOM 5491 C C . SER F 1 90 ? -33.441 49.850 -5.461 1.00 7.29 306 SER F C 1
ATOM 5492 O O . SER F 1 90 ? -33.864 48.742 -5.097 1.00 6.17 306 SER F O 1
ATOM 5495 N N . THR F 1 91 ? -34.234 50.781 -5.970 1.00 7.78 307 THR F N 1
ATOM 5496 C CA . THR F 1 91 ? -35.671 50.451 -6.196 1.00 7.38 307 THR F CA 1
ATOM 5497 C C . THR F 1 91 ? -36.047 50.936 -7.586 1.00 8.77 307 THR F C 1
ATOM 5498 O O . THR F 1 91 ? -35.532 51.981 -8.072 1.00 10.15 307 THR F O 1
ATOM 5502 N N . GLN F 1 92 ? -36.896 50.178 -8.274 1.00 8.26 308 GLN F N 1
ATOM 5503 C CA . GLN F 1 92 ? -37.313 50.587 -9.617 1.00 7.81 308 GLN F CA 1
ATOM 5504 C C . GLN F 1 92 ? -38.670 49.966 -9.808 1.00 11.10 308 GLN F C 1
ATOM 5505 O O . GLN F 1 92 ? -38.915 48.840 -9.332 1.00 10.20 308 GLN F O 1
ATOM 5511 N N . GLY F 1 93 ? -39.562 50.706 -10.452 1.00 10.17 309 GLY F N 1
ATOM 5512 C CA . GLY F 1 93 ? -40.840 50.061 -10.841 1.00 12.46 309 GLY F CA 1
ATOM 5513 C C . GLY F 1 93 ? -40.966 49.914 -12.348 1.00 13.84 309 GLY F C 1
ATOM 5514 O O . GLY F 1 93 ? -40.397 50.733 -13.140 1.00 13.66 309 GLY F O 1
ATOM 5515 N N . PHE F 1 94 ? -41.730 48.869 -12.767 1.00 11.71 310 PHE F N 1
ATOM 5516 C CA . PHE F 1 94 ? -41.825 48.542 -14.210 1.00 12.95 310 PHE F CA 1
ATOM 5517 C C . PHE F 1 94 ? -43.285 48.567 -14.727 1.00 12.72 310 PHE F C 1
ATOM 5518 O O . PHE F 1 94 ? -43.559 47.984 -15.786 1.00 15.36 310 PHE F O 1
ATOM 5526 N N . ALA F 1 95 ? -44.144 49.138 -13.941 1.00 12.56 311 ALA F N 1
ATOM 5527 C CA . ALA F 1 95 ? -45.596 49.109 -14.173 1.00 13.67 311 ALA F CA 1
ATOM 5528 C C . ALA F 1 95 ? -45.937 47.689 -14.592 1.00 14.21 311 ALA F C 1
ATOM 5529 O O . ALA F 1 95 ? -45.520 46.733 -13.945 1.00 12.86 311 ALA F O 1
ATOM 5531 N N . TRP F 1 96 ? -46.706 47.525 -15.666 1.00 12.29 312 TRP F N 1
ATOM 5532 C CA . TRP F 1 96 ? -47.075 46.203 -16.165 1.00 13.88 312 TRP F CA 1
ATOM 5533 C C . TRP F 1 96 ? -46.225 45.672 -17.322 1.00 15.02 312 TRP F C 1
ATOM 5534 O O . TRP F 1 96 ? -46.624 44.690 -17.996 1.00 15.22 312 TRP F O 1
ATOM 5545 N N . ASP F 1 97 ? -45.017 46.193 -17.517 1.00 14.01 313 ASP F N 1
ATOM 5546 C CA . ASP F 1 97 ? -44.155 45.776 -18.655 1.00 16.72 313 ASP F CA 1
ATOM 5547 C C . ASP F 1 97 ? -43.491 44.433 -18.557 1.00 16.61 313 ASP F C 1
ATOM 5548 O O . ASP F 1 97 ? -43.033 43.955 -19.572 1.00 19.19 313 ASP F O 1
ATOM 5553 N N . GLN F 1 98 ? -43.418 43.827 -17.345 1.00 14.78 314 GLN F N 1
ATOM 5554 C CA . GLN F 1 98 ? -42.713 42.529 -17.207 1.00 15.00 314 GLN F CA 1
ATOM 5555 C C . GLN F 1 98 ? -43.616 41.601 -16.428 1.00 16.38 314 GLN F C 1
ATOM 5556 O O . GLN F 1 98 ? -43.310 41.257 -15.265 1.00 17.33 314 GLN F O 1
ATOM 5562 N N . PRO F 1 99 ? -44.736 41.181 -17.036 1.00 15.48 315 PRO F N 1
ATOM 5563 C CA . PRO F 1 99 ? -45.580 40.181 -16.379 1.00 16.06 315 PRO F CA 1
ATOM 5564 C C . PRO F 1 99 ? -44.822 38.898 -16.211 1.00 15.79 315 PRO F C 1
ATOM 5565 O O . PRO F 1 99 ? -43.916 38.545 -17.016 1.00 17.08 315 PRO F O 1
ATOM 5569 N N . ILE F 1 100 ? -45.144 38.238 -15.113 1.00 15.63 316 ILE F N 1
ATOM 5570 C CA . ILE F 1 100 ? -44.710 36.893 -14.929 1.00 16.20 316 ILE F CA 1
ATOM 5571 C C . ILE F 1 100 ? -45.804 35.906 -15.151 1.00 16.51 316 ILE F C 1
ATOM 5572 O O . ILE F 1 100 ? -45.492 34.679 -15.170 1.00 18.50 316 ILE F O 1
ATOM 5577 N N . ALA F 1 101 ? -47.039 36.380 -15.282 1.00 15.79 317 ALA F N 1
ATOM 5578 C CA . ALA F 1 101 ? -48.214 35.585 -15.414 1.00 17.08 317 ALA F CA 1
ATOM 5579 C C . ALA F 1 101 ? -49.195 36.275 -16.377 1.00 17.32 317 ALA F C 1
ATOM 5580 O O . ALA F 1 101 ? -49.030 37.442 -16.725 1.00 16.06 317 ALA F O 1
ATOM 5582 N N . ASP F 1 102 ? -50.191 35.526 -16.809 1.00 18.17 318 ASP F N 1
ATOM 5583 C CA . ASP F 1 102 ? -51.221 36.025 -17.700 1.00 17.01 318 ASP F CA 1
ATOM 5584 C C . ASP F 1 102 ? -52.215 36.906 -17.010 1.00 16.34 318 ASP F C 1
ATOM 5585 O O . ASP F 1 102 ? -52.955 36.485 -16.110 1.00 16.92 318 ASP F O 1
ATOM 5590 N N . ASN F 1 103 ? -52.274 38.213 -17.396 1.00 16.33 319 ASN F N 1
ATOM 5591 C CA . ASN F 1 103 ? -53.215 39.118 -16.789 1.00 15.41 319 ASN F CA 1
ATOM 5592 C C . ASN F 1 103 ? -54.711 38.835 -17.074 1.00 18.10 319 ASN F C 1
ATOM 5593 O O . ASN F 1 103 ? -55.635 39.480 -16.540 1.00 17.71 319 ASN F O 1
ATOM 5598 N N . LYS F 1 104 ? -54.936 37.864 -17.952 1.00 21.72 320 LYS F N 1
ATOM 5599 C CA . LYS F 1 104 ? -56.334 37.487 -18.256 1.00 23.34 320 LYS F CA 1
ATOM 5600 C C . LYS F 1 104 ? -57.050 36.680 -17.173 1.00 24.23 320 LYS F C 1
ATOM 5601 O O . LYS F 1 104 ? -58.259 36.480 -17.257 1.00 25.04 320 LYS F O 1
ATOM 5607 N N . THR F 1 105 ? -56.324 36.199 -16.144 1.00 21.32 321 THR F N 1
ATOM 5608 C CA . THR F 1 105 ? -56.964 35.509 -15.022 1.00 21.39 321 THR F CA 1
ATOM 5609 C C . THR F 1 105 ? -56.705 36.275 -13.728 1.00 19.58 321 THR F C 1
ATOM 5610 O O . THR F 1 105 ? -55.633 36.957 -13.588 1.00 18.40 321 THR F O 1
ATOM 5614 N N . LYS F 1 106 ? -57.595 36.091 -12.761 1.00 17.66 322 LYS F N 1
ATOM 5615 C CA . LYS F 1 106 ? -57.452 36.679 -11.461 1.00 18.19 322 LYS F CA 1
ATOM 5616 C C . LYS F 1 106 ? -56.151 36.179 -10.808 1.00 17.37 322 LYS F C 1
ATOM 5617 O O . LYS F 1 106 ? -55.474 36.933 -10.113 1.00 15.76 322 LYS F O 1
ATOM 5623 N N . GLU F 1 107 ? -55.808 34.890 -11.043 1.00 17.24 323 GLU F N 1
ATOM 5624 C CA . GLU F 1 107 ? -54.605 34.358 -10.451 1.00 16.18 323 GLU F CA 1
ATOM 5625 C C . GLU F 1 107 ? -53.374 34.980 -11.075 1.00 15.77 323 GLU F C 1
ATOM 5626 O O . GLU F 1 107 ? -52.386 35.213 -10.369 1.00 14.83 323 GLU F O 1
ATOM 5632 N N . GLY F 1 108 ? -53.406 35.183 -12.387 1.00 14.13 324 GLY F N 1
ATOM 5633 C CA . GLY F 1 108 ? -52.243 35.753 -13.154 1.00 13.54 324 GLY F CA 1
ATOM 5634 C C . GLY F 1 108 ? -52.055 37.194 -12.673 1.00 15.71 324 GLY F C 1
ATOM 5635 O O . GLY F 1 108 ? -50.878 37.594 -12.444 1.00 12.88 324 GLY F O 1
ATOM 5636 N N . ARG F 1 109 ? -53.165 37.940 -12.538 1.00 14.61 325 ARG F N 1
ATOM 5637 C CA . ARG F 1 109 ? -53.068 39.352 -12.090 1.00 11.94 325 ARG F CA 1
ATOM 5638 C C . ARG F 1 109 ? -52.423 39.378 -10.705 1.00 12.67 325 ARG F C 1
ATOM 5639 O O . ARG F 1 109 ? -51.518 40.224 -10.478 1.00 12.62 325 ARG F O 1
ATOM 5647 N N . ALA F 1 110 ? -52.812 38.416 -9.823 1.00 11.63 326 ALA F N 1
ATOM 5648 C CA . ALA F 1 110 ? -52.353 38.406 -8.427 1.00 11.95 326 ALA F CA 1
ATOM 5649 C C . ALA F 1 110 ? -50.841 38.144 -8.444 1.00 12.10 326 ALA F C 1
ATOM 5650 O O . ALA F 1 110 ? -50.097 38.791 -7.679 1.00 11.43 326 ALA F O 1
ATOM 5652 N N . MET F 1 111 ? -50.375 37.262 -9.282 1.00 12.45 327 MET F N 1
ATOM 5653 C CA . MET F 1 111 ? -48.939 36.983 -9.363 1.00 12.29 327 MET F CA 1
ATOM 5654 C C . MET F 1 111 ? -48.170 38.174 -9.926 1.00 11.70 327 MET F C 1
ATOM 5655 O O . MET F 1 111 ? -47.014 38.381 -9.587 1.00 12.19 327 MET F O 1
ATOM 5660 N N . ASN F 1 112 ? -48.827 39.017 -10.724 1.00 10.49 328 ASN F N 1
ATOM 5661 C CA . ASN F 1 112 ? -48.086 40.119 -11.340 1.00 10.18 328 ASN F CA 1
ATOM 5662 C C . ASN F 1 112 ? -47.955 41.282 -10.388 1.00 10.48 328 ASN F C 1
ATOM 5663 O O . ASN F 1 112 ? -46.976 42.049 -10.574 1.00 12.98 328 ASN F O 1
ATOM 5668 N N . ARG F 1 113 ? -48.795 41.376 -9.348 1.00 8.85 329 ARG F N 1
ATOM 5669 C CA . ARG F 1 113 ? -48.721 42.501 -8.355 1.00 8.58 329 ARG F CA 1
ATOM 5670 C C . ARG F 1 113 ? -47.650 42.108 -7.331 1.00 7.76 329 ARG F C 1
ATOM 5671 O O . ARG F 1 113 ? -47.945 41.457 -6.313 1.00 7.82 329 ARG F O 1
ATOM 5679 N N . ARG F 1 114 ? -46.439 42.529 -7.616 1.00 9.24 330 ARG F N 1
ATOM 5680 C CA . ARG F 1 114 ? -45.309 41.899 -6.882 1.00 6.57 330 ARG F CA 1
ATOM 5681 C C . ARG F 1 114 ? -44.112 42.802 -6.773 1.00 8.42 330 ARG F C 1
ATOM 5682 O O . ARG F 1 114 ? -43.938 43.743 -7.586 1.00 9.75 330 ARG F O 1
ATOM 5690 N N . VAL F 1 115 ? -43.252 42.449 -5.830 1.00 7.83 331 VAL F N 1
ATOM 5691 C CA . VAL F 1 115 ? -41.900 42.998 -5.780 1.00 8.39 331 VAL F CA 1
ATOM 5692 C C . VAL F 1 115 ? -40.984 41.818 -5.747 1.00 8.40 331 VAL F C 1
ATOM 5693 O O . VAL F 1 115 ? -41.245 40.869 -5.014 1.00 8.61 331 VAL F O 1
ATOM 5697 N N . PHE F 1 116 ? -39.972 41.824 -6.575 1.00 8.34 332 PHE F N 1
ATOM 5698 C CA . PHE F 1 116 ? -38.934 40.751 -6.410 1.00 8.15 332 PHE F CA 1
ATOM 5699 C C . PHE F 1 116 ? -37.678 41.497 -6.024 1.00 8.41 332 PHE F C 1
ATOM 5700 O O . PHE F 1 116 ? -37.289 42.493 -6.679 1.00 8.63 332 PHE F O 1
ATOM 5708 N N . ALA F 1 117 ? -37.036 41.117 -4.938 1.00 7.57 333 ALA F N 1
ATOM 5709 C CA . ALA F 1 117 ? -35.808 41.769 -4.488 1.00 8.01 333 ALA F CA 1
ATOM 5710 C C . ALA F 1 117 ? -34.714 40.786 -4.610 1.00 8.53 333 ALA F C 1
ATOM 5711 O O . ALA F 1 117 ? -34.881 39.653 -4.063 1.00 10.32 333 ALA F O 1
ATOM 5713 N N . THR F 1 118 ? -33.620 41.156 -5.291 1.00 7.71 334 THR F N 1
ATOM 5714 C CA . THR F 1 118 ? -32.544 40.126 -5.506 1.00 7.95 334 THR F CA 1
ATOM 5715 C C . THR F 1 118 ? -31.377 40.685 -4.751 1.00 7.80 334 THR F C 1
ATOM 5716 O O . THR F 1 118 ? -30.932 41.833 -4.942 1.00 9.40 334 THR F O 1
ATOM 5720 N N . ILE F 1 119 ? -30.860 39.863 -3.875 1.00 7.62 335 ILE F N 1
ATOM 5721 C CA . ILE F 1 119 ? -29.731 40.285 -2.998 1.00 10.28 335 ILE F CA 1
ATOM 5722 C C . ILE F 1 119 ? -28.508 39.515 -3.453 1.00 11.69 335 ILE F C 1
ATOM 5723 O O . ILE F 1 119 ? -28.591 38.302 -3.586 1.00 11.81 335 ILE F O 1
ATOM 5728 N N . THR F 1 120 ? -27.397 40.243 -3.693 1.00 8.49 336 THR F N 1
ATOM 5729 C CA . THR F 1 120 ? -26.154 39.553 -4.179 1.00 8.44 336 THR F CA 1
ATOM 5730 C C . THR F 1 120 ? -25.050 40.180 -3.384 1.00 8.60 336 THR F C 1
ATOM 5731 O O . THR F 1 120 ? -25.026 41.367 -3.055 1.00 8.09 336 THR F O 1
ATOM 5735 N N . GLY F 1 121 ? -23.959 39.432 -3.264 1.00 11.04 337 GLY F N 1
ATOM 5736 C CA . GLY F 1 121 ? -22.730 40.040 -2.689 1.00 10.39 337 GLY F CA 1
ATOM 5737 C C . GLY F 1 121 ? -21.854 38.923 -2.182 1.00 9.73 337 GLY F C 1
ATOM 5738 O O . GLY F 1 121 ? -22.286 37.845 -2.091 1.00 11.59 337 GLY F O 1
ATOM 5739 N N . SER F 1 122 ? -20.648 39.283 -1.784 1.00 9.83 338 SER F N 1
ATOM 5740 C CA . SER F 1 122 ? -19.656 38.277 -1.360 1.00 10.57 338 SER F CA 1
ATOM 5741 C C . SER F 1 122 ? -19.051 38.766 -0.072 1.00 10.94 338 SER F C 1
ATOM 5742 O O . SER F 1 122 ? -19.045 39.988 0.239 1.00 13.02 338 SER F O 1
ATOM 5745 N N . ARG F 1 123 ? -18.481 37.816 0.691 1.00 9.01 339 ARG F N 1
ATOM 5746 C CA . ARG F 1 123 ? -17.615 38.144 1.854 1.00 10.43 339 ARG F CA 1
ATOM 5747 C C . ARG F 1 123 ? -16.379 37.251 1.844 1.00 12.92 339 ARG F C 1
ATOM 5748 O O . ARG F 1 123 ? -15.426 37.449 2.578 1.00 12.55 339 ARG F O 1
ATOM 5757 N N . SER G 1 2 ? -43.355 28.891 -0.292 1.00 19.83 218 SER G N 1
ATOM 5758 C CA . SER G 1 2 ? -42.214 29.750 0.137 1.00 17.06 218 SER G CA 1
ATOM 5759 C C . SER G 1 2 ? -42.183 30.976 -0.820 1.00 16.01 218 SER G C 1
ATOM 5760 O O . SER G 1 2 ? -42.340 30.836 -2.044 1.00 16.79 218 SER G O 1
ATOM 5763 N N . HIS G 1 3 ? -41.796 32.129 -0.252 1.00 13.71 219 HIS G N 1
ATOM 5764 C CA . HIS G 1 3 ? -41.600 33.347 -1.048 1.00 13.45 219 HIS G CA 1
ATOM 5765 C C . HIS G 1 3 ? -40.158 33.872 -0.951 1.00 15.07 219 HIS G C 1
ATOM 5766 O O . HIS G 1 3 ? -39.868 35.031 -1.293 1.00 15.40 219 HIS G O 1
ATOM 5773 N N . MET G 1 4 ? -39.248 33.040 -0.490 1.00 13.13 220 MET G N 1
ATOM 5774 C CA . MET G 1 4 ? -37.847 33.578 -0.412 1.00 12.98 220 MET G CA 1
ATOM 5775 C C . MET G 1 4 ? -36.931 32.369 -0.511 1.00 13.93 220 MET G C 1
ATOM 5776 O O . MET G 1 4 ? -37.206 31.380 0.205 1.00 16.39 220 MET G O 1
ATOM 5781 N N . GLU G 1 5 ? -35.927 32.433 -1.361 1.00 14.36 221 GLU G N 1
ATOM 5782 C CA . GLU G 1 5 ? -34.843 31.402 -1.311 1.00 15.82 221 GLU G CA 1
ATOM 5783 C C . GLU G 1 5 ? -33.519 32.109 -1.109 1.00 13.66 221 GLU G C 1
ATOM 5784 O O . GLU G 1 5 ? -33.360 33.257 -1.456 1.00 12.01 221 GLU G O 1
ATOM 5790 N N . LEU G 1 6 ? -32.569 31.374 -0.566 1.00 12.53 222 LEU G N 1
ATOM 5791 C CA . LEU G 1 6 ? -31.274 31.911 -0.171 1.00 13.29 222 LEU G CA 1
ATOM 5792 C C . LEU G 1 6 ? -30.290 30.782 -0.459 1.00 13.05 222 LEU G C 1
ATOM 5793 O O . LEU G 1 6 ? -30.554 29.603 -0.131 1.00 13.37 222 LEU G O 1
ATOM 5798 N N . THR G 1 7 ? -29.227 31.151 -1.137 1.00 12.20 223 THR G N 1
ATOM 5799 C CA . THR G 1 7 ? -28.029 30.199 -1.179 1.00 12.34 223 THR G CA 1
ATOM 5800 C C . THR G 1 7 ? -26.761 30.926 -0.878 1.00 12.16 223 THR G C 1
ATOM 5801 O O . THR G 1 7 ? -26.673 32.130 -1.080 1.00 11.23 223 THR G O 1
ATOM 5805 N N . GLU G 1 8 ? -25.765 30.141 -0.445 1.00 8.57 224 GLU G N 1
ATOM 5806 C CA . GLU G 1 8 ? -24.417 30.773 -0.175 1.00 8.51 224 GLU G CA 1
ATOM 5807 C C . GLU G 1 8 ? -23.453 29.828 -0.868 1.00 9.04 224 GLU G C 1
ATOM 5808 O O . GLU G 1 8 ? -23.597 28.605 -0.650 1.00 11.00 224 GLU G O 1
ATOM 5814 N N . ASP G 1 9 ? -22.609 30.323 -1.703 1.00 9.47 225 ASP G N 1
ATOM 5815 C CA . ASP G 1 9 ? -21.638 29.450 -2.417 1.00 9.94 225 ASP G CA 1
ATOM 5816 C C . ASP G 1 9 ? -20.217 29.690 -1.828 1.00 10.41 225 ASP G C 1
ATOM 5817 O O . ASP G 1 9 ? -19.754 30.855 -1.685 1.00 11.14 225 ASP G O 1
ATOM 5822 N N . LEU G 1 10 ? -19.512 28.600 -1.498 1.00 8.96 226 LEU G N 1
ATOM 5823 C CA . LEU G 1 10 ? -18.185 28.677 -0.910 1.00 7.59 226 LEU G CA 1
ATOM 5824 C C . LEU G 1 10 ? -17.174 28.426 -2.053 1.00 9.64 226 LEU G C 1
ATOM 5825 O O . LEU G 1 10 ? -17.337 27.444 -2.777 1.00 10.61 226 LEU G O 1
ATOM 5830 N N . ASN G 1 11 ? -16.140 29.241 -2.115 1.00 10.89 227 ASN G N 1
ATOM 5831 C CA . ASN G 1 11 ? -15.034 28.965 -3.062 1.00 13.40 227 ASN G CA 1
ATOM 5832 C C . ASN G 1 11 ? -13.774 29.261 -2.345 1.00 11.17 227 ASN G C 1
ATOM 5833 O O . ASN G 1 11 ? -13.579 30.334 -1.780 1.00 14.31 227 ASN G O 1
ATOM 5838 N N . MET G 1 12 ? -12.918 28.266 -2.272 1.00 9.17 228 MET G N 1
ATOM 5839 C CA . MET G 1 12 ? -11.682 28.572 -1.528 1.00 9.83 228 MET G CA 1
ATOM 5840 C C . MET G 1 12 ? -10.555 27.946 -2.341 1.00 10.34 228 MET G C 1
ATOM 5841 O O . MET G 1 12 ? -10.740 26.929 -2.988 1.00 10.21 228 MET G O 1
ATOM 5846 N N . GLU G 1 13 ? -9.402 28.588 -2.279 1.00 11.47 229 GLU G N 1
ATOM 5847 C CA . GLU G 1 13 ? -8.156 27.969 -2.800 1.00 15.46 229 GLU G CA 1
ATOM 5848 C C . GLU G 1 13 ? -7.093 27.934 -1.717 1.00 16.32 229 GLU G C 1
ATOM 5849 O O . GLU G 1 13 ? -6.846 28.955 -1.028 1.00 15.08 229 GLU G O 1
ATOM 5855 N N . LEU G 1 14 ? -6.445 26.776 -1.512 1.00 13.76 230 LEU G N 1
ATOM 5856 C CA . LEU G 1 14 ? -5.348 26.669 -0.522 1.00 14.10 230 LEU G CA 1
ATOM 5857 C C . LEU G 1 14 ? -4.091 26.287 -1.352 1.00 14.50 230 LEU G C 1
ATOM 5858 O O . LEU G 1 14 ? -4.190 25.504 -2.256 1.00 11.98 230 LEU G O 1
ATOM 5863 N N . ARG G 1 15 ? -2.931 26.934 -1.078 1.00 13.37 231 ARG G N 1
ATOM 5864 C CA . ARG G 1 15 ? -1.672 26.634 -1.735 1.00 11.98 231 ARG G CA 1
ATOM 5865 C C . ARG G 1 15 ? -0.718 26.269 -0.627 1.00 9.13 231 ARG G C 1
ATOM 5866 O O . ARG G 1 15 ? -0.532 27.001 0.395 1.00 11.54 231 ARG G O 1
ATOM 5874 N N . VAL G 1 16 ? -0.076 25.114 -0.739 1.00 6.16 232 VAL G N 1
ATOM 5875 C CA . VAL G 1 16 ? 0.889 24.716 0.288 1.00 6.83 232 VAL G CA 1
ATOM 5876 C C . VAL G 1 16 ? 2.156 24.392 -0.494 1.00 6.65 232 VAL G C 1
ATOM 5877 O O . VAL G 1 16 ? 2.111 23.812 -1.568 1.00 7.83 232 VAL G O 1
ATOM 5881 N N . PHE G 1 17 ? 3.303 24.901 -0.022 1.00 6.37 233 PHE G N 1
ATOM 5882 C CA . PHE G 1 17 ? 4.620 24.676 -0.739 1.00 6.41 233 PHE G CA 1
ATOM 5883 C C . PHE G 1 17 ? 5.526 23.789 0.043 1.00 5.96 233 PHE G C 1
ATOM 5884 O O . PHE G 1 17 ? 5.391 23.666 1.278 1.00 7.34 233 PHE G O 1
ATOM 5892 N N . PHE G 1 18 ? 6.440 23.086 -0.686 1.00 5.77 234 PHE G N 1
ATOM 5893 C CA . PHE G 1 18 ? 7.233 22.061 -0.066 1.00 7.67 234 PHE G CA 1
ATOM 5894 C C . PHE G 1 18 ? 8.697 22.212 -0.452 1.00 7.02 234 PHE G C 1
ATOM 5895 O O . PHE G 1 18 ? 9.043 22.709 -1.540 1.00 7.11 234 PHE G O 1
ATOM 5903 N N . ASP G 1 19 ? 9.553 21.678 0.433 1.00 7.68 235 ASP G N 1
ATOM 5904 C CA . ASP G 1 19 ? 10.960 21.643 0.093 1.00 8.96 235 ASP G CA 1
ATOM 5905 C C . ASP G 1 19 ? 11.281 20.440 -0.825 1.00 7.85 235 ASP G C 1
ATOM 5906 O O . ASP G 1 19 ? 10.439 19.525 -1.018 1.00 7.69 235 ASP G O 1
ATOM 5911 N N . THR G 1 20 ? 12.459 20.506 -1.454 1.00 8.74 236 THR G N 1
ATOM 5912 C CA . THR G 1 20 ? 12.891 19.547 -2.456 1.00 8.61 236 THR G CA 1
ATOM 5913 C C . THR G 1 20 ? 12.821 18.134 -1.884 1.00 9.64 236 THR G C 1
ATOM 5914 O O . THR G 1 20 ? 13.353 17.864 -0.786 1.00 9.29 236 THR G O 1
ATOM 5918 N N . ASN G 1 21 ? 12.139 17.239 -2.641 1.00 7.81 237 ASN G N 1
ATOM 5919 C CA . ASN G 1 21 ? 12.025 15.795 -2.331 1.00 8.63 237 ASN G CA 1
ATOM 5920 C C . ASN G 1 21 ? 11.303 15.570 -0.984 1.00 9.20 237 ASN G C 1
ATOM 5921 O O . ASN G 1 21 ? 11.400 14.542 -0.363 1.00 9.61 237 ASN G O 1
ATOM 5926 N N . LYS G 1 22 ? 10.507 16.565 -0.504 1.00 6.68 238 LYS G N 1
ATOM 5927 C CA . LYS G 1 22 ? 9.767 16.360 0.717 1.00 6.63 238 LYS G CA 1
ATOM 5928 C C . LYS G 1 22 ? 8.298 16.603 0.566 1.00 7.09 238 LYS G C 1
ATOM 5929 O O . LYS G 1 22 ? 7.890 17.290 -0.355 1.00 6.39 238 LYS G O 1
ATOM 5935 N N . SER G 1 23 ? 7.518 15.981 1.453 1.00 6.30 239 SER G N 1
ATOM 5936 C CA . SER G 1 23 ? 6.081 16.038 1.360 1.00 7.09 239 SER G CA 1
ATOM 5937 C C . SER G 1 23 ? 5.466 16.450 2.725 1.00 7.14 239 SER G C 1
ATOM 5938 O O . SER G 1 23 ? 4.249 16.260 2.920 1.00 7.72 239 SER G O 1
ATOM 5941 N N . ASN G 1 24 ? 6.291 16.985 3.648 1.00 6.63 240 ASN G N 1
ATOM 5942 C CA . ASN G 1 24 ? 5.769 17.379 4.950 1.00 8.04 240 ASN G CA 1
ATOM 5943 C C . ASN G 1 24 ? 4.983 18.726 4.798 1.00 7.63 240 ASN G C 1
ATOM 5944 O O . ASN G 1 24 ? 5.446 19.590 4.034 1.00 9.35 240 ASN G O 1
ATOM 5949 N N . ILE G 1 25 ? 3.971 18.862 5.649 1.00 8.68 241 ILE G N 1
ATOM 5950 C CA . ILE G 1 25 ? 3.297 20.186 5.754 1.00 9.22 241 ILE G CA 1
ATOM 5951 C C . ILE G 1 25 ? 4.062 21.017 6.862 1.00 8.59 241 ILE G C 1
ATOM 5952 O O . ILE G 1 25 ? 4.026 20.666 8.018 1.00 10.30 241 ILE G O 1
ATOM 5957 N N . LYS G 1 26 ? 4.688 22.128 6.447 1.00 8.82 242 LYS G N 1
ATOM 5958 C CA . LYS G 1 26 ? 5.440 22.977 7.400 1.00 10.25 242 LYS G CA 1
ATOM 5959 C C . LYS G 1 26 ? 4.421 23.707 8.307 1.00 10.80 242 LYS G C 1
ATOM 5960 O O . LYS G 1 26 ? 3.252 23.928 7.945 1.00 10.64 242 LYS G O 1
ATOM 5966 N N . ASP G 1 27 ? 4.864 23.983 9.525 1.00 10.00 243 ASP G N 1
ATOM 5967 C CA . ASP G 1 27 ? 3.978 24.562 10.554 1.00 12.31 243 ASP G CA 1
ATOM 5968 C C . ASP G 1 27 ? 3.224 25.777 10.066 1.00 10.78 243 ASP G C 1
ATOM 5969 O O . ASP G 1 27 ? 2.091 25.949 10.564 1.00 11.96 243 ASP G O 1
ATOM 5974 N N . GLN G 1 28 ? 3.840 26.614 9.220 1.00 10.51 244 GLN G N 1
ATOM 5975 C CA . GLN G 1 28 ? 3.167 27.871 8.897 1.00 10.04 244 GLN G CA 1
ATOM 5976 C C . GLN G 1 28 ? 1.924 27.641 8.090 1.00 12.22 244 GLN G C 1
ATOM 5977 O O . GLN G 1 28 ? 1.154 28.572 7.906 1.00 12.43 244 GLN G O 1
ATOM 5983 N N . TYR G 1 29 ? 1.736 26.424 7.567 1.00 10.59 245 TYR G N 1
ATOM 5984 C CA . TYR G 1 29 ? 0.495 26.191 6.717 1.00 12.06 245 TYR G CA 1
ATOM 5985 C C . TYR G 1 29 ? -0.651 25.735 7.527 1.00 12.03 245 TYR G C 1
ATOM 5986 O O . TYR G 1 29 ? -1.822 25.661 6.966 1.00 13.00 245 TYR G O 1
ATOM 5995 N N . LYS G 1 30 ? -0.458 25.386 8.800 1.00 10.20 246 LYS G N 1
ATOM 5996 C CA . LYS G 1 30 ? -1.523 24.783 9.572 1.00 12.34 246 LYS G CA 1
ATOM 5997 C C . LYS G 1 30 ? -2.765 25.749 9.690 1.00 12.71 246 LYS G C 1
ATOM 5998 O O . LYS G 1 30 ? -3.886 25.277 9.598 1.00 11.31 246 LYS G O 1
ATOM 6004 N N . PRO G 1 31 ? -2.572 27.088 9.840 1.00 10.55 247 PRO G N 1
ATOM 6005 C CA . PRO G 1 31 ? -3.772 27.913 10.018 1.00 9.88 247 PRO G CA 1
ATOM 6006 C C . PRO G 1 31 ? -4.642 27.908 8.776 1.00 10.22 247 PRO G C 1
ATOM 6007 O O . PRO G 1 31 ? -5.937 27.926 8.949 1.00 11.22 247 PRO G O 1
ATOM 6011 N N . GLU G 1 32 ? -4.041 27.843 7.596 1.00 10.02 248 GLU G N 1
ATOM 6012 C CA . GLU G 1 32 ? -4.849 27.827 6.390 1.00 9.86 248 GLU G CA 1
ATOM 6013 C C . GLU G 1 32 ? -5.587 26.517 6.213 1.00 10.37 248 GLU G C 1
ATOM 6014 O O . GLU G 1 32 ? -6.786 26.463 5.788 1.00 10.49 248 GLU G O 1
ATOM 6020 N N . ILE G 1 33 ? -4.918 25.433 6.571 1.00 9.12 249 ILE G N 1
ATOM 6021 C CA . ILE G 1 33 ? -5.580 24.104 6.526 1.00 8.78 249 ILE G CA 1
ATOM 6022 C C . ILE G 1 33 ? -6.674 24.114 7.580 1.00 8.48 249 ILE G C 1
ATOM 6023 O O . ILE G 1 33 ? -7.800 23.570 7.297 1.00 9.50 249 ILE G O 1
ATOM 6028 N N . ALA G 1 34 ? -6.481 24.687 8.760 1.00 8.56 250 ALA G N 1
ATOM 6029 C CA . ALA G 1 34 ? -7.525 24.738 9.747 1.00 8.60 250 ALA G CA 1
ATOM 6030 C C . ALA G 1 34 ? -8.747 25.515 9.142 1.00 9.58 250 ALA G C 1
ATOM 6031 O O . ALA G 1 34 ? -9.901 25.213 9.498 1.00 8.94 250 ALA G O 1
ATOM 6033 N N . LYS G 1 35 ? -8.461 26.601 8.412 1.00 8.98 251 LYS G N 1
ATOM 6034 C CA . LYS G 1 35 ? -9.573 27.371 7.836 1.00 8.80 251 LYS G CA 1
ATOM 6035 C C . LYS G 1 35 ? -10.378 26.600 6.831 1.00 7.58 251 LYS G C 1
ATOM 6036 O O . LYS G 1 35 ? -11.601 26.690 6.786 1.00 8.63 251 LYS G O 1
ATOM 6042 N N . VAL G 1 36 ? -9.673 25.810 6.038 1.00 8.34 252 VAL G N 1
ATOM 6043 C CA . VAL G 1 36 ? -10.401 24.936 5.134 1.00 7.01 252 VAL G CA 1
ATOM 6044 C C . VAL G 1 36 ? -11.297 23.985 5.918 1.00 6.79 252 VAL G C 1
ATOM 6045 O O . VAL G 1 36 ? -12.451 23.789 5.494 1.00 8.32 252 VAL G O 1
ATOM 6049 N N . ALA G 1 37 ? -10.820 23.375 7.030 1.00 6.90 253 ALA G N 1
ATOM 6050 C CA . ALA G 1 37 ? -11.619 22.430 7.769 1.00 7.45 253 ALA G CA 1
ATOM 6051 C C . ALA G 1 37 ? -12.797 23.149 8.332 1.00 8.59 253 ALA G C 1
ATOM 6052 O O . ALA G 1 37 ? -13.868 22.607 8.337 1.00 8.36 253 ALA G O 1
ATOM 6054 N N . GLU G 1 38 ? -12.599 24.365 8.782 1.00 9.68 254 GLU G N 1
ATOM 6055 C CA . GLU G 1 38 ? -13.740 25.126 9.363 1.00 8.08 254 GLU G CA 1
ATOM 6056 C C . GLU G 1 38 ? -14.826 25.384 8.305 1.00 8.67 254 GLU G C 1
ATOM 6057 O O . GLU G 1 38 ? -16.017 25.215 8.591 1.00 9.50 254 GLU G O 1
ATOM 6063 N N . LYS G 1 39 ? -14.408 25.797 7.098 1.00 7.35 255 LYS G N 1
ATOM 6064 C CA . LYS G 1 39 ? -15.438 26.077 6.049 1.00 9.01 255 LYS G CA 1
ATOM 6065 C C . LYS G 1 39 ? -16.096 24.786 5.561 1.00 8.65 255 LYS G C 1
ATOM 6066 O O . LYS G 1 39 ? -17.301 24.766 5.284 1.00 8.49 255 LYS G O 1
ATOM 6072 N N . LEU G 1 40 ? -15.347 23.684 5.563 1.00 7.40 256 LEU G N 1
ATOM 6073 C CA . LEU G 1 40 ? -15.977 22.373 5.200 1.00 7.17 256 LEU G CA 1
ATOM 6074 C C . LEU G 1 40 ? -17.014 21.972 6.297 1.00 9.63 256 LEU G C 1
ATOM 6075 O O . LEU G 1 40 ? -18.026 21.370 5.992 1.00 9.85 256 LEU G O 1
ATOM 6080 N N . SER G 1 41 ? -16.777 22.302 7.542 1.00 9.05 257 SER G N 1
ATOM 6081 C CA . SER G 1 41 ? -17.734 22.016 8.600 1.00 10.70 257 SER G CA 1
ATOM 6082 C C . SER G 1 41 ? -18.991 22.913 8.401 1.00 11.55 257 SER G C 1
ATOM 6083 O O . SER G 1 41 ? -20.128 22.477 8.643 1.00 15.51 257 SER G O 1
ATOM 6086 N N . GLU G 1 42 ? -18.785 24.136 7.912 1.00 9.01 258 GLU G N 1
ATOM 6087 C CA . GLU G 1 42 ? -19.885 25.109 7.722 1.00 10.43 258 GLU G CA 1
ATOM 6088 C C . GLU G 1 42 ? -20.750 24.768 6.506 1.00 8.95 258 GLU G C 1
ATOM 6089 O O . GLU G 1 42 ? -21.934 25.265 6.392 1.00 10.08 258 GLU G O 1
ATOM 6095 N N . TYR G 1 43 ? -20.174 24.086 5.494 1.00 8.67 259 TYR G N 1
ATOM 6096 C CA . TYR G 1 43 ? -20.866 23.762 4.267 1.00 9.05 259 TYR G CA 1
ATOM 6097 C C . TYR G 1 43 ? -20.746 22.238 4.107 1.00 10.33 259 TYR G C 1
ATOM 6098 O O . TYR G 1 43 ? -19.807 21.778 3.426 1.00 10.63 259 TYR G O 1
ATOM 6107 N N . PRO G 1 44 ? -21.675 21.506 4.682 1.00 11.88 260 PRO G N 1
ATOM 6108 C CA . PRO G 1 44 ? -21.674 20.014 4.626 1.00 11.07 260 PRO G CA 1
ATOM 6109 C C . PRO G 1 44 ? -21.618 19.425 3.265 1.00 11.52 260 PRO G C 1
ATOM 6110 O O . PRO G 1 44 ? -21.011 18.317 3.142 1.00 12.87 260 PRO G O 1
ATOM 6114 N N . ASN G 1 45 ? -22.068 20.118 2.225 1.00 8.65 261 ASN G N 1
ATOM 6115 C CA . ASN G 1 45 ? -21.952 19.557 0.876 1.00 9.39 261 ASN G CA 1
ATOM 6116 C C . ASN G 1 45 ? -20.708 19.935 0.156 1.00 8.47 261 ASN G C 1
ATOM 6117 O O . ASN G 1 45 ? -20.481 19.516 -0.964 1.00 11.20 261 ASN G O 1
ATOM 6122 N N . ALA G 1 46 ? -19.802 20.667 0.814 1.00 8.60 262 ALA G N 1
ATOM 6123 C CA . ALA G 1 46 ? -18.642 21.118 0.093 1.00 7.46 262 ALA G CA 1
ATOM 6124 C C . ALA G 1 46 ? -17.591 19.975 0.099 1.00 7.19 262 ALA G C 1
ATOM 6125 O O . ALA G 1 46 ? -17.646 19.120 0.938 1.00 9.40 262 ALA G O 1
ATOM 6127 N N . THR G 1 47 ? -16.686 20.050 -0.875 1.00 8.72 263 THR G N 1
ATOM 6128 C CA . THR G 1 47 ? -15.640 19.038 -1.091 1.00 7.73 263 THR G CA 1
ATOM 6129 C C . THR G 1 47 ? -14.386 19.784 -1.477 1.00 8.08 263 THR G C 1
ATOM 6130 O O . THR G 1 47 ? -14.435 20.947 -1.847 1.00 9.81 263 THR G O 1
ATOM 6134 N N . ALA G 1 48 ? -13.275 19.054 -1.424 1.00 6.75 264 ALA G N 1
ATOM 6135 C CA . ALA G 1 48 ? -12.003 19.616 -1.853 1.00 7.24 264 ALA G CA 1
ATOM 6136 C C . ALA G 1 48 ? -11.399 18.697 -2.911 1.00 7.20 264 ALA G C 1
ATOM 6137 O O . ALA G 1 48 ? -11.316 17.445 -2.703 1.00 10.21 264 ALA G O 1
ATOM 6139 N N . ARG G 1 49 ? -10.781 19.328 -3.893 1.00 7.01 265 ARG G N 1
ATOM 6140 C CA . ARG G 1 49 ? -10.015 18.653 -5.012 1.00 6.99 265 ARG G CA 1
ATOM 6141 C C . ARG G 1 49 ? -8.570 19.073 -4.649 1.00 6.16 265 ARG G C 1
ATOM 6142 O O . ARG G 1 49 ? -8.203 20.232 -4.860 1.00 7.77 265 ARG G O 1
ATOM 6150 N N . ILE G 1 50 ? -7.775 18.114 -4.160 1.00 5.04 266 ILE G N 1
ATOM 6151 C CA . ILE G 1 50 ? -6.389 18.395 -3.672 1.00 5.90 266 ILE G CA 1
ATOM 6152 C C . ILE G 1 50 ? -5.397 17.882 -4.733 1.00 7.54 266 ILE G C 1
ATOM 6153 O O . ILE G 1 50 ? -5.451 16.702 -5.114 1.00 8.77 266 ILE G O 1
ATOM 6158 N N . GLU G 1 51 ? -4.581 18.771 -5.246 1.00 6.45 267 GLU G N 1
ATOM 6159 C CA . GLU G 1 51 ? -3.763 18.411 -6.427 1.00 6.77 267 GLU G CA 1
ATOM 6160 C C . GLU G 1 51 ? -2.309 18.720 -6.135 1.00 8.30 267 GLU G C 1
ATOM 6161 O O . GLU G 1 51 ? -1.967 19.858 -5.718 1.00 7.50 267 GLU G O 1
ATOM 6167 N N . GLY G 1 52 ? -1.473 17.665 -6.192 1.00 6.59 268 GLY G N 1
ATOM 6168 C CA . GLY G 1 52 ? -0.022 17.875 -5.876 1.00 5.37 268 GLY G CA 1
ATOM 6169 C C . GLY G 1 52 ? 0.846 17.881 -7.124 1.00 5.72 268 GLY G C 1
ATOM 6170 O O . GLY G 1 52 ? 0.483 17.369 -8.178 1.00 6.37 268 GLY G O 1
ATOM 6171 N N . HIS G 1 53 ? 2.016 18.498 -6.917 1.00 6.60 269 HIS G N 1
ATOM 6172 C CA . HIS G 1 53 ? 2.930 18.890 -8.026 1.00 5.85 269 HIS G CA 1
ATOM 6173 C C . HIS G 1 53 ? 4.350 18.835 -7.558 1.00 5.40 269 HIS G C 1
ATOM 6174 O O . HIS G 1 53 ? 4.634 18.955 -6.359 1.00 7.02 269 HIS G O 1
ATOM 6181 N N . THR G 1 54 ? 5.249 18.682 -8.514 1.00 6.16 270 THR G N 1
ATOM 6182 C CA . THR G 1 54 ? 6.677 18.749 -8.242 1.00 7.25 270 THR G CA 1
ATOM 6183 C C . THR G 1 54 ? 7.335 19.724 -9.250 1.00 8.13 270 THR G C 1
ATOM 6184 O O . THR G 1 54 ? 6.744 20.112 -10.283 1.00 8.59 270 THR G O 1
ATOM 6188 N N . ASP G 1 55 ? 8.546 20.131 -8.850 1.00 6.06 271 ASP G N 1
ATOM 6189 C CA . ASP G 1 55 ? 9.439 20.706 -9.898 1.00 6.73 271 ASP G CA 1
ATOM 6190 C C . ASP G 1 55 ? 9.884 19.612 -10.851 1.00 9.45 271 ASP G C 1
ATOM 6191 O O . ASP G 1 55 ? 9.561 18.415 -10.650 1.00 9.09 271 ASP G O 1
ATOM 6196 N N . ASN G 1 56 ? 10.593 20.011 -11.925 1.00 11.03 272 ASN G N 1
ATOM 6197 C CA . ASN G 1 56 ? 10.941 18.944 -12.906 1.00 12.17 272 ASN G CA 1
ATOM 6198 C C . ASN G 1 56 ? 12.323 18.302 -12.687 1.00 14.26 272 ASN G C 1
ATOM 6199 O O . ASN G 1 56 ? 12.878 17.700 -13.612 1.00 14.97 272 ASN G O 1
ATOM 6204 N N . THR G 1 57 ? 12.898 18.395 -11.491 1.00 12.70 273 THR G N 1
ATOM 6205 C CA . THR G 1 57 ? 14.123 17.693 -11.150 1.00 14.51 273 THR G CA 1
ATOM 6206 C C . THR G 1 57 ? 13.911 16.263 -10.753 1.00 15.03 273 THR G C 1
ATOM 6207 O O . THR G 1 57 ? 13.057 15.937 -9.951 1.00 14.43 273 THR G O 1
ATOM 6211 N N . GLY G 1 58 ? 14.756 15.385 -11.309 1.00 12.25 274 GLY G N 1
ATOM 6212 C CA . GLY G 1 58 ? 14.785 14.037 -10.811 1.00 12.94 274 GLY G CA 1
ATOM 6213 C C . GLY G 1 58 ? 13.882 13.135 -11.681 1.00 11.79 274 GLY G C 1
ATOM 6214 O O . GLY G 1 58 ? 13.279 13.528 -12.661 1.00 13.64 274 GLY G O 1
ATOM 6215 N N . PRO G 1 59 ? 13.861 11.850 -11.345 1.00 12.78 275 PRO G N 1
ATOM 6216 C CA . PRO G 1 59 ? 13.225 10.914 -12.317 1.00 13.71 275 PRO G CA 1
ATOM 6217 C C . PRO G 1 59 ? 11.677 11.020 -12.401 1.00 12.02 275 PRO G C 1
ATOM 6218 O O . PRO G 1 59 ? 11.002 11.403 -11.377 1.00 11.29 275 PRO G O 1
ATOM 6222 N N . ARG G 1 60 ? 11.103 10.634 -13.534 1.00 11.90 276 ARG G N 1
ATOM 6223 C CA . ARG G 1 60 ? 9.665 10.771 -13.705 1.00 10.97 276 ARG G CA 1
ATOM 6224 C C . ARG G 1 60 ? 8.818 10.038 -12.658 1.00 9.49 276 ARG G C 1
ATOM 6225 O O . ARG G 1 60 ? 7.940 10.636 -12.041 1.00 9.46 276 ARG G O 1
ATOM 6233 N N . LYS G 1 61 ? 9.080 8.730 -12.389 1.00 10.75 277 LYS G N 1
ATOM 6234 C CA . LYS G 1 61 ? 8.204 8.000 -11.470 1.00 10.74 277 LYS G CA 1
ATOM 6235 C C . LYS G 1 61 ? 8.293 8.494 -10.024 1.00 11.06 277 LYS G C 1
ATOM 6236 O O . LYS G 1 61 ? 7.284 8.562 -9.289 1.00 9.33 277 LYS G O 1
ATOM 6242 N N . LEU G 1 62 ? 9.506 8.881 -9.635 1.00 11.43 278 LEU G N 1
ATOM 6243 C CA . LEU G 1 62 ? 9.700 9.473 -8.278 1.00 11.34 278 LEU G CA 1
ATOM 6244 C C . LEU G 1 62 ? 8.802 10.726 -8.193 1.00 9.16 278 LEU G C 1
ATOM 6245 O O . LEU G 1 62 ? 8.090 10.861 -7.144 1.00 9.51 278 LEU G O 1
ATOM 6250 N N . ASN G 1 63 ? 8.758 11.501 -9.240 1.00 8.19 279 ASN G N 1
ATOM 6251 C CA . ASN G 1 63 ? 7.960 12.800 -9.141 1.00 8.81 279 ASN G CA 1
ATOM 6252 C C . ASN G 1 63 ? 6.469 12.510 -9.276 1.00 8.60 279 ASN G C 1
ATOM 6253 O O . ASN G 1 63 ? 5.653 13.224 -8.635 1.00 6.81 279 ASN G O 1
ATOM 6258 N N . GLU G 1 64 ? 6.054 11.516 -10.062 1.00 8.58 280 GLU G N 1
ATOM 6259 C CA . GLU G 1 64 ? 4.665 11.142 -9.976 1.00 8.71 280 GLU G CA 1
ATOM 6260 C C . GLU G 1 64 ? 4.243 10.803 -8.551 1.00 8.02 280 GLU G C 1
ATOM 6261 O O . GLU G 1 64 ? 3.245 11.250 -7.976 1.00 8.35 280 GLU G O 1
ATOM 6267 N N . ARG G 1 65 ? 5.040 9.921 -7.926 1.00 6.70 281 ARG G N 1
ATOM 6268 C CA . ARG G 1 65 ? 4.758 9.453 -6.569 1.00 5.52 281 ARG G CA 1
ATOM 6269 C C . ARG G 1 65 ? 4.855 10.633 -5.573 1.00 6.08 281 ARG G C 1
ATOM 6270 O O . ARG G 1 65 ? 4.025 10.718 -4.617 1.00 6.68 281 ARG G O 1
ATOM 6278 N N . LEU G 1 66 ? 5.852 11.490 -5.715 1.00 5.86 282 LEU G N 1
ATOM 6279 C CA . LEU G 1 66 ? 6.056 12.615 -4.724 1.00 7.42 282 LEU G CA 1
ATOM 6280 C C . LEU G 1 66 ? 4.857 13.616 -4.855 1.00 5.46 282 LEU G C 1
ATOM 6281 O O . LEU G 1 66 ? 4.419 14.098 -3.816 1.00 5.96 282 LEU G O 1
ATOM 6286 N N . SER G 1 67 ? 4.399 13.894 -6.075 1.00 5.72 283 SER G N 1
ATOM 6287 C CA . SER G 1 67 ? 3.284 14.831 -6.255 1.00 5.90 283 SER G CA 1
ATOM 6288 C C . SER G 1 67 ? 2.062 14.261 -5.554 1.00 5.49 283 SER G C 1
ATOM 6289 O O . SER G 1 67 ? 1.331 15.013 -4.876 1.00 5.86 283 SER G O 1
ATOM 6292 N N . LEU G 1 68 ? 1.814 12.936 -5.665 1.00 5.79 284 LEU G N 1
ATOM 6293 C CA . LEU G 1 68 ? 0.644 12.354 -5.023 1.00 7.14 284 LEU G CA 1
ATOM 6294 C C . LEU G 1 68 ? 0.879 12.337 -3.518 1.00 7.73 284 LEU G C 1
ATOM 6295 O O . LEU G 1 68 ? -0.060 12.641 -2.777 1.00 6.85 284 LEU G O 1
ATOM 6300 N N . ALA G 1 69 ? 2.112 12.022 -3.045 1.00 7.01 285 ALA G N 1
ATOM 6301 C CA . ALA G 1 69 ? 2.309 12.032 -1.590 1.00 6.67 285 ALA G CA 1
ATOM 6302 C C . ALA G 1 69 ? 2.059 13.438 -1.032 1.00 5.70 285 ALA G C 1
ATOM 6303 O O . ALA G 1 69 ? 1.522 13.535 0.087 1.00 6.78 285 ALA G O 1
ATOM 6305 N N . ARG G 1 70 ? 2.440 14.491 -1.813 1.00 6.06 286 ARG G N 1
ATOM 6306 C CA . ARG G 1 70 ? 2.136 15.849 -1.309 1.00 6.15 286 ARG G CA 1
ATOM 6307 C C . ARG G 1 70 ? 0.631 16.099 -1.160 1.00 5.98 286 ARG G C 1
ATOM 6308 O O . ARG G 1 70 ? 0.203 16.600 -0.113 1.00 6.13 286 ARG G O 1
ATOM 6316 N N . ALA G 1 71 ? -0.159 15.663 -2.150 1.00 6.09 287 ALA G N 1
ATOM 6317 C CA . ALA G 1 71 ? -1.610 15.893 -2.065 1.00 5.77 287 ALA G CA 1
ATOM 6318 C C . ALA G 1 71 ? -2.172 15.052 -0.876 1.00 5.27 287 ALA G C 1
ATOM 6319 O O . ALA G 1 71 ? -3.011 15.574 -0.083 1.00 6.93 287 ALA G O 1
ATOM 6321 N N . ASN G 1 72 ? -1.627 13.811 -0.723 1.00 7.39 288 ASN G N 1
ATOM 6322 C CA . ASN G 1 72 ? -2.048 12.968 0.366 1.00 6.98 288 ASN G CA 1
ATOM 6323 C C . ASN G 1 72 ? -1.669 13.491 1.715 1.00 7.57 288 ASN G C 1
ATOM 6324 O O . ASN G 1 72 ? -2.377 13.283 2.679 1.00 7.70 288 ASN G O 1
ATOM 6329 N N . SER G 1 73 ? -0.560 14.256 1.809 1.00 6.39 289 SER G N 1
ATOM 6330 C CA . SER G 1 73 ? -0.197 14.812 3.094 1.00 7.18 289 SER G CA 1
ATOM 6331 C C . SER G 1 73 ? -1.156 15.918 3.525 1.00 8.24 289 SER G C 1
ATOM 6332 O O . SER G 1 73 ? -1.444 16.056 4.724 1.00 7.77 289 SER G O 1
ATOM 6335 N N . VAL G 1 74 ? -1.555 16.746 2.535 1.00 8.66 290 VAL G N 1
ATOM 6336 C CA . VAL G 1 74 ? -2.632 17.750 2.801 1.00 6.59 290 VAL G CA 1
ATOM 6337 C C . VAL G 1 74 ? -3.915 17.076 3.252 1.00 5.64 290 VAL G C 1
ATOM 6338 O O . VAL G 1 74 ? -4.520 17.476 4.223 1.00 7.30 290 VAL G O 1
ATOM 6342 N N . LYS G 1 75 ? -4.368 16.056 2.501 1.00 7.28 291 LYS G N 1
ATOM 6343 C CA . LYS G 1 75 ? -5.511 15.276 2.915 1.00 7.98 291 LYS G CA 1
ATOM 6344 C C . LYS G 1 75 ? -5.366 14.709 4.337 1.00 8.71 291 LYS G C 1
ATOM 6345 O O . LYS G 1 75 ? -6.307 14.848 5.150 1.00 8.85 291 LYS G O 1
ATOM 6351 N N . SER G 1 76 ? -4.225 14.113 4.611 1.00 8.61 292 SER G N 1
ATOM 6352 C CA . SER G 1 76 ? -3.936 13.571 5.935 1.00 9.87 292 SER G CA 1
ATOM 6353 C C . SER G 1 76 ? -4.038 14.615 7.016 1.00 10.51 292 SER G C 1
ATOM 6354 O O . SER G 1 76 ? -4.600 14.366 8.096 1.00 12.03 292 SER G O 1
ATOM 6357 N N . ALA G 1 77 ? -3.548 15.816 6.739 1.00 9.31 293 ALA G N 1
ATOM 6358 C CA . ALA G 1 77 ? -3.658 16.839 7.748 1.00 9.48 293 ALA G CA 1
ATOM 6359 C C . ALA G 1 77 ? -5.148 17.118 8.000 1.00 10.00 293 ALA G C 1
ATOM 6360 O O . ALA G 1 77 ? -5.571 17.320 9.213 1.00 11.16 293 ALA G O 1
ATOM 6362 N N . LEU G 1 78 ? -5.917 17.266 6.934 1.00 8.41 294 LEU G N 1
ATOM 6363 C CA . LEU G 1 78 ? -7.290 17.591 7.157 1.00 10.69 294 LEU G CA 1
ATOM 6364 C C . LEU G 1 78 ? -8.034 16.504 7.936 1.00 9.90 294 LEU G C 1
ATOM 6365 O O . LEU G 1 78 ? -8.858 16.797 8.805 1.00 12.64 294 LEU G O 1
ATOM 6370 N N . VAL G 1 79 ? -7.832 15.228 7.531 1.00 11.18 295 VAL G N 1
ATOM 6371 C CA . VAL G 1 79 ? -8.513 14.079 8.128 1.00 12.35 295 VAL G CA 1
ATOM 6372 C C . VAL G 1 79 ? -8.064 13.886 9.576 1.00 14.16 295 VAL G C 1
ATOM 6373 O O . VAL G 1 79 ? -8.907 13.687 10.502 1.00 15.01 295 VAL G O 1
ATOM 6377 N N . ASN G 1 80 ? -6.766 13.882 9.798 1.00 12.74 296 ASN G N 1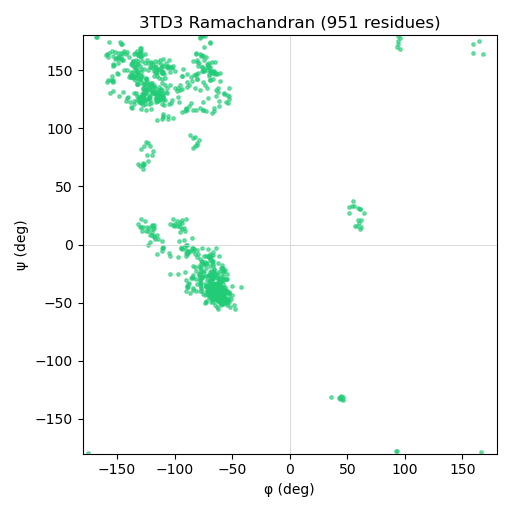
ATOM 6378 C CA . ASN G 1 80 ? -6.212 13.501 11.121 1.00 16.62 296 ASN G CA 1
ATOM 6379 C C . ASN G 1 80 ? -6.120 14.660 12.100 1.00 18.10 296 ASN G C 1
ATOM 6380 O O . ASN G 1 80 ? -6.382 14.541 13.303 1.00 20.39 296 ASN G O 1
ATOM 6385 N N . GLU G 1 81 ? -5.696 15.835 11.647 1.00 17.88 297 GLU G N 1
ATOM 6386 C CA . GLU G 1 81 ? -5.583 17.002 12.599 1.00 18.08 297 GLU G CA 1
ATOM 6387 C C . GLU G 1 81 ? -6.915 17.758 12.793 1.00 19.58 297 GLU G C 1
ATOM 6388 O O . GLU G 1 81 ? -7.153 18.408 13.867 1.00 21.20 297 GLU G O 1
ATOM 6394 N N . TYR G 1 82 ? -7.760 17.743 11.776 1.00 17.93 298 TYR G N 1
ATOM 6395 C CA . TYR G 1 82 ? -8.998 18.553 11.766 1.00 18.58 298 TYR G CA 1
ATOM 6396 C C . TYR G 1 82 ? -10.256 17.770 11.607 1.00 20.27 298 TYR G C 1
ATOM 6397 O O . TYR G 1 82 ? -11.312 18.381 11.434 1.00 21.60 298 TYR G O 1
ATOM 6406 N N . ASN G 1 83 ? -10.176 16.420 11.656 1.00 20.83 299 ASN G N 1
ATOM 6407 C CA . ASN G 1 83 ? -11.360 15.548 11.632 1.00 21.37 299 ASN G CA 1
ATOM 6408 C C . ASN G 1 83 ? -12.327 15.716 10.462 1.00 20.92 299 ASN G C 1
ATOM 6409 O O . ASN G 1 83 ? -13.575 15.498 10.621 1.00 21.85 299 ASN G O 1
ATOM 6414 N N . VAL G 1 84 ? -11.780 16.060 9.264 1.00 15.90 300 VAL G N 1
ATOM 6415 C CA . VAL G 1 84 ? -12.618 16.192 8.086 1.00 14.68 300 VAL G CA 1
ATOM 6416 C C . VAL G 1 84 ? -12.881 14.800 7.539 1.00 14.04 300 VAL G C 1
ATOM 6417 O O . VAL G 1 84 ? -11.965 13.938 7.590 1.00 15.41 300 VAL G O 1
ATOM 6421 N N . ASP G 1 85 ? -14.073 14.526 7.033 1.00 14.18 301 ASP G N 1
ATOM 6422 C CA . ASP G 1 85 ? -14.339 13.218 6.487 1.00 15.45 301 ASP G CA 1
ATOM 6423 C C . ASP G 1 85 ? -13.586 13.014 5.166 1.00 14.39 301 ASP G C 1
ATOM 6424 O O . ASP G 1 85 ? -13.710 13.795 4.238 1.00 13.73 301 ASP G O 1
ATOM 6429 N N . ALA G 1 86 ? -12.804 11.946 5.075 1.00 13.18 302 ALA G N 1
ATOM 6430 C CA . ALA G 1 86 ? -11.941 11.716 3.920 1.00 10.60 302 ALA G CA 1
ATOM 6431 C C . ALA G 1 86 ? -12.673 11.558 2.616 1.00 10.55 302 ALA G C 1
ATOM 6432 O O . ALA G 1 86 ? -12.140 11.857 1.590 1.00 11.87 302 ALA G O 1
ATOM 6434 N N . SER G 1 87 ? -13.976 11.148 2.698 1.00 12.82 303 SER G N 1
ATOM 6435 C CA . SER G 1 87 ? -14.737 10.934 1.514 1.00 12.87 303 SER G CA 1
ATOM 6436 C C . SER G 1 87 ? -15.199 12.246 0.846 1.00 12.01 303 SER G C 1
ATOM 6437 O O . SER G 1 87 ? -15.616 12.227 -0.266 1.00 13.34 303 SER G O 1
ATOM 6440 N N . ARG G 1 88 ? -14.897 13.376 1.468 1.00 10.17 304 ARG G N 1
ATOM 6441 C CA . ARG G 1 88 ? -15.144 14.683 0.908 1.00 9.53 304 ARG G CA 1
ATOM 6442 C C . ARG G 1 88 ? -13.909 15.240 0.216 1.00 9.81 304 ARG G C 1
ATOM 6443 O O . ARG G 1 88 ? -13.943 16.319 -0.297 1.00 9.97 304 ARG G O 1
ATOM 6451 N N . LEU G 1 89 ? -12.814 14.472 0.144 1.00 9.40 305 LEU G N 1
ATOM 6452 C CA . LEU G 1 89 ? -11.533 14.985 -0.298 1.00 8.28 305 LEU G CA 1
ATOM 6453 C C . LEU G 1 89 ? -10.948 14.070 -1.387 1.00 9.68 305 LEU G C 1
ATOM 6454 O O . LEU G 1 89 ? -10.819 12.867 -1.128 1.00 14.68 305 LEU G O 1
ATOM 6459 N N . SER G 1 90 ? -10.611 14.611 -2.524 1.00 6.92 306 SER G N 1
ATOM 6460 C CA . SER G 1 90 ? -9.926 13.816 -3.575 1.00 6.98 306 SER G CA 1
ATOM 6461 C C . SER G 1 90 ? -8.459 14.231 -3.603 1.00 8.12 306 SER G C 1
ATOM 6462 O O . SER G 1 90 ? -8.131 15.389 -3.274 1.00 7.11 306 SER G O 1
ATOM 6465 N N . THR G 1 91 ? -7.607 13.276 -4.069 1.00 7.19 307 THR G N 1
ATOM 6466 C CA . THR G 1 91 ? -6.184 13.652 -4.210 1.00 7.47 307 THR G CA 1
ATOM 6467 C C . THR G 1 91 ? -5.690 13.122 -5.541 1.00 8.21 307 THR G C 1
ATOM 6468 O O . THR G 1 91 ? -6.184 12.100 -6.045 1.00 9.44 307 THR G O 1
ATOM 6472 N N . GLN G 1 92 ? -4.807 13.861 -6.150 1.00 6.49 308 GLN G N 1
ATOM 6473 C CA . GLN G 1 92 ? -4.276 13.525 -7.457 1.00 6.41 308 GLN G CA 1
ATOM 6474 C C . GLN G 1 92 ? -2.909 14.189 -7.496 1.00 7.65 308 GLN G C 1
ATOM 6475 O O . GLN G 1 92 ? -2.778 15.346 -7.086 1.00 8.74 308 GLN G O 1
ATOM 6481 N N . GLY G 1 93 ? -1.932 13.490 -8.089 1.00 7.72 309 GLY G N 1
ATOM 6482 C CA . GLY G 1 93 ? -0.617 14.053 -8.367 1.00 9.99 309 GLY G CA 1
ATOM 6483 C C . GLY G 1 93 ? -0.418 14.286 -9.852 1.00 10.29 309 GLY G C 1
ATOM 6484 O O . GLY G 1 93 ? -0.746 13.405 -10.632 1.00 12.52 309 GLY G O 1
ATOM 6485 N N . PHE G 1 94 ? 0.275 15.366 -10.208 1.00 6.65 310 PHE G N 1
ATOM 6486 C CA . PHE G 1 94 ? 0.503 15.693 -11.579 1.00 7.31 310 PHE G CA 1
ATOM 6487 C C . PHE G 1 94 ? 1.967 15.736 -11.937 1.00 8.72 310 PHE G C 1
ATOM 6488 O O . PHE G 1 94 ? 2.324 16.304 -12.978 1.00 8.67 310 PHE G O 1
ATOM 6496 N N . ALA G 1 95 ? 2.837 15.162 -11.075 1.00 8.17 311 ALA G N 1
ATOM 6497 C CA . ALA G 1 95 ? 4.272 15.251 -11.268 1.00 6.69 311 ALA G CA 1
ATOM 6498 C C . ALA G 1 95 ? 4.657 16.694 -11.640 1.00 8.48 311 ALA G C 1
ATOM 6499 O O . ALA G 1 95 ? 4.191 17.645 -11.011 1.00 8.23 311 ALA G O 1
ATOM 6501 N N . TRP G 1 96 ? 5.437 16.861 -12.704 1.00 8.64 312 TRP G N 1
ATOM 6502 C CA . TRP G 1 96 ? 5.876 18.203 -13.116 1.00 8.29 312 TRP G CA 1
ATOM 6503 C C . TRP G 1 96 ? 5.084 18.763 -14.299 1.00 8.95 312 TRP G C 1
ATOM 6504 O O . TRP G 1 96 ? 5.507 19.771 -14.925 1.00 11.48 312 TRP G O 1
ATOM 6515 N N . ASP G 1 97 ? 3.920 18.150 -14.545 1.00 8.88 313 ASP G N 1
ATOM 6516 C CA . ASP G 1 97 ? 3.176 18.463 -15.796 1.00 10.59 313 ASP G CA 1
ATOM 6517 C C . ASP G 1 97 ? 2.446 19.777 -15.778 1.00 11.95 313 ASP G C 1
ATOM 6518 O O . ASP G 1 97 ? 1.984 20.202 -16.879 1.00 13.01 313 ASP G O 1
ATOM 6523 N N . GLN G 1 98 ? 2.253 20.386 -14.602 1.00 11.44 314 GLN G N 1
ATOM 6524 C CA . GLN G 1 98 ? 1.482 21.673 -14.529 1.00 13.01 314 GLN G CA 1
ATOM 6525 C C . GLN G 1 98 ? 2.288 22.749 -13.792 1.00 12.33 314 GLN G C 1
ATOM 6526 O O . GLN G 1 98 ? 1.934 23.150 -12.654 1.00 12.05 314 GLN G O 1
ATOM 6532 N N . PRO G 1 99 ? 3.407 23.176 -14.337 1.00 13.53 315 PRO G N 1
ATOM 6533 C CA . PRO G 1 99 ? 4.169 24.174 -13.671 1.00 14.12 315 PRO G CA 1
ATOM 6534 C C . PRO G 1 99 ? 3.441 25.506 -13.647 1.00 16.10 315 PRO G C 1
ATOM 6535 O O . PRO G 1 99 ? 2.642 25.838 -14.600 1.00 15.33 315 PRO G O 1
ATOM 6539 N N . ILE G 1 100 ? 3.682 26.238 -12.582 1.00 14.98 316 ILE G N 1
ATOM 6540 C CA . ILE G 1 100 ? 3.185 27.679 -12.534 1.00 15.57 316 ILE G CA 1
ATOM 6541 C C . ILE G 1 100 ? 4.374 28.647 -12.624 1.00 17.38 316 ILE G C 1
ATOM 6542 O O . ILE G 1 100 ? 4.205 29.901 -12.723 1.00 18.17 316 ILE G O 1
ATOM 6547 N N . ALA G 1 101 ? 5.580 28.115 -12.674 1.00 16.41 317 ALA G N 1
ATOM 6548 C CA . ALA G 1 101 ? 6.829 28.911 -12.767 1.00 16.26 317 ALA G CA 1
ATOM 6549 C C . ALA G 1 101 ? 7.853 28.195 -13.564 1.00 19.55 317 ALA G C 1
ATOM 6550 O O . ALA G 1 101 ? 7.697 27.007 -13.848 1.00 17.70 317 ALA G O 1
ATOM 6552 N N . ASP G 1 102 ? 8.854 28.928 -14.032 1.00 21.35 318 ASP G N 1
ATOM 6553 C CA . ASP G 1 102 ? 9.900 28.308 -14.816 1.00 22.51 318 ASP G CA 1
ATOM 6554 C C . ASP G 1 102 ? 10.856 27.497 -13.932 1.00 20.92 318 ASP G C 1
ATOM 6555 O O . ASP G 1 102 ? 11.470 27.995 -12.990 1.00 21.13 318 ASP G O 1
ATOM 6560 N N . ASN G 1 103 ? 10.983 26.203 -14.235 1.00 17.58 319 ASN G N 1
ATOM 6561 C CA . ASN G 1 103 ? 11.943 25.385 -13.507 1.00 15.60 319 ASN G CA 1
ATOM 6562 C C . ASN G 1 103 ? 13.478 25.681 -13.609 1.00 17.46 319 ASN G C 1
ATOM 6563 O O . ASN G 1 103 ? 14.304 24.962 -12.994 1.00 17.83 319 ASN G O 1
ATOM 6568 N N . LYS G 1 104 ? 13.820 26.691 -14.450 1.00 22.82 320 LYS G N 1
ATOM 6569 C CA . LYS G 1 104 ? 15.202 27.064 -14.634 1.00 25.94 320 LYS G CA 1
ATOM 6570 C C . LYS G 1 104 ? 15.822 27.813 -13.452 1.00 25.50 320 LYS G C 1
ATOM 6571 O O . LYS G 1 104 ? 17.043 27.826 -13.359 1.00 27.24 320 LYS G O 1
ATOM 6577 N N . THR G 1 105 ? 14.990 28.316 -12.523 1.00 24.18 321 THR G N 1
ATOM 6578 C CA . THR G 1 105 ? 15.424 29.136 -11.382 1.00 24.15 321 THR G CA 1
ATOM 6579 C C . THR G 1 105 ? 15.100 28.406 -10.032 1.00 23.43 321 THR G C 1
ATOM 6580 O O . THR G 1 105 ? 14.126 27.602 -9.999 1.00 22.65 321 THR G O 1
ATOM 6584 N N . LYS G 1 106 ? 15.905 28.606 -8.982 1.00 22.58 322 LYS G N 1
ATOM 6585 C CA . LYS G 1 106 ? 15.559 28.144 -7.599 1.00 21.53 322 LYS G CA 1
ATOM 6586 C C . LYS G 1 106 ? 14.175 28.598 -7.205 1.00 20.10 322 LYS G C 1
ATOM 6587 O O . LYS G 1 106 ? 13.337 27.836 -6.720 1.00 17.56 322 LYS G O 1
ATOM 6593 N N . GLU G 1 107 ? 13.874 29.871 -7.453 1.00 19.15 323 GLU G N 1
ATOM 6594 C CA . GLU G 1 107 ? 12.655 30.402 -7.039 1.00 17.72 323 GLU G CA 1
ATOM 6595 C C . GLU G 1 107 ? 11.441 29.825 -7.800 1.00 15.96 323 GLU G C 1
ATOM 6596 O O . GLU G 1 107 ? 10.373 29.620 -7.244 1.00 16.17 323 GLU G O 1
ATOM 6602 N N . GLY G 1 108 ? 11.618 29.561 -9.109 1.00 16.00 324 GLY G N 1
ATOM 6603 C CA . GLY G 1 108 ? 10.545 29.029 -9.913 1.00 14.78 324 GLY G CA 1
ATOM 6604 C C . GLY G 1 108 ? 10.267 27.532 -9.543 1.00 12.47 324 GLY G C 1
ATOM 6605 O O . GLY G 1 108 ? 9.111 27.183 -9.463 1.00 11.71 324 GLY G O 1
ATOM 6606 N N . ARG G 1 109 ? 11.314 26.813 -9.247 1.00 13.02 325 ARG G N 1
ATOM 6607 C CA . ARG G 1 109 ? 11.171 25.379 -8.839 1.00 11.64 325 ARG G CA 1
ATOM 6608 C C . ARG G 1 109 ? 10.460 25.384 -7.520 1.00 11.90 325 ARG G C 1
ATOM 6609 O O . ARG G 1 109 ? 9.539 24.569 -7.268 1.00 10.39 325 ARG G O 1
ATOM 6617 N N . ALA G 1 110 ? 10.784 26.320 -6.642 1.00 11.99 326 ALA G N 1
ATOM 6618 C CA . ALA G 1 110 ? 10.052 26.408 -5.369 1.00 11.49 326 ALA G CA 1
ATOM 6619 C C . ALA G 1 110 ? 8.553 26.610 -5.497 1.00 10.65 326 ALA G C 1
ATOM 6620 O O . ALA G 1 110 ? 7.717 26.002 -4.747 1.00 11.28 326 ALA G O 1
ATOM 6622 N N . MET G 1 111 ? 8.166 27.464 -6.428 1.00 10.70 327 MET G N 1
ATOM 6623 C CA . MET G 1 111 ? 6.758 27.713 -6.645 1.00 11.92 327 MET G CA 1
ATOM 6624 C C . MET G 1 111 ? 6.063 26.445 -7.252 1.00 10.07 327 MET G C 1
ATOM 6625 O O . MET G 1 111 ? 4.920 26.218 -6.963 1.00 12.06 327 MET G O 1
ATOM 6630 N N . ASN G 1 112 ? 6.796 25.582 -7.964 1.00 8.62 328 ASN G N 1
ATOM 6631 C CA . ASN G 1 112 ? 6.170 24.453 -8.582 1.00 8.71 328 ASN G CA 1
ATOM 6632 C C . ASN G 1 112 ? 6.020 23.275 -7.596 1.00 8.74 328 ASN G C 1
ATOM 6633 O O . ASN G 1 112 ? 5.171 22.412 -7.866 1.00 10.00 328 ASN G O 1
ATOM 6638 N N . ARG G 1 113 ? 6.799 23.301 -6.501 1.00 6.81 329 ARG G N 1
ATOM 6639 C CA . ARG G 1 113 ? 6.670 22.282 -5.460 1.00 5.75 329 ARG G CA 1
ATOM 6640 C C . ARG G 1 113 ? 5.520 22.591 -4.539 1.00 6.17 329 ARG G C 1
ATOM 6641 O O . ARG G 1 113 ? 5.691 23.240 -3.504 1.00 7.13 329 ARG G O 1
ATOM 6649 N N . ARG G 1 114 ? 4.331 22.146 -4.953 1.00 6.96 330 ARG G N 1
ATOM 6650 C CA . ARG G 1 114 ? 3.151 22.642 -4.261 1.00 7.50 330 ARG G CA 1
ATOM 6651 C C . ARG G 1 114 ? 2.017 21.697 -4.283 1.00 6.17 330 ARG G C 1
ATOM 6652 O O . ARG G 1 114 ? 1.919 20.701 -5.143 1.00 8.46 330 ARG G O 1
ATOM 6660 N N . VAL G 1 115 ? 1.043 22.008 -3.389 1.00 4.99 331 VAL G N 1
ATOM 6661 C CA . VAL G 1 115 ? -0.260 21.440 -3.558 1.00 4.70 331 VAL G CA 1
ATOM 6662 C C . VAL G 1 115 ? -1.212 22.654 -3.704 1.00 7.81 331 VAL G C 1
ATOM 6663 O O . VAL G 1 115 ? -1.095 23.648 -2.942 1.00 10.11 331 VAL G O 1
ATOM 6667 N N . PHE G 1 116 ? -2.155 22.511 -4.626 1.00 7.83 332 PHE G N 1
ATOM 6668 C CA . PHE G 1 116 ? -3.259 23.468 -4.772 1.00 9.98 332 PHE G CA 1
ATOM 6669 C C . PHE G 1 116 ? -4.523 22.686 -4.435 1.00 9.93 332 PHE G C 1
ATOM 6670 O O . PHE G 1 116 ? -4.777 21.641 -4.987 1.00 9.46 332 PHE G O 1
ATOM 6678 N N . ALA G 1 117 ? -5.341 23.223 -3.536 1.00 8.74 333 ALA G N 1
ATOM 6679 C CA . ALA G 1 117 ? -6.602 22.557 -3.185 1.00 7.63 333 ALA G CA 1
ATOM 6680 C C . ALA G 1 117 ? -7.710 23.554 -3.523 1.00 9.94 333 ALA G C 1
ATOM 6681 O O . ALA G 1 117 ? -7.618 24.755 -3.177 1.00 11.55 333 ALA G O 1
ATOM 6683 N N . THR G 1 118 ? -8.741 23.063 -4.212 1.00 6.99 334 THR G N 1
ATOM 6684 C CA . THR G 1 118 ? -9.884 23.905 -4.569 1.00 8.24 334 THR G CA 1
ATOM 6685 C C . THR G 1 118 ? -11.053 23.331 -3.777 1.00 9.03 334 THR G C 1
ATOM 6686 O O . THR G 1 118 ? -11.341 22.153 -3.912 1.00 8.63 334 THR G O 1
ATOM 6690 N N . ILE G 1 119 ? -11.714 24.180 -3.007 1.00 7.45 335 ILE G N 1
ATOM 6691 C CA . ILE G 1 119 ? -12.812 23.783 -2.126 1.00 7.54 335 ILE G CA 1
ATOM 6692 C C . ILE G 1 119 ? -14.011 24.496 -2.693 1.00 11.88 335 ILE G C 1
ATOM 6693 O O . ILE G 1 119 ? -14.015 25.723 -2.788 1.00 13.18 335 ILE G O 1
ATOM 6698 N N . THR G 1 120 ? -15.077 23.743 -2.932 1.00 9.09 336 THR G N 1
ATOM 6699 C CA . THR G 1 120 ? -16.316 24.419 -3.429 1.00 12.17 336 THR G CA 1
ATOM 6700 C C . THR G 1 120 ? -17.501 23.689 -2.842 1.00 12.54 336 THR G C 1
ATOM 6701 O O . THR G 1 120 ? -17.443 22.536 -2.478 1.00 10.06 336 THR G O 1
ATOM 6705 N N . GLY G 1 121 ? -18.640 24.407 -2.809 1.00 13.66 337 GLY G N 1
ATOM 6706 C CA . GLY G 1 121 ? -19.758 23.860 -2.106 1.00 13.27 337 GLY G CA 1
ATOM 6707 C C . GLY G 1 121 ? -20.778 24.969 -1.961 1.00 12.78 337 GLY G C 1
ATOM 6708 O O . GLY G 1 121 ? -20.494 26.107 -2.181 1.00 12.12 337 GLY G O 1
ATOM 6709 N N . SER G 1 122 ? -21.992 24.599 -1.646 1.00 13.01 338 SER G N 1
ATOM 6710 C CA . SER G 1 122 ? -23.074 25.657 -1.394 1.00 10.70 338 SER G CA 1
ATOM 6711 C C . SER G 1 122 ? -23.879 25.198 -0.222 1.00 12.52 338 SER G C 1
ATOM 6712 O O . SER G 1 122 ? -23.861 23.992 0.186 1.00 14.09 338 SER G O 1
ATOM 6715 N N . ARG G 1 123 ? -24.618 26.120 0.421 1.00 10.17 339 ARG G N 1
ATOM 6716 C CA . ARG G 1 123 ? -25.578 25.749 1.419 1.00 11.21 339 ARG G CA 1
ATOM 6717 C C . ARG G 1 123 ? -26.827 26.619 1.300 1.00 12.74 339 ARG G C 1
ATOM 6718 O O . ARG G 1 123 ? -27.891 26.274 1.887 1.00 14.49 339 ARG G O 1
ATOM 6727 N N . HIS H 1 3 ? 33.909 8.036 40.368 1.00 18.58 219 HIS H N 1
ATOM 6728 C CA . HIS H 1 3 ? 33.998 9.460 40.001 1.00 17.03 219 HIS H CA 1
ATOM 6729 C C . HIS H 1 3 ? 32.831 10.200 40.580 1.00 16.26 219 HIS H C 1
ATOM 6730 O O . HIS H 1 3 ? 32.514 11.250 40.117 1.00 16.63 219 HIS H O 1
ATOM 6737 N N . MET H 1 4 ? 32.145 9.602 41.549 1.00 14.65 220 MET H N 1
ATOM 6738 C CA . MET H 1 4 ? 31.018 10.350 42.215 1.00 15.65 220 MET H CA 1
ATOM 6739 C C . MET H 1 4 ? 30.819 9.659 43.552 1.00 17.93 220 MET H C 1
ATOM 6740 O O . MET H 1 4 ? 30.878 8.440 43.663 1.00 17.78 220 MET H O 1
ATOM 6745 N N . GLU H 1 5 ? 30.581 10.469 44.563 1.00 15.35 221 GLU H N 1
ATOM 6746 C CA . GLU H 1 5 ? 30.132 9.968 45.865 1.00 16.58 221 GLU H CA 1
ATOM 6747 C C . GLU H 1 5 ? 28.991 10.860 46.308 1.00 14.80 221 GLU H C 1
ATOM 6748 O O . GLU H 1 5 ? 28.952 12.059 46.015 1.00 11.83 221 GLU H O 1
ATOM 6754 N N . LEU H 1 6 ? 28.137 10.286 47.174 1.00 16.19 222 LEU H N 1
ATOM 6755 C CA . LEU H 1 6 ? 27.072 11.120 47.683 1.00 16.98 222 LEU H CA 1
ATOM 6756 C C . LEU H 1 6 ? 26.667 10.572 49.037 1.00 15.47 222 LEU H C 1
ATOM 6757 O O . LEU H 1 6 ? 26.870 9.371 49.379 1.00 15.97 222 LEU H O 1
ATOM 6762 N N . THR H 1 7 ? 26.157 11.534 49.764 1.00 14.16 223 THR H N 1
ATOM 6763 C CA . THR H 1 7 ? 25.620 11.211 51.090 1.00 13.14 223 THR H CA 1
ATOM 6764 C C . THR H 1 7 ? 24.305 11.921 51.237 1.00 12.16 223 THR H C 1
ATOM 6765 O O . THR H 1 7 ? 24.067 12.990 50.681 1.00 12.20 223 THR H O 1
ATOM 6769 N N . GLU H 1 8 ? 23.426 11.322 52.085 1.00 10.89 224 GLU H N 1
ATOM 6770 C CA . GLU H 1 8 ? 22.164 12.002 52.407 1.00 10.45 224 GLU H CA 1
ATOM 6771 C C . GLU H 1 8 ? 22.052 11.870 53.946 1.00 10.70 224 GLU H C 1
ATOM 6772 O O . GLU H 1 8 ? 22.237 10.723 54.468 1.00 11.58 224 GLU H O 1
ATOM 6778 N N . ASP H 1 9 ? 21.784 12.998 54.579 1.00 9.64 225 ASP H N 1
ATOM 6779 C CA . ASP H 1 9 ? 21.797 13.066 56.080 1.00 10.69 225 ASP H CA 1
ATOM 6780 C C . ASP H 1 9 ? 20.403 13.350 56.528 1.00 10.99 225 ASP H C 1
ATOM 6781 O O . ASP H 1 9 ? 19.840 14.344 56.082 1.00 11.77 225 ASP H O 1
ATOM 6786 N N . LEU H 1 10 ? 19.861 12.543 57.460 1.00 8.27 226 LEU H N 1
ATOM 6787 C CA . LEU H 1 10 ? 18.515 12.737 58.045 1.00 10.39 226 LEU H CA 1
ATOM 6788 C C . LEU H 1 10 ? 18.568 13.453 59.358 1.00 9.56 226 LEU H C 1
ATOM 6789 O O . LEU H 1 10 ? 19.323 13.050 60.225 1.00 9.52 226 LEU H O 1
ATOM 6794 N N . ASN H 1 11 ? 17.826 14.527 59.515 1.00 8.75 227 ASN H N 1
ATOM 6795 C CA . ASN H 1 11 ? 17.645 15.115 60.864 1.00 9.27 227 ASN H CA 1
ATOM 6796 C C . ASN H 1 11 ? 16.182 15.328 61.059 1.00 11.91 227 ASN H C 1
ATOM 6797 O O . ASN H 1 11 ? 15.492 15.998 60.271 1.00 12.38 227 ASN H O 1
ATOM 6802 N N . MET H 1 12 ? 15.640 14.815 62.136 1.00 9.76 228 MET H N 1
ATOM 6803 C CA . MET H 1 12 ? 14.179 15.013 62.320 1.00 12.19 228 MET H CA 1
ATOM 6804 C C . MET H 1 12 ? 13.906 15.335 63.788 1.00 11.74 228 MET H C 1
ATOM 6805 O O . MET H 1 12 ? 14.625 14.885 64.677 1.00 12.04 228 MET H O 1
ATOM 6810 N N . GLU H 1 13 ? 12.925 16.172 64.066 1.00 10.67 229 GLU H N 1
ATOM 6811 C CA . GLU H 1 13 ? 12.529 16.349 65.498 1.00 14.00 229 GLU H CA 1
ATOM 6812 C C . GLU H 1 13 ? 11.027 16.058 65.576 1.00 15.42 229 GLU H C 1
ATOM 6813 O O . GLU H 1 13 ? 10.306 16.680 64.800 1.00 17.68 229 GLU H O 1
ATOM 6819 N N . LEU H 1 14 ? 10.634 14.996 66.309 1.00 17.05 230 LEU H N 1
ATOM 6820 C CA . LEU H 1 14 ? 9.199 14.624 66.599 1.00 16.09 230 LEU H CA 1
ATOM 6821 C C . LEU H 1 14 ? 8.751 15.353 67.898 1.00 16.76 230 LEU H C 1
ATOM 6822 O O . LEU H 1 14 ? 9.528 15.429 68.878 1.00 13.56 230 LEU H O 1
ATOM 6827 N N . ARG H 1 15 ? 7.553 15.946 67.907 1.00 17.71 231 ARG H N 1
ATOM 6828 C CA . ARG H 1 15 ? 7.101 16.644 69.089 1.00 15.64 231 ARG H CA 1
ATOM 6829 C C . ARG H 1 15 ? 5.698 16.098 69.379 1.00 15.23 231 ARG H C 1
ATOM 6830 O O . ARG H 1 15 ? 4.805 16.287 68.546 1.00 14.72 231 ARG H O 1
ATOM 6838 N N . VAL H 1 16 ? 5.500 15.438 70.537 1.00 10.11 232 VAL H N 1
ATOM 6839 C CA . VAL H 1 16 ? 4.234 14.816 70.906 1.00 9.90 232 VAL H CA 1
ATOM 6840 C C . VAL H 1 16 ? 3.802 15.441 72.228 1.00 11.18 232 VAL H C 1
ATOM 6841 O O . VAL H 1 16 ? 4.599 15.679 73.063 1.00 11.75 232 VAL H O 1
ATOM 6845 N N . PHE H 1 17 ? 2.531 15.816 72.364 1.00 9.05 233 PHE H N 1
ATOM 6846 C CA . PHE H 1 17 ? 2.042 16.519 73.538 1.00 9.99 233 PHE H CA 1
ATOM 6847 C C . PHE H 1 17 ? 0.984 15.678 74.280 1.00 8.45 233 PHE H C 1
ATOM 6848 O O . PHE H 1 17 ? 0.403 14.821 73.680 1.00 9.53 233 PHE H O 1
ATOM 6856 N N . PHE H 1 18 ? 0.832 16.021 75.586 1.00 7.64 234 PHE H N 1
ATOM 6857 C CA . PHE H 1 18 ? 0.065 15.085 76.436 1.00 7.36 234 PHE H CA 1
ATOM 6858 C C . PHE H 1 18 ? -0.866 15.868 77.314 1.00 8.67 234 PHE H C 1
ATOM 6859 O O . PHE H 1 18 ? -0.617 17.001 77.686 1.00 10.69 234 PHE H O 1
ATOM 6867 N N . ASP H 1 19 ? -1.933 15.182 77.704 1.00 9.01 235 ASP H N 1
ATOM 6868 C CA . ASP H 1 19 ? -2.841 15.846 78.700 1.00 11.14 235 ASP H CA 1
ATOM 6869 C C . ASP H 1 19 ? -2.245 15.663 80.090 1.00 11.46 235 ASP H C 1
ATOM 6870 O O . ASP H 1 19 ? -1.411 14.740 80.359 1.00 10.88 235 ASP H O 1
ATOM 6875 N N . THR H 1 20 ? -2.773 16.476 81.017 1.00 11.39 236 THR H N 1
ATOM 6876 C CA . THR H 1 20 ? -2.274 16.485 82.400 1.00 12.63 236 THR H CA 1
ATOM 6877 C C . THR H 1 20 ? -2.387 15.077 82.986 1.00 12.10 236 THR H C 1
ATOM 6878 O O . THR H 1 20 ? -3.429 14.385 82.943 1.00 12.37 236 THR H O 1
ATOM 6882 N N . ASN H 1 21 ? -1.239 14.660 83.576 1.00 10.16 237 ASN H N 1
ATOM 6883 C CA . ASN H 1 21 ? -1.058 13.384 84.231 1.00 8.98 237 ASN H CA 1
ATOM 6884 C C . ASN H 1 21 ? -1.284 12.160 83.402 1.00 10.95 237 ASN H C 1
ATOM 6885 O O . ASN H 1 21 ? -1.496 11.083 83.922 1.00 13.35 237 ASN H O 1
ATOM 6890 N N . LYS H 1 22 ? -1.192 12.338 82.085 1.00 8.76 238 LYS H N 1
ATOM 6891 C CA . LYS H 1 22 ? -1.345 11.230 81.222 1.00 8.44 238 LYS H CA 1
ATOM 6892 C C . LYS H 1 22 ? -0.137 10.991 80.368 1.00 9.14 238 LYS H C 1
ATOM 6893 O O . LYS H 1 22 ? 0.539 11.975 79.986 1.00 8.57 238 LYS H O 1
ATOM 6899 N N . SER H 1 23 ? 0.037 9.737 79.986 1.00 8.60 239 SER H N 1
ATOM 6900 C CA . SER H 1 23 ? 1.127 9.391 79.036 1.00 9.14 239 SER H CA 1
ATOM 6901 C C . SER H 1 23 ? 0.678 8.560 77.831 1.00 9.18 239 SER H C 1
ATOM 6902 O O . SER H 1 23 ? 1.505 7.994 77.143 1.00 9.86 239 SER H O 1
ATOM 6905 N N . ASN H 1 24 ? -0.644 8.616 77.502 1.00 8.75 240 ASN H N 1
ATOM 6906 C CA . ASN H 1 24 ? -1.079 7.950 76.292 1.00 11.17 240 ASN H CA 1
ATOM 6907 C C . ASN H 1 24 ? -0.764 8.842 75.058 1.00 9.93 240 ASN H C 1
ATOM 6908 O O . ASN H 1 24 ? -0.645 10.031 75.157 1.00 9.65 240 ASN H O 1
ATOM 6913 N N . ILE H 1 25 ? -0.674 8.180 73.917 1.00 11.78 241 ILE H N 1
ATOM 6914 C CA . ILE H 1 25 ? -0.425 8.879 72.640 1.00 11.90 241 ILE H CA 1
ATOM 6915 C C . ILE H 1 25 ? -1.823 9.212 72.028 1.00 10.28 241 ILE H C 1
ATOM 6916 O O . ILE H 1 25 ? -2.565 8.298 71.690 1.00 13.08 241 ILE H O 1
ATOM 6921 N N . LYS H 1 26 ? -2.071 10.483 71.940 1.00 10.72 242 LYS H N 1
ATOM 6922 C CA . LYS H 1 26 ? -3.344 10.963 71.360 1.00 13.27 242 LYS H CA 1
ATOM 6923 C C . LYS H 1 26 ? -3.321 10.686 69.870 1.00 14.13 242 LYS H C 1
ATOM 6924 O O . LYS H 1 26 ? -2.292 10.777 69.244 1.00 12.69 242 LYS H O 1
ATOM 6930 N N . ASP H 1 27 ? -4.495 10.351 69.313 1.00 13.99 243 ASP H N 1
ATOM 6931 C CA . ASP H 1 27 ? -4.488 9.911 67.930 1.00 16.12 243 ASP H CA 1
ATOM 6932 C C . ASP H 1 27 ? -3.940 10.986 66.963 1.00 12.30 243 ASP H C 1
ATOM 6933 O O . ASP H 1 27 ? -3.367 10.597 65.906 1.00 15.38 243 ASP H O 1
ATOM 6938 N N . GLN H 1 28 ? -4.106 12.265 67.272 1.00 11.60 244 GLN H N 1
ATOM 6939 C CA . GLN H 1 28 ? -3.611 13.335 66.411 1.00 11.80 244 GLN H CA 1
ATOM 6940 C C . GLN H 1 28 ? -2.083 13.273 66.154 1.00 10.80 244 GLN H C 1
ATOM 6941 O O . GLN H 1 28 ? -1.598 13.873 65.212 1.00 13.48 244 GLN H O 1
ATOM 6947 N N . TYR H 1 29 ? -1.355 12.567 67.022 1.00 10.38 245 TYR H N 1
ATOM 6948 C CA . TYR H 1 29 ? 0.115 12.481 66.876 1.00 11.52 245 TYR H CA 1
ATOM 6949 C C . TYR H 1 29 ? 0.548 11.273 66.130 1.00 10.95 245 TYR H C 1
ATOM 6950 O O . TYR H 1 29 ? 1.781 11.106 65.825 1.00 11.78 245 TYR H O 1
ATOM 6959 N N . LYS H 1 30 ? -0.388 10.395 65.730 1.00 10.54 246 LYS H N 1
ATOM 6960 C CA . LYS H 1 30 ? -0.002 9.180 65.005 1.00 10.17 246 LYS H CA 1
ATOM 6961 C C . LYS H 1 30 ? 0.654 9.490 63.627 1.00 10.74 246 LYS H C 1
ATOM 6962 O O . LYS H 1 30 ? 1.610 8.827 63.253 1.00 10.60 246 LYS H O 1
ATOM 6968 N N . PRO H 1 31 ? 0.108 10.447 62.851 1.00 10.00 247 PRO H N 1
ATOM 6969 C CA . PRO H 1 31 ? 0.785 10.740 61.556 1.00 9.59 247 PRO H CA 1
ATOM 6970 C C . PRO H 1 31 ? 2.252 11.092 61.700 1.00 10.85 247 PRO H C 1
ATOM 6971 O O . PRO H 1 31 ? 3.028 10.659 60.837 1.00 10.36 247 PRO H O 1
ATOM 6975 N N . GLU H 1 32 ? 2.630 11.849 62.738 1.00 10.91 248 GLU H N 1
ATOM 6976 C CA . GLU H 1 32 ? 4.060 12.255 62.822 1.00 12.41 248 GLU H CA 1
ATOM 6977 C C . GLU H 1 32 ? 4.879 11.036 63.319 1.00 11.53 248 GLU H C 1
ATOM 6978 O O . GLU H 1 32 ? 5.995 10.801 62.840 1.00 10.95 248 GLU H O 1
ATOM 6984 N N . ILE H 1 33 ? 4.291 10.215 64.160 1.00 9.62 249 ILE H N 1
ATOM 6985 C CA . ILE H 1 33 ? 4.967 8.966 64.558 1.00 10.16 249 ILE H CA 1
ATOM 6986 C C . ILE H 1 33 ? 5.178 8.051 63.394 1.00 9.93 249 ILE H C 1
ATOM 6987 O O . ILE H 1 33 ? 6.258 7.482 63.202 1.00 10.55 249 ILE H O 1
ATOM 6992 N N . ALA H 1 34 ? 4.166 7.930 62.512 1.00 9.88 250 ALA H N 1
ATOM 6993 C CA . ALA H 1 34 ? 4.281 7.092 61.352 1.00 9.12 250 ALA H CA 1
ATOM 6994 C C . ALA H 1 34 ? 5.371 7.606 60.379 1.00 10.12 250 ALA H C 1
ATOM 6995 O O . ALA H 1 34 ? 6.112 6.728 59.850 1.00 10.99 250 ALA H O 1
ATOM 6997 N N . LYS H 1 35 ? 5.505 8.911 60.316 1.00 10.97 251 LYS H N 1
ATOM 6998 C CA . LYS H 1 35 ? 6.521 9.522 59.415 1.00 10.23 251 LYS H CA 1
ATOM 6999 C C . LYS H 1 35 ? 7.908 9.264 59.987 1.00 12.28 251 LYS H C 1
ATOM 7000 O O . LYS H 1 35 ? 8.851 8.910 59.251 1.00 10.73 251 LYS H O 1
ATOM 7006 N N . VAL H 1 36 ? 8.031 9.359 61.302 1.00 10.29 252 VAL H N 1
ATOM 7007 C CA . VAL H 1 36 ? 9.317 8.943 61.911 1.00 10.67 252 VAL H CA 1
ATOM 7008 C C . VAL H 1 36 ? 9.632 7.470 61.626 1.00 11.05 252 VAL H C 1
ATOM 7009 O O . VAL H 1 36 ? 10.752 7.141 61.227 1.00 10.63 252 VAL H O 1
ATOM 7013 N N . ALA H 1 37 ? 8.688 6.558 61.773 1.00 9.48 253 ALA H N 1
ATOM 7014 C CA . ALA H 1 37 ? 8.994 5.191 61.472 1.00 11.13 253 ALA H CA 1
ATOM 7015 C C . ALA H 1 37 ? 9.417 4.985 59.973 1.00 10.32 253 ALA H C 1
ATOM 7016 O O . ALA H 1 37 ? 10.291 4.147 59.659 1.00 12.19 253 ALA H O 1
ATOM 7018 N N . GLU H 1 38 ? 8.763 5.719 59.092 1.00 10.77 254 GLU H N 1
ATOM 7019 C CA . GLU H 1 38 ? 9.113 5.623 57.672 1.00 11.73 254 GLU H CA 1
ATOM 7020 C C . GLU H 1 38 ? 10.586 6.069 57.463 1.00 10.74 254 GLU H C 1
ATOM 7021 O O . GLU H 1 38 ? 11.344 5.348 56.762 1.00 13.27 254 GLU H O 1
ATOM 7027 N N . LYS H 1 39 ? 10.946 7.194 58.064 1.00 11.90 255 LYS H N 1
ATOM 7028 C CA . LYS H 1 39 ? 12.327 7.700 57.840 1.00 11.05 255 LYS H CA 1
ATOM 7029 C C . LYS H 1 39 ? 13.359 6.785 58.525 1.00 11.62 255 LYS H C 1
ATOM 7030 O O . LYS H 1 39 ? 14.473 6.565 58.014 1.00 10.93 255 LYS H O 1
ATOM 7036 N N . LEU H 1 40 ? 12.958 6.145 59.645 1.00 11.15 256 LEU H N 1
ATOM 7037 C CA . LEU H 1 40 ? 13.880 5.181 60.233 1.00 11.03 256 LEU H CA 1
ATOM 7038 C C . LEU H 1 40 ? 14.077 3.961 59.369 1.00 10.93 256 LEU H C 1
ATOM 7039 O O . LEU H 1 40 ? 15.148 3.348 59.344 1.00 13.18 256 LEU H O 1
ATOM 7044 N N . SER H 1 41 ? 13.048 3.580 58.590 1.00 11.84 257 SER H N 1
ATOM 7045 C CA . SER H 1 41 ? 13.268 2.416 57.697 1.00 12.19 257 SER H CA 1
ATOM 7046 C C . SER H 1 41 ? 14.068 2.843 56.442 1.00 12.56 257 SER H C 1
ATOM 7047 O O . SER H 1 41 ? 14.795 1.976 55.982 1.00 15.90 257 SER H O 1
ATOM 7050 N N . GLU H 1 42 ? 13.949 4.123 56.075 1.00 13.00 258 GLU H N 1
ATOM 7051 C CA . GLU H 1 42 ? 14.694 4.672 54.920 1.00 13.04 258 GLU H CA 1
ATOM 7052 C C . GLU H 1 42 ? 16.239 4.838 55.192 1.00 13.71 258 GLU H C 1
ATOM 7053 O O . GLU H 1 42 ? 17.084 4.902 54.248 1.00 12.75 258 GLU H O 1
ATOM 7059 N N . TYR H 1 43 ? 16.563 5.027 56.468 1.00 12.71 259 TYR H N 1
ATOM 7060 C CA . TYR H 1 43 ? 17.935 5.281 56.925 1.00 12.11 259 TYR H CA 1
ATOM 7061 C C . TYR H 1 43 ? 18.211 4.255 57.995 1.00 12.41 259 TYR H C 1
ATOM 7062 O O . TYR H 1 43 ? 18.012 4.551 59.227 1.00 11.65 259 TYR H O 1
ATOM 7071 N N . PRO H 1 44 ? 18.626 3.065 57.622 1.00 14.38 260 PRO H N 1
ATOM 7072 C CA . PRO H 1 44 ? 18.817 1.947 58.607 1.00 15.98 260 PRO H CA 1
ATOM 7073 C C . PRO H 1 44 ? 19.775 2.223 59.716 1.00 15.65 260 PRO H C 1
ATOM 7074 O O . PRO H 1 44 ? 19.578 1.647 60.801 1.00 16.12 260 PRO H O 1
ATOM 7078 N N . ASN H 1 45 ? 20.718 3.147 59.546 1.00 12.05 261 ASN H N 1
ATOM 7079 C CA . ASN H 1 45 ? 21.585 3.470 60.685 1.00 12.88 261 ASN H CA 1
ATOM 7080 C C . ASN H 1 45 ? 21.057 4.514 61.622 1.00 10.08 261 ASN H C 1
ATOM 7081 O O . ASN H 1 45 ? 21.725 4.889 62.599 1.00 10.81 261 ASN H O 1
ATOM 7086 N N . ALA H 1 46 ? 19.906 5.121 61.261 1.00 9.64 262 ALA H N 1
ATOM 7087 C CA . ALA H 1 46 ? 19.347 6.212 62.134 1.00 7.68 262 ALA H CA 1
ATOM 7088 C C . ALA H 1 46 ? 18.899 5.678 63.505 1.00 8.86 262 ALA H C 1
ATOM 7089 O O . ALA H 1 46 ? 18.560 4.520 63.634 1.00 10.67 262 ALA H O 1
ATOM 7091 N N . THR H 1 47 ? 19.020 6.583 64.452 1.00 9.53 263 THR H N 1
ATOM 7092 C CA . THR H 1 47 ? 18.569 6.316 65.813 1.00 9.89 263 THR H CA 1
ATOM 7093 C C . THR H 1 47 ? 17.778 7.461 66.301 1.00 10.73 263 THR H C 1
ATOM 7094 O O . THR H 1 47 ? 17.797 8.583 65.740 1.00 9.06 263 THR H O 1
ATOM 7098 N N . ALA H 1 48 ? 17.069 7.239 67.408 1.00 9.49 264 ALA H N 1
ATOM 7099 C CA . ALA H 1 48 ? 16.208 8.331 67.955 1.00 9.15 264 ALA H CA 1
ATOM 7100 C C . ALA H 1 48 ? 16.502 8.431 69.453 1.00 8.92 264 ALA H C 1
ATOM 7101 O O . ALA H 1 48 ? 16.585 7.407 70.118 1.00 11.65 264 ALA H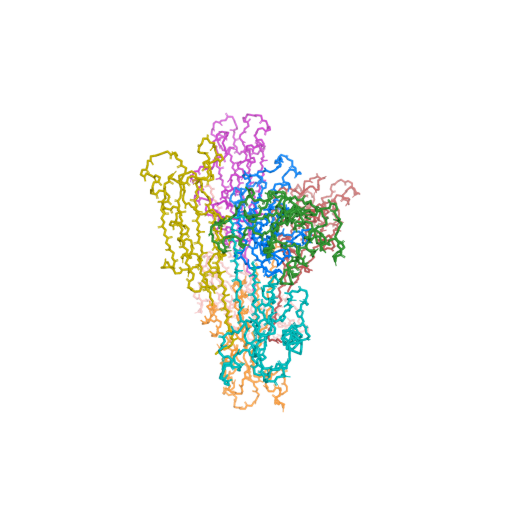 O 1
ATOM 7103 N N . ARG H 1 49 ? 16.585 9.646 69.888 1.00 8.64 265 ARG H N 1
ATOM 7104 C CA . ARG H 1 49 ? 16.713 9.971 71.281 1.00 6.86 265 ARG H CA 1
ATOM 7105 C C . ARG H 1 49 ? 15.404 10.605 71.714 1.00 7.82 265 ARG H C 1
ATOM 7106 O O . ARG H 1 49 ? 15.030 11.739 71.316 1.00 8.62 265 ARG H O 1
ATOM 7114 N N . ILE H 1 50 ? 14.666 9.849 72.525 1.00 5.80 266 ILE H N 1
ATOM 7115 C CA . ILE H 1 50 ? 13.291 10.255 72.930 1.00 5.96 266 ILE H CA 1
ATOM 7116 C C . ILE H 1 50 ? 13.301 10.824 74.339 1.00 7.72 266 ILE H C 1
ATOM 7117 O O . ILE H 1 50 ? 13.752 10.125 75.221 1.00 9.23 266 ILE H O 1
ATOM 7122 N N . GLU H 1 51 ? 12.821 12.030 74.537 1.00 7.07 267 GLU H N 1
ATOM 7123 C CA . GLU H 1 51 ? 13.016 12.708 75.854 1.00 6.94 267 GLU H CA 1
ATOM 7124 C C . GLU H 1 51 ? 11.654 13.185 76.285 1.00 6.70 267 GLU H C 1
ATOM 7125 O O . GLU H 1 51 ? 10.942 13.947 75.538 1.00 6.84 267 GLU H O 1
ATOM 7131 N N . GLY H 1 52 ? 11.240 12.762 77.453 1.00 5.45 268 GLY H N 1
ATOM 7132 C CA . GLY H 1 52 ? 9.910 13.097 77.978 1.00 5.49 268 GLY H CA 1
ATOM 7133 C C . GLY H 1 52 ? 9.989 14.135 79.082 1.00 5.01 268 GLY H C 1
ATOM 7134 O O . GLY H 1 52 ? 10.970 14.259 79.847 1.00 5.60 268 GLY H O 1
ATOM 7135 N N . HIS H 1 53 ? 8.889 14.905 79.205 1.00 5.57 269 HIS H N 1
ATOM 7136 C CA . HIS H 1 53 ? 8.830 16.081 80.087 1.00 5.01 269 HIS H CA 1
ATOM 7137 C C . HIS H 1 53 ? 7.488 16.235 80.691 1.00 5.46 269 HIS H C 1
ATOM 7138 O O . HIS H 1 53 ? 6.515 15.712 80.142 1.00 7.53 269 HIS H O 1
ATOM 7145 N N . THR H 1 54 ? 7.458 17.080 81.749 1.00 6.25 270 THR H N 1
ATOM 7146 C CA . THR H 1 54 ? 6.199 17.457 82.341 1.00 7.34 270 THR H CA 1
ATOM 7147 C C . THR H 1 54 ? 6.114 18.961 82.484 1.00 9.36 270 THR H C 1
ATOM 7148 O O . THR H 1 54 ? 7.142 19.640 82.515 1.00 9.61 270 THR H O 1
ATOM 7152 N N . ASP H 1 55 ? 4.887 19.448 82.725 1.00 8.30 271 ASP H N 1
ATOM 7153 C CA . ASP H 1 55 ? 4.827 20.764 83.330 1.00 10.12 271 ASP H CA 1
ATOM 7154 C C . ASP H 1 55 ? 5.206 20.722 84.789 1.00 11.07 271 ASP H C 1
ATOM 7155 O O . ASP H 1 55 ? 5.348 19.632 85.409 1.00 9.93 271 ASP H O 1
ATOM 7160 N N . ASN H 1 56 ? 5.389 21.876 85.411 1.00 11.70 272 ASN H N 1
ATOM 7161 C CA . ASN H 1 56 ? 5.932 21.841 86.782 1.00 12.88 272 ASN H CA 1
ATOM 7162 C C . ASN H 1 56 ? 4.895 21.768 87.902 1.00 15.05 272 ASN H C 1
ATOM 7163 O O . ASN H 1 56 ? 5.217 22.098 89.042 1.00 15.10 272 ASN H O 1
ATOM 7168 N N . THR H 1 57 ? 3.673 21.298 87.608 1.00 13.68 273 THR H N 1
ATOM 7169 C CA . THR H 1 57 ? 2.621 21.106 88.610 1.00 12.67 273 THR H CA 1
ATOM 7170 C C . THR H 1 57 ? 2.599 19.694 89.169 1.00 14.02 273 THR H C 1
ATOM 7171 O O . THR H 1 57 ? 2.993 18.719 88.470 1.00 12.75 273 THR H O 1
ATOM 7175 N N . GLY H 1 58 ? 2.272 19.587 90.449 1.00 12.33 274 GLY H N 1
ATOM 7176 C CA . GLY H 1 58 ? 2.176 18.281 91.087 1.00 11.99 274 GLY H CA 1
ATOM 7177 C C . GLY H 1 58 ? 3.467 17.820 91.763 1.00 11.61 274 GLY H C 1
ATOM 7178 O O . GLY H 1 58 ? 4.427 18.540 91.811 1.00 14.43 274 GLY H O 1
ATOM 7179 N N . PRO H 1 59 ? 3.437 16.635 92.300 1.00 11.16 275 PRO H N 1
ATOM 7180 C CA . PRO H 1 59 ? 4.563 16.121 93.134 1.00 10.82 275 PRO H CA 1
ATOM 7181 C C . PRO H 1 59 ? 5.745 15.734 92.283 1.00 9.72 275 PRO H C 1
ATOM 7182 O O . PRO H 1 59 ? 5.595 15.216 91.180 1.00 10.01 275 PRO H O 1
ATOM 7186 N N . ARG H 1 60 ? 6.940 15.843 92.868 1.00 9.30 276 ARG H N 1
ATOM 7187 C CA . ARG H 1 60 ? 8.129 15.619 92.047 1.00 8.54 276 ARG H CA 1
ATOM 7188 C C . ARG H 1 60 ? 8.236 14.144 91.525 1.00 7.28 276 ARG H C 1
ATOM 7189 O O . ARG H 1 60 ? 8.473 13.986 90.329 1.00 7.85 276 ARG H O 1
ATOM 7197 N N . LYS H 1 61 ? 8.147 13.169 92.409 1.00 8.09 277 LYS H N 1
ATOM 7198 C CA . LYS H 1 61 ? 8.388 11.756 91.952 1.00 9.38 277 LYS H CA 1
ATOM 7199 C C . LYS H 1 61 ? 7.347 11.328 90.981 1.00 8.22 277 LYS H C 1
ATOM 7200 O O . LYS H 1 61 ? 7.751 10.671 89.977 1.00 9.32 277 LYS H O 1
ATOM 7206 N N . LEU H 1 62 ? 6.100 11.784 91.128 1.00 8.49 278 LEU H N 1
ATOM 7207 C CA . LEU H 1 62 ? 5.051 11.431 90.152 1.00 8.25 278 LEU H CA 1
ATOM 7208 C C . LEU H 1 62 ? 5.528 11.934 88.779 1.00 7.59 278 LEU H C 1
ATOM 7209 O O . LEU H 1 62 ? 5.341 11.226 87.756 1.00 7.17 278 LEU H O 1
ATOM 7214 N N . ASN H 1 63 ? 6.056 13.176 88.802 1.00 6.67 279 ASN H N 1
ATOM 7215 C CA . ASN H 1 63 ? 6.416 13.763 87.552 1.00 6.13 279 ASN H CA 1
ATOM 7216 C C . ASN H 1 63 ? 7.724 13.249 86.887 1.00 5.21 279 ASN H C 1
ATOM 7217 O O . ASN H 1 63 ? 7.827 13.175 85.655 1.00 6.78 279 ASN H O 1
ATOM 7222 N N . GLU H 1 64 ? 8.688 12.804 87.711 1.00 7.17 280 GLU H N 1
ATOM 7223 C CA . GLU H 1 64 ? 9.833 12.021 87.225 1.00 5.93 280 GLU H CA 1
ATOM 7224 C C . GLU H 1 64 ? 9.298 10.830 86.469 1.00 5.21 280 GLU H C 1
ATOM 7225 O O . GLU H 1 64 ? 9.709 10.602 85.303 1.00 7.80 280 GLU H O 1
ATOM 7231 N N . ARG H 1 65 ? 8.402 10.090 87.117 1.00 5.78 281 ARG H N 1
ATOM 7232 C CA . ARG H 1 65 ? 7.941 8.823 86.518 1.00 5.59 281 ARG H CA 1
ATOM 7233 C C . ARG H 1 65 ? 7.103 9.118 85.275 1.00 5.39 281 ARG H C 1
ATOM 7234 O O . ARG H 1 65 ? 7.225 8.426 84.263 1.00 6.44 281 ARG H O 1
ATOM 7242 N N . LEU H 1 66 ? 6.292 10.184 85.310 1.00 7.10 282 LEU H N 1
ATOM 7243 C CA . LEU H 1 66 ? 5.401 10.501 84.177 1.00 4.71 282 LEU H CA 1
ATOM 7244 C C . LEU H 1 66 ? 6.244 10.973 83.007 1.00 3.77 282 LEU H C 1
ATOM 7245 O O . LEU H 1 66 ? 5.921 10.559 81.852 1.00 5.83 282 LEU H O 1
ATOM 7250 N N . SER H 1 67 ? 7.329 11.733 83.241 1.00 4.95 283 SER H N 1
ATOM 7251 C CA . SER H 1 67 ? 8.169 12.101 82.111 1.00 3.97 283 SER H CA 1
ATOM 7252 C C . SER H 1 67 ? 8.775 10.936 81.388 1.00 5.91 283 SER H C 1
ATOM 7253 O O . SER H 1 67 ? 8.764 10.885 80.175 1.00 6.03 283 SER H O 1
ATOM 7256 N N . LEU H 1 68 ? 9.222 9.909 82.147 1.00 6.05 284 LEU H N 1
ATOM 7257 C CA . LEU H 1 68 ? 9.847 8.760 81.506 1.00 7.24 284 LEU H CA 1
ATOM 7258 C C . LEU H 1 68 ? 8.742 7.940 80.919 1.00 6.04 284 LEU H C 1
ATOM 7259 O O . LEU H 1 68 ? 8.925 7.421 79.807 1.00 5.83 284 LEU H O 1
ATOM 7264 N N . ALA H 1 69 ? 7.552 7.808 81.524 1.00 4.58 285 ALA H N 1
ATOM 7265 C CA . ALA H 1 69 ? 6.444 7.036 80.909 1.00 5.94 285 ALA H CA 1
ATOM 7266 C C . ALA H 1 69 ? 6.033 7.620 79.567 1.00 6.87 285 ALA H C 1
ATOM 7267 O O . ALA H 1 69 ? 5.732 6.871 78.681 1.00 7.75 285 ALA H O 1
ATOM 7269 N N . ARG H 1 70 ? 6.057 8.968 79.476 1.00 7.22 286 ARG H N 1
ATOM 7270 C CA . ARG H 1 70 ? 5.704 9.627 78.177 1.00 5.02 286 ARG H CA 1
ATOM 7271 C C . ARG H 1 70 ? 6.708 9.206 77.117 1.00 6.18 286 ARG H C 1
ATOM 7272 O O . ARG H 1 70 ? 6.318 8.844 75.989 1.00 5.93 286 ARG H O 1
ATOM 7280 N N . ALA H 1 71 ? 8.015 9.310 77.467 1.00 5.01 287 ALA H N 1
ATOM 7281 C CA . ALA H 1 71 ? 9.063 8.892 76.459 1.00 4.97 287 ALA H CA 1
ATOM 7282 C C . ALA H 1 71 ? 8.853 7.440 76.094 1.00 5.45 287 ALA H C 1
ATOM 7283 O O . ALA H 1 71 ? 8.918 7.026 74.909 1.00 7.38 287 ALA H O 1
ATOM 7285 N N . ASN H 1 72 ? 8.618 6.597 77.127 1.00 5.85 288 ASN H N 1
ATOM 7286 C CA . ASN H 1 72 ? 8.452 5.166 76.846 1.00 5.88 288 ASN H CA 1
ATOM 7287 C C . ASN H 1 72 ? 7.181 4.849 76.068 1.00 7.77 288 ASN H C 1
ATOM 7288 O O . ASN H 1 72 ? 7.184 3.912 75.280 1.00 8.49 288 ASN H O 1
ATOM 7293 N N . SER H 1 73 ? 6.121 5.671 76.210 1.00 5.76 289 SER H N 1
ATOM 7294 C CA . SER H 1 73 ? 4.925 5.474 75.393 1.00 5.06 289 SER H CA 1
ATOM 7295 C C . SER H 1 73 ? 5.197 5.742 73.919 1.00 9.22 289 SER H C 1
ATOM 7296 O O . SER H 1 73 ? 4.689 5.036 73.069 1.00 8.81 289 SER H O 1
ATOM 7299 N N . VAL H 1 74 ? 5.993 6.765 73.663 1.00 6.37 290 VAL H N 1
ATOM 7300 C CA . VAL H 1 74 ? 6.413 7.042 72.258 1.00 6.36 290 VAL H CA 1
ATOM 7301 C C . VAL H 1 74 ? 7.216 5.845 71.717 1.00 7.92 290 VAL H C 1
ATOM 7302 O O . VAL H 1 74 ? 6.998 5.398 70.591 1.00 8.89 290 VAL H O 1
ATOM 7306 N N . LYS H 1 75 ? 8.202 5.366 72.505 1.00 6.09 291 LYS H N 1
ATOM 7307 C CA . LYS H 1 75 ? 8.964 4.257 72.026 1.00 7.44 291 LYS H CA 1
ATOM 7308 C C . LYS H 1 75 ? 8.055 3.028 71.737 1.00 8.39 291 LYS H C 1
ATOM 7309 O O . LYS H 1 75 ? 8.211 2.331 70.735 1.00 9.75 291 LYS H O 1
ATOM 7315 N N . SER H 1 76 ? 7.156 2.730 72.682 1.00 8.05 292 SER H N 1
ATOM 7316 C CA . SER H 1 76 ? 6.211 1.620 72.552 1.00 8.97 292 SER H CA 1
ATOM 7317 C C . SER H 1 76 ? 5.373 1.728 71.305 1.00 9.71 292 SER H C 1
ATOM 7318 O O . SER H 1 76 ? 5.146 0.733 70.619 1.00 8.43 292 SER H O 1
ATOM 7321 N N . ALA H 1 77 ? 4.966 2.922 70.962 1.00 9.36 293 ALA H N 1
ATOM 7322 C CA . ALA H 1 77 ? 4.170 3.060 69.766 1.00 8.99 293 ALA H CA 1
ATOM 7323 C C . ALA H 1 77 ? 5.037 2.764 68.516 1.00 8.88 293 ALA H C 1
ATOM 7324 O O . ALA H 1 77 ? 4.606 2.037 67.617 1.00 9.34 293 ALA H O 1
ATOM 7326 N N . LEU H 1 78 ? 6.260 3.233 68.504 1.00 7.21 294 LEU H N 1
ATOM 7327 C CA . LEU H 1 78 ? 7.119 2.953 67.330 1.00 8.54 294 LEU H CA 1
ATOM 7328 C C . LEU H 1 78 ? 7.405 1.465 67.200 1.00 11.30 294 LEU H C 1
ATOM 7329 O O . LEU H 1 78 ? 7.358 0.937 66.084 1.00 10.91 294 LEU H O 1
ATOM 7334 N N . VAL H 1 79 ? 7.703 0.801 68.325 1.00 9.15 295 VAL H N 1
ATOM 7335 C CA . VAL H 1 79 ? 8.005 -0.603 68.289 1.00 9.09 295 VAL H CA 1
ATOM 7336 C C . VAL H 1 79 ? 6.742 -1.466 68.028 1.00 8.99 295 VAL H C 1
ATOM 7337 O O . VAL H 1 79 ? 6.777 -2.334 67.152 1.00 12.13 295 VAL H O 1
ATOM 7341 N N . ASN H 1 80 ? 5.649 -1.269 68.750 1.00 8.67 296 ASN H N 1
ATOM 7342 C CA . ASN H 1 80 ? 4.546 -2.195 68.622 1.00 8.54 296 ASN H CA 1
ATOM 7343 C C . ASN H 1 80 ? 3.615 -1.881 67.468 1.00 11.13 296 ASN H C 1
ATOM 7344 O O . ASN H 1 80 ? 3.050 -2.821 66.893 1.00 14.66 296 ASN H O 1
ATOM 7349 N N . GLU H 1 81 ? 3.517 -0.613 67.087 1.00 11.17 297 GLU H N 1
ATOM 7350 C CA . GLU H 1 81 ? 2.528 -0.248 66.017 1.00 12.69 297 GLU H CA 1
ATOM 7351 C C . GLU H 1 81 ? 3.263 -0.018 64.708 1.00 12.91 297 GLU H C 1
ATOM 7352 O O . GLU H 1 81 ? 2.606 -0.168 63.635 1.00 14.85 297 GLU H O 1
ATOM 7358 N N . TYR H 1 82 ? 4.551 0.345 64.740 1.00 12.66 298 TYR H N 1
ATOM 7359 C CA . TYR H 1 82 ? 5.274 0.660 63.477 1.00 12.75 298 TYR H CA 1
ATOM 7360 C C . TYR H 1 82 ? 6.456 -0.244 63.150 1.00 12.44 298 TYR H C 1
ATOM 7361 O O . TYR H 1 82 ? 7.279 0.070 62.188 1.00 15.38 298 TYR H O 1
ATOM 7370 N N . ASN H 1 83 ? 6.610 -1.300 63.962 1.00 14.20 299 ASN H N 1
ATOM 7371 C CA . ASN H 1 83 ? 7.592 -2.378 63.722 1.00 16.84 299 ASN H CA 1
ATOM 7372 C C . ASN H 1 83 ? 9.018 -1.845 63.710 1.00 14.56 299 ASN H C 1
ATOM 7373 O O . ASN H 1 83 ? 9.955 -2.374 63.025 1.00 15.63 299 ASN H O 1
ATOM 7378 N N . VAL H 1 84 ? 9.237 -0.786 64.487 1.00 11.66 300 VAL H N 1
ATOM 7379 C CA . VAL H 1 84 ? 10.611 -0.294 64.613 1.00 12.97 300 VAL H CA 1
ATOM 7380 C C . VAL H 1 84 ? 11.448 -1.068 65.585 1.00 13.06 300 VAL H C 1
ATOM 7381 O O . VAL H 1 84 ? 10.941 -1.539 66.617 1.00 13.02 300 VAL H O 1
ATOM 7385 N N . ASP H 1 85 ? 12.723 -1.267 65.264 1.00 10.89 301 ASP H N 1
ATOM 7386 C CA . ASP H 1 85 ? 13.640 -1.941 66.169 1.00 11.59 301 ASP H CA 1
ATOM 7387 C C . ASP H 1 85 ? 13.891 -1.161 67.428 1.00 12.49 301 ASP H C 1
ATOM 7388 O O . ASP H 1 85 ? 14.420 -0.041 67.425 1.00 10.32 301 ASP H O 1
ATOM 7393 N N . ALA H 1 86 ? 13.452 -1.723 68.577 1.00 11.85 302 ALA H N 1
ATOM 7394 C CA . ALA H 1 86 ? 13.589 -1.029 69.842 1.00 12.81 302 ALA H CA 1
ATOM 7395 C C . ALA H 1 86 ? 14.994 -0.586 70.209 1.00 12.92 302 ALA H C 1
ATOM 7396 O O . ALA H 1 86 ? 15.163 0.362 70.915 1.00 11.82 302 ALA H O 1
ATOM 7398 N N . SER H 1 87 ? 15.996 -1.328 69.746 1.00 13.40 303 SER H N 1
ATOM 7399 C CA . SER H 1 87 ? 17.382 -1.032 70.044 1.00 13.73 303 SER H CA 1
ATOM 7400 C C . SER H 1 87 ? 17.883 0.263 69.380 1.00 11.14 303 SER H C 1
ATOM 7401 O O . SER H 1 87 ? 18.919 0.736 69.734 1.00 13.81 303 SER H O 1
ATOM 7404 N N . ARG H 1 88 ? 17.080 0.840 68.459 1.00 11.11 304 ARG H N 1
ATOM 7405 C CA . ARG H 1 88 ? 17.442 2.088 67.831 1.00 9.96 304 ARG H CA 1
ATOM 7406 C C . ARG H 1 88 ? 16.921 3.304 68.615 1.00 9.42 304 ARG H C 1
ATOM 7407 O O . ARG H 1 88 ? 17.104 4.429 68.189 1.00 10.20 304 ARG H O 1
ATOM 7415 N N . LEU H 1 89 ? 16.224 3.052 69.729 1.00 8.98 305 LEU H N 1
ATOM 7416 C CA . LEU H 1 89 ? 15.456 4.151 70.349 1.00 8.82 305 LEU H CA 1
ATOM 7417 C C . LEU H 1 89 ? 15.832 4.247 71.807 1.00 10.99 305 LEU H C 1
ATOM 7418 O O . LEU H 1 89 ? 15.754 3.248 72.493 1.00 13.52 305 LEU H O 1
ATOM 7423 N N . SER H 1 90 ? 16.291 5.410 72.218 1.00 8.67 306 SER H N 1
ATOM 7424 C CA . SER H 1 90 ? 16.597 5.602 73.706 1.00 8.58 306 SER H CA 1
ATOM 7425 C C . SER H 1 90 ? 15.442 6.380 74.307 1.00 9.62 306 SER H C 1
ATOM 7426 O O . SER H 1 90 ? 14.784 7.208 73.637 1.00 8.62 306 SER H O 1
ATOM 7429 N N . THR H 1 91 ? 15.243 6.183 75.617 1.00 7.47 307 THR H N 1
ATOM 7430 C CA . THR H 1 91 ? 14.240 7.037 76.298 1.00 9.28 307 THR H CA 1
ATOM 7431 C C . THR H 1 91 ? 14.816 7.615 77.587 1.00 8.16 307 THR H C 1
ATOM 7432 O O . THR H 1 91 ? 15.656 6.929 78.282 1.00 8.72 307 THR H O 1
ATOM 7436 N N . GLN H 1 92 ? 14.368 8.835 77.939 1.00 7.79 308 GLN H N 1
ATOM 7437 C CA . GLN H 1 92 ? 14.787 9.481 79.180 1.00 7.99 308 GLN H CA 1
ATOM 7438 C C . GLN H 1 92 ? 13.736 10.431 79.593 1.00 8.73 308 GLN H C 1
ATOM 7439 O O . GLN H 1 92 ? 13.132 11.038 78.673 1.00 7.70 308 GLN H O 1
ATOM 7445 N N . GLY H 1 93 ? 13.489 10.607 80.903 1.00 5.91 309 GLY H N 1
ATOM 7446 C CA . GLY H 1 93 ? 12.554 11.641 81.420 1.00 6.30 309 GLY H CA 1
ATOM 7447 C C . GLY H 1 93 ? 13.306 12.707 82.122 1.00 8.05 309 GLY H C 1
ATOM 7448 O O . GLY H 1 93 ? 14.368 12.434 82.755 1.00 10.89 309 GLY H O 1
ATOM 7449 N N . PHE H 1 94 ? 12.770 13.914 82.051 1.00 7.14 310 PHE H N 1
ATOM 7450 C CA . PHE H 1 94 ? 13.425 15.058 82.689 1.00 6.45 310 PHE H CA 1
ATOM 7451 C C . PHE H 1 94 ? 12.492 15.793 83.625 1.00 8.62 310 PHE H C 1
ATOM 7452 O O . PHE H 1 94 ? 12.777 16.947 84.069 1.00 8.59 310 PHE H O 1
ATOM 7460 N N . ALA H 1 95 ? 11.416 15.131 84.064 1.00 7.84 311 ALA H N 1
ATOM 7461 C CA . ALA H 1 95 ? 10.416 15.745 84.900 1.00 7.38 311 ALA H CA 1
ATOM 7462 C C . ALA H 1 95 ? 10.109 17.177 84.312 1.00 9.71 311 ALA H C 1
ATOM 7463 O O . ALA H 1 95 ? 9.968 17.254 83.069 1.00 8.64 311 ALA H O 1
ATOM 7465 N N . TRP H 1 96 ? 10.111 18.191 85.184 1.00 8.83 312 TRP H N 1
ATOM 7466 C CA . TRP H 1 96 ? 9.784 19.556 84.758 1.00 8.44 312 TRP H CA 1
ATOM 7467 C C . TRP H 1 96 ? 11.075 20.402 84.649 1.00 11.03 312 TRP H C 1
ATOM 7468 O O . TRP H 1 96 ? 11.008 21.674 84.634 1.00 11.72 312 TRP H O 1
ATOM 7479 N N . ASP H 1 97 ? 12.219 19.738 84.589 1.00 9.51 313 ASP H N 1
ATOM 7480 C CA . ASP H 1 97 ? 13.467 20.469 84.652 1.00 9.93 313 ASP H CA 1
ATOM 7481 C C . ASP H 1 97 ? 13.891 21.212 83.401 1.00 12.72 313 ASP H C 1
ATOM 7482 O O . ASP H 1 97 ? 14.843 22.027 83.477 1.00 11.63 313 ASP H O 1
ATOM 7487 N N . GLN H 1 98 ? 13.268 20.913 82.269 1.00 12.53 314 GLN H N 1
ATOM 7488 C CA . GLN H 1 98 ? 13.640 21.523 80.967 1.00 13.47 314 GLN H CA 1
ATOM 7489 C C . GLN H 1 98 ? 12.408 22.114 80.296 1.00 14.12 314 GLN H C 1
ATOM 7490 O O . GLN H 1 98 ? 11.938 21.626 79.282 1.00 15.59 314 GLN H O 1
ATOM 7496 N N . PRO H 1 99 ? 11.873 23.191 80.899 1.00 14.52 315 PRO H N 1
ATOM 7497 C CA . PRO H 1 99 ? 10.682 23.794 80.295 1.00 16.00 315 PRO H CA 1
ATOM 7498 C C . PRO H 1 99 ? 11.015 24.428 78.962 1.00 17.66 315 PRO H C 1
ATOM 7499 O O . PRO H 1 99 ? 12.159 24.898 78.772 1.00 17.20 315 PRO H O 1
ATOM 7503 N N . ILE H 1 100 ? 10.024 24.436 78.057 1.00 18.42 316 ILE H N 1
ATOM 7504 C CA . ILE H 1 100 ? 10.205 25.135 76.787 1.00 20.62 316 ILE H CA 1
ATOM 7505 C C . ILE H 1 100 ? 9.311 26.346 76.753 1.00 23.04 316 ILE H C 1
ATOM 7506 O O . ILE H 1 100 ? 9.387 27.136 75.765 1.00 23.93 316 ILE H O 1
ATOM 7511 N N . ALA H 1 101 ? 8.498 26.478 77.771 1.00 23.36 317 ALA H N 1
ATOM 7512 C CA . ALA H 1 101 ? 7.451 27.491 77.835 1.00 23.65 317 ALA H CA 1
ATOM 7513 C C . ALA H 1 101 ? 7.139 27.789 79.260 1.00 26.09 317 ALA H C 1
ATOM 7514 O O . ALA H 1 101 ? 7.536 27.094 80.229 1.00 22.50 317 ALA H O 1
ATOM 7516 N N . ASP H 1 102 ? 6.415 28.882 79.407 1.00 28.20 318 ASP H N 1
ATOM 7517 C CA . ASP H 1 102 ? 6.209 29.468 80.696 1.00 27.94 318 ASP H CA 1
ATOM 7518 C C . ASP H 1 102 ? 5.143 28.685 81.467 1.00 25.30 318 ASP H C 1
ATOM 7519 O O . ASP H 1 102 ? 4.003 28.550 80.995 1.00 24.54 318 ASP H O 1
ATOM 7524 N N . ASN H 1 103 ? 5.488 28.062 82.620 1.00 25.30 319 ASN H N 1
ATOM 7525 C CA . ASN H 1 103 ? 4.473 27.289 83.357 1.00 22.58 319 ASN H CA 1
ATOM 7526 C C . ASN H 1 103 ? 3.374 28.130 84.024 1.00 23.54 319 ASN H C 1
ATOM 7527 O O . ASN H 1 103 ? 2.388 27.604 84.558 1.00 22.66 319 ASN H O 1
ATOM 7532 N N . LYS H 1 104 ? 3.578 29.460 84.050 1.00 27.49 320 LYS H N 1
ATOM 7533 C CA . LYS H 1 104 ? 2.592 30.349 84.744 1.00 29.79 320 LYS H CA 1
ATOM 7534 C C . LYS H 1 104 ? 1.271 30.471 83.969 1.00 30.53 320 LYS H C 1
ATOM 7535 O O . LYS H 1 104 ? 0.237 30.868 84.546 1.00 32.67 320 LYS H O 1
ATOM 7541 N N . THR H 1 105 ? 1.297 30.068 82.690 1.00 30.38 321 THR H N 1
ATOM 7542 C CA . THR H 1 105 ? 0.091 30.031 81.846 1.00 29.67 321 THR H CA 1
ATOM 7543 C C . THR H 1 105 ? -0.336 28.632 81.399 1.00 29.89 321 THR H C 1
ATOM 7544 O O . THR H 1 105 ? 0.495 27.728 81.167 1.00 26.91 321 THR H O 1
ATOM 7548 N N . LYS H 1 106 ? -1.646 28.465 81.257 1.00 28.10 322 LYS H N 1
ATOM 7549 C CA . LYS H 1 106 ? -2.190 27.228 80.791 1.00 28.44 322 LYS H CA 1
ATOM 7550 C C . LYS H 1 106 ? -1.546 26.749 79.455 1.00 27.68 322 LYS H C 1
ATOM 7551 O O . LYS H 1 106 ? -1.239 25.532 79.279 1.00 24.20 322 LYS H O 1
ATOM 7557 N N . GLU H 1 107 ? -1.336 27.660 78.489 1.00 25.37 323 GLU H N 1
ATOM 7558 C CA . GLU H 1 107 ? -0.804 27.291 77.194 1.00 24.89 323 GLU H CA 1
ATOM 7559 C C . GLU H 1 107 ? 0.664 26.852 77.333 1.00 22.88 323 GLU H C 1
ATOM 7560 O O . GLU H 1 107 ? 1.088 25.943 76.624 1.00 21.70 323 GLU H O 1
ATOM 7566 N N . GLY H 1 108 ? 1.390 27.523 78.223 1.00 19.72 324 GLY H N 1
ATOM 7567 C CA . GLY H 1 108 ? 2.823 27.205 78.526 1.00 19.11 324 GLY H CA 1
ATOM 7568 C C . GLY H 1 108 ? 2.914 25.798 79.119 1.00 18.75 324 GLY H C 1
ATOM 7569 O O . GLY H 1 108 ? 3.811 24.977 78.700 1.00 15.46 324 GLY H O 1
ATOM 7570 N N . ARG H 1 109 ? 2.025 25.540 80.088 1.00 18.93 325 ARG H N 1
ATOM 7571 C CA . ARG H 1 109 ? 2.034 24.184 80.720 1.00 15.58 325 ARG H CA 1
ATOM 7572 C C . ARG H 1 109 ? 1.779 23.137 79.634 1.00 16.62 325 ARG H C 1
ATOM 7573 O O . ARG H 1 109 ? 2.474 22.059 79.585 1.00 14.72 325 ARG H O 1
ATOM 7581 N N . ALA H 1 110 ? 0.800 23.394 78.747 1.00 14.57 326 ALA H N 1
ATOM 7582 C CA . ALA H 1 110 ? 0.497 22.433 77.683 1.00 14.53 326 ALA H CA 1
ATOM 7583 C C . ALA H 1 110 ? 1.709 22.169 76.807 1.00 11.79 326 ALA H C 1
ATOM 7584 O O . ALA H 1 110 ? 1.954 21.021 76.410 1.00 12.47 326 ALA H O 1
ATOM 7586 N N . MET H 1 111 ? 2.494 23.212 76.511 1.00 14.87 327 MET H N 1
ATOM 7587 C CA . MET H 1 111 ? 3.703 23.114 75.676 1.00 13.45 327 MET H CA 1
ATOM 7588 C C . MET H 1 111 ? 4.724 22.225 76.395 1.00 13.07 327 MET H C 1
ATOM 7589 O O . MET H 1 111 ? 5.486 21.540 75.727 1.00 12.75 327 MET H O 1
ATOM 7594 N N . ASN H 1 112 ? 4.711 22.282 77.708 1.00 11.69 328 ASN H N 1
ATOM 7595 C CA . ASN H 1 112 ? 5.786 21.582 78.526 1.00 9.30 328 ASN H CA 1
ATOM 7596 C C . ASN H 1 112 ? 5.469 20.120 78.672 1.00 11.52 328 ASN H C 1
ATOM 7597 O O . ASN H 1 112 ? 6.465 19.295 78.886 1.00 9.59 328 ASN H O 1
ATOM 7602 N N . ARG H 1 113 ? 4.192 19.756 78.534 1.00 8.64 329 ARG H N 1
ATOM 7603 C CA . ARG H 1 113 ? 3.782 18.336 78.680 1.00 8.17 329 ARG H CA 1
ATOM 7604 C C . ARG H 1 113 ? 4.047 17.680 77.360 1.00 7.76 329 ARG H C 1
ATOM 7605 O O . ARG H 1 113 ? 3.166 17.587 76.491 1.00 8.64 329 ARG H O 1
ATOM 7613 N N . ARG H 1 114 ? 5.293 17.228 77.134 1.00 10.10 330 ARG H N 1
ATOM 7614 C CA . ARG H 1 114 ? 5.728 16.820 75.788 1.00 8.48 330 ARG H CA 1
ATOM 7615 C C . ARG H 1 114 ? 6.753 15.691 75.808 1.00 8.27 330 ARG H C 1
ATOM 7616 O O . ARG H 1 114 ? 7.433 15.531 76.818 1.00 9.00 330 ARG H O 1
ATOM 7624 N N . VAL H 1 115 ? 6.884 15.039 74.672 1.00 7.43 331 VAL H N 1
ATOM 7625 C CA . VAL H 1 115 ? 8.034 14.209 74.327 1.00 7.80 331 VAL H CA 1
ATOM 7626 C C . VAL H 1 115 ? 8.655 14.902 73.126 1.00 9.01 331 VAL H C 1
ATOM 7627 O O . VAL H 1 115 ? 7.894 15.179 72.146 1.00 10.86 331 VAL H O 1
ATOM 7631 N N . PHE H 1 116 ? 9.961 15.224 73.193 1.00 9.46 332 PHE H N 1
ATOM 7632 C CA . PHE H 1 116 ? 10.687 15.610 71.983 1.00 9.75 332 PHE H CA 1
ATOM 7633 C C . PHE H 1 116 ? 11.611 14.472 71.597 1.00 10.57 332 PHE H C 1
ATOM 7634 O O . PHE H 1 116 ? 12.324 13.947 72.490 1.00 10.50 332 PHE H O 1
ATOM 7642 N N . ALA H 1 117 ? 11.580 14.052 70.311 1.00 10.56 333 ALA H N 1
ATOM 7643 C CA . ALA H 1 117 ? 12.459 12.976 69.831 1.00 10.05 333 ALA H CA 1
ATOM 7644 C C . ALA H 1 117 ? 13.367 13.561 68.726 1.00 11.91 333 ALA H C 1
ATOM 7645 O O . ALA H 1 117 ? 12.831 14.305 67.873 1.00 12.92 333 ALA H O 1
ATOM 7647 N N . THR H 1 118 ? 14.664 13.295 68.858 1.00 10.09 334 THR H N 1
ATOM 7648 C CA . THR H 1 118 ? 15.614 13.755 67.835 1.00 11.11 334 THR H CA 1
ATOM 7649 C C . THR H 1 118 ? 16.087 12.542 67.121 1.00 11.21 334 THR H C 1
ATOM 7650 O O . THR H 1 118 ? 16.543 11.581 67.783 1.00 11.87 334 THR H O 1
ATOM 7654 N N . ILE H 1 119 ? 15.923 12.530 65.782 1.00 9.11 335 ILE H N 1
ATOM 7655 C CA . ILE H 1 119 ? 16.280 11.379 64.986 1.00 9.89 335 ILE H CA 1
ATOM 7656 C C . ILE H 1 119 ? 17.390 11.852 64.029 1.00 11.07 335 ILE H C 1
ATOM 7657 O O . ILE H 1 119 ? 17.310 12.913 63.429 1.00 12.23 335 ILE H O 1
ATOM 7662 N N . THR H 1 120 ? 18.439 11.067 64.018 1.00 8.68 336 THR H N 1
ATOM 7663 C CA . THR H 1 120 ? 19.618 11.393 63.111 1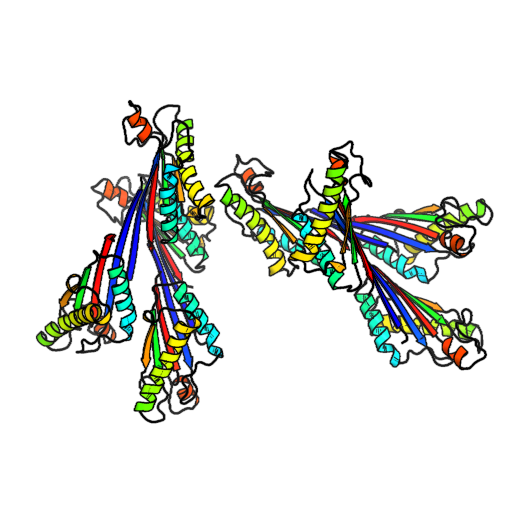.00 10.37 336 THR 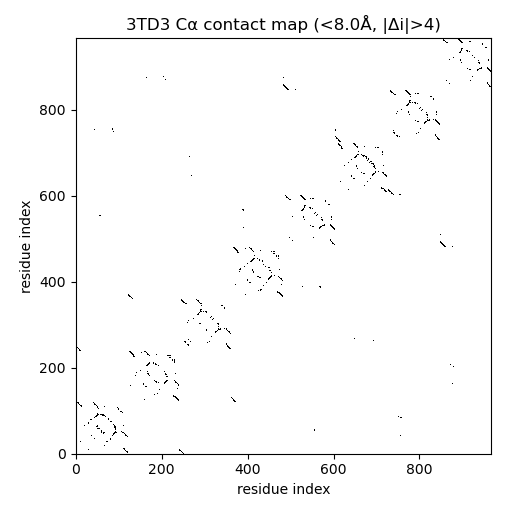H CA 1
ATOM 7664 C C . THR H 1 120 ? 20.052 10.195 62.427 1.00 11.41 336 THR H C 1
ATOM 7665 O O . THR H 1 120 ? 20.000 9.092 62.984 1.00 10.45 336 THR H O 1
ATOM 7669 N N . GLY H 1 121 ? 20.444 10.313 61.146 1.00 9.11 337 GLY H N 1
ATOM 7670 C CA . GLY H 1 121 ? 21.012 9.149 60.470 1.00 9.44 337 GLY H CA 1
ATOM 7671 C C . GLY H 1 121 ? 21.641 9.629 59.159 1.00 9.26 337 GLY H C 1
ATOM 7672 O O . GLY H 1 121 ? 21.541 10.835 58.847 1.00 10.18 337 GLY H O 1
ATOM 7673 N N . SER H 1 122 ? 22.236 8.670 58.431 1.00 9.80 338 SER H N 1
ATOM 7674 C CA . SER H 1 122 ? 22.870 9.044 57.145 1.00 11.26 338 SER H CA 1
ATOM 7675 C C . SER H 1 122 ? 22.839 7.808 56.306 1.00 11.63 338 SER H C 1
ATOM 7676 O O . SER H 1 122 ? 22.861 6.646 56.799 1.00 14.96 338 SER H O 1
ATOM 7679 N N . ARG H 1 123 ? 22.876 8.010 54.981 1.00 10.74 339 ARG H N 1
ATOM 7680 C CA . ARG H 1 123 ? 23.006 6.898 54.090 1.00 12.85 339 ARG H CA 1
ATOM 7681 C C . ARG H 1 123 ? 23.860 7.290 52.883 1.00 15.96 339 ARG H C 1
ATOM 7682 O O . ARG H 1 123 ? 24.143 8.508 52.706 1.00 17.42 339 ARG H O 1
#

Foldseek 3Di:
DDDKDKDKDKAKFFDDPLDQAGDPVRVVVLVVVLVVCVVFVLKAKEKEFEAAQDDDQVSQQVSRQSNSVNSLCCNCPVSVRPSVRYHYHYDRHPDQPADSVDPVSRRRGRIMMMIIIDMD/DDDKDKDKDKQKFFDDALDQAGDPVCVVVLVVVLVVCVVFVLKAKEKEFEAQQDDDQVSQQVSRQSNSVNSLCCCCPVRVRPSVRYDTGYDRHPDFPADSPDPVRRRRGRMMMMIMIGMD/DDDKDKDKDKQKFWDDPLDQAGDPVRVVVLVVVLVVCVVFVVKAKEKWFEAQPDDDQVSQQVSRQSNSVNSLCCCCPVSVRDSVRYHYGYPRHPDQPADSVDPVSRRRRGIMMMIMIGMD/DPDDDKFKDKDKQKFFDDPLDQAGDPVRVVVLVVVLVVCVVFVFKAKEKEFEAQDDDDDVSQQVSRQSNRVNSLCCCCPVSVDDSVRYHYGYDYHPDQPADSVDPVSRRSGRIMMMIMIGMD/DDDKDKDKDKAKFFDDALDQAGDPVCVVVLVVVLVVCVVFVQKAKEKEFEAQPPDDDVSLQVSRQSNSVNSLCCCCVVRVRDSVRYDTGYDYNPDQPADSVDPVSRRRRGMMMMIIIGMD/DPDDDKDKDKDKQKFFDDPLDQAGDPVCVVVLVVVLVVCVVFVLKAKEKEFEAQPDDDDVSQQVSRQSNSVNSLCCCCPVVVRDSVRYDTGYDYHPDQPADSVDPVSRRRGRMMMMIMIGMD/DPDDDKDKDKDKAKAFDDPLDQAGDPVRLVVLLVVLVVCVVFVFKAKEKEFEAQQDDDQVSQQVSRQSNSVNSLCCCCPVVVDDSVRYHTGYDRHPDQPADSPDPVSRRRRGIMMMIMIGMD/DDDDKDKDKDKQKFFDDPLDQAGDPVSVVVLLVVLVVCVVFVFKAKEKEFEAAPDDDQVSQQVSRQSNSVNSLCCCCVVVVDDSVRYHTHYDRHPDQPADSVDPVSRRSGRIMMMIMIGMD

InterPro domains:
  IPR006664 Outer membrane protein, bacterial [PR01021] (234-256)
  IPR006664 Outer membrane protein, bacterial [PR01021] (264-279)
  IPR006664 Outer membrane protein, bacterial [PR01021] (279-295)
  IPR006665 OmpA-like domain [PF00691] (233-329)
  IPR006665 OmpA-like domain [PS51123] (221-339)
  IPR006665 OmpA-like domain [cd07185] (229-331)
  IPR011250 Outer membrane protein/outer membrane enzyme PagP, beta-barrel [SSF56925] (31-198)
  IPR027385 Outer membrane protein, beta-barrel domain [PF13505] (7-191)
  IPR036737 OmpA-like domain superfamily [G3DSA:3.30.1330.60] (219-339)
  IPR036737 OmpA-like domain superfamily [SSF103088] (212-333)
  IPR050330 Bacterial Outer Membrane Structural/Functional [PTHR30329] (222-331)
  IPR054882 Outer membrane protein Omp38 [NF045788] (1-343)

Sequence (967 aa):
MELTEDLNMELRVFFDTNKSNIKDQYKPEIAKVAEKLSEYPNATARIEGHTDNTGPRKLNERLSLARANSVKSALVNEYNVDASRLSTQGFAWDQPIADNKTKEGRAMNRRVFATITGSRMELTEDLNMELRVFFDTNKSNIKDQYKPEIAKVAEKLSEYPNATARIEGHTDNTGPRKLNERLSLARANSVKSALVNEYNVDASRLSTQGFAWDQPIADNKTKEGRAMNRRVFATITGSRMELTEDLNMELRVFFDTNKSNIKDQYKPEIAKVAEKLSEYPNATARIEGHTDNTGPRKLNERLSLARANSVKSALVNEYNVDASRLSTQGFAWDQPIADNKTKEGRAMNRRVFATITGSRSHMELTEDLNMELRVFFDTNKSNIKDQYKPEIAKVAEKLSEYPNATARIEGHTDNTGPRKLNERLSLARANSVKSALVNEYNVDASRLSTQGFAWDQPIADNKTKEGRAMNRRVFATITGSRMELTEDLNMELRVFFDTNKSNIKDQYKPEIAKVAEKLSEYPNATARIEGHTDNTGPRKLNERLSLARANSVKSALVNEYNVDASRLSTQGFAWDQPIADNKTKEGRAMNRRVFATITGSRSHMELTEDLNMELRVFFDTNKSNIKDQYKPEIAKVAEKLSEYPNATARIEGHTDNTGPRKLNERLSLARANSVKSALVNEYNVDASRLSTQGFAWDQPIADNKTKEGRAMNRRVFATITGSRSHMELTEDLNMELRVFFDTNKSNIKDQYKPEIAKVAEKLSEYPNATARIEGHTDNTGPRKLNERLSLARANSVKSALVNEYNVDASRLSTQGFAWDQPIADNKTKEGRAMNRRVFATITGSRHMELTEDLNMELRVFFDTNKSNIKDQYKPEIAKVAEKLSEYPNATARIEGHTDNTGPRKLNERLSLARANSVKSALVNEYNVDASRLSTQGFAWDQPIADNKTKEGRAMNRRVFATITGSR

Radius of gyration: 42.2 Å; Cα contacts (8 Å, |Δi|>4): 2237; chains: 8; bounding box: 113×67×130 Å

CATH classification: 3.30.1330.60

Secondary structure (DSSP, 8-state):
-EEEEEEEEEEEEE--TT-----GGGHHHHHHHHHHHHHSTT-EEEEEE---S-S-HHHHHHHHHHHHHHHHHHHHHHS---GGGEEEEE-TTSS-SS-TTSHHHHHHHSEEEEEEEEE-/-EEEEEEEEEEEEE--TT--PPPGGGHHHHHHHHHHHHHSTT-EEEEEEE--S-S-HHHHHHHHHHHHHHHHHIIIIIH---GGGEEEEE-TTSS-SS-TTSHHHHHHHSEEEEEEEEE-/-EEEEEEEEEEEEE--TT--PPPGGGHHHHHHHHHHHHHSTT-EEEEEE---S-S-HHHHHHHHHHHHHHHHHHHHHHS---GGGEEEEE-TTSS-SS-TTSHHHHHHHSEEEEEEEEE-/--EEEEEEEEEEEEEE--TT-----GGGHHHHHHHHHHHHHSTT-EEEEEE---S-S-HHHHHHHHHHHHHHHHHIIIIIT---GGGEEEEE-TTSS-SS-TTSHHHHHHHSEEEEEEEEE-/-EEEEEEEEEEEEE--TT--PPPGGGHHHHHHHHHHHHHSTT-EEEEEEE--S-S-HHHHHHHHHHHHHHHHHHHHHHH---GGGEEEEE-TTSS-SS-TTSHHHHHHHSEEEEEEEEE-/--EEEEEEEEEEEEEE--TT--PPPGGGHHHHHHHHHHHHHSTT-EEEEEE---S-S-HHHHHHHHHHHHHHHHHIIIIIH---GGGEEEEE-TTSS-SS-TTSHHHHHHHSEEEEEEEEE-/--EEEEEEEEEEEEEE--TT-----GGGHHHHHHHHHHHHH-TT-EEEEEE---S-S-HHHHHHHHHHHHHHHHHIIIIIH---GGGEEEEE-TTSS-SS-TTSHHHHHHHSEEEEEEEEE-/-EEEEEEEEEEEEEE--TT-----GGGHHHHHHHHHHHHHSTT-EEEEEE---S-S-HHHHHHHHHHHHHHHHHIIIIIH---GGGEEEEE-TTSS-SS-TTSHHHHHHHSEEEEEEEEE-

Solvent-accessible surface area: 45648 Å² total

Organism: Acinetobacter baumannii (strain ATCC 19606 / DSM 30007 / JCM 6841 / CCUG 19606 / CIP 70.34 / NBRC 109757 / NCIMB 12457 / NCTC 12156 / 81) (NCBI:txid575584)

B-factor: mean 16.81, std 8.79, range [2.42, 56.03]

Nearest PDB structures (foldseek):
  4g88-assembly4_G  TM=1.004E+00  e=9.526E-27  Acinetobacter baumannii
  5u1h-assembly3_C  TM=9.370E-01  e=2.014E-16  Pseudomonas aeruginosa PAO1
  7rjj-assembly2_B  TM=8.575E-01  e=2.717E-12  Klebsiella pneumoniae subsp. pneumoniae
  7bba-assembly4_D  TM=8.768E-01  e=1.156E-10  Escherichia coli
  3oon-assembly1_A-2  TM=7.654E-01  e=1.116E-06  Borreliella burgdorferi B31

GO terms:
  GO:0033650 host cell mitochondrion (C, EXP)
  GO:0009279 cell outer membrane (C, EXP)